Protein 6NFF (pdb70)

Secondary structure (DSSP, 8-state):
--------PPP--HHHHHHHHHHTTSS-TTGGGS-HHHHHHHHHHHH-TT--SHHHHHHHGGG-EEETTEEHHHHHHT--S---HHHHHHHHHHHTT--BTTTB-TT-HHHHHHHTT----S---SHHHHHHHHHHHHTSB-TTSSBHHHHHHHTTGGGGGTTS-S--EETTEE---S-GGG-EEEEEEEE-SB-TT-SSSPPEEEEEEEE-GGGGGT--EEEEEEE-TTTT-----GGGSPP--S----GGG-------PPPB-PPPPP-S------EE--S--SSHHHHHHHTTT-EEEEE--TTSTTS-S---TT-HHHHHHHHHHHHHHTTSS-EESSTT--SB---TTEEEEEEE--BTHHHHHHHHHHHTT-TTEEEEEEES--SBTHHHHEETTEE-PPTT-TT--HHHHHHHT-GGGGSHHHHHHHHHHHHHHHHHHHHHH-TTT----HHHHTTBGGGGGGG--SEEEEEEETT-SSS-THHHHHHHHHHTTSSS-EEEEEES-SS---TTBSS--HHHHHHHHHHHHHH---SSGGGSS-SEEEE-SS-TT-EEEES--SGGGSEEEEEEE-TTSBEETT-----EEEEEE-TTHHHHHHT--HHHHHHHHHHT-HHHHTTEEEEEPPPPSS-EEEEEEEEEEEEEEESSS--EEEEEEEEEEEE--B-SSPEEEEEEEEESSSSS-EEEEEE--BPSPEEEEEEEEEEEEGGGSSBTTB-----TT--EEEEEEPPPEEEEEPTT-EEEEEEES--TTTS---SS-EEEEEEEEEEEEEEEE-

Radius of gyration: 29.06 Å; Cα contacts (8 Å, |Δi|>4): 1955; chains: 1; bounding box: 89×73×48 Å

Structure (mmCIF, N/CA/C/O backbone):
data_6NFF
#
_entry.id   6NFF
#
_cell.length_a   154.630
_cell.length_b   154.630
_cell.length_c   106.594
_cell.angle_alpha   90.00
_cell.angle_beta   90.00
_cell.angle_gamma   90.00
#
_symmetry.space_group_name_H-M   'P 43 21 2'
#
loop_
_entity.id
_entity.type
_entity.pdbx_description
1 polymer 'Xaa-Pro dipeptidyl-peptidase'
2 non-polymer 'CALCIUM ION'
3 non-polymer 'PHOSPHATE ION'
4 non-polymer 1,2-ETHANEDIOL
5 water water
#
loop_
_atom_site.group_PDB
_atom_site.id
_atom_site.type_symbol
_atom_site.label_atom_id
_atom_site.label_alt_id
_atom_site.label_comp_id
_atom_site.label_asym_id
_atom_site.label_entity_id
_atom_site.label_seq_id
_atom_site.pdbx_PDB_ins_code
_atom_site.Cartn_x
_atom_site.Cartn_y
_atom_site.Cartn_z
_atom_site.occupancy
_atom_site.B_iso_or_equiv
_atom_site.auth_seq_id
_atom_site.auth_comp_id
_atom_site.auth_asym_id
_atom_site.auth_atom_id
_atom_site.pdbx_PDB_model_num
ATOM 1 N N . HIS A 1 20 ? 56.536 130.314 34.086 1.00 49.42 0 HIS A N 1
ATOM 2 C CA . HIS A 1 20 ? 57.102 129.954 35.384 1.00 45.89 0 HIS A CA 1
ATOM 3 C C . HIS A 1 20 ? 56.112 129.195 36.267 1.00 39.33 0 HIS A C 1
ATOM 4 O O . HIS A 1 20 ? 54.995 129.646 36.479 1.00 38.96 0 HIS A O 1
ATOM 11 N N . MET A 1 21 ? 56.548 128.050 36.784 1.00 34.35 1 MET A N 1
ATOM 12 C CA . MET A 1 21 ? 55.812 127.245 37.753 1.00 32.91 1 MET A CA 1
ATOM 13 C C . MET A 1 21 ? 56.801 126.628 38.722 1.00 28.70 1 MET A C 1
ATOM 14 O O . MET A 1 21 ? 57.862 126.165 38.303 1.00 32.76 1 MET A O 1
ATOM 19 N N . LYS A 1 22 ? 56.438 126.559 39.996 1.00 23.78 2 LYS A N 1
ATOM 20 C CA . LYS A 1 22 ? 57.342 125.999 41.001 1.00 30.48 2 LYS A CA 1
ATOM 21 C C . LYS A 1 22 ? 57.256 124.469 41.005 1.00 29.50 2 LYS A C 1
ATOM 22 O O . LYS A 1 22 ? 56.267 123.891 41.466 1.00 26.37 2 LYS A O 1
ATOM 28 N N . TYR A 1 23 ? 58.302 123.802 40.510 1.00 27.96 3 TYR A N 1
ATOM 29 C CA . TYR A 1 23 ? 58.398 122.342 40.606 1.00 24.12 3 TYR A CA 1
ATOM 30 C C . TYR A 1 23 ? 58.858 121.963 42.017 1.00 26.12 3 TYR A C 1
ATOM 31 O O . TYR A 1 23 ? 59.949 121.424 42.228 1.00 29.04 3 TYR A O 1
ATOM 40 N N . ASN A 1 24 ? 57.995 122.237 43.003 1.00 27.07 4 ASN A N 1
ATOM 41 C CA . ASN A 1 24 ? 58.395 122.036 44.396 1.00 27.86 4 ASN A CA 1
ATOM 42 C C . ASN A 1 24 ? 58.898 120.607 44.625 1.00 30.70 4 ASN A C 1
ATOM 43 O O . ASN A 1 24 ? 58.376 119.640 44.052 1.00 28.66 4 ASN A O 1
ATOM 48 N N . GLN A 1 25 ? 59.935 120.475 45.454 1.00 30.09 5 GLN A N 1
ATOM 49 C CA . GLN A 1 25 ? 60.527 119.175 45.748 1.00 24.69 5 GLN A CA 1
ATOM 50 C C . GLN A 1 25 ? 60.596 118.971 47.253 1.00 29.12 5 GLN A C 1
ATOM 51 O O . GLN A 1 25 ? 61.323 119.689 47.949 1.00 35.70 5 GLN A O 1
ATOM 57 N N . TYR A 1 26 ? 59.863 117.981 47.755 1.00 28.74 6 TYR A N 1
ATOM 58 C CA . TYR A 1 26 ? 59.898 117.649 49.172 1.00 28.29 6 TYR A CA 1
ATOM 59 C C . TYR A 1 26 ? 60.665 116.364 49.480 1.00 31.05 6 TYR A C 1
ATOM 60 O O . TYR A 1 26 ? 60.979 116.113 50.649 1.00 31.95 6 TYR A O 1
ATOM 69 N N . ALA A 1 27 ? 61.005 115.563 48.473 1.00 30.59 7 ALA A N 1
ATOM 70 C CA . ALA A 1 27 ? 61.557 114.233 48.711 1.00 29.79 7 ALA A CA 1
ATOM 71 C C . ALA A 1 27 ? 63.080 114.185 48.689 1.00 31.16 7 ALA A C 1
ATOM 72 O O . ALA A 1 27 ? 63.648 113.088 48.797 1.00 29.32 7 ALA A O 1
ATOM 74 N N . TYR A 1 28 ? 63.762 115.326 48.562 1.00 31.23 8 TYR A N 1
ATOM 75 C CA . TYR A 1 28 ? 65.221 115.307 48.509 1.00 30.17 8 TYR A CA 1
ATOM 76 C C . TYR A 1 28 ? 65.779 115.171 49.922 1.00 31.22 8 TYR A C 1
ATOM 77 O O . TYR A 1 28 ? 65.547 116.030 50.777 1.00 34.22 8 TYR A O 1
ATOM 86 N N . VAL A 1 29 ? 66.523 114.098 50.162 1.00 33.03 9 VAL A N 1
ATOM 87 C CA . VAL A 1 29 ? 67.083 113.813 51.480 1.00 34.04 9 VAL A CA 1
ATOM 88 C C . VAL A 1 29 ? 68.474 114.422 51.552 1.00 31.54 9 VAL A C 1
ATOM 89 O O . VAL A 1 29 ? 69.327 114.133 50.708 1.00 35.39 9 VAL A O 1
ATOM 93 N N . GLU A 1 30 ? 68.699 115.281 52.541 1.00 32.11 10 GLU A N 1
ATOM 94 C CA . GLU A 1 30 ? 70.024 115.853 52.722 1.00 35.67 10 GLU A CA 1
ATOM 95 C C . GLU A 1 30 ? 71.043 114.733 52.856 1.00 36.03 10 GLU A C 1
ATOM 96 O O . GLU A 1 30 ? 70.835 113.776 53.604 1.00 35.50 10 GLU A O 1
ATOM 102 N N . THR A 1 31 ? 72.126 114.841 52.099 1.00 36.50 11 THR A N 1
ATOM 103 C CA . THR A 1 31 ? 73.135 113.797 51.988 1.00 37.08 11 THR A CA 1
ATOM 104 C C . THR A 1 31 ? 74.511 114.441 52.108 1.00 38.43 11 THR A C 1
ATOM 105 O O . THR A 1 31 ? 74.791 115.429 51.421 1.00 37.24 11 THR A O 1
ATOM 109 N N . ASP A 1 32 ? 75.369 113.898 52.976 1.00 38.16 12 ASP A N 1
ATOM 110 C CA . ASP A 1 32 ? 76.681 114.521 53.074 1.00 38.47 12 ASP A CA 1
ATOM 111 C C . ASP A 1 32 ? 77.589 114.034 51.949 1.00 37.79 12 ASP A C 1
ATOM 112 O O . ASP A 1 32 ? 77.270 113.093 51.212 1.00 39.75 12 ASP A O 1
ATOM 117 N N . PHE A 1 33 ? 78.740 114.699 51.821 1.00 37.62 13 PHE A N 1
ATOM 118 C CA . PHE A 1 33 ? 79.592 114.496 50.652 1.00 36.82 13 PHE A CA 1
ATOM 119 C C . PHE A 1 33 ? 80.099 113.069 50.575 1.00 35.44 13 PHE A C 1
ATOM 120 O O . PHE A 1 33 ? 80.202 112.494 49.482 1.00 33.62 13 PHE A O 1
ATOM 128 N N . GLN A 1 34 ? 80.415 112.471 51.723 1.00 35.20 14 GLN A N 1
ATOM 129 C CA . GLN A 1 34 ? 80.871 111.090 51.693 1.00 39.27 14 GLN A CA 1
ATOM 130 C C . GLN A 1 34 ? 79.773 110.171 51.175 1.00 37.69 14 GLN A C 1
ATOM 131 O O . GLN A 1 34 ? 80.041 109.260 50.385 1.00 35.56 14 GLN A O 1
ATOM 137 N N . GLN A 1 35 ? 78.524 110.409 51.590 1.00 35.95 15 GLN A N 1
ATOM 138 C CA . GLN A 1 35 ? 77.425 109.588 51.099 1.00 35.08 15 GLN A CA 1
ATOM 139 C C . GLN A 1 35 ? 77.077 109.926 49.650 1.00 32.72 15 GLN A C 1
ATOM 140 O O . GLN A 1 35 ? 76.751 109.021 48.869 1.00 33.57 15 GLN A O 1
ATOM 146 N N . GLN A 1 36 ? 77.186 111.201 49.258 1.00 36.11 16 GLN A N 1
ATOM 147 C CA . GLN A 1 36 ? 77.055 111.556 47.846 1.00 33.94 16 GLN A CA 1
ATOM 148 C C . GLN A 1 36 ? 78.028 110.759 46.992 1.00 33.81 16 GLN A C 1
ATOM 149 O O . GLN A 1 36 ? 77.637 110.169 45.975 1.00 31.93 16 GLN A O 1
ATOM 155 N N . VAL A 1 37 ? 79.314 110.755 47.387 1.00 34.69 17 VAL A N 1
ATOM 156 C CA . VAL A 1 37 ? 80.357 110.085 46.610 1.00 30.79 17 VAL A CA 1
ATOM 157 C C . VAL A 1 37 ? 80.056 108.601 46.506 1.00 31.97 17 VAL A C 1
ATOM 158 O O . VAL A 1 37 ? 80.185 107.984 45.437 1.00 30.98 17 VAL A O 1
ATOM 162 N N . LYS A 1 38 ? 79.675 108.008 47.638 1.00 30.48 18 LYS A N 1
ATOM 163 C CA . LYS A 1 38 ? 79.347 106.593 47.693 1.00 32.92 18 LYS A CA 1
ATOM 164 C C . LYS A 1 38 ? 78.236 106.248 46.713 1.00 31.31 18 LYS A C 1
ATOM 165 O O . LYS A 1 38 ? 78.321 105.244 45.997 1.00 32.77 18 LYS A O 1
ATOM 171 N N . GLU A 1 39 ? 77.194 107.083 46.647 1.00 30.75 19 GLU A N 1
ATOM 172 C CA . GLU A 1 39 ? 76.070 106.763 45.775 1.00 32.40 19 GLU A CA 1
ATOM 173 C C . GLU A 1 39 ? 76.438 106.963 44.314 1.00 31.48 19 GLU A C 1
ATOM 174 O O . GLU A 1 39 ? 76.070 106.145 43.456 1.00 32.95 19 GLU A O 1
ATOM 180 N N . LEU A 1 40 ? 77.198 108.022 44.020 1.00 28.65 20 LEU A N 1
ATOM 181 C CA . LEU A 1 40 ? 77.607 108.285 42.642 1.00 30.81 20 LEU A CA 1
ATOM 182 C C . LEU A 1 40 ? 78.497 107.167 42.113 1.00 31.32 20 LEU A C 1
ATOM 183 O O . LEU A 1 40 ? 78.301 106.684 40.991 1.00 31.28 20 LEU A O 1
ATOM 188 N N . ILE A 1 41 ? 79.487 106.741 42.905 1.00 29.47 21 ILE A N 1
ATOM 189 C CA . ILE A 1 41 ? 80.278 105.580 42.510 1.00 31.37 21 ILE A CA 1
ATOM 190 C C . ILE A 1 41 ? 79.383 104.363 42.310 1.00 29.99 21 ILE A C 1
ATOM 191 O O . ILE A 1 41 ? 79.527 103.624 41.327 1.00 30.32 21 ILE A O 1
ATOM 196 N N . ASP A 1 42 ? 78.431 104.144 43.227 1.00 29.46 22 ASP A N 1
ATOM 197 C CA . ASP A 1 42 ? 77.648 102.911 43.172 1.00 34.68 22 ASP A CA 1
ATOM 198 C C . ASP A 1 42 ? 76.808 102.831 41.907 1.00 32.83 22 ASP A C 1
ATOM 199 O O . ASP A 1 42 ? 76.559 101.731 41.396 1.00 32.56 22 ASP A O 1
ATOM 204 N N . ILE A 1 43 ? 76.379 103.972 41.370 1.00 34.03 23 ILE A N 1
ATOM 205 C CA . ILE A 1 43 ? 75.603 103.965 40.135 1.00 28.47 23 ILE A CA 1
ATOM 206 C C . ILE A 1 43 ? 76.481 104.177 38.905 1.00 30.58 23 ILE A C 1
ATOM 207 O O . ILE A 1 43 ? 75.957 104.439 37.817 1.00 28.90 23 ILE A O 1
ATOM 212 N N . ASN A 1 44 ? 77.808 104.038 39.044 1.00 33.39 24 ASN A N 1
ATOM 213 C CA . ASN A 1 44 ? 78.741 104.116 37.912 1.00 25.60 24 ASN A CA 1
ATOM 214 C C . ASN A 1 44 ? 78.684 105.473 37.220 1.00 31.59 24 ASN A C 1
ATOM 215 O O . ASN A 1 44 ? 78.773 105.566 35.987 1.00 28.37 24 ASN A O 1
ATOM 220 N N . PHE A 1 45 ? 78.487 106.528 38.007 1.00 30.93 25 PHE A N 1
ATOM 221 C CA . PHE A 1 45 ? 78.408 107.884 37.475 1.00 32.57 25 PHE A CA 1
ATOM 222 C C . PHE A 1 45 ? 79.713 108.636 37.668 1.00 34.16 25 PHE A C 1
ATOM 223 O O . PHE A 1 45 ? 80.135 109.376 36.775 1.00 31.62 25 PHE A O 1
ATOM 231 N N . LEU A 1 46 ? 80.366 108.431 38.821 1.00 30.06 26 LEU A N 1
ATOM 232 C CA . LEU A 1 46 ? 81.626 108.957 39.294 1.00 34.10 26 LEU A CA 1
ATOM 233 C C . LEU A 1 46 ? 82.677 107.852 39.325 1.00 36.34 26 LEU A C 1
ATOM 234 O O . LEU A 1 46 ? 82.363 106.714 39.705 1.00 35.86 26 LEU A O 1
ATOM 239 N N . PRO A 1 47 ? 83.912 108.138 38.913 1.00 38.78 27 PRO A N 1
ATOM 240 C CA . PRO A 1 47 ? 84.958 107.105 38.947 1.00 36.43 27 PRO A CA 1
ATOM 241 C C . PRO A 1 47 ? 85.316 106.720 40.374 1.00 35.74 27 PRO A C 1
ATOM 242 O O . PRO A 1 47 ? 85.286 107.544 41.292 1.00 34.50 27 PRO A O 1
ATOM 246 N N . LYS A 1 48 ? 85.695 105.452 40.549 1.00 36.37 28 LYS A N 1
ATOM 247 C CA . LYS A 1 48 ? 86.023 104.976 41.891 1.00 40.90 28 LYS A CA 1
ATOM 248 C C . LYS A 1 48 ? 87.154 105.779 42.516 1.00 33.74 28 LYS A C 1
ATOM 249 O O . LYS A 1 48 ? 87.143 106.013 43.728 1.00 36.37 28 LYS A O 1
ATOM 255 N N . ASN A 1 49 ? 88.110 106.244 41.714 1.00 35.73 29 ASN A N 1
ATOM 256 C CA . ASN A 1 49 ? 89.223 107.016 42.256 1.00 37.85 29 ASN A CA 1
ATOM 257 C C . ASN A 1 49 ? 89.131 108.482 41.849 1.00 43.70 29 ASN A C 1
ATOM 258 O O . ASN A 1 49 ? 90.137 109.081 41.449 1.00 36.91 29 ASN A O 1
ATOM 263 N N . TYR A 1 50 ? 87.928 109.063 41.977 1.00 41.20 30 TYR A N 1
ATOM 264 C CA . TYR A 1 50 ? 87.634 110.418 41.504 1.00 40.43 30 TYR A CA 1
ATOM 265 C C . TYR A 1 50 ? 88.649 111.471 41.958 1.00 39.98 30 TYR A C 1
ATOM 266 O O . TYR A 1 50 ? 88.789 112.510 41.298 1.00 37.40 30 TYR A O 1
ATOM 275 N N . GLN A 1 51 ? 89.342 111.243 43.076 1.00 42.91 31 GLN A N 1
ATOM 276 C CA . GLN A 1 51 ? 90.223 112.274 43.623 1.00 45.60 31 GLN A CA 1
ATOM 277 C C . GLN A 1 51 ? 91.425 112.557 42.721 1.00 40.41 31 GLN A C 1
ATOM 278 O O . GLN A 1 51 ? 91.965 113.663 42.762 1.00 45.97 31 GLN A O 1
ATOM 284 N N . VAL A 1 52 ? 91.859 111.592 41.900 1.00 38.64 32 VAL A N 1
ATOM 285 C CA . VAL A 1 52 ? 92.987 111.831 40.998 1.00 39.96 32 VAL A CA 1
ATOM 286 C C . VAL A 1 52 ? 92.568 112.438 39.670 1.00 42.46 32 VAL A C 1
ATOM 287 O O . VAL A 1 52 ? 93.422 112.626 38.795 1.00 41.83 32 VAL A O 1
ATOM 291 N N . TRP A 1 53 ? 91.283 112.714 39.470 1.00 40.95 33 TRP A N 1
ATOM 292 C CA . TRP A 1 53 ? 90.810 113.256 38.200 1.00 41.42 33 TRP A CA 1
ATOM 293 C C . TRP A 1 53 ? 90.843 114.778 38.250 1.00 44.67 33 TRP A C 1
ATOM 294 O O . TRP A 1 53 ? 90.395 115.379 39.235 1.00 44.31 33 TRP A O 1
ATOM 305 N N . ASP A 1 54 ? 91.378 115.401 37.199 1.00 44.88 34 ASP A N 1
ATOM 306 C CA . ASP A 1 54 ? 91.391 116.857 37.157 1.00 49.18 34 ASP A CA 1
ATOM 307 C C . ASP A 1 54 ? 90.016 117.391 36.752 1.00 47.57 34 ASP A C 1
ATOM 308 O O . ASP A 1 54 ? 89.145 116.655 36.273 1.00 42.07 34 ASP A O 1
ATOM 313 N N . PHE A 1 55 ? 89.832 118.701 36.947 1.00 44.88 35 PHE A N 1
ATOM 314 C CA . PHE A 1 55 ? 88.497 119.288 36.870 1.00 43.28 35 PHE A CA 1
ATOM 315 C C . PHE A 1 55 ? 87.861 119.061 35.503 1.00 42.71 35 PHE A C 1
ATOM 316 O O . PHE A 1 55 ? 86.725 118.578 35.407 1.00 37.28 35 PHE A O 1
ATOM 324 N N . GLY A 1 56 ? 88.584 119.402 34.434 1.00 42.85 36 GLY A N 1
ATOM 325 C CA . GLY A 1 56 ? 88.054 119.203 33.093 1.00 38.96 36 GLY A CA 1
ATOM 326 C C . GLY A 1 56 ? 87.659 117.764 32.823 1.00 41.00 36 GLY A C 1
ATOM 327 O O . GLY A 1 56 ? 86.581 117.492 32.283 1.00 40.25 36 GLY A O 1
ATOM 328 N N . SER A 1 57 ? 88.521 116.819 33.203 1.00 40.40 37 SER A N 1
ATOM 329 C CA . SER A 1 57 ? 88.220 115.410 32.964 1.00 43.93 37 SER A CA 1
ATOM 330 C C . SER A 1 57 ? 86.982 114.973 33.735 1.00 37.54 37 SER A C 1
ATOM 331 O O . SER A 1 57 ? 86.195 114.155 33.251 1.00 37.34 37 SER A O 1
ATOM 334 N N . LEU A 1 58 ? 86.801 115.503 34.941 1.00 35.88 38 LEU A N 1
ATOM 335 C CA . LEU A 1 58 ? 85.626 115.174 35.739 1.00 40.02 38 LEU A CA 1
ATOM 336 C C . LEU A 1 58 ? 84.359 115.749 35.114 1.00 37.52 38 LEU A C 1
ATOM 337 O O . LEU A 1 58 ? 83.400 115.019 34.840 1.00 42.16 38 LEU A O 1
ATOM 342 N N . LEU A 1 59 ? 84.345 117.066 34.880 1.00 36.58 39 LEU A N 1
ATOM 343 C CA . LEU A 1 59 ? 83.162 117.724 34.336 1.00 34.70 39 LEU A CA 1
ATOM 344 C C . LEU A 1 59 ? 82.721 117.082 33.028 1.00 33.97 39 LEU A C 1
ATOM 345 O O . LEU A 1 59 ? 81.525 116.839 32.822 1.00 31.82 39 LEU A O 1
ATOM 350 N N . ALA A 1 60 ? 83.671 116.767 32.145 1.00 31.69 40 ALA A N 1
ATOM 351 C CA . ALA A 1 60 ? 83.305 116.144 30.878 1.00 30.58 40 ALA A CA 1
ATOM 352 C C . ALA A 1 60 ? 82.696 114.767 31.099 1.00 33.72 40 ALA A C 1
ATOM 353 O O . ALA A 1 60 ? 81.671 114.434 30.491 1.00 31.42 40 ALA A O 1
ATOM 355 N N . LYS A 1 61 ? 83.293 113.966 31.988 1.00 30.66 41 LYS A N 1
ATOM 356 C CA . LYS A 1 61 ? 82.751 112.634 32.245 1.00 33.79 41 LYS A CA 1
ATOM 357 C C . LYS A 1 61 ? 81.357 112.704 32.864 1.00 32.19 41 LYS A C 1
ATOM 358 O O . LYS A 1 61 ? 80.472 111.920 32.507 1.00 31.82 41 LYS A O 1
ATOM 364 N N . LEU A 1 62 ? 81.136 113.637 33.789 1.00 35.74 42 LEU A N 1
ATOM 365 C CA . LEU A 1 62 ? 79.849 113.683 34.474 1.00 34.43 42 LEU A CA 1
ATOM 366 C C . LEU A 1 62 ? 78.744 114.194 33.558 1.00 34.68 42 LEU A C 1
ATOM 367 O O . LEU A 1 62 ? 77.597 113.727 33.643 1.00 33.19 42 LEU A O 1
ATOM 372 N N . VAL A 1 63 ? 79.055 115.164 32.694 1.00 30.10 43 VAL A N 1
ATOM 373 C CA . VAL A 1 63 ? 78.059 115.586 31.714 1.00 31.43 43 VAL A CA 1
ATOM 374 C C . VAL A 1 63 ? 77.794 114.465 30.717 1.00 35.24 43 VAL A C 1
ATOM 375 O O . VAL A 1 63 ? 76.636 114.174 30.384 1.00 34.82 43 VAL A O 1
ATOM 379 N N . LYS A 1 64 ? 78.855 113.795 30.254 1.00 28.71 44 LYS A N 1
ATOM 380 C CA . LYS A 1 64 ? 78.693 112.746 29.253 1.00 29.70 44 LYS A CA 1
ATOM 381 C C . LYS A 1 64 ? 77.949 111.540 29.815 1.00 32.22 44 LYS A C 1
ATOM 382 O O . LYS A 1 64 ? 77.244 110.846 29.072 1.00 29.41 44 LYS A O 1
ATOM 388 N N . ASN A 1 65 ? 78.103 111.269 31.112 1.00 30.43 45 ASN A N 1
ATOM 389 C CA . ASN A 1 65 ? 77.378 110.160 31.718 1.00 29.96 45 ASN A CA 1
ATOM 390 C C . ASN A 1 65 ? 75.887 110.465 31.815 1.00 30.61 45 ASN A C 1
ATOM 391 O O . ASN A 1 65 ? 75.061 109.557 31.663 1.00 26.07 45 ASN A O 1
ATOM 396 N N . ALA A 1 66 ? 75.533 111.738 32.049 1.00 31.34 46 ALA A N 1
ATOM 397 C CA . ALA A 1 66 ? 74.135 112.148 32.017 1.00 27.38 46 ALA A CA 1
ATOM 398 C C . ALA A 1 66 ? 73.544 111.982 30.627 1.00 29.32 46 ALA A C 1
ATOM 399 O O . ALA A 1 66 ? 72.349 111.706 30.495 1.00 23.76 46 ALA A O 1
ATOM 401 N N . ILE A 1 67 ? 74.367 112.074 29.579 1.00 31.92 47 ILE A N 1
ATOM 402 C CA . ILE A 1 67 ? 73.855 111.995 28.213 1.00 24.94 47 ILE A CA 1
ATOM 403 C C . ILE A 1 67 ? 73.721 110.525 27.826 1.00 29.50 47 ILE A C 1
ATOM 404 O O . ILE A 1 67 ? 74.379 110.039 26.901 1.00 25.31 47 ILE A O 1
ATOM 409 N N . ALA A 1 68 ? 72.816 109.815 28.509 1.00 30.47 48 ALA A N 1
ATOM 410 C CA . ALA A 1 68 ? 72.710 108.358 28.395 1.00 30.18 48 ALA A CA 1
ATOM 411 C C . ALA A 1 68 ? 72.269 107.871 27.015 1.00 27.63 48 ALA A C 1
ATOM 412 O O . ALA A 1 68 ? 72.419 106.681 26.723 1.00 26.88 48 ALA A O 1
ATOM 414 N N . GLU A 1 69 ? 71.734 108.736 26.153 1.00 29.48 49 GLU A N 1
ATOM 415 C CA . GLU A 1 69 ? 71.317 108.252 24.842 1.00 25.87 49 GLU A CA 1
ATOM 416 C C . GLU A 1 69 ? 72.489 108.015 23.890 1.00 25.79 49 GLU A C 1
ATOM 417 O O . GLU A 1 69 ? 72.348 107.232 22.940 1.00 30.69 49 GLU A O 1
ATOM 423 N N . ALA A 1 70 ? 73.633 108.660 24.106 1.00 25.48 50 ALA A N 1
ATOM 424 C CA . ALA A 1 70 ? 74.846 108.339 23.353 1.00 28.97 50 ALA A CA 1
ATOM 425 C C . ALA A 1 70 ? 75.563 107.193 24.049 1.00 27.05 50 ALA A C 1
ATOM 426 O O . ALA A 1 70 ? 75.790 107.242 25.263 1.00 26.77 50 ALA A O 1
ATOM 428 N N . LYS A 1 71 ? 75.913 106.165 23.280 1.00 29.90 51 LYS A N 1
ATOM 429 C CA . LYS A 1 71 ? 76.354 104.897 23.857 1.00 33.34 51 LYS A CA 1
ATOM 430 C C . LYS A 1 71 ? 77.856 104.653 23.768 1.00 36.85 51 LYS A C 1
ATOM 431 O O . LYS A 1 71 ? 78.377 103.874 24.572 1.00 40.61 51 LYS A O 1
ATOM 437 N N . THR A 1 72 ? 78.558 105.267 22.821 1.00 30.75 52 THR A N 1
ATOM 438 C CA . THR A 1 72 ? 80.015 105.248 22.818 1.00 32.08 52 THR A CA 1
ATOM 439 C C . THR A 1 72 ? 80.558 106.593 23.272 1.00 31.56 52 THR A C 1
ATOM 440 O O . THR A 1 72 ? 79.845 107.600 23.293 1.00 36.30 52 THR A O 1
ATOM 444 N N . ASP A 1 73 ? 81.840 106.597 23.645 1.00 29.08 53 ASP A N 1
ATOM 445 C CA . ASP A 1 73 ? 82.472 107.831 24.096 1.00 32.81 53 ASP A CA 1
ATOM 446 C C . ASP A 1 73 ? 82.554 108.838 22.954 1.00 30.25 53 ASP A C 1
ATOM 447 O O . ASP A 1 73 ? 82.387 110.044 23.167 1.00 30.85 53 ASP A O 1
ATOM 452 N N . ALA A 1 74 ? 82.775 108.349 21.732 1.00 26.71 54 ALA A N 1
ATOM 453 C CA . ALA A 1 74 ? 82.746 109.224 20.568 1.00 32.34 54 ALA A CA 1
ATOM 454 C C . ALA A 1 74 ? 81.385 109.904 20.435 1.00 32.09 54 ALA A C 1
ATOM 455 O O . ALA A 1 74 ? 81.299 111.127 20.250 1.00 33.08 54 ALA A O 1
ATOM 457 N N . ALA A 1 75 ? 80.302 109.127 20.553 1.00 29.09 55 ALA A N 1
ATOM 458 C CA . ALA A 1 75 ? 78.975 109.710 20.407 1.00 28.12 55 ALA A CA 1
ATOM 459 C C . ALA A 1 75 ? 78.712 110.720 21.509 1.00 29.58 55 ALA A C 1
ATOM 460 O O . ALA A 1 75 ? 78.212 111.816 21.243 1.00 30.07 55 ALA A O 1
ATOM 462 N N . LYS A 1 76 ? 79.081 110.387 22.746 1.00 28.73 56 LYS A N 1
ATOM 463 C CA . LYS A 1 76 ? 78.935 111.347 23.831 1.00 28.88 56 LYS A CA 1
ATOM 464 C C . LYS A 1 76 ? 79.731 112.620 23.555 1.00 32.84 56 LYS A C 1
ATOM 465 O O . LYS A 1 76 ? 79.241 113.732 23.797 1.00 31.41 56 LYS A O 1
ATOM 471 N N . ASN A 1 77 ? 80.949 112.485 23.015 1.00 29.39 57 ASN A N 1
ATOM 472 C CA . ASN A 1 77 ? 81.778 113.668 22.785 1.00 32.86 57 ASN A CA 1
ATOM 473 C C . ASN A 1 77 ? 81.154 114.604 21.760 1.00 32.65 57 ASN A C 1
ATOM 474 O O . ASN A 1 77 ? 81.136 115.827 21.952 1.00 28.70 57 ASN A O 1
ATOM 479 N N . ALA A 1 78 ? 80.654 114.048 20.654 1.00 32.27 58 ALA A N 1
ATOM 480 C CA . ALA A 1 78 ? 80.012 114.878 19.647 1.00 31.11 58 ALA A CA 1
ATOM 481 C C . ALA A 1 78 ? 78.807 115.606 20.225 1.00 30.98 58 ALA A C 1
ATOM 482 O O . ALA A 1 78 ? 78.496 116.723 19.805 1.00 31.06 58 ALA A O 1
ATOM 484 N N . LYS A 1 79 ? 78.136 115.006 21.205 1.00 29.36 59 LYS A N 1
ATOM 485 C CA . LYS A 1 79 ? 76.986 115.672 21.808 1.00 33.43 59 LYS A CA 1
ATOM 486 C C . LYS A 1 79 ? 77.372 116.940 22.563 1.00 32.13 59 LYS A C 1
ATOM 487 O O . LYS A 1 79 ? 76.520 117.828 22.734 1.00 29.34 59 LYS A O 1
ATOM 493 N N . LEU A 1 80 ? 78.628 117.047 23.016 1.00 28.08 60 LEU A N 1
ATOM 494 C CA . LEU A 1 80 ? 79.009 118.189 23.850 1.00 29.07 60 LEU A CA 1
ATOM 495 C C . LEU A 1 80 ? 78.931 119.509 23.093 1.00 28.00 60 LEU A C 1
ATOM 496 O O . LEU A 1 80 ? 78.730 120.561 23.711 1.00 25.94 60 LEU A O 1
ATOM 501 N N . ALA A 1 81 ? 79.085 119.481 21.765 1.00 28.66 61 ALA A N 1
ATOM 502 C CA . ALA A 1 81 ? 78.966 120.714 20.996 1.00 28.50 61 ALA A CA 1
ATOM 503 C C . ALA A 1 81 ? 77.552 121.285 21.049 1.00 34.41 61 ALA A C 1
ATOM 504 O O . ALA A 1 81 ? 77.368 122.493 20.830 1.00 32.86 61 ALA A O 1
ATOM 506 N N . GLU A 1 82 ? 76.559 120.456 21.366 1.00 28.25 62 GLU A N 1
ATOM 507 C CA . GLU A 1 82 ? 75.167 120.883 21.336 1.00 28.74 62 GLU A CA 1
ATOM 508 C C . GLU A 1 82 ? 74.736 121.609 22.598 1.00 28.16 62 GLU A C 1
ATOM 509 O O . GLU A 1 82 ? 73.623 122.151 22.629 1.00 36.46 62 GLU A O 1
ATOM 515 N N . PHE A 1 83 ? 75.570 121.633 23.629 1.00 26.81 63 PHE A N 1
ATOM 516 C CA . PHE A 1 83 ? 75.297 122.379 24.851 1.00 27.96 63 PHE A CA 1
ATOM 517 C C . PHE A 1 83 ? 76.092 123.680 24.852 1.00 29.72 63 PHE A C 1
ATOM 518 O O . PHE A 1 83 ? 77.051 123.833 24.096 1.00 28.85 63 PHE A O 1
ATOM 526 N N . ALA A 1 84 ? 75.676 124.624 25.706 1.00 27.60 64 ALA A N 1
ATOM 527 C CA . ALA A 1 84 ? 76.289 125.944 25.766 1.00 26.91 64 ALA A CA 1
ATOM 528 C C . ALA A 1 84 ? 76.550 126.328 27.213 1.00 29.41 64 ALA A C 1
ATOM 529 O O . ALA A 1 84 ? 75.728 126.047 28.086 1.00 26.88 64 ALA A O 1
ATOM 531 N N . VAL A 1 85 ? 77.712 126.951 27.465 1.00 26.60 65 VAL A N 1
ATOM 532 C CA . VAL A 1 85 ? 77.977 127.563 28.765 1.00 26.56 65 VAL A CA 1
ATOM 533 C C . VAL A 1 85 ? 77.613 129.044 28.787 1.00 28.95 65 VAL A C 1
ATOM 534 O O . VAL A 1 85 ? 77.433 129.612 29.878 1.00 29.76 65 VAL A O 1
ATOM 538 N N . SER A 1 86 ? 77.481 129.679 27.622 1.00 28.63 66 SER A N 1
ATOM 539 C CA . SER A 1 86 ? 77.156 131.101 27.552 1.00 29.91 66 SER A CA 1
ATOM 540 C C . SER A 1 86 ? 76.550 131.385 26.180 1.00 26.95 66 SER A C 1
ATOM 541 O O . SER A 1 86 ? 76.449 130.495 25.328 1.00 28.86 66 SER A O 1
ATOM 544 N N . ASP A 1 87 ? 76.159 132.647 25.963 1.00 26.22 67 ASP A N 1
ATOM 545 C CA . ASP A 1 87 ? 75.658 133.028 24.648 1.00 31.12 67 ASP A CA 1
ATOM 546 C C . ASP A 1 87 ? 76.750 133.086 23.577 1.00 30.34 67 ASP A C 1
ATOM 547 O O . ASP A 1 87 ? 76.441 133.411 22.425 1.00 31.73 67 ASP A O 1
ATOM 552 N N . HIS A 1 88 ? 78.003 132.763 23.904 1.00 29.10 68 HIS A N 1
ATOM 553 C CA . HIS A 1 88 ? 79.068 132.819 22.908 1.00 33.61 68 HIS A CA 1
ATOM 554 C C . HIS A 1 88 ? 80.036 131.643 22.996 1.00 36.58 68 HIS A C 1
ATOM 555 O O . HIS A 1 88 ? 81.109 131.701 22.378 1.00 34.08 68 HIS A O 1
ATOM 562 N N . GLN A 1 89 ? 79.705 130.572 23.720 1.00 32.99 69 GLN A N 1
ATOM 563 C CA . GLN A 1 89 ? 80.636 129.449 23.821 1.00 32.52 69 GLN A CA 1
ATOM 564 C C . GLN A 1 89 ? 79.879 128.143 24.057 1.00 31.32 69 GLN A C 1
ATOM 565 O O . GLN A 1 89 ? 79.101 128.038 25.011 1.00 32.60 69 GLN A O 1
ATOM 571 N N . THR A 1 90 ? 80.092 127.152 23.186 1.00 29.54 70 THR A N 1
ATOM 572 C CA . THR A 1 90 ? 79.576 125.813 23.452 1.00 30.99 70 THR A CA 1
ATOM 573 C C . THR A 1 90 ? 80.332 125.165 24.607 1.00 33.48 70 THR A C 1
ATOM 574 O O . THR A 1 90 ? 81.415 125.604 25.020 1.00 30.39 70 THR A O 1
ATOM 578 N N . LEU A 1 91 ? 79.750 124.078 25.109 1.00 30.99 71 LEU A N 1
ATOM 579 C CA . LEU A 1 91 ? 80.409 123.309 26.157 1.00 34.33 71 LEU A CA 1
ATOM 580 C C . LEU A 1 91 ? 81.685 122.675 25.636 1.00 29.31 71 LEU A C 1
ATOM 581 O O . LEU A 1 91 ? 82.683 122.596 26.359 1.00 31.03 71 LEU A O 1
ATOM 586 N N . ALA A 1 92 ? 81.669 122.196 24.394 1.00 26.53 72 ALA A N 1
ATOM 587 C CA . ALA A 1 92 ? 82.871 121.575 23.851 1.00 31.75 72 ALA A CA 1
ATOM 588 C C . ALA A 1 92 ? 84.027 122.572 23.851 1.00 36.55 72 ALA A C 1
ATOM 589 O O . ALA A 1 92 ? 85.130 122.270 24.326 1.00 36.55 72 ALA A O 1
ATOM 591 N N . ASP A 1 93 ? 83.769 123.795 23.383 1.00 35.32 73 ASP A N 1
ATOM 592 C CA . ASP A 1 93 ? 84.827 124.794 23.332 1.00 33.17 73 ASP A CA 1
ATOM 593 C C . ASP A 1 93 ? 85.245 125.229 24.724 1.00 34.83 73 ASP A C 1
ATOM 594 O O . ASP A 1 93 ? 86.424 125.524 24.944 1.00 40.38 73 ASP A O 1
ATOM 599 N N . PHE A 1 94 ? 84.317 125.250 25.680 1.00 29.87 74 PHE A N 1
ATOM 600 C CA . PHE A 1 94 ? 84.706 125.524 27.057 1.00 30.32 74 PHE A CA 1
ATOM 601 C C . PHE A 1 94 ? 85.690 124.474 27.561 1.00 35.40 74 PHE A C 1
ATOM 602 O O . PHE A 1 94 ? 86.727 124.799 28.156 1.00 34.92 74 PHE A O 1
ATOM 610 N N . LEU A 1 95 ? 85.389 123.203 27.318 1.00 31.18 75 LEU A N 1
ATOM 611 C CA . LEU A 1 95 ? 86.263 122.154 27.820 1.00 33.95 75 LEU A CA 1
ATOM 612 C C . LEU A 1 95 ? 87.649 122.249 27.197 1.00 34.55 75 LEU A C 1
ATOM 613 O O . LEU A 1 95 ? 88.652 121.991 27.867 1.00 29.30 75 LEU A O 1
ATOM 618 N N . LYS A 1 96 ? 87.721 122.610 25.916 1.00 32.93 76 LYS A N 1
ATOM 619 C CA . LYS A 1 96 ? 89.003 122.680 25.229 1.00 34.32 76 LYS A CA 1
ATOM 620 C C . LYS A 1 96 ? 89.927 123.735 25.820 1.00 36.08 76 LYS A C 1
ATOM 621 O O . LYS A 1 96 ? 91.146 123.628 25.662 1.00 38.19 76 LYS A O 1
ATOM 627 N N . GLU A 1 97 ? 89.390 124.724 26.511 1.00 35.50 77 GLU A N 1
ATOM 628 C CA . GLU A 1 97 ? 90.227 125.733 27.152 1.00 39.13 77 GLU A CA 1
ATOM 629 C C . GLU A 1 97 ? 90.927 125.231 28.379 1.00 39.97 77 GLU A C 1
ATOM 630 O O . GLU A 1 97 ? 91.449 126.088 29.115 1.00 41.27 77 GLU A O 1
ATOM 636 N N . LYS A 1 98 ? 90.956 123.934 28.663 1.00 40.02 78 LYS A N 1
ATOM 637 C CA . LYS A 1 98 ? 91.563 123.404 29.880 1.00 45.64 78 LYS A CA 1
ATOM 638 C C . LYS A 1 98 ? 91.099 124.164 31.128 1.00 51.02 78 LYS A C 1
ATOM 639 O O . LYS A 1 98 ? 91.909 124.796 31.813 1.00 57.68 78 LYS A O 1
ATOM 645 N N . PRO A 1 99 ? 89.805 124.140 31.440 1.00 47.88 79 PRO A N 1
ATOM 646 C CA . PRO A 1 99 ? 89.331 124.872 32.617 1.00 45.86 79 PRO A CA 1
ATOM 647 C C . PRO A 1 99 ? 89.641 124.124 33.899 1.00 41.77 79 PRO A C 1
ATOM 648 O O . PRO A 1 99 ? 89.706 122.893 33.937 1.00 47.99 79 PRO A O 1
ATOM 652 N N . THR A 1 100 ? 89.838 124.899 34.958 1.00 42.98 80 THR A N 1
ATOM 653 C CA . THR A 1 100 ? 90.081 124.375 36.295 1.00 43.20 80 THR A CA 1
ATOM 654 C C . THR A 1 100 ? 88.915 124.650 37.228 1.00 40.01 80 THR A C 1
ATOM 655 O O . THR A 1 100 ? 88.941 124.231 38.386 1.00 41.10 80 THR A O 1
ATOM 659 N N . GLU A 1 101 ? 87.906 125.365 36.757 1.00 46.78 81 GLU A N 1
ATOM 660 C CA . GLU A 1 101 ? 86.663 125.551 37.486 1.00 39.88 81 GLU A CA 1
ATOM 661 C C . GLU A 1 101 ? 85.599 125.898 36.456 1.00 39.92 81 GLU A C 1
ATOM 662 O O . GLU A 1 101 ? 85.862 125.903 35.252 1.00 37.88 81 GLU A O 1
ATOM 668 N N . ILE A 1 102 ? 84.389 126.175 36.936 1.00 42.89 82 ILE A N 1
ATOM 669 C CA . ILE A 1 102 ? 83.282 126.578 36.072 1.00 35.72 82 ILE A CA 1
ATOM 670 C C . ILE A 1 102 ? 82.427 127.559 36.856 1.00 34.78 82 ILE A C 1
ATOM 671 O O . ILE A 1 102 ? 82.151 127.341 38.038 1.00 36.58 82 ILE A O 1
ATOM 676 N N . GLY A 1 103 ? 82.054 128.669 36.222 1.00 34.03 83 GLY A N 1
ATOM 677 C CA . GLY A 1 103 ? 81.197 129.626 36.888 1.00 35.53 83 GLY A CA 1
ATOM 678 C C . GLY A 1 103 ? 79.787 129.091 37.061 1.00 34.26 83 GLY A C 1
ATOM 679 O O . GLY A 1 103 ? 79.367 128.159 36.383 1.00 34.68 83 GLY A O 1
ATOM 680 N N . THR A 1 104 ? 79.048 129.702 37.993 1.00 38.67 84 THR A N 1
ATOM 681 C CA . THR A 1 104 ? 77.702 129.224 38.309 1.00 38.96 84 THR A CA 1
ATOM 682 C C . THR A 1 104 ? 76.785 129.316 37.093 1.00 33.79 84 THR A C 1
ATOM 683 O O . THR A 1 104 ? 76.113 128.345 36.743 1.00 31.48 84 THR A O 1
ATOM 687 N N . LYS A 1 105 ? 76.781 130.459 36.399 1.00 31.06 85 LYS A N 1
ATOM 688 C CA . LYS A 1 105 ? 75.918 130.586 35.229 1.00 31.98 85 LYS A CA 1
ATOM 689 C C . LYS A 1 105 ? 76.322 129.625 34.123 1.00 33.57 85 LYS A C 1
ATOM 690 O O . LYS A 1 105 ? 75.459 129.138 33.383 1.00 34.01 85 LYS A O 1
ATOM 696 N N . GLN A 1 106 ? 77.627 129.364 33.979 1.00 31.40 86 GLN A N 1
ATOM 697 C CA . GLN A 1 106 ? 78.102 128.433 32.959 1.00 33.90 86 GLN A CA 1
ATOM 698 C C . GLN A 1 106 ? 77.614 127.013 33.229 1.00 30.34 86 GLN A C 1
ATOM 699 O O . GLN A 1 106 ? 77.179 126.311 32.305 1.00 32.50 86 GLN A O 1
ATOM 705 N N . PHE A 1 107 ? 77.696 126.561 34.480 1.00 32.14 87 PHE A N 1
ATOM 706 C CA . PHE A 1 107 ? 77.251 125.209 34.794 1.00 27.31 87 PHE A CA 1
ATOM 707 C C . PHE A 1 107 ? 75.757 125.057 34.522 1.00 31.45 87 PHE A C 1
ATOM 708 O O . PHE A 1 107 ? 75.317 124.083 33.891 1.00 32.10 87 PHE A O 1
ATOM 716 N N . TYR A 1 108 ? 74.955 126.023 34.964 1.00 29.55 88 TYR A N 1
ATOM 717 C CA . TYR A 1 108 ? 73.517 125.827 34.819 1.00 31.53 88 TYR A CA 1
ATOM 718 C C . TYR A 1 108 ? 73.008 126.138 33.418 1.00 29.47 88 TYR A C 1
ATOM 719 O O . TYR A 1 108 ? 71.916 125.691 33.061 1.00 30.86 88 TYR A O 1
ATOM 728 N N . ASN A 1 109 ? 73.799 126.809 32.587 1.00 28.79 89 ASN A N 1
ATOM 729 C CA . ASN A 1 109 ? 73.474 126.849 31.166 1.00 31.68 89 ASN A CA 1
ATOM 730 C C . ASN A 1 109 ? 73.589 125.468 30.525 1.00 29.47 89 ASN A C 1
ATOM 731 O O . ASN A 1 109 ? 72.918 125.189 29.517 1.00 28.14 89 ASN A O 1
ATOM 736 N N . VAL A 1 110 ? 74.447 124.610 31.080 1.00 25.71 90 VAL A N 1
ATOM 737 C CA . VAL A 1 110 ? 74.490 123.206 30.689 1.00 27.66 90 VAL A CA 1
ATOM 738 C C . VAL A 1 110 ? 73.362 122.440 31.371 1.00 28.01 90 VAL A C 1
ATOM 739 O O . VAL A 1 110 ? 72.593 121.728 30.717 1.00 26.79 90 VAL A O 1
ATOM 743 N N . ALA A 1 111 ? 73.221 122.628 32.687 1.00 27.55 91 ALA A N 1
ATOM 744 C CA . ALA A 1 111 ? 72.294 121.832 33.484 1.00 28.08 91 ALA A CA 1
ATOM 745 C C . ALA A 1 111 ? 70.856 121.987 33.000 1.00 30.78 91 ALA A C 1
ATOM 746 O O . ALA A 1 111 ? 70.126 120.995 32.848 1.00 26.41 91 ALA A O 1
ATOM 748 N N . LEU A 1 112 ? 70.425 123.234 32.766 1.00 27.96 92 LEU A N 1
ATOM 749 C CA . LEU A 1 112 ? 69.044 123.478 32.365 1.00 27.63 92 LEU A CA 1
ATOM 750 C C . LEU A 1 112 ? 68.694 122.735 31.087 1.00 26.46 92 LEU A C 1
ATOM 751 O O . LEU A 1 112 ? 67.540 122.324 30.902 1.00 26.91 92 LEU A O 1
ATOM 756 N N . GLN A 1 113 ? 69.675 122.526 30.208 1.00 23.42 93 GLN A N 1
ATOM 757 C CA . GLN A 1 113 ? 69.409 121.753 29.006 1.00 23.99 93 GLN A CA 1
ATOM 758 C C . GLN A 1 113 ? 69.289 120.268 29.336 1.00 28.73 93 GLN A C 1
ATOM 759 O O . GLN A 1 113 ? 68.471 119.555 28.739 1.00 26.09 93 GLN A O 1
ATOM 765 N N . LEU A 1 114 ? 70.093 119.786 30.287 1.00 26.12 94 LEU A N 1
ATOM 766 C CA . LEU A 1 114 ? 69.935 118.407 30.730 1.00 30.28 94 LEU A CA 1
ATOM 767 C C . LEU A 1 114 ? 68.577 118.205 31.376 1.00 28.09 94 LEU A C 1
ATOM 768 O O . LEU A 1 114 ? 68.006 117.116 31.287 1.00 27.32 94 LEU A O 1
ATOM 773 N N . LEU A 1 115 ? 68.048 119.249 32.019 1.00 26.56 95 LEU A N 1
ATOM 774 C CA . LEU A 1 115 ? 66.735 119.241 32.635 1.00 23.39 95 LEU A CA 1
ATOM 775 C C . LEU A 1 115 ? 65.605 119.477 31.634 1.00 26.82 95 LEU A C 1
ATOM 776 O O . LEU A 1 115 ? 64.448 119.591 32.049 1.00 27.64 95 LEU A O 1
ATOM 781 N N . GLY A 1 116 ? 65.890 119.531 30.335 1.00 26.04 96 GLY A N 1
ATOM 782 C CA . GLY A 1 116 ? 64.816 119.662 29.372 1.00 26.10 96 GLY A CA 1
ATOM 783 C C . GLY A 1 116 ? 64.256 121.060 29.183 1.00 28.74 96 GLY A C 1
ATOM 784 O O . GLY A 1 116 ? 63.176 121.197 28.597 1.00 30.12 96 GLY A O 1
ATOM 785 N N . TYR A 1 117 ? 64.942 122.100 29.650 1.00 23.85 97 TYR A N 1
ATOM 786 C CA . TYR A 1 117 ? 64.539 123.471 29.347 1.00 30.64 97 TYR A CA 1
ATOM 787 C C . TYR A 1 117 ? 65.257 124.018 28.109 1.00 32.78 97 TYR A C 1
ATOM 788 O O . TYR A 1 117 ? 66.386 123.623 27.790 1.00 31.72 97 TYR A O 1
ATOM 797 N N . HIS A 1 118 ? 64.602 124.960 27.430 1.00 26.93 98 HIS A N 1
ATOM 798 C CA . HIS A 1 118 ? 65.090 125.485 26.162 1.00 28.91 98 HIS A CA 1
ATOM 799 C C . HIS A 1 118 ? 65.477 126.954 26.311 1.00 34.23 98 HIS A C 1
ATOM 800 O O . HIS A 1 118 ? 64.739 127.747 26.916 1.00 30.80 98 HIS A O 1
ATOM 807 N N . VAL A 1 119 ? 66.639 127.320 25.755 1.00 30.41 99 VAL A N 1
ATOM 808 C CA . VAL A 1 119 ? 67.132 128.680 25.915 1.00 28.32 99 VAL A CA 1
ATOM 809 C C . VAL A 1 119 ? 66.269 129.622 25.088 1.00 29.89 99 VAL A C 1
ATOM 810 O O . VAL A 1 119 ? 65.696 129.230 24.059 1.00 26.86 99 VAL A O 1
ATOM 814 N N . HIS A 1 120 ? 66.157 130.877 25.563 1.00 31.78 100 HIS A N 1
ATOM 815 C CA . HIS A 1 120 ? 65.342 131.942 24.973 1.00 33.46 100 HIS A CA 1
ATOM 816 C C . HIS A 1 120 ? 63.865 131.698 25.235 1.00 35.41 100 HIS A C 1
ATOM 817 O O . HIS A 1 120 ? 63.186 132.556 25.801 1.00 32.95 100 HIS A O 1
ATOM 824 N N . TYR A 1 121 ? 63.363 130.527 24.839 1.00 30.92 101 TYR A N 1
ATOM 825 C CA . TYR A 1 121 ? 61.945 130.245 25.023 1.00 33.27 101 TYR A CA 1
ATOM 826 C C . TYR A 1 121 ? 61.583 130.050 26.489 1.00 32.90 101 TYR A C 1
ATOM 827 O O . TYR A 1 121 ? 60.483 130.426 26.898 1.00 31.14 101 TYR A O 1
ATOM 836 N N . ASP A 1 122 ? 62.484 129.477 27.293 1.00 33.55 102 ASP A N 1
ATOM 837 C CA . ASP A 1 122 ? 62.265 129.314 28.726 1.00 30.78 102 ASP A CA 1
ATOM 838 C C . ASP A 1 122 ? 63.106 130.262 29.567 1.00 34.49 102 ASP A C 1
ATOM 839 O O . ASP A 1 122 ? 62.574 130.937 30.461 1.00 32.84 102 ASP A O 1
ATOM 844 N N . TYR A 1 123 ? 64.416 130.311 29.310 1.00 30.53 103 TYR A N 1
ATOM 845 C CA . TYR A 1 123 ? 65.368 131.047 30.126 1.0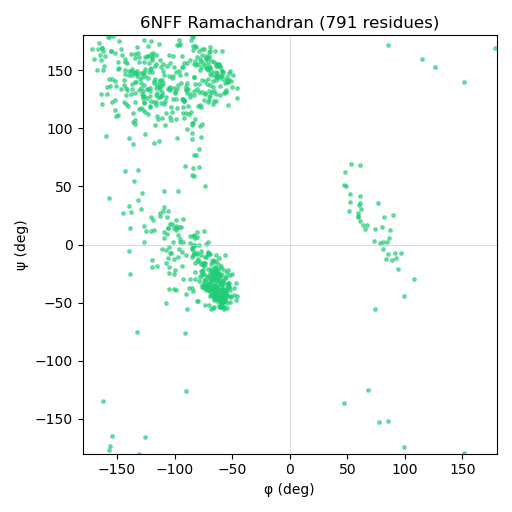0 30.72 103 TYR A CA 1
ATOM 846 C C . TYR A 1 123 ? 66.349 131.777 29.222 1.00 33.04 103 TYR A C 1
ATOM 847 O O . TYR A 1 123 ? 66.484 131.467 28.034 1.00 33.18 103 TYR A O 1
ATOM 856 N N . ASP A 1 124 ? 67.056 132.739 29.805 1.00 32.55 104 ASP A N 1
ATOM 857 C CA . ASP A 1 124 ? 68.089 133.483 29.092 1.00 35.23 104 ASP A CA 1
ATOM 858 C C . ASP A 1 124 ? 69.475 132.981 29.474 1.00 31.62 104 ASP A C 1
ATOM 859 O O . ASP A 1 124 ? 69.720 132.641 30.635 1.00 32.19 104 ASP A O 1
ATOM 864 N N . PHE A 1 125 ? 70.383 132.956 28.486 1.00 32.37 105 PHE A N 1
ATOM 865 C CA . PHE A 1 125 ? 71.793 132.680 28.760 1.00 31.73 105 PHE A CA 1
ATOM 866 C C . PHE A 1 125 ? 72.304 133.493 29.938 1.00 30.58 105 PHE A C 1
ATOM 867 O O . PHE A 1 125 ? 73.149 133.015 30.702 1.00 33.68 105 PHE A O 1
ATOM 875 N N . ALA A 1 126 ? 71.788 134.713 30.107 1.00 28.65 106 ALA A N 1
ATOM 876 C CA . ALA A 1 126 ? 72.317 135.647 31.091 1.00 32.87 106 ALA A CA 1
ATOM 877 C C . ALA A 1 126 ? 71.919 135.294 32.515 1.00 33.06 106 ALA A C 1
ATOM 878 O O . ALA A 1 126 ? 72.616 135.688 33.459 1.00 35.34 106 ALA A O 1
ATOM 880 N N . ASP A 1 127 ? 70.803 134.589 32.712 1.00 37.01 107 ASP A N 1
ATOM 881 C CA . ASP A 1 127 ? 70.262 134.387 34.059 1.00 33.82 107 ASP A CA 1
ATOM 882 C C . ASP A 1 127 ? 69.665 132.994 34.217 1.00 33.92 107 ASP A C 1
ATOM 883 O O . ASP A 1 127 ? 68.468 132.845 34.492 1.00 30.48 107 ASP A O 1
ATOM 888 N N . PRO A 1 128 ? 70.492 131.940 34.101 1.00 34.95 108 PRO A N 1
ATOM 889 C CA . PRO A 1 128 ? 69.954 130.581 34.298 1.00 31.82 108 PRO A CA 1
ATOM 890 C C . PRO A 1 128 ? 69.521 130.305 35.725 1.00 31.88 108 PRO A C 1
ATOM 891 O O . PRO A 1 128 ? 68.490 129.651 35.933 1.00 31.76 108 PRO A O 1
ATOM 895 N N . THR A 1 129 ? 70.264 130.788 36.724 1.00 31.04 109 THR A N 1
ATOM 896 C CA . THR A 1 129 ? 69.866 130.512 38.100 1.00 28.57 109 THR A CA 1
ATOM 897 C C . THR A 1 129 ? 68.710 131.396 38.553 1.00 32.89 109 THR A C 1
ATOM 898 O O . THR A 1 129 ? 67.951 130.994 39.438 1.00 32.22 109 THR A O 1
ATOM 902 N N . GLY A 1 130 ? 68.565 132.599 37.987 1.00 33.43 110 GLY A N 1
ATOM 903 C CA . GLY A 1 130 ? 67.326 133.334 38.167 1.00 34.33 110 GLY A CA 1
ATOM 904 C C . GLY A 1 130 ? 66.119 132.533 37.710 1.00 35.24 110 GLY A C 1
ATOM 905 O O . GLY A 1 130 ? 65.114 132.441 38.416 1.00 37.08 110 GLY A O 1
ATOM 906 N N . PHE A 1 131 ? 66.209 131.931 36.522 1.00 28.50 111 PHE A N 1
ATOM 907 C CA . PHE A 1 131 ? 65.123 131.093 36.039 1.00 32.59 111 PHE A CA 1
ATOM 908 C C . PHE A 1 131 ? 64.852 129.940 36.998 1.00 33.79 111 PHE A C 1
ATOM 909 O O . PHE A 1 131 ? 63.698 129.688 37.372 1.00 33.01 111 PHE A O 1
ATOM 917 N N . MET A 1 132 ? 65.910 129.219 37.394 1.00 30.66 112 MET A N 1
ATOM 918 C CA . MET A 1 132 ? 65.745 128.076 38.289 1.00 32.58 112 MET A CA 1
ATOM 919 C C . MET A 1 132 ? 65.099 128.495 39.603 1.00 33.09 112 MET A C 1
ATOM 920 O O . MET A 1 132 ? 64.216 127.803 40.121 1.00 32.96 112 MET A O 1
ATOM 925 N N . GLN A 1 133 ? 65.514 129.638 40.143 1.00 31.72 113 GLN A N 1
ATOM 926 C CA . GLN A 1 133 ? 64.937 130.137 41.381 1.00 36.62 113 GLN A CA 1
ATOM 927 C C . GLN A 1 133 ? 63.423 130.283 41.257 1.00 39.37 113 GLN A C 1
ATOM 928 O O . GLN A 1 133 ? 62.678 129.961 42.192 1.00 34.51 113 GLN A O 1
ATOM 934 N N . ARG A 1 134 ? 62.947 130.746 40.101 1.00 31.63 114 ARG A N 1
ATOM 935 C CA . ARG A 1 134 ? 61.527 131.008 39.960 1.00 38.91 114 ARG A CA 1
ATOM 936 C C . ARG A 1 134 ? 60.719 129.766 39.587 1.00 35.69 114 ARG A C 1
ATOM 937 O O . ARG A 1 134 ? 59.486 129.818 39.631 1.00 38.78 114 ARG A O 1
ATOM 945 N N . ASN A 1 135 ? 61.370 128.653 39.251 1.00 32.62 115 ASN A N 1
ATOM 946 C CA . ASN A 1 135 ? 60.709 127.362 39.147 1.00 32.24 115 ASN A CA 1
ATOM 947 C C . ASN A 1 135 ? 61.018 126.470 40.340 1.00 30.93 115 ASN A C 1
ATOM 948 O O . ASN A 1 135 ? 60.845 125.249 40.251 1.00 28.13 115 ASN A O 1
ATOM 953 N N . ALA A 1 136 ? 61.509 127.057 41.435 1.00 29.17 116 ALA A N 1
ATOM 954 C CA . ALA A 1 136 ? 61.847 126.337 42.668 1.00 30.72 116 ALA A CA 1
ATOM 955 C C . ALA A 1 136 ? 62.902 125.240 42.444 1.00 30.19 116 ALA A C 1
ATOM 956 O O . ALA A 1 136 ? 62.970 124.261 43.196 1.00 31.21 116 ALA A O 1
ATOM 958 N N . LEU A 1 137 ? 63.756 125.399 41.421 1.00 28.02 117 LEU A N 1
ATOM 959 C CA . LEU A 1 137 ? 64.832 124.440 41.213 1.00 27.71 117 LEU A CA 1
ATOM 960 C C . LEU A 1 137 ? 66.061 124.859 42.011 1.00 33.26 117 LEU A C 1
ATOM 961 O O . LEU A 1 137 ? 66.441 126.038 41.982 1.00 31.38 117 LEU A O 1
ATOM 966 N N . PRO A 1 138 ? 66.707 123.945 42.724 1.00 34.58 118 PRO A N 1
ATOM 967 C CA . PRO A 1 138 ? 67.885 124.322 43.513 1.00 29.95 118 PRO A CA 1
ATOM 968 C C . PRO A 1 138 ? 69.107 124.489 42.629 1.00 31.12 118 PRO A C 1
ATOM 969 O O . PRO A 1 138 ? 69.221 123.878 41.568 1.00 34.20 118 PRO A O 1
ATOM 973 N N . PHE A 1 139 ? 70.036 125.326 43.081 1.00 28.68 119 PHE A N 1
ATOM 974 C CA . PHE A 1 139 ? 71.313 125.443 42.388 1.00 33.45 119 PHE A CA 1
ATOM 975 C C . PHE A 1 139 ? 72.414 125.780 43.382 1.00 32.90 119 PHE A C 1
ATOM 976 O O . PHE A 1 139 ? 72.178 126.451 44.391 1.00 34.25 119 PHE A O 1
ATOM 984 N N . LEU A 1 140 ? 73.627 125.343 43.069 1.00 33.32 120 LEU A N 1
ATOM 985 C CA . LEU A 1 140 ? 74.777 125.597 43.927 1.00 39.48 120 LEU A CA 1
ATOM 986 C C . LEU A 1 140 ? 75.463 126.888 43.502 1.00 37.61 120 LEU A C 1
ATOM 987 O O . LEU A 1 140 ? 75.853 127.038 42.340 1.00 38.39 120 LEU A O 1
ATOM 992 N N . GLN A 1 141 ? 75.608 127.817 44.448 1.00 44.74 121 GLN A N 1
ATOM 993 C CA . GLN A 1 141 ? 76.178 129.126 44.139 1.00 49.42 121 GLN A CA 1
ATOM 994 C C . GLN A 1 141 ? 77.659 129.064 43.802 1.00 48.40 121 GLN A C 1
ATOM 995 O O . GLN A 1 141 ? 78.158 129.946 43.099 1.00 52.55 121 GLN A O 1
ATOM 1001 N N . ASP A 1 142 ? 78.370 128.050 44.284 1.00 51.66 122 ASP A N 1
ATOM 1002 C CA . ASP A 1 142 ? 79.828 128.016 44.254 1.00 53.29 122 ASP A CA 1
ATOM 1003 C C . ASP A 1 142 ? 80.266 126.641 43.762 1.00 54.94 122 ASP A C 1
ATOM 1004 O O . ASP A 1 142 ? 79.887 125.625 44.356 1.00 53.98 122 ASP A O 1
ATOM 1009 N N . ILE A 1 143 ? 81.042 126.604 42.667 1.00 49.74 123 ILE A N 1
ATOM 1010 C CA . ILE A 1 143 ? 81.501 125.355 42.052 1.00 49.48 123 ILE A CA 1
ATOM 1011 C C . ILE A 1 143 ? 82.982 125.476 41.702 1.00 49.64 123 ILE A C 1
ATOM 1012 O O . ILE A 1 143 ? 83.387 125.242 40.554 1.00 46.58 123 ILE A O 1
ATOM 1017 N N . SER A 1 144 ? 83.807 125.820 42.689 1.00 54.21 124 SER A N 1
ATOM 1018 C CA . SER A 1 144 ? 85.182 126.231 42.430 1.00 52.99 124 SER A CA 1
ATOM 1019 C C . SER A 1 144 ? 86.216 125.126 42.640 1.00 53.30 124 SER A C 1
ATOM 1020 O O . SER A 1 144 ? 87.416 125.426 42.683 1.00 57.89 124 SER A O 1
ATOM 1023 N N . ASP A 1 145 ? 85.800 123.867 42.750 1.00 48.35 125 ASP A N 1
ATOM 1024 C CA . ASP A 1 145 ? 86.747 122.760 42.868 1.00 50.39 125 ASP A CA 1
ATOM 1025 C C . ASP A 1 145 ? 86.004 121.454 42.623 1.00 47.25 125 ASP A C 1
ATOM 1026 O O . ASP A 1 145 ? 84.774 121.427 42.544 1.00 45.33 125 ASP A O 1
ATOM 1031 N N . ASN A 1 146 ? 86.773 120.362 42.554 1.00 46.51 126 ASN A N 1
ATOM 1032 C CA . ASN A 1 146 ? 86.198 119.051 42.268 1.00 46.81 126 ASN A CA 1
ATOM 1033 C C . ASN A 1 146 ? 85.129 118.659 43.284 1.00 45.09 126 ASN A C 1
ATOM 1034 O O . ASN A 1 146 ? 84.127 118.031 42.927 1.00 42.59 126 ASN A O 1
ATOM 1039 N N . GLN A 1 147 ? 85.344 118.980 44.559 1.00 45.76 127 GLN A N 1
ATOM 1040 C CA . GLN A 1 147 ? 84.386 118.597 45.586 1.00 41.74 127 GLN A CA 1
ATOM 1041 C C . GLN A 1 147 ? 83.031 119.244 45.327 1.00 44.82 127 GLN A C 1
ATOM 1042 O O . GLN A 1 147 ? 82.006 118.557 45.274 1.00 40.24 127 GLN A O 1
ATOM 1048 N N . LYS A 1 148 ? 83.012 120.574 45.157 1.00 47.16 128 LYS A N 1
ATOM 1049 C CA . LYS A 1 148 ? 81.761 121.283 44.910 1.00 39.94 128 LYS A CA 1
ATOM 1050 C C . LYS A 1 148 ? 81.122 120.863 43.591 1.00 39.32 128 LYS A C 1
ATOM 1051 O O . LYS A 1 148 ? 79.889 120.804 43.488 1.00 41.60 128 LYS A O 1
ATOM 1057 N N . LEU A 1 149 ? 81.932 120.563 42.576 1.00 35.83 129 LEU A N 1
ATOM 1058 C CA . LEU A 1 149 ? 81.368 120.128 41.309 1.00 37.06 129 LEU A CA 1
ATOM 1059 C C . LEU A 1 149 ? 80.672 118.775 41.460 1.00 40.31 129 LEU A C 1
ATOM 1060 O O . LEU A 1 149 ? 79.606 118.549 40.877 1.00 34.06 129 LEU A O 1
ATOM 1065 N N . ILE A 1 150 ? 81.255 117.866 42.246 1.00 38.09 130 ILE A N 1
ATOM 1066 C CA . ILE A 1 150 ? 80.604 116.584 42.487 1.00 37.26 130 ILE A CA 1
ATOM 1067 C C . ILE A 1 150 ? 79.305 116.787 43.256 1.00 30.69 130 ILE A C 1
ATOM 1068 O O . ILE A 1 150 ? 78.290 116.148 42.960 1.00 32.07 130 ILE A O 1
ATOM 1073 N N . SER A 1 151 ? 79.305 117.692 44.240 1.00 31.38 131 SER A N 1
ATOM 1074 C CA . SER A 1 151 ? 78.080 117.949 44.992 1.00 33.68 131 SER A CA 1
ATOM 1075 C C . SER A 1 151 ? 77.042 118.680 44.156 1.00 34.28 131 SER A C 1
ATOM 1076 O O . SER A 1 151 ? 75.836 118.496 44.369 1.00 37.64 131 SER A O 1
ATOM 1079 N N . ALA A 1 152 ? 77.477 119.521 43.217 1.00 35.59 132 ALA A N 1
ATOM 1080 C CA . ALA A 1 152 ? 76.520 120.137 42.307 1.00 36.26 132 ALA A CA 1
ATOM 1081 C C . ALA A 1 152 ? 75.897 119.091 41.388 1.00 32.14 132 ALA A C 1
ATOM 1082 O O . ALA A 1 152 ? 74.711 119.174 41.049 1.00 29.97 132 ALA A O 1
ATOM 1084 N N . PHE A 1 153 ? 76.690 118.108 40.963 1.00 30.16 133 PHE A N 1
ATOM 1085 C CA . PHE A 1 153 ? 76.151 117.066 40.104 1.00 30.97 133 PHE A CA 1
ATOM 1086 C C . PHE A 1 153 ? 75.276 116.092 40.881 1.00 26.72 133 PHE A C 1
ATOM 1087 O O . P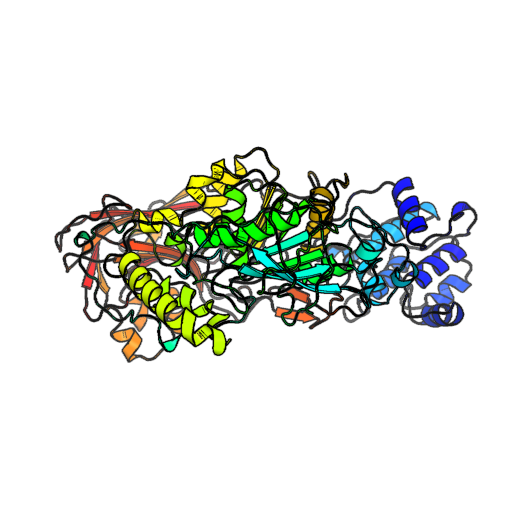HE A 1 153 ? 74.302 115.561 40.331 1.00 26.06 133 PHE A O 1
ATOM 1095 N N . TYR A 1 154 ? 75.595 115.840 42.148 1.00 27.15 134 TYR A N 1
ATOM 1096 C CA . TYR A 1 154 ? 74.694 115.019 42.951 1.00 34.07 134 TYR A CA 1
ATOM 1097 C C . TYR A 1 154 ? 73.336 115.689 43.086 1.00 28.39 134 TYR A C 1
ATOM 1098 O O . TYR A 1 154 ? 72.300 115.054 42.861 1.00 30.41 134 TYR A O 1
ATOM 1107 N N . ARG A 1 155 ? 73.320 116.981 43.453 1.00 29.68 135 ARG A N 1
ATOM 1108 C CA . ARG A 1 155 ? 72.045 117.692 43.551 1.00 30.69 135 ARG A CA 1
ATOM 1109 C C . ARG A 1 155 ? 71.336 117.719 42.200 1.00 28.20 135 ARG A C 1
ATOM 1110 O O . ARG A 1 155 ? 70.116 117.534 42.132 1.00 28.02 135 ARG A O 1
ATOM 1118 N N . LEU A 1 156 ? 72.092 117.903 41.111 1.00 25.95 136 LEU A N 1
ATOM 1119 C CA . LEU A 1 156 ? 71.483 117.950 39.782 1.00 27.31 136 LEU A CA 1
ATOM 1120 C C . LEU A 1 156 ? 70.752 116.648 39.461 1.00 29.64 136 LEU A C 1
ATOM 1121 O O . LEU A 1 156 ? 69.590 116.668 39.035 1.00 27.62 136 LEU A O 1
ATOM 1126 N N . LEU A 1 157 ? 71.420 115.497 39.662 1.00 29.80 137 LEU A N 1
ATOM 1127 C CA . LEU A 1 157 ? 70.767 114.200 39.456 1.00 26.58 137 LEU A CA 1
ATOM 1128 C C . LEU A 1 157 ? 69.472 114.107 40.255 1.00 28.59 137 LEU A C 1
ATOM 1129 O O . LEU A 1 157 ? 68.494 113.506 39.795 1.00 32.08 137 LEU A O 1
ATOM 1134 N N . ASN A 1 158 ? 69.431 114.741 41.429 1.00 29.27 138 ASN A N 1
ATOM 1135 C CA . ASN A 1 158 ? 68.250 114.785 42.274 1.00 27.43 138 ASN A CA 1
ATOM 1136 C C . ASN A 1 158 ? 67.368 116.004 42.017 1.00 28.44 138 ASN A C 1
ATOM 1137 O O . ASN A 1 158 ? 66.590 116.383 42.902 1.00 27.37 138 ASN A O 1
ATOM 1142 N N . THR A 1 159 ? 67.469 116.633 40.846 1.00 28.93 139 THR A N 1
ATOM 1143 C CA . THR A 1 159 ? 66.730 117.862 40.561 1.00 26.79 139 THR A CA 1
ATOM 1144 C C . THR A 1 159 ? 65.560 117.547 39.645 1.00 26.05 139 THR A C 1
ATOM 1145 O O . THR A 1 159 ? 65.727 116.839 38.644 1.00 27.06 139 THR A O 1
ATOM 1149 N N . ARG A 1 160 ? 64.380 118.059 39.989 1.00 23.99 140 ARG A N 1
ATOM 1150 C CA . ARG A 1 160 ? 63.206 117.813 39.163 1.00 25.58 140 ARG A CA 1
ATOM 1151 C C . ARG A 1 160 ? 63.383 118.491 37.805 1.00 22.94 140 ARG A C 1
ATOM 1152 O O . ARG A 1 160 ? 63.661 119.689 37.736 1.00 25.74 140 ARG A O 1
ATOM 1160 N N . ALA A 1 161 ? 63.278 117.714 36.726 1.00 29.30 141 ALA A N 1
ATOM 1161 C CA . ALA A 1 161 ? 63.420 118.213 35.365 1.00 23.37 141 ALA A CA 1
ATOM 1162 C C . ALA A 1 161 ? 62.092 118.795 34.879 1.00 30.20 141 ALA A C 1
ATOM 1163 O O . ALA A 1 161 ? 61.084 118.779 35.587 1.00 29.75 141 ALA A O 1
ATOM 1165 N N . LYS A 1 162 ? 62.079 119.321 33.647 1.00 27.23 142 LYS A N 1
ATOM 1166 C CA . LYS A 1 162 ? 60.882 120.020 33.173 1.00 30.59 142 LYS A CA 1
ATOM 1167 C C . LYS A 1 162 ? 59.695 119.066 33.028 1.00 29.82 142 LYS A C 1
ATOM 1168 O O . LYS A 1 162 ? 58.531 119.490 33.134 1.00 27.70 142 LYS A O 1
ATOM 1174 N N . ASN A 1 163 ? 59.968 117.786 32.804 1.00 27.89 143 ASN A N 1
ATOM 1175 C CA . ASN A 1 163 ? 58.923 116.784 32.630 1.00 28.68 143 ASN A CA 1
ATOM 1176 C C . ASN A 1 163 ? 58.392 116.251 33.956 1.00 25.91 143 ASN A C 1
ATOM 1177 O O . ASN A 1 163 ? 57.629 115.278 33.946 1.00 28.98 143 ASN A O 1
ATOM 1182 N N . GLY A 1 164 ? 58.795 116.851 35.084 1.00 24.92 144 GLY A N 1
ATOM 1183 C CA . GLY A 1 164 ? 58.330 116.466 36.402 1.00 24.99 144 GLY A CA 1
ATOM 1184 C C . GLY A 1 164 ? 59.207 115.480 37.148 1.00 29.00 144 GLY A C 1
ATOM 1185 O O . GLY A 1 164 ? 59.116 115.397 38.384 1.00 27.32 144 GLY A O 1
ATOM 1186 N N . GLN A 1 165 ? 60.049 114.734 36.443 1.00 29.08 145 GLN A N 1
ATOM 1187 C CA . GLN A 1 165 ? 60.862 113.693 37.045 1.00 25.55 145 GLN A CA 1
ATOM 1188 C C . GLN A 1 165 ? 62.247 114.227 37.361 1.00 28.94 145 GLN A C 1
ATOM 1189 O O . GLN A 1 165 ? 62.769 115.099 36.663 1.00 24.23 145 GLN A O 1
ATOM 1195 N N . ILE A 1 166 ? 62.862 113.680 38.412 1.00 31.06 146 ILE A N 1
ATOM 1196 C CA . ILE A 1 166 ? 64.246 114.049 38.671 1.00 25.60 146 ILE A CA 1
ATOM 1197 C C . ILE A 1 166 ? 65.098 113.571 37.505 1.00 24.95 146 ILE A C 1
ATOM 1198 O O . ILE A 1 166 ? 64.749 112.622 36.790 1.00 30.16 146 ILE A O 1
ATOM 1203 N N . LEU A 1 167 ? 66.216 114.266 37.293 1.00 27.57 147 LEU A N 1
ATOM 1204 C CA . LEU A 1 167 ? 67.090 113.969 36.167 1.00 20.68 147 LEU A CA 1
ATOM 1205 C C . LEU A 1 167 ? 67.474 112.492 36.122 1.00 24.92 147 LEU A C 1
ATOM 1206 O O . LEU A 1 167 ? 67.576 111.904 35.039 1.00 27.80 147 LEU A O 1
ATOM 1211 N N . LEU A 1 168 ? 67.674 111.871 37.287 1.00 20.19 148 LEU A N 1
ATOM 1212 C CA . LEU A 1 168 ? 68.059 110.463 37.319 1.00 24.94 148 LEU A CA 1
ATOM 1213 C C . LEU A 1 168 ? 67.023 109.571 36.643 1.00 28.03 148 LEU A C 1
ATOM 1214 O O . LEU A 1 168 ? 67.386 108.564 36.018 1.00 30.54 148 LEU A O 1
ATOM 1219 N N . ASP A 1 169 ? 65.734 109.921 36.751 1.00 26.45 149 ASP A N 1
ATOM 1220 C CA . ASP A 1 169 ? 64.691 109.142 36.083 1.00 29.76 149 ASP A CA 1
ATOM 1221 C C . ASP A 1 169 ? 64.660 109.378 34.571 1.00 27.19 149 ASP A C 1
ATOM 1222 O O . ASP A 1 169 ? 64.268 108.477 33.815 1.00 23.83 149 ASP A O 1
ATOM 1227 N N . VAL A 1 170 ? 65.034 110.580 34.114 1.00 27.81 150 VAL A N 1
ATOM 1228 C CA . VAL A 1 170 ? 65.213 110.808 32.677 1.00 24.10 150 VAL A CA 1
ATOM 1229 C C . VAL A 1 170 ? 66.359 109.944 32.143 1.00 26.03 150 VAL A C 1
ATOM 1230 O O . VAL A 1 170 ? 66.233 109.279 31.107 1.00 24.51 150 VAL A O 1
ATOM 1234 N N . MET A 1 171 ? 67.492 109.930 32.855 1.00 28.96 151 MET A N 1
ATOM 1235 C CA . MET A 1 171 ? 68.559 108.981 32.543 1.00 27.08 151 MET A CA 1
ATOM 1236 C C . MET A 1 171 ? 68.029 107.550 32.523 1.00 29.90 151 MET A C 1
ATOM 1237 O O . MET A 1 171 ? 68.322 106.781 31.595 1.00 23.95 151 MET A O 1
ATOM 1242 N N . ALA A 1 172 ? 67.209 107.185 33.519 1.00 26.60 152 ALA A N 1
ATOM 1243 C CA . ALA A 1 172 ? 66.633 105.842 33.539 1.00 24.41 152 ALA A CA 1
ATOM 1244 C C . ALA A 1 172 ? 65.801 105.577 32.295 1.00 26.66 152 ALA A C 1
ATOM 1245 O O . ALA A 1 172 ? 65.881 104.491 31.707 1.00 26.32 152 ALA A O 1
ATOM 1247 N N . GLY A 1 173 ? 64.984 106.549 31.881 1.00 27.15 153 GLY A N 1
ATOM 1248 C CA . GLY A 1 173 ? 64.243 106.381 30.644 1.00 23.17 153 GLY A CA 1
ATOM 1249 C C . GLY A 1 173 ? 65.151 106.139 29.455 1.00 23.98 153 GLY A C 1
ATOM 1250 O O . GLY A 1 173 ? 64.779 105.437 28.509 1.00 23.79 153 GLY A O 1
ATOM 1251 N N . LYS A 1 174 ? 66.350 106.705 29.488 1.00 26.49 154 LYS A N 1
ATOM 1252 C CA . LYS A 1 174 ? 67.342 106.499 28.443 1.00 26.62 154 LYS A CA 1
ATOM 1253 C C . LYS A 1 174 ? 68.149 105.219 28.635 1.00 28.62 154 LYS A C 1
ATOM 1254 O O . LYS A 1 174 ? 69.107 104.988 27.887 1.00 25.75 154 LYS A O 1
ATOM 1260 N N . GLY A 1 175 ? 67.779 104.379 29.602 1.00 28.13 155 GLY A N 1
ATOM 1261 C CA . GLY A 1 175 ? 68.418 103.091 29.766 1.00 28.28 155 GLY A CA 1
ATOM 1262 C C . GLY A 1 175 ? 69.661 103.112 30.618 1.00 27.82 155 GLY A C 1
ATOM 1263 O O . GLY A 1 175 ? 70.390 102.113 30.637 1.00 27.75 155 GLY A O 1
ATOM 1264 N N . TYR A 1 176 ? 69.921 104.212 31.333 1.00 24.90 156 TYR A N 1
ATOM 1265 C CA . TYR A 1 176 ? 71.159 104.317 32.098 1.00 27.68 156 TYR A CA 1
ATOM 1266 C C . TYR A 1 176 ? 71.374 103.105 32.997 1.00 31.63 156 TYR A C 1
ATOM 1267 O O . TYR A 1 176 ? 72.506 102.621 33.142 1.00 31.44 156 TYR A O 1
ATOM 1276 N N . PHE A 1 177 ? 70.298 102.597 33.601 1.00 26.25 157 PHE A N 1
ATOM 1277 C CA . PHE A 1 177 ? 70.400 101.601 34.659 1.00 28.30 157 PHE A CA 1
ATOM 1278 C C . PHE A 1 177 ? 70.257 100.179 34.144 1.00 30.07 157 PHE A C 1
ATOM 1279 O O . PHE A 1 177 ? 70.300 99.239 34.945 1.00 32.36 157 PHE A O 1
ATOM 1287 N N . THR A 1 178 ? 70.105 99.993 32.830 1.00 27.30 158 THR A N 1
ATOM 1288 C CA . THR A 1 178 ? 70.146 98.645 32.283 1.00 25.82 158 THR A CA 1
ATOM 1289 C C . THR A 1 178 ? 71.515 97.994 32.484 1.00 31.21 158 THR A C 1
ATOM 1290 O O . THR A 1 178 ? 71.613 96.762 32.487 1.00 31.63 158 THR A O 1
ATOM 1294 N N . GLN A 1 179 ? 72.572 98.786 32.663 1.00 28.89 159 GLN A N 1
ATOM 1295 C CA . GLN A 1 179 ? 73.877 98.196 32.939 1.00 32.85 159 GLN A CA 1
ATOM 1296 C C . GLN A 1 179 ? 73.879 97.357 34.216 1.00 33.12 159 GLN A C 1
ATOM 1297 O O . GLN A 1 179 ? 74.767 96.515 34.388 1.00 32.67 159 GLN A O 1
ATOM 1303 N N . PHE A 1 180 ? 72.917 97.568 35.114 1.00 29.46 160 PHE A N 1
ATOM 1304 C CA . PHE A 1 180 ? 72.845 96.809 36.354 1.00 30.46 160 PHE A CA 1
ATOM 1305 C C . PHE A 1 180 ? 71.879 95.638 36.278 1.00 30.47 160 PHE A C 1
ATOM 1306 O O . PHE A 1 180 ? 71.873 94.796 37.192 1.00 30.64 160 PHE A O 1
ATOM 1314 N N . TRP A 1 181 ? 71.070 95.563 35.222 1.00 28.43 161 TRP A N 1
ATOM 1315 C CA . TRP A 1 181 ? 70.141 94.455 35.069 1.00 31.30 161 TRP A CA 1
ATOM 1316 C C . TRP A 1 181 ? 70.887 93.136 35.201 1.00 33.29 161 TRP A C 1
ATOM 1317 O O . TRP A 1 181 ? 72.030 93.005 34.757 1.00 33.98 161 TRP A O 1
ATOM 1328 N N . GLY A 1 182 ? 70.251 92.163 35.840 1.00 31.25 162 GLY A N 1
ATOM 1329 C CA . GLY A 1 182 ? 70.903 90.898 36.079 1.00 34.19 162 GLY A CA 1
ATOM 1330 C C . GLY A 1 182 ? 71.624 90.798 37.404 1.00 28.83 162 GLY A C 1
ATOM 1331 O O . GLY A 1 182 ? 72.005 89.695 37.797 1.00 30.96 162 GLY A O 1
ATOM 1332 N N . GLN A 1 183 ? 71.804 91.906 38.117 1.00 30.46 163 GLN A N 1
ATOM 1333 C CA . GLN A 1 183 ? 72.422 91.853 39.432 1.00 24.78 163 GLN A CA 1
ATOM 1334 C C . GLN A 1 183 ? 71.436 91.488 40.531 1.00 28.77 163 GLN A C 1
ATOM 1335 O O . GLN A 1 183 ? 71.855 91.305 41.681 1.00 34.23 163 GLN A O 1
ATOM 1341 N N . ASN A 1 184 ? 70.147 91.400 40.213 1.00 31.85 164 ASN A N 1
ATOM 1342 C CA . ASN A 1 184 ? 69.166 90.713 41.053 1.00 28.90 164 ASN A CA 1
ATOM 1343 C C . ASN A 1 184 ? 69.048 91.318 42.444 1.00 28.99 164 ASN A C 1
ATOM 1344 O O . ASN A 1 184 ? 68.799 90.592 43.404 1.00 32.29 164 ASN A O 1
ATOM 1349 N N . LYS A 1 185 ? 69.209 92.637 42.576 1.00 29.45 165 LYS A N 1
ATOM 1350 C CA . LYS A 1 185 ? 69.146 93.282 43.887 1.00 31.31 165 LYS A CA 1
ATOM 1351 C C . LYS A 1 185 ? 68.611 94.708 43.771 1.00 34.03 165 LYS A C 1
ATOM 1352 O O . LYS A 1 185 ? 68.712 95.349 42.721 1.00 32.11 165 LYS A O 1
ATOM 1358 N N . PHE A 1 186 ? 68.066 95.212 44.877 1.00 31.78 166 PHE A N 1
ATOM 1359 C CA . PHE A 1 186 ? 67.662 96.610 44.939 1.00 32.08 166 PHE A CA 1
ATOM 1360 C C . PHE A 1 186 ? 68.889 97.513 44.947 1.00 34.03 166 PHE A C 1
ATOM 1361 O O . PHE A 1 186 ? 69.973 97.121 45.386 1.00 33.20 166 PHE A O 1
ATOM 1369 N N . LYS A 1 187 ? 68.711 98.738 44.459 1.00 32.97 167 LYS A N 1
ATOM 1370 C CA . LYS A 1 187 ? 69.765 99.740 44.553 1.00 31.65 167 LYS A CA 1
ATOM 1371 C C . LYS A 1 187 ? 69.129 101.092 44.844 1.00 33.55 167 LYS A C 1
ATOM 1372 O O . LYS A 1 187 ? 68.143 101.477 44.207 1.00 35.70 167 LYS A O 1
ATOM 1378 N N . PHE A 1 188 ? 69.680 101.807 45.808 1.00 29.54 168 PHE A N 1
ATOM 1379 C CA . PHE A 1 188 ? 69.057 103.029 46.269 1.00 30.39 168 PHE A CA 1
ATOM 1380 C C . PHE A 1 188 ? 69.874 104.245 45.868 1.00 33.67 168 PHE A C 1
ATOM 1381 O O . PHE A 1 188 ? 71.098 104.177 45.715 1.00 31.90 168 PHE A O 1
ATOM 1389 N N . PHE A 1 189 ? 69.167 105.352 45.656 1.00 32.43 169 PHE A N 1
ATOM 1390 C CA . PHE A 1 189 ? 69.787 106.633 45.351 1.00 29.72 169 PHE A CA 1
ATOM 1391 C C . PHE A 1 189 ? 68.974 107.701 46.051 1.00 29.78 169 PHE A C 1
ATOM 1392 O O . PHE A 1 189 ? 67.768 107.819 45.800 1.00 32.26 169 PHE A O 1
ATOM 1400 N N . ASN A 1 190 ? 69.637 108.463 46.931 1.00 29.19 170 ASN A N 1
ATOM 1401 C CA . ASN A 1 190 ? 68.981 109.469 47.771 1.00 30.30 170 ASN A CA 1
ATOM 1402 C C . ASN A 1 190 ? 67.799 108.855 48.529 1.00 32.43 170 ASN A C 1
ATOM 1403 O O . ASN A 1 190 ? 66.759 109.487 48.738 1.00 25.37 170 ASN A O 1
ATOM 1408 N N . GLY A 1 191 ? 67.976 107.599 48.951 1.00 34.38 171 GLY A N 1
ATOM 1409 C CA . GLY A 1 191 ? 67.018 106.909 49.791 1.00 31.67 171 GLY A CA 1
ATOM 1410 C C . GLY A 1 191 ? 65.903 106.222 49.042 1.00 30.78 171 GLY A C 1
ATOM 1411 O O . GLY A 1 191 ? 64.984 105.693 49.678 1.00 29.22 171 GLY A O 1
ATOM 1412 N N . LYS A 1 192 ? 65.951 106.212 47.716 1.00 31.72 172 LYS A N 1
ATOM 1413 C CA . LYS A 1 192 ? 64.842 105.749 46.903 1.00 31.04 172 LYS A CA 1
ATOM 1414 C C . LYS A 1 192 ? 65.300 104.592 46.034 1.00 30.32 172 LYS A C 1
ATOM 1415 O O . LYS A 1 192 ? 66.475 104.498 45.676 1.00 31.00 172 LYS A O 1
ATOM 1421 N N . SER A 1 193 ? 64.362 103.706 45.704 1.00 30.71 173 SER A N 1
ATOM 1422 C CA . SER A 1 193 ? 64.674 102.564 44.862 1.00 29.49 173 SER A CA 1
ATOM 1423 C C . SER A 1 193 ? 64.733 103.011 43.413 1.00 31.25 173 SER A C 1
ATOM 1424 O O . SER A 1 193 ? 63.881 103.775 42.954 1.00 27.87 173 SER A O 1
ATOM 1427 N N . ILE A 1 194 ? 65.723 102.511 42.685 1.00 26.78 174 ILE A N 1
ATOM 1428 C CA . ILE A 1 194 ? 65.972 102.962 41.318 1.00 26.68 174 ILE A CA 1
ATOM 1429 C C . ILE A 1 194 ? 65.825 101.758 40.395 1.00 28.30 174 ILE A C 1
ATOM 1430 O O . ILE A 1 194 ? 65.868 100.600 40.847 1.00 32.30 174 ILE A O 1
ATOM 1435 N N . PRO A 1 195 ? 65.611 101.990 39.080 1.00 30.69 175 PRO A N 1
ATOM 1436 C CA . PRO A 1 195 ? 65.182 100.878 38.202 1.00 28.39 175 PRO A CA 1
ATOM 1437 C C . PRO A 1 195 ? 66.289 99.970 37.671 1.00 29.99 175 PRO A C 1
ATOM 1438 O O . PRO A 1 195 ? 66.702 100.024 36.500 1.00 27.62 175 PRO A O 1
ATOM 1442 N N . VAL A 1 196 ? 66.756 99.079 38.549 1.00 25.53 176 VAL A N 1
ATOM 1443 C CA . VAL A 1 196 ? 67.830 98.145 38.227 1.00 26.04 176 VAL A CA 1
ATOM 1444 C C . VAL A 1 196 ? 67.293 96.727 38.032 1.00 31.29 176 VAL A C 1
ATOM 1445 O O . VAL A 1 196 ? 68.020 95.749 38.257 1.00 30.07 176 VAL A O 1
ATOM 1449 N N . PHE A 1 197 ? 66.032 96.607 37.584 1.00 24.31 177 PHE A N 1
ATOM 1450 C CA . PHE A 1 197 ? 65.353 95.333 37.374 1.00 25.26 177 PHE A CA 1
ATOM 1451 C C . PHE A 1 197 ? 65.008 95.170 35.901 1.00 28.82 177 PHE A C 1
ATOM 1452 O O . PHE A 1 197 ? 64.642 96.140 35.229 1.00 30.66 177 PHE A O 1
ATOM 1460 N N . ASP A 1 198 ? 65.128 93.943 35.398 1.00 27.64 178 ASP A N 1
ATOM 1461 C CA . ASP A 1 198 ? 64.932 93.671 33.972 1.00 30.66 178 ASP A CA 1
ATOM 1462 C C . ASP A 1 198 ? 63.438 93.658 33.669 1.00 28.29 178 ASP A C 1
ATOM 1463 O O . ASP A 1 198 ? 62.773 92.623 33.734 1.00 26.18 178 ASP A O 1
ATOM 1468 N N . THR A 1 199 ? 62.918 94.823 33.277 1.00 29.64 179 THR A N 1
ATOM 1469 C CA . THR A 1 199 ? 61.487 94.955 33.056 1.00 28.19 179 THR A CA 1
ATOM 1470 C C . THR A 1 199 ? 61.048 94.279 31.772 1.00 30.37 179 THR A C 1
ATOM 1471 O O . THR A 1 199 ? 59.846 94.057 31.581 1.00 27.83 179 THR A O 1
ATOM 1475 N N . ASN A 1 200 ? 61.988 93.955 30.884 1.00 26.06 180 ASN A N 1
ATOM 1476 C CA . ASN A 1 200 ? 61.649 93.076 29.764 1.00 29.09 180 ASN A CA 1
ATOM 1477 C C . ASN A 1 200 ? 61.217 91.700 30.242 1.00 28.27 180 ASN A C 1
ATOM 1478 O O . ASN A 1 200 ? 60.477 91.000 29.539 1.00 25.59 180 ASN A O 1
ATOM 1483 N N . LYS A 1 201 ? 61.688 91.276 31.413 1.00 28.83 181 LYS A N 1
ATOM 1484 C CA . LYS A 1 201 ? 61.398 89.933 31.904 1.00 32.95 181 LYS A CA 1
ATOM 1485 C C . LYS A 1 201 ? 60.374 89.935 33.027 1.00 31.41 181 LYS A C 1
ATOM 1486 O O . LYS A 1 201 ? 60.245 88.926 33.725 1.00 33.68 181 LYS A O 1
ATOM 1492 N N . VAL A 1 202 ? 59.665 91.048 33.238 1.00 27.43 182 VAL A N 1
ATOM 1493 C CA . VAL A 1 202 ? 58.762 91.127 34.371 1.00 27.66 182 VAL A CA 1
ATOM 1494 C C . VAL A 1 202 ? 57.684 90.051 34.223 1.00 28.45 182 VAL A C 1
ATOM 1495 O O . VAL A 1 202 ? 57.292 89.666 33.108 1.00 25.86 182 VAL A O 1
ATOM 1499 N N . ILE A 1 203 ? 57.264 89.500 35.355 1.00 26.34 183 ILE A N 1
ATOM 1500 C CA . ILE A 1 203 ? 56.360 88.352 35.389 1.00 26.31 183 ILE A CA 1
ATOM 1501 C C . ILE A 1 203 ? 54.960 88.855 35.707 1.00 24.90 183 ILE A C 1
ATOM 1502 O O . ILE A 1 203 ? 54.760 89.553 36.708 1.00 24.06 183 ILE A O 1
ATOM 1507 N N . ARG A 1 204 ? 53.995 88.517 34.856 1.00 23.27 184 ARG A N 1
ATOM 1508 C CA . ARG A 1 204 ? 52.609 88.966 35.018 1.00 26.16 184 ARG A CA 1
ATOM 1509 C C . ARG A 1 204 ? 51.724 87.717 35.000 1.00 27.62 184 ARG A C 1
ATOM 1510 O O . ARG A 1 204 ? 51.357 87.222 33.930 1.00 28.39 184 ARG A O 1
ATOM 1518 N N . GLU A 1 205 ? 51.389 87.189 36.176 1.00 22.41 185 GLU A N 1
ATOM 1519 C CA . GLU A 1 205 ? 50.806 85.845 36.276 1.00 28.82 185 GLU A CA 1
ATOM 1520 C C . GLU A 1 205 ? 49.510 85.919 37.071 1.00 27.34 185 GLU A C 1
ATOM 1521 O O . GLU A 1 205 ? 49.149 86.970 37.608 1.00 27.10 185 GLU A O 1
ATOM 1527 N N . VAL A 1 206 ? 48.817 84.782 37.172 1.00 27.16 186 VAL A N 1
ATOM 1528 C CA . VAL A 1 206 ? 47.488 84.716 37.781 1.00 26.27 186 VAL A CA 1
ATOM 1529 C C . VAL A 1 206 ? 47.400 83.482 38.677 1.00 28.75 186 VAL A C 1
ATOM 1530 O O . VAL A 1 206 ? 47.853 82.396 38.298 1.00 31.65 186 VAL A O 1
ATOM 1534 N N . VAL A 1 207 ? 46.875 83.662 39.886 1.00 29.23 187 VAL A N 1
ATOM 1535 C CA . VAL A 1 207 ? 46.603 82.574 40.816 1.00 29.96 187 VAL A CA 1
ATOM 1536 C C . VAL A 1 207 ? 45.176 82.746 41.339 1.00 33.97 187 VAL A C 1
ATOM 1537 O O . VAL A 1 207 ? 44.459 83.673 40.944 1.00 29.06 187 VAL A O 1
ATOM 1541 N N . TYR A 1 208 ? 44.757 81.825 42.215 1.00 30.89 188 TYR A N 1
ATOM 1542 C CA . TYR A 1 208 ? 43.386 81.793 42.729 1.00 27.61 188 TYR A CA 1
ATOM 1543 C C . TYR A 1 208 ? 43.437 81.579 44.233 1.00 32.75 188 TYR A C 1
ATOM 1544 O O . TYR A 1 208 ? 43.692 80.465 44.701 1.00 35.36 188 TYR A O 1
ATOM 1553 N N . VAL A 1 209 ? 43.207 82.653 44.976 1.00 31.28 189 VAL A N 1
ATOM 1554 C CA . VAL A 1 209 ? 43.244 82.608 46.429 1.00 29.36 189 VAL A CA 1
ATOM 1555 C C . VAL A 1 209 ? 41.902 82.102 46.936 1.00 32.13 189 VAL A C 1
ATOM 1556 O O . VAL A 1 209 ? 40.848 82.390 46.352 1.00 26.56 189 VAL A O 1
ATOM 1560 N N . GLU A 1 210 ? 41.935 81.322 48.013 1.00 33.00 190 GLU A N 1
ATOM 1561 C CA . GLU A 1 210 ? 40.734 80.702 48.549 1.00 33.89 190 GLU A CA 1
ATOM 1562 C C . GLU A 1 210 ? 40.304 81.473 49.788 1.00 30.63 190 GLU A C 1
ATOM 1563 O O . GLU A 1 210 ? 41.057 81.552 50.769 1.00 29.21 190 GLU A O 1
ATOM 1569 N N . THR A 1 211 ? 39.106 82.047 49.736 1.00 31.11 191 THR A N 1
ATOM 1570 C CA . THR A 1 211 ? 38.585 82.815 50.851 1.00 33.99 191 THR A CA 1
ATOM 1571 C C . THR A 1 211 ? 37.910 81.868 51.842 1.00 39.15 191 THR A C 1
ATOM 1572 O O . THR A 1 211 ? 37.847 80.653 51.636 1.00 31.25 191 THR A O 1
ATOM 1576 N N . ASP A 1 212 ? 37.389 82.431 52.928 1.00 37.14 192 ASP A N 1
ATOM 1577 C CA . ASP A 1 212 ? 36.564 81.692 53.870 1.00 35.57 192 ASP A CA 1
ATOM 1578 C C . ASP A 1 212 ? 35.073 81.919 53.637 1.00 33.89 192 ASP A C 1
ATOM 1579 O O . ASP A 1 212 ? 34.272 81.598 54.518 1.00 35.18 192 ASP A O 1
ATOM 1584 N N . LEU A 1 213 ? 34.681 82.460 52.475 1.00 34.53 193 LEU A N 1
ATOM 1585 C CA . LEU A 1 213 ? 33.301 82.860 52.208 1.00 32.75 193 LEU A CA 1
ATOM 1586 C C . LEU A 1 213 ? 32.602 81.902 51.252 1.00 29.15 193 LEU A C 1
ATOM 1587 O O . LEU A 1 213 ? 33.232 81.288 50.392 1.00 30.13 193 LEU A O 1
ATOM 1592 N N . ASP A 1 214 ? 31.271 81.833 51.356 1.00 29.29 194 ASP A N 1
ATOM 1593 C CA . ASP A 1 214 ? 30.448 81.162 50.346 1.00 32.18 194 ASP A CA 1
ATOM 1594 C C . ASP A 1 214 ? 29.277 82.078 49.958 1.00 35.60 194 ASP A C 1
ATOM 1595 O O . ASP A 1 214 ? 28.102 81.763 50.150 1.00 32.56 194 ASP A O 1
ATOM 1600 N N . THR A 1 215 ? 29.612 83.223 49.364 1.00 30.04 195 THR A N 1
ATOM 1601 C CA . THR A 1 215 ? 28.596 84.207 49.017 1.00 32.39 195 THR A CA 1
ATOM 1602 C C . THR A 1 215 ? 27.739 83.782 47.841 1.00 31.59 195 THR A C 1
ATOM 1603 O O . THR A 1 215 ? 26.734 84.440 47.573 1.00 29.09 195 THR A O 1
ATOM 1607 N N . ASP A 1 216 ? 28.097 82.722 47.120 1.00 32.27 196 ASP A N 1
ATOM 1608 C CA . ASP A 1 216 ? 27.214 82.249 46.060 1.00 35.01 196 ASP A CA 1
ATOM 1609 C C . ASP A 1 216 ? 26.500 80.956 46.438 1.00 36.63 196 ASP A C 1
ATOM 1610 O O . ASP A 1 216 ? 25.867 80.329 45.574 1.00 39.22 196 ASP A O 1
ATOM 1615 N N . HIS A 1 217 ? 26.603 80.536 47.704 1.00 35.29 197 HIS A N 1
ATOM 1616 C CA . HIS A 1 217 ? 25.741 79.491 48.270 1.00 35.41 197 HIS A CA 1
ATOM 1617 C C . HIS A 1 217 ? 25.899 78.158 47.534 1.00 34.58 197 HIS A C 1
ATOM 1618 O O . HIS A 1 217 ? 24.923 77.456 47.250 1.00 28.23 197 HIS A O 1
ATOM 1625 N N . ASP A 1 218 ? 27.142 77.804 47.209 1.00 32.45 198 ASP A N 1
ATOM 1626 C CA . ASP A 1 218 ? 27.407 76.552 46.517 1.00 35.16 198 ASP A CA 1
ATOM 1627 C C . ASP A 1 218 ? 28.105 75.537 47.418 1.00 34.53 198 ASP A C 1
ATOM 1628 O O . ASP A 1 218 ? 28.485 74.454 46.956 1.00 35.58 198 ASP A O 1
ATOM 1633 N N . GLY A 1 219 ? 28.273 75.863 48.694 1.00 35.14 199 GLY A N 1
ATOM 1634 C CA . GLY A 1 219 ? 28.895 74.976 49.644 1.00 31.83 199 GLY A CA 1
ATOM 1635 C C . GLY A 1 219 ? 30.397 74.983 49.605 1.00 39.21 199 GLY A C 1
ATOM 1636 O O . GLY A 1 219 ? 31.027 74.228 50.359 1.00 38.55 199 GLY A O 1
ATOM 1637 N N . LYS A 1 220 ? 30.991 75.810 48.759 1.00 37.27 200 LYS A N 1
ATOM 1638 C CA . LYS A 1 220 ? 32.428 75.840 48.578 1.00 34.25 200 LYS A CA 1
ATOM 1639 C C . LYS A 1 220 ? 32.953 77.242 48.854 1.00 37.72 200 LYS A C 1
ATOM 1640 O O . LYS A 1 220 ? 32.277 78.242 48.570 1.00 29.11 200 LYS A O 1
ATOM 1646 N N . SER A 1 221 ? 34.136 77.298 49.456 1.00 32.69 201 SER A N 1
ATOM 1647 C CA . SER A 1 221 ? 34.882 78.542 49.574 1.00 34.97 201 SER A CA 1
ATOM 1648 C C . SER A 1 221 ? 34.902 79.288 48.243 1.00 33.22 201 SER A C 1
ATOM 1649 O O . SER A 1 221 ? 35.107 78.686 47.185 1.00 33.94 201 SER A O 1
ATOM 1652 N N . ASP A 1 222 ? 34.654 80.598 48.292 1.00 30.06 202 ASP A N 1
ATOM 1653 C CA . ASP A 1 222 ? 34.803 81.426 47.098 1.00 29.81 202 ASP A CA 1
ATOM 1654 C C . ASP A 1 222 ? 36.289 81.562 46.749 1.00 29.49 202 ASP A C 1
ATOM 1655 O O . ASP A 1 222 ? 37.105 81.944 47.599 1.00 29.83 202 ASP A O 1
ATOM 1660 N N . LEU A 1 223 ? 36.654 81.191 45.524 1.00 29.62 203 LEU A N 1
ATOM 1661 C CA . LEU A 1 223 ? 37.985 81.495 45.016 1.00 30.82 203 LEU A CA 1
ATOM 1662 C C . LEU A 1 223 ? 37.940 82.852 44.327 1.00 28.74 203 LEU A C 1
ATOM 1663 O O . LEU A 1 223 ? 36.935 83.220 43.710 1.00 29.01 203 LEU A O 1
ATOM 1668 N N . ILE A 1 224 ? 39.046 83.586 44.411 1.00 28.26 204 ILE A N 1
ATOM 1669 C CA . ILE A 1 224 ? 39.148 84.884 43.755 1.00 28.39 204 ILE A CA 1
ATOM 1670 C C . ILE A 1 224 ? 40.393 84.891 42.876 1.00 28.12 204 ILE A C 1
ATOM 1671 O O . ILE A 1 224 ? 41.484 84.530 43.330 1.00 28.15 204 ILE A O 1
ATOM 1676 N N . GLN A 1 225 ? 40.219 85.259 41.607 1.00 27.66 205 GLN A N 1
ATOM 1677 C CA . GLN A 1 225 ? 41.357 85.416 40.712 1.00 27.36 205 GLN A CA 1
ATOM 1678 C C . GLN A 1 225 ? 42.241 86.571 41.173 1.00 24.66 205 GLN A C 1
ATOM 1679 O O . GLN A 1 225 ? 41.747 87.665 41.444 1.00 30.89 205 GLN A O 1
ATOM 1685 N N . VAL A 1 226 ? 43.551 86.337 41.243 1.00 28.17 206 VAL A N 1
ATOM 1686 C CA . VAL A 1 226 ? 44.517 87.322 41.718 1.00 28.48 206 VAL A CA 1
ATOM 1687 C C . VAL A 1 226 ? 45.625 87.493 40.685 1.00 28.87 206 VAL A C 1
ATOM 1688 O O . VAL A 1 226 ? 46.261 86.511 40.289 1.00 29.17 206 VAL A O 1
ATOM 1692 N N . THR A 1 227 ? 45.875 88.738 40.265 1.00 30.03 207 THR A N 1
ATOM 1693 C CA . THR A 1 227 ? 46.912 89.044 39.282 1.00 24.74 207 THR A CA 1
ATOM 1694 C C . THR A 1 227 ? 48.177 89.541 39.978 1.00 26.54 207 THR A C 1
ATOM 1695 O O . THR A 1 227 ? 48.131 90.495 40.757 1.00 29.58 207 THR A O 1
ATOM 1699 N N . VAL A 1 228 ? 49.302 88.890 39.687 1.00 23.78 208 VAL A N 1
ATOM 1700 C CA . VAL A 1 228 ? 50.595 89.198 40.289 1.00 28.27 208 VAL A CA 1
ATOM 1701 C C . VAL A 1 228 ? 51.545 89.692 39.203 1.00 26.70 208 VAL A C 1
ATOM 1702 O O . VAL A 1 228 ? 51.802 88.972 38.224 1.00 28.14 208 VAL A O 1
ATOM 1706 N N . PHE A 1 229 ? 52.083 90.906 39.392 1.00 29.63 209 PHE A N 1
ATOM 1707 C CA . PHE A 1 229 ? 53.204 91.452 38.616 1.00 23.58 209 PHE A CA 1
ATOM 1708 C C . PHE A 1 229 ? 54.429 91.464 39.521 1.00 27.35 209 PHE A C 1
ATOM 1709 O O . PHE A 1 229 ? 54.475 92.236 40.484 1.00 27.52 209 PHE A O 1
ATOM 1717 N N . ARG A 1 230 ? 55.434 90.647 39.207 1.00 25.91 210 ARG A N 1
ATOM 1718 C CA . ARG A 1 230 ? 56.623 90.620 40.042 1.00 28.31 210 ARG A CA 1
ATOM 1719 C C . ARG A 1 230 ? 57.887 90.630 39.190 1.00 26.86 210 ARG A C 1
ATOM 1720 O O . ARG A 1 230 ? 57.903 90.093 38.074 1.00 25.51 210 ARG A O 1
ATOM 1728 N N . PRO A 1 231 ? 58.952 91.246 39.686 1.00 24.06 211 PRO A N 1
ATOM 1729 C CA . PRO A 1 231 ? 60.227 91.211 38.959 1.00 27.86 211 PRO A CA 1
ATOM 1730 C C . PRO A 1 231 ? 60.721 89.778 38.784 1.00 30.75 211 PRO A C 1
ATOM 1731 O O . PRO A 1 231 ? 60.696 88.979 39.722 1.00 30.08 211 PRO A O 1
ATOM 1735 N N . GLU A 1 232 ? 61.201 89.470 37.571 1.00 29.05 212 GLU A N 1
ATOM 1736 C CA . GLU A 1 232 ? 61.819 88.175 37.303 1.00 29.91 212 GLU A CA 1
ATOM 1737 C C . GLU A 1 232 ? 62.920 87.846 38.307 1.00 33.18 212 GLU A C 1
ATOM 1738 O O . GLU A 1 232 ? 63.195 86.664 38.564 1.00 33.34 212 GLU A O 1
ATOM 1744 N N . GLU A 1 233 ? 63.544 88.873 38.893 1.00 27.39 213 GLU A N 1
ATOM 1745 C CA . GLU A 1 233 ? 64.575 88.690 39.903 1.00 28.28 213 GLU A CA 1
ATOM 1746 C C . GLU A 1 233 ? 64.113 87.815 41.063 1.00 34.59 213 GLU A C 1
ATOM 1747 O O . GLU A 1 233 ? 64.956 87.264 41.783 1.00 32.83 213 GLU A O 1
ATOM 1753 N N . THR A 1 234 ? 62.797 87.693 41.277 1.00 31.43 214 THR A N 1
ATOM 1754 C CA . THR A 1 234 ? 62.294 86.821 42.336 1.00 32.58 214 THR A CA 1
ATOM 1755 C C . THR A 1 234 ? 62.577 85.355 42.029 1.00 34.15 214 THR A C 1
ATOM 1756 O O . THR A 1 234 ? 62.685 84.542 42.953 1.00 34.32 214 THR A O 1
ATOM 1760 N N . ASN A 1 235 ? 62.723 85.000 40.751 1.00 32.72 215 ASN A N 1
ATOM 1761 C CA . ASN A 1 235 ? 63.137 83.650 40.390 1.00 29.37 215 ASN A CA 1
ATOM 1762 C C . ASN A 1 235 ? 64.588 83.357 40.754 1.00 32.49 215 ASN A C 1
ATOM 1763 O O . ASN A 1 235 ? 65.011 82.205 40.645 1.00 32.79 215 ASN A O 1
ATOM 1768 N N . LYS A 1 236 ? 65.356 84.360 41.186 1.00 33.49 216 LYS A N 1
ATOM 1769 C CA . LYS A 1 236 ? 66.747 84.177 41.582 1.00 32.74 216 LYS A CA 1
ATOM 1770 C C . LYS A 1 236 ? 66.947 84.392 43.080 1.00 36.60 216 LYS A C 1
ATOM 1771 O O . LYS A 1 236 ? 68.042 84.772 43.507 1.00 31.92 216 LYS A O 1
ATOM 1777 N N . GLY A 1 237 ? 65.893 84.213 43.884 1.00 38.46 217 GLY A N 1
ATOM 1778 C CA . GLY A 1 237 ? 66.009 84.260 45.328 1.00 32.77 217 GLY A CA 1
ATOM 1779 C C . GLY A 1 237 ? 65.786 85.612 45.974 1.00 34.03 217 GLY A C 1
ATOM 1780 O O . GLY A 1 237 ? 65.750 85.693 47.207 1.00 31.62 217 GLY A O 1
ATOM 1781 N N . LEU A 1 238 ? 65.641 86.683 45.205 1.00 36.02 218 LEU A N 1
ATOM 1782 C CA . LEU A 1 238 ? 65.367 87.978 45.823 1.00 36.51 218 LEU A CA 1
ATOM 1783 C C . LEU A 1 238 ? 63.916 88.032 46.296 1.00 31.95 218 LEU A C 1
ATOM 1784 O O . LEU A 1 238 ? 62.986 87.803 45.507 1.00 33.74 218 LEU A O 1
ATOM 1789 N N . LYS A 1 239 ? 63.707 88.315 47.583 1.00 31.03 219 LYS A N 1
ATOM 1790 C CA . LYS A 1 239 ? 62.353 88.572 48.068 1.00 32.45 219 LYS A CA 1
ATOM 1791 C C . LYS A 1 239 ? 62.034 90.060 47.934 1.00 32.69 219 LYS A C 1
ATOM 1792 O O . LYS A 1 239 ? 62.876 90.921 48.213 1.00 37.14 219 LYS A O 1
ATOM 1798 N N . VAL A 1 240 ? 60.814 90.360 47.502 1.00 31.95 220 VAL A N 1
ATOM 1799 C CA . VAL A 1 240 ? 60.422 91.744 47.255 1.00 28.85 220 VAL A CA 1
ATOM 1800 C C . VAL A 1 240 ? 59.148 92.039 48.031 1.00 32.68 220 VAL A C 1
ATOM 1801 O O . VAL A 1 240 ? 58.390 91.127 48.407 1.00 28.14 220 VAL A O 1
ATOM 1805 N N . PRO A 1 241 ? 58.897 93.308 48.315 1.00 30.73 221 PRO A N 1
ATOM 1806 C CA . PRO A 1 241 ? 57.604 93.697 48.879 1.00 28.25 221 PRO A CA 1
ATOM 1807 C C . PRO A 1 241 ? 56.543 93.693 47.794 1.00 24.39 221 PRO A C 1
ATOM 1808 O O . PRO A 1 241 ? 56.827 93.575 46.603 1.00 27.11 221 PRO A O 1
ATOM 1812 N N . ALA A 1 242 ? 55.297 93.794 48.232 1.00 28.46 222 ALA A N 1
ATOM 1813 C CA . ALA A 1 242 ? 54.171 93.830 47.317 1.00 27.27 222 ALA A CA 1
ATOM 1814 C C . ALA A 1 242 ? 53.315 95.057 47.602 1.00 26.45 222 ALA A C 1
ATOM 1815 O O . ALA A 1 242 ? 53.070 95.408 48.760 1.00 29.10 222 ALA A O 1
ATOM 1817 N N . LEU A 1 243 ? 52.892 95.721 46.537 1.00 27.90 223 LEU A N 1
ATOM 1818 C CA . LEU A 1 243 ? 51.921 96.806 46.608 1.00 28.44 223 LEU A CA 1
ATOM 1819 C C . LEU A 1 243 ? 50.606 96.217 46.112 1.00 31.08 223 LEU A C 1
ATOM 1820 O O . LEU A 1 243 ? 50.478 95.901 44.923 1.00 29.39 223 LEU A O 1
ATOM 1825 N N . TYR A 1 244 ? 49.646 96.030 47.024 1.00 25.53 224 TYR A N 1
ATOM 1826 C CA . TYR A 1 244 ? 48.393 95.347 46.709 1.00 23.65 224 TYR A CA 1
ATOM 1827 C C . TYR A 1 244 ? 47.288 96.362 46.455 1.00 27.52 224 TYR A C 1
ATOM 1828 O O . TYR A 1 244 ? 47.095 97.298 47.242 1.00 24.38 224 TYR A O 1
ATOM 1837 N N . THR A 1 245 ? 46.583 96.179 45.343 1.00 29.06 225 THR A N 1
ATOM 1838 C CA . THR A 1 245 ? 45.464 97.026 44.934 1.00 26.75 225 THR A CA 1
ATOM 1839 C C . THR A 1 245 ? 44.192 96.183 44.952 1.00 26.02 225 THR A C 1
ATOM 1840 O O . THR A 1 245 ? 44.027 95.286 44.115 1.00 21.85 225 THR A O 1
ATOM 1844 N N . ALA A 1 246 ? 43.300 96.479 45.895 1.00 26.37 226 ALA A N 1
ATOM 1845 C CA . ALA A 1 246 ? 41.976 95.858 45.962 1.00 21.50 226 ALA A CA 1
ATOM 1846 C C . ALA A 1 246 ? 41.033 96.639 45.054 1.00 25.38 226 ALA A C 1
ATOM 1847 O O . ALA A 1 246 ? 40.485 97.680 45.449 1.00 25.43 226 ALA A O 1
ATOM 1849 N N . SER A 1 247 ? 40.861 96.150 43.825 1.00 27.98 227 SER A N 1
ATOM 1850 C CA . SER A 1 247 ? 40.049 96.820 42.805 1.00 24.83 227 SER A CA 1
ATOM 1851 C C . SER A 1 247 ? 38.849 95.978 42.385 1.00 28.74 227 SER A C 1
ATOM 1852 O O . SER A 1 247 ? 39.004 95.033 41.585 1.00 25.93 227 SER A O 1
ATOM 1855 N N . PRO A 1 248 ? 37.632 96.299 42.855 1.00 28.41 228 PRO A N 1
ATOM 1856 C CA . PRO A 1 248 ? 36.441 95.582 42.374 1.00 25.89 228 PRO A CA 1
ATOM 1857 C C . PRO A 1 248 ? 36.200 95.737 40.883 1.00 28.20 228 PRO A C 1
ATOM 1858 O O . PRO A 1 248 ? 35.354 95.018 40.333 1.00 25.90 228 PRO A O 1
ATOM 1862 N N . TYR A 1 249 ? 36.901 96.660 40.221 1.00 27.86 229 TYR A N 1
ATOM 1863 C CA . TYR A 1 249 ? 36.762 96.883 38.790 1.00 25.86 229 TYR A CA 1
ATOM 1864 C C . TYR A 1 249 ? 37.712 96.034 37.981 1.00 23.33 229 TYR A C 1
ATOM 1865 O O . TYR A 1 249 ? 37.607 96.023 36.749 1.00 24.47 229 TYR A O 1
ATOM 1874 N N . PHE A 1 250 ? 38.656 95.358 38.638 1.00 26.11 230 PHE A N 1
ATOM 1875 C CA . PHE A 1 250 ? 39.810 94.827 37.919 1.00 25.40 230 PHE A CA 1
ATOM 1876 C C . PHE A 1 250 ? 39.400 93.788 36.888 1.00 27.90 230 PHE A C 1
ATOM 1877 O O . PHE A 1 250 ? 40.054 93.650 35.847 1.00 28.00 230 PHE A O 1
ATOM 1885 N N . GLY A 1 251 ? 38.307 93.067 37.146 1.00 27.87 231 GLY A N 1
ATOM 1886 C CA . GLY A 1 251 ? 37.836 92.045 36.239 1.00 24.41 231 GLY A CA 1
ATOM 1887 C C . GLY A 1 251 ? 36.981 92.543 35.110 1.00 25.58 231 GLY A C 1
ATOM 1888 O O . GLY A 1 251 ? 36.593 91.743 34.250 1.00 24.17 231 GLY A O 1
ATOM 1889 N N . GLY A 1 252 ? 36.697 93.847 35.066 1.00 24.89 232 GLY A N 1
ATOM 1890 C CA . GLY A 1 252 ? 35.747 94.401 34.109 1.00 28.61 232 GLY A CA 1
ATOM 1891 C C . GLY A 1 252 ? 34.663 95.226 34.787 1.00 25.95 232 GLY A C 1
ATOM 1892 O O . GLY A 1 252 ? 34.330 95.022 35.957 1.00 25.76 232 GLY A O 1
ATOM 1893 N N . ILE A 1 253 ? 34.120 96.186 34.047 1.00 26.32 233 ILE A N 1
ATOM 1894 C CA . ILE A 1 253 ? 33.134 97.144 34.561 1.00 29.36 233 ILE A CA 1
ATOM 1895 C C . ILE A 1 253 ? 31.852 97.027 33.739 1.00 26.62 233 ILE A C 1
ATOM 1896 O O . ILE A 1 253 ? 31.862 97.261 32.523 1.00 25.74 233 ILE A O 1
ATOM 1901 N N . ILE A 1 254 ? 30.751 96.673 34.394 1.00 23.31 234 ILE A N 1
ATOM 1902 C CA . ILE A 1 254 ? 29.462 96.561 33.719 1.00 26.06 234 ILE A CA 1
ATOM 1903 C C . ILE A 1 254 ? 28.770 97.923 33.755 1.00 30.48 234 ILE A C 1
ATOM 1904 O O . ILE A 1 254 ? 28.472 98.449 34.832 1.00 27.81 234 ILE A O 1
ATOM 1909 N N . ALA A 1 255 ? 28.500 98.486 32.580 1.00 28.81 235 ALA A N 1
ATOM 1910 C CA . ALA A 1 255 ? 27.752 99.730 32.510 1.00 29.81 235 ALA A CA 1
ATOM 1911 C C . ALA A 1 255 ? 26.284 99.464 32.820 1.00 33.57 235 ALA A C 1
ATOM 1912 O O . ALA A 1 255 ? 25.671 98.565 32.237 1.00 34.66 235 ALA A O 1
ATOM 1914 N N . ASN A 1 256 ? 25.712 100.243 33.739 1.00 29.16 236 ASN A N 1
ATOM 1915 C CA . ASN A 1 256 ? 24.300 100.073 34.068 1.00 37.52 236 ASN A CA 1
ATOM 1916 C C . ASN A 1 256 ? 23.620 101.412 34.381 1.00 38.14 236 ASN A C 1
ATOM 1917 O O . ASN A 1 256 ? 22.633 101.446 35.123 1.00 33.52 236 ASN A O 1
ATOM 1922 N N . GLU A 1 257 ? 24.129 102.514 33.816 1.00 34.63 237 GLU A N 1
ATOM 1923 C CA . GLU A 1 257 ? 23.642 103.842 34.193 1.00 41.09 237 GLU A 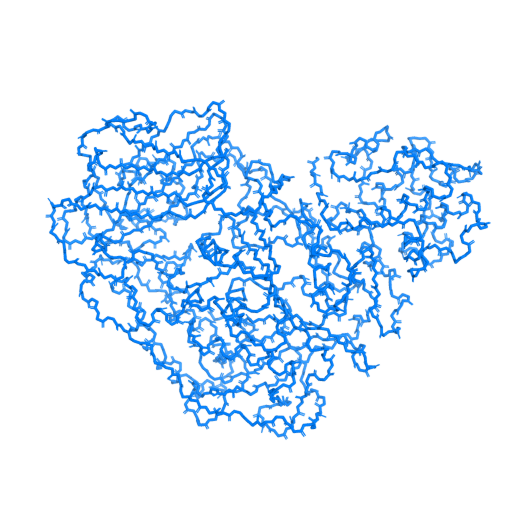CA 1
ATOM 1924 C C . GLU A 1 257 ? 22.147 103.991 33.921 1.00 39.40 237 GLU A C 1
ATOM 1925 O O . GLU A 1 257 ? 21.437 104.661 34.678 1.00 36.28 237 GLU A O 1
ATOM 1931 N N . LYS A 1 258 ? 21.652 103.374 32.848 1.00 38.47 238 LYS A N 1
ATOM 1932 C CA . LYS A 1 258 ? 20.228 103.436 32.544 1.00 38.11 238 LYS A CA 1
ATOM 1933 C C . LYS A 1 258 ? 19.368 102.770 33.609 1.00 38.03 238 LYS A C 1
ATOM 1934 O O . LYS A 1 258 ? 18.147 102.974 33.607 1.00 39.44 238 LYS A O 1
ATOM 1940 N N . ARG A 1 259 ? 19.961 101.974 34.501 1.00 36.15 239 ARG A N 1
ATOM 1941 C CA . ARG A 1 259 ? 19.225 101.288 35.557 1.00 38.08 239 ARG A CA 1
ATOM 1942 C C . ARG A 1 259 ? 19.255 102.056 36.872 1.00 34.99 239 ARG A C 1
ATOM 1943 O O . ARG A 1 259 ? 18.619 101.631 37.845 1.00 32.98 239 ARG A O 1
ATOM 1951 N N . ASN A 1 260 ? 19.979 103.170 36.926 1.00 31.44 240 ASN A N 1
ATOM 1952 C CA . ASN A 1 260 ? 19.970 104.010 38.114 1.00 31.43 240 ASN A CA 1
ATOM 1953 C C . ASN A 1 260 ? 18.536 104.325 38.530 1.00 30.48 240 ASN A C 1
ATOM 1954 O O . ASN A 1 260 ? 17.655 104.541 37.694 1.00 32.49 240 ASN A O 1
ATOM 1959 N N . HIS A 1 261 ? 18.296 104.319 39.831 1.00 34.61 241 HIS A N 1
ATOM 1960 C CA . HIS A 1 261 ? 16.931 104.457 40.311 1.00 34.27 241 HIS A CA 1
ATOM 1961 C C . HIS A 1 261 ? 16.395 105.848 40.011 1.00 35.16 241 HIS A C 1
ATOM 1962 O O . HIS A 1 261 ? 17.135 106.836 40.001 1.00 32.81 241 HIS A O 1
ATOM 1969 N N . ASN A 1 262 ? 15.096 105.918 39.736 1.00 36.48 242 ASN A N 1
ATOM 1970 C CA . ASN A 1 262 ? 14.492 107.211 39.473 1.00 36.02 242 ASN A CA 1
ATOM 1971 C C . ASN A 1 262 ? 14.580 108.082 40.714 1.00 36.39 242 ASN A C 1
ATOM 1972 O O . ASN A 1 262 ? 14.255 107.634 41.817 1.00 34.83 242 ASN A O 1
ATOM 1977 N N . VAL A 1 263 ? 15.073 109.314 40.538 1.00 33.92 243 VAL A N 1
ATOM 1978 C CA . VAL A 1 263 ? 15.103 110.282 41.632 1.00 31.57 243 VAL A CA 1
ATOM 1979 C C . VAL A 1 263 ? 14.011 111.338 41.490 1.00 33.01 243 VAL A C 1
ATOM 1980 O O . VAL A 1 263 ? 13.827 112.152 42.411 1.00 32.51 243 VAL A O 1
ATOM 1984 N N . ASP A 1 264 ? 13.289 111.357 40.368 1.00 30.55 244 ASP A N 1
ATOM 1985 C CA . ASP A 1 264 ? 12.159 112.262 40.186 1.00 34.26 244 ASP A CA 1
ATOM 1986 C C . ASP A 1 264 ? 10.938 111.648 40.875 1.00 37.20 244 ASP A C 1
ATOM 1987 O O . ASP A 1 264 ? 10.038 111.072 40.253 1.00 34.42 244 ASP A O 1
ATOM 1992 N N . GLU A 1 265 ? 10.931 111.779 42.200 1.00 34.52 245 GLU A N 1
ATOM 1993 C CA . GLU A 1 265 ? 9.873 111.271 43.056 1.00 38.85 245 GLU A CA 1
ATOM 1994 C C . GLU A 1 265 ? 9.748 112.193 44.260 1.00 40.37 245 GLU A C 1
ATOM 1995 O O . GLU A 1 265 ? 10.724 112.832 44.677 1.00 37.33 245 GLU A O 1
ATOM 2001 N N . ASN A 1 266 ? 8.541 112.246 44.815 1.00 33.48 246 ASN A N 1
ATOM 2002 C CA . ASN A 1 266 ? 8.290 113.055 45.996 1.00 36.51 246 ASN A CA 1
ATOM 2003 C C . ASN A 1 266 ? 8.930 112.422 47.218 1.00 35.44 246 ASN A C 1
ATOM 2004 O O . ASN A 1 266 ? 9.089 111.200 47.300 1.00 41.97 246 ASN A O 1
ATOM 2009 N N . LEU A 1 267 ? 9.279 113.264 48.185 1.00 31.25 247 LEU A N 1
ATOM 2010 C CA . LEU A 1 267 ? 9.765 112.749 49.456 1.00 40.11 247 LEU A CA 1
ATOM 2011 C C . LEU A 1 267 ? 8.665 111.942 50.143 1.00 42.36 247 LEU A C 1
ATOM 2012 O O . LEU A 1 267 ? 7.469 112.154 49.916 1.00 46.94 247 LEU A O 1
ATOM 2017 N N . SER A 1 268 ? 9.078 111.001 50.980 1.00 42.59 248 SER A N 1
ATOM 2018 C CA . SER A 1 268 ? 8.155 110.149 51.708 1.00 41.12 248 SER A CA 1
ATOM 2019 C C . SER A 1 268 ? 8.426 110.291 53.200 1.00 42.28 248 SER A C 1
ATOM 2020 O O . SER A 1 268 ? 9.390 110.934 53.618 1.00 43.82 248 SER A O 1
ATOM 2023 N N . ASP A 1 269 ? 7.544 109.716 54.007 1.00 46.32 249 ASP A N 1
ATOM 2024 C CA . ASP A 1 269 ? 7.621 109.857 55.458 1.00 40.52 249 ASP A CA 1
ATOM 2025 C C . ASP A 1 269 ? 8.712 108.935 55.984 1.00 43.65 249 ASP A C 1
ATOM 2026 O O . ASP A 1 269 ? 8.623 107.713 55.831 1.00 46.76 249 ASP A O 1
ATOM 2031 N N . SER A 1 270 ? 9.743 109.519 56.601 1.00 39.76 250 SER A N 1
ATOM 2032 C CA . SER A 1 270 ? 10.877 108.723 57.047 1.00 46.29 250 SER A CA 1
ATOM 2033 C C . SER A 1 270 ? 10.556 107.898 58.282 1.00 44.16 250 SER A C 1
ATOM 2034 O O . SER A 1 270 ? 11.312 106.976 58.603 1.00 39.37 250 SER A O 1
ATOM 2037 N N . THR A 1 271 ? 9.469 108.208 58.991 1.00 42.22 251 THR A N 1
ATOM 2038 C CA . THR A 1 271 ? 9.103 107.383 60.136 1.00 45.43 251 THR A CA 1
ATOM 2039 C C . THR A 1 271 ? 8.656 105.987 59.720 1.00 41.71 251 THR A C 1
ATOM 2040 O O . THR A 1 271 ? 8.594 105.101 60.575 1.00 42.56 251 THR A O 1
ATOM 2044 N N . GLU A 1 272 ? 8.365 105.772 58.433 1.00 38.60 252 GLU A N 1
ATOM 2045 C CA . GLU A 1 272 ? 8.251 104.428 57.881 1.00 42.67 252 GLU A CA 1
ATOM 2046 C C . GLU A 1 272 ? 9.508 103.581 58.106 1.00 45.59 252 GLU A C 1
ATOM 2047 O O . GLU A 1 272 ? 9.478 102.379 57.838 1.00 49.30 252 GLU A O 1
ATOM 2053 N N . TRP A 1 273 ? 10.598 104.175 58.591 1.00 47.81 253 TRP A N 1
ATOM 2054 C CA . TRP A 1 273 ? 11.843 103.461 58.857 1.00 40.95 253 TRP A CA 1
ATOM 2055 C C . TRP A 1 273 ? 11.639 102.303 59.828 1.00 43.20 253 TRP A C 1
ATOM 2056 O O . TRP A 1 273 ? 11.083 102.483 60.910 1.00 43.75 253 TRP A O 1
ATOM 2067 N N . ASN A 1 274 ? 12.141 101.116 59.460 1.00 41.42 254 ASN A N 1
ATOM 2068 C CA . ASN A 1 274 ? 12.049 99.948 60.329 1.00 41.42 254 ASN A CA 1
ATOM 2069 C C . ASN A 1 274 ? 13.410 99.305 60.567 1.00 42.77 254 ASN A C 1
ATOM 2070 O O . ASN A 1 274 ? 13.476 98.150 60.991 1.00 39.80 254 ASN A O 1
ATOM 2075 N N . ASP A 1 275 ? 14.494 100.020 60.270 1.00 40.91 255 ASP A N 1
ATOM 2076 C CA . ASP A 1 275 ? 15.850 99.660 60.674 1.00 38.73 255 ASP A CA 1
ATOM 2077 C C . ASP A 1 275 ? 16.334 98.313 60.135 1.00 39.39 255 ASP A C 1
ATOM 2078 O O . ASP A 1 275 ? 16.569 97.381 60.917 1.00 37.15 255 ASP A O 1
ATOM 2083 N N . PRO A 1 276 ? 16.558 98.193 58.824 1.00 37.69 256 PRO A N 1
ATOM 2084 C CA . PRO A 1 276 ? 17.110 96.950 58.275 1.00 36.61 256 PRO A CA 1
ATOM 2085 C C . PRO A 1 276 ? 18.380 96.529 58.998 1.00 41.71 256 PRO A C 1
ATOM 2086 O O . PRO A 1 276 ? 19.140 97.359 59.504 1.00 36.57 256 PRO A O 1
ATOM 2090 N N . GLN A 1 277 ? 18.593 95.218 59.063 1.00 38.18 257 GLN A N 1
ATOM 2091 C CA . GLN A 1 277 ? 19.705 94.666 59.811 1.00 38.19 257 GLN A CA 1
ATOM 2092 C C . GLN A 1 277 ? 20.710 94.050 58.850 1.00 39.25 257 GLN A C 1
ATOM 2093 O O . GLN A 1 277 ? 20.362 93.623 57.741 1.00 40.17 257 GLN A O 1
ATOM 2099 N N . TYR A 1 278 ? 21.965 94.033 59.283 1.00 33.86 258 TYR A N 1
ATOM 2100 C CA . TYR A 1 278 ? 23.026 93.393 58.528 1.00 37.56 258 TYR A CA 1
ATOM 2101 C C . TYR A 1 278 ? 23.117 91.935 58.944 1.00 38.83 258 TYR A C 1
ATOM 2102 O O . TYR A 1 278 ? 23.187 91.636 60.138 1.00 42.42 258 TYR A O 1
ATOM 2111 N N . VAL A 1 279 ? 23.144 91.038 57.964 1.00 35.56 259 VAL A N 1
ATOM 2112 C CA . VAL A 1 279 ? 23.376 89.620 58.212 1.00 38.87 259 VAL A CA 1
ATOM 2113 C C . VAL A 1 279 ? 24.509 89.147 57.300 1.00 36.31 259 VAL A C 1
ATOM 2114 O O . VAL A 1 279 ? 24.486 89.389 56.089 1.00 38.24 259 VAL A O 1
ATOM 2118 N N . HIS A 1 280 ? 25.502 88.486 57.887 1.00 33.08 260 HIS A N 1
ATOM 2119 C CA . HIS A 1 280 ? 26.679 88.025 57.165 1.00 35.05 260 HIS A CA 1
ATOM 2120 C C . HIS A 1 280 ? 26.364 86.790 56.321 1.00 37.59 260 HIS A C 1
ATOM 2121 O O . HIS A 1 280 ? 25.422 86.034 56.589 1.00 40.33 260 HIS A O 1
ATOM 2128 N N . SER A 1 281 ? 27.179 86.604 55.281 1.00 39.37 261 SER A N 1
ATOM 2129 C CA . SER A 1 281 ? 27.061 85.483 54.361 1.00 38.23 261 SER A CA 1
ATOM 2130 C C . SER A 1 281 ? 27.523 84.184 55.016 1.00 35.97 261 SER A C 1
ATOM 2131 O O . SER A 1 281 ? 28.248 84.202 56.011 1.00 33.59 261 SER A O 1
ATOM 2134 N N . PRO A 1 282 ? 27.116 83.040 54.465 1.00 34.58 262 PRO A N 1
ATOM 2135 C CA . PRO A 1 282 ? 27.645 81.762 54.952 1.00 38.69 262 PRO A CA 1
ATOM 2136 C C . PRO A 1 282 ? 29.170 81.738 54.917 1.00 36.48 262 PRO A C 1
ATOM 2137 O O . PRO A 1 282 ? 29.803 82.299 54.019 1.00 34.99 262 PRO A O 1
ATOM 2141 N N . ILE A 1 283 ? 29.755 81.086 55.914 1.00 35.87 263 ILE A N 1
ATOM 2142 C CA . ILE A 1 283 ? 31.195 80.859 55.999 1.00 37.21 263 ILE A CA 1
ATOM 2143 C C . ILE A 1 283 ? 31.486 79.431 55.553 1.00 38.68 263 ILE A C 1
ATOM 2144 O O . ILE A 1 283 ? 30.772 78.497 55.941 1.00 41.74 263 ILE A O 1
ATOM 2149 N N . VAL A 1 284 ? 32.507 79.259 54.713 1.00 38.43 264 VAL A N 1
ATOM 2150 C CA . VAL A 1 284 ? 33.080 77.945 54.413 1.00 38.07 264 VAL A CA 1
ATOM 2151 C C . VAL A 1 284 ? 34.587 78.138 54.440 1.00 41.54 264 VAL A C 1
ATOM 2152 O O . VAL A 1 284 ? 35.156 78.722 53.511 1.00 39.69 264 VAL A O 1
ATOM 2156 N N . LYS A 1 285 ? 35.232 77.659 55.498 1.00 42.29 265 LYS A N 1
ATOM 2157 C CA . LYS A 1 285 ? 36.639 77.953 55.696 1.00 41.81 265 LYS A CA 1
ATOM 2158 C C . LYS A 1 285 ? 37.507 77.254 54.653 1.00 45.11 265 LYS A C 1
ATOM 2159 O O . LYS A 1 285 ? 37.286 76.089 54.299 1.00 43.21 265 LYS A O 1
ATOM 2165 N N . ALA A 1 286 ? 38.490 77.995 54.148 1.00 42.34 266 ALA A N 1
ATOM 2166 C CA . ALA A 1 286 ? 39.401 77.500 53.133 1.00 42.01 266 ALA A CA 1
ATOM 2167 C C . ALA A 1 286 ? 40.384 76.505 53.734 1.00 42.68 266 ALA A C 1
ATOM 2168 O O . ALA A 1 286 ? 40.699 76.552 54.926 1.00 45.68 266 ALA A O 1
ATOM 2170 N N . GLU A 1 287 ? 40.891 75.618 52.875 1.00 46.02 267 GLU A N 1
ATOM 2171 C CA . GLU A 1 287 ? 41.970 74.706 53.234 1.00 46.04 267 GLU A CA 1
ATOM 2172 C C . GLU A 1 287 ? 43.216 75.471 53.684 1.00 48.84 267 GLU A C 1
ATOM 2173 O O . GLU A 1 287 ? 43.367 76.674 53.458 1.00 44.01 267 GLU A O 1
ATOM 2179 N N . LYS A 1 288 ? 44.140 74.735 54.296 1.00 52.25 268 LYS A N 1
ATOM 2180 C CA . LYS A 1 288 ? 45.313 75.457 54.749 1.00 52.86 268 LYS A CA 1
ATOM 2181 C C . LYS A 1 288 ? 46.479 75.263 53.786 1.00 52.73 268 LYS A C 1
ATOM 2182 O O . LYS A 1 288 ? 46.551 74.254 53.075 1.00 50.06 268 LYS A O 1
ATOM 2188 N N . PRO A 1 289 ? 47.395 76.230 53.711 1.00 52.45 269 PRO A N 1
ATOM 2189 C CA . PRO A 1 289 ? 48.614 76.005 52.930 1.00 54.52 269 PRO A CA 1
ATOM 2190 C C . PRO A 1 289 ? 49.399 74.863 53.551 1.00 56.99 269 PRO A C 1
ATOM 2191 O O . PRO A 1 289 ? 49.393 74.677 54.769 1.00 59.86 269 PRO A O 1
ATOM 2195 N N . ASP A 1 290 ? 50.059 74.071 52.701 1.00 54.59 270 ASP A N 1
ATOM 2196 C CA . ASP A 1 290 ? 50.762 72.881 53.173 1.00 56.43 270 ASP A CA 1
ATOM 2197 C C . ASP A 1 290 ? 52.257 72.896 52.871 1.00 57.24 270 ASP A C 1
ATOM 2198 O O . ASP A 1 290 ? 52.909 71.855 53.000 1.00 56.15 270 ASP A O 1
ATOM 2203 N N . GLY A 1 291 ? 52.816 74.026 52.458 1.00 55.01 271 GLY A N 1
ATOM 2204 C CA . GLY A 1 291 ? 54.228 74.046 52.139 1.00 51.58 271 GLY A CA 1
ATOM 2205 C C . GLY A 1 291 ? 54.532 73.945 50.659 1.00 52.48 271 GLY A C 1
ATOM 2206 O O . GLY A 1 291 ? 55.380 74.687 50.156 1.00 63.51 271 GLY A O 1
ATOM 2207 N N . SER A 1 292 ? 53.853 73.052 49.942 1.00 45.56 272 SER A N 1
ATOM 2208 C CA . SER A 1 292 ? 54.135 72.903 48.520 1.00 44.73 272 SER A CA 1
ATOM 2209 C C . SER A 1 292 ? 53.789 74.178 47.747 1.00 42.15 272 SER A C 1
ATOM 2210 O O . SER A 1 292 ? 52.958 74.993 48.161 1.00 41.06 272 SER A O 1
ATOM 2213 N N . SER A 1 293 ? 54.445 74.341 46.603 1.00 40.30 273 SER A N 1
ATOM 2214 C CA . SER A 1 293 ? 54.083 75.392 45.666 1.00 44.07 273 SER A CA 1
ATOM 2215 C C . SER A 1 293 ? 54.553 74.981 44.283 1.00 41.42 273 SER A C 1
ATOM 2216 O O . SER A 1 293 ? 55.653 74.448 44.133 1.00 47.26 273 SER A O 1
ATOM 2219 N N . ARG A 1 294 ? 53.699 75.197 43.289 1.00 37.37 274 ARG A N 1
ATOM 2220 C CA . ARG A 1 294 ? 54.086 75.100 41.897 1.00 42.06 274 ARG A CA 1
ATOM 2221 C C . ARG A 1 294 ? 53.868 76.453 41.234 1.00 42.84 274 ARG A C 1
ATOM 2222 O O . ARG A 1 294 ? 52.989 77.210 41.653 1.00 37.43 274 ARG A O 1
ATOM 2230 N N . PRO A 1 295 ? 54.672 76.812 40.239 1.00 41.73 275 PRO A N 1
ATOM 2231 C CA . PRO A 1 295 ? 54.524 78.138 39.629 1.00 38.38 275 PRO A CA 1
ATOM 2232 C C . PRO A 1 295 ? 53.188 78.285 38.905 1.00 37.66 275 PRO A C 1
ATOM 2233 O O . PRO A 1 295 ? 52.546 77.307 38.511 1.00 31.87 275 PRO A O 1
ATOM 2237 N N . ALA A 1 296 ? 52.775 79.544 38.746 1.00 28.24 276 ALA A N 1
ATOM 2238 C CA . ALA A 1 296 ? 51.505 79.871 38.116 1.00 29.44 276 ALA A CA 1
ATOM 2239 C C . ALA A 1 296 ? 51.455 79.350 36.681 1.00 26.84 276 ALA A C 1
ATOM 2240 O O . ALA A 1 296 ? 52.478 79.206 36.014 1.00 29.48 276 ALA A O 1
ATOM 2242 N N . THR A 1 297 ? 50.249 79.072 36.196 1.00 23.82 277 THR A N 1
ATOM 2243 C CA . THR A 1 297 ? 50.082 78.521 34.853 1.00 24.12 277 THR A CA 1
ATOM 2244 C C . THR A 1 297 ? 49.278 79.431 33.930 1.00 29.22 277 THR A C 1
ATOM 2245 O O . THR A 1 297 ? 48.887 79.002 32.834 1.00 27.59 277 THR A O 1
ATOM 2249 N N . GLU A 1 298 ? 49.044 80.683 34.333 1.00 27.89 278 GLU A N 1
ATOM 2250 C CA . GLU A 1 298 ? 48.181 81.616 33.620 1.00 30.00 278 GLU A CA 1
ATOM 2251 C C . GLU A 1 298 ? 48.868 82.978 33.583 1.00 26.55 278 GLU A C 1
ATOM 2252 O O . GLU A 1 298 ? 49.458 83.407 34.578 1.00 21.90 278 GLU A O 1
ATOM 2258 N N . GLU A 1 299 ? 48.803 83.650 32.440 1.00 26.83 279 GLU A N 1
ATOM 2259 C CA . GLU A 1 299 ? 49.328 85.004 32.334 1.00 28.92 279 GLU A CA 1
ATOM 2260 C C . GLU A 1 299 ? 48.204 86.018 32.549 1.00 26.73 279 GLU A C 1
ATOM 2261 O O . GLU A 1 299 ? 47.049 85.783 32.178 1.00 28.01 279 GLU A O 1
ATOM 2267 N N . ALA A 1 300 ? 48.561 87.149 33.159 1.00 26.31 280 ALA A N 1
ATOM 2268 C CA . ALA A 1 300 ? 47.598 88.224 33.393 1.00 26.34 280 ALA A CA 1
ATOM 2269 C C . ALA A 1 300 ? 47.093 88.806 32.078 1.00 24.74 280 ALA A C 1
ATOM 2270 O O . ALA A 1 300 ? 47.828 88.884 31.092 1.00 24.70 280 ALA A O 1
ATOM 2272 N N . VAL A 1 301 ? 45.824 89.203 32.059 1.00 27.51 281 VAL A N 1
ATOM 2273 C CA . VAL A 1 301 ? 45.268 89.923 30.920 1.00 30.27 281 VAL A CA 1
ATOM 2274 C C . VAL A 1 301 ? 44.842 91.343 31.268 1.00 31.17 281 VAL A C 1
ATOM 2275 O O . VAL A 1 301 ? 44.677 92.163 30.353 1.00 31.41 281 VAL A O 1
ATOM 2279 N N . HIS A 1 302 ? 44.644 91.675 32.539 1.00 33.46 282 HIS A N 1
ATOM 2280 C CA . HIS A 1 302 ? 44.273 93.027 32.931 1.00 29.80 282 HIS A CA 1
ATOM 2281 C C . HIS A 1 302 ? 45.521 93.826 33.277 1.00 29.67 282 HIS A C 1
ATOM 2282 O O . HIS A 1 302 ? 46.532 93.277 33.720 1.00 27.16 282 HIS A O 1
ATOM 2289 N N . LYS A 1 303 ? 45.432 95.135 33.097 1.00 35.48 283 LYS A N 1
ATOM 2290 C CA . LYS A 1 303 ? 46.576 96.022 33.241 1.00 30.65 283 LYS A CA 1
ATOM 2291 C C . LYS A 1 303 ? 46.517 96.798 34.551 1.00 31.25 283 LYS A C 1
ATOM 2292 O O . LYS A 1 303 ? 45.451 97.011 35.135 1.00 25.95 283 LYS A O 1
ATOM 2298 N N . SER A 1 304 ? 47.696 97.227 35.004 1.00 28.24 284 SER A N 1
ATOM 2299 C CA . SER A 1 304 ? 47.760 98.178 36.099 1.00 27.93 284 SER A CA 1
ATOM 2300 C C . SER A 1 304 ? 46.927 99.411 35.770 1.00 30.98 284 SER A C 1
ATOM 2301 O O . SER A 1 304 ? 46.893 99.881 34.626 1.00 26.50 284 SER A O 1
ATOM 2304 N N . SER A 1 305 ? 46.223 99.915 36.780 1.00 28.14 285 SER A N 1
ATOM 2305 C CA . SER A 1 305 ? 45.289 101.014 36.605 1.00 26.38 285 SER A CA 1
ATOM 2306 C C . SER A 1 305 ? 45.801 102.312 37.231 1.00 26.95 285 SER A C 1
ATOM 2307 O O . SER A 1 305 ? 45.041 103.269 37.355 1.00 25.65 285 SER A O 1
ATOM 2310 N N . TYR A 1 306 ? 47.064 102.353 37.637 1.00 26.41 286 TYR A N 1
ATOM 2311 C CA . TYR A 1 306 ? 47.689 103.493 38.298 1.00 27.07 286 TYR A CA 1
ATOM 2312 C C . TYR A 1 306 ? 49.160 103.503 37.911 1.00 28.09 286 TYR A C 1
ATOM 2313 O O . TYR A 1 306 ? 49.904 102.605 38.331 1.00 24.04 286 TYR A O 1
ATOM 2322 N N . PRO A 1 307 ? 49.630 104.484 37.121 1.00 23.43 287 PRO A N 1
ATOM 2323 C CA . PRO A 1 307 ? 51.049 104.475 36.722 1.00 24.37 287 PRO A CA 1
ATOM 2324 C C . PRO A 1 307 ? 52.038 104.400 37.889 1.00 25.78 287 PRO A C 1
ATOM 2325 O O . PRO A 1 307 ? 53.158 103.908 37.711 1.00 24.37 287 PRO A O 1
ATOM 2329 N N . LEU A 1 308 ? 51.643 104.833 39.091 1.00 24.54 288 LEU A N 1
ATOM 2330 C CA . LEU A 1 308 ? 52.557 104.724 40.229 1.00 25.72 288 LEU A CA 1
ATOM 2331 C C . LEU A 1 308 ? 53.025 103.282 40.448 1.00 24.84 288 LEU A C 1
ATOM 2332 O O . LEU A 1 308 ? 54.205 103.035 40.743 1.00 26.19 288 LEU A O 1
ATOM 2337 N N . ASN A 1 309 ? 52.110 102.320 40.323 1.00 23.76 289 ASN A N 1
ATOM 2338 C CA . ASN A 1 309 ? 52.452 100.922 40.571 1.00 26.93 289 ASN A CA 1
ATOM 2339 C C . ASN A 1 309 ? 53.462 100.408 39.565 1.00 23.79 289 ASN A C 1
ATOM 2340 O O . ASN A 1 309 ? 54.403 99.711 39.938 1.00 22.94 289 ASN A O 1
ATOM 2345 N N . GLU A 1 310 ? 53.260 100.710 38.284 1.00 23.10 290 GLU A N 1
ATOM 2346 C CA . GLU A 1 310 ? 54.222 100.283 37.282 1.00 23.38 290 GLU A CA 1
ATOM 2347 C C . GLU A 1 310 ? 55.572 100.951 37.506 1.00 25.81 290 GLU A C 1
ATOM 2348 O O . GLU A 1 310 ? 56.621 100.320 37.330 1.00 27.21 290 GLU A O 1
ATOM 2354 N N . TYR A 1 311 ? 55.564 102.231 37.896 1.00 25.88 291 TYR A N 1
ATOM 2355 C CA . TYR A 1 311 ? 56.805 102.920 38.220 1.00 23.96 291 TYR A CA 1
ATOM 2356 C C . TYR A 1 311 ? 57.552 102.181 39.321 1.00 27.06 291 TYR A C 1
ATOM 2357 O O . TYR A 1 311 ? 58.758 101.926 39.206 1.00 24.21 291 TYR A O 1
ATOM 2366 N N . MET A 1 312 ? 56.844 101.826 40.401 1.00 24.81 292 MET A N 1
ATOM 2367 C CA . MET A 1 312 ? 57.477 101.106 41.499 1.00 23.60 292 MET A CA 1
ATOM 2368 C C . MET A 1 312 ? 57.849 99.680 41.091 1.00 27.00 292 MET A C 1
ATOM 2369 O O . MET A 1 312 ? 58.815 99.126 41.619 1.00 24.76 292 MET A O 1
ATOM 2374 N N . LEU A 1 313 ? 57.108 99.078 40.149 1.00 24.31 293 LEU A N 1
ATOM 2375 C CA . LEU A 1 313 ? 57.437 97.733 39.686 1.00 26.07 293 LEU A CA 1
ATOM 2376 C C . LEU A 1 313 ? 58.759 97.710 38.926 1.00 24.99 293 LEU A C 1
ATOM 2377 O O . LEU A 1 313 ? 59.535 96.760 39.046 1.00 25.88 293 LEU A O 1
ATOM 2382 N N . ALA A 1 314 ? 59.031 98.741 38.125 1.00 26.34 294 ALA A N 1
ATOM 2383 C CA . ALA A 1 314 ? 60.340 98.855 37.503 1.00 26.82 294 ALA A CA 1
ATOM 2384 C C . ALA A 1 314 ? 61.434 98.993 38.544 1.00 27.85 294 ALA A C 1
ATOM 2385 O O . ALA A 1 314 ? 62.616 98.787 38.234 1.00 26.79 294 ALA A O 1
ATOM 2387 N N . ARG A 1 315 ? 61.058 99.328 39.771 1.00 24.41 295 ARG A N 1
ATOM 2388 C CA . ARG A 1 315 ? 61.993 99.569 40.853 1.00 24.43 295 ARG A CA 1
ATOM 2389 C C . ARG A 1 315 ? 61.896 98.502 41.941 1.00 27.51 295 ARG A C 1
ATOM 2390 O O . ARG A 1 315 ? 62.194 98.766 43.108 1.00 24.70 295 ARG A O 1
ATOM 2398 N N . GLY A 1 316 ? 61.463 97.291 41.572 1.00 29.24 296 GLY A N 1
ATOM 2399 C CA . GLY A 1 316 ? 61.609 96.125 42.420 1.00 25.95 296 GLY A CA 1
ATOM 2400 C C . GLY A 1 316 ? 60.409 95.748 43.266 1.00 29.29 296 GLY A C 1
ATOM 2401 O O . GLY A 1 316 ? 60.441 94.677 43.887 1.00 30.99 296 GLY A O 1
ATOM 2402 N N . PHE A 1 317 ? 59.360 96.574 43.310 1.00 24.16 297 PHE A N 1
ATOM 2403 C CA . PHE A 1 317 ? 58.163 96.301 44.105 1.00 23.91 297 PHE A CA 1
ATOM 2404 C C . PHE A 1 317 ? 57.128 95.572 43.249 1.00 27.91 297 PHE A C 1
ATOM 2405 O O . PHE A 1 317 ? 56.646 96.126 42.253 1.00 25.82 297 PHE A O 1
ATOM 2413 N N . ALA A 1 318 ? 56.767 94.347 43.638 1.00 27.05 298 ALA A N 1
ATOM 2414 C CA . ALA A 1 318 ? 55.660 93.680 42.960 1.00 25.02 298 ALA A CA 1
ATOM 2415 C C . ALA A 1 318 ? 54.365 94.450 43.185 1.00 24.68 298 ALA A C 1
ATOM 2416 O O . ALA A 1 318 ? 54.173 95.091 44.219 1.00 28.25 298 ALA A O 1
ATOM 2418 N N . SER A 1 319 ? 53.477 94.394 42.200 1.00 24.09 299 SER A N 1
ATOM 2419 C CA . SER A 1 319 ? 52.122 94.912 42.340 1.00 28.54 299 SER A CA 1
ATOM 2420 C C . SER A 1 319 ? 51.147 93.751 42.203 1.00 26.56 299 SER A C 1
ATOM 2421 O O . SER A 1 319 ? 51.300 92.914 41.305 1.00 32.04 299 SER A O 1
ATOM 2424 N N . VAL A 1 320 ? 50.160 93.695 43.094 1.00 25.02 300 VAL A N 1
ATOM 2425 C CA . VAL A 1 320 ? 49.153 92.637 43.098 1.00 24.73 300 VAL A CA 1
ATOM 2426 C C . VAL A 1 320 ? 47.779 93.276 42.958 1.00 26.73 300 VAL A C 1
ATOM 2427 O O . VAL A 1 320 ? 47.480 94.272 43.628 1.00 25.69 300 VAL A O 1
ATOM 2431 N N . PHE A 1 321 ? 46.948 92.706 42.090 1.00 26.79 301 PHE A N 1
ATOM 2432 C CA . PHE A 1 321 ? 45.625 93.247 41.800 1.00 25.26 301 PHE A CA 1
ATOM 2433 C C . PHE A 1 321 ? 44.585 92.138 41.926 1.00 27.52 301 PHE A C 1
ATOM 2434 O O . PHE A 1 321 ? 44.791 91.040 41.395 1.00 30.81 301 PHE A O 1
ATOM 2442 N N . ALA A 1 322 ? 43.459 92.418 42.598 1.00 22.70 302 ALA A N 1
ATOM 2443 C CA . ALA A 1 322 ? 42.385 91.427 42.675 1.00 26.32 302 ALA A CA 1
ATOM 2444 C C . ALA A 1 322 ? 41.036 92.111 42.800 1.00 28.20 302 ALA A C 1
ATOM 2445 O O . ALA A 1 322 ? 40.875 93.062 43.577 1.00 25.00 302 ALA A O 1
ATOM 2447 N N . GLY A 1 323 ? 40.065 91.592 42.044 1.00 27.13 303 GLY A N 1
ATOM 2448 C CA . GLY A 1 323 ? 38.704 92.087 42.146 1.00 28.55 303 GLY A CA 1
ATOM 2449 C C . GLY A 1 323 ? 37.956 91.558 43.348 1.00 31.46 303 GLY A C 1
ATOM 2450 O O . GLY A 1 323 ? 37.103 92.263 43.900 1.00 30.64 303 GLY A O 1
ATOM 2451 N N . ALA A 1 324 ? 38.272 90.327 43.766 1.00 29.40 304 ALA A N 1
ATOM 2452 C CA . ALA A 1 324 ? 37.664 89.586 44.874 1.00 30.21 304 ALA A CA 1
ATOM 2453 C C . ALA A 1 324 ? 36.313 89.004 44.462 1.00 28.04 304 ALA A C 1
ATOM 2454 O O . ALA A 1 324 ? 36.099 88.723 43.274 1.00 26.90 304 ALA A O 1
ATOM 2456 N N . ILE A 1 325 ? 35.402 88.795 45.420 1.00 25.47 305 ILE A N 1
ATOM 2457 C CA . ILE A 1 325 ? 34.191 88.034 45.116 1.00 28.49 305 ILE A CA 1
ATOM 2458 C C . ILE A 1 325 ? 33.361 88.760 44.063 1.00 29.53 305 ILE A C 1
ATOM 2459 O O . ILE A 1 325 ? 33.356 89.996 43.980 1.00 36.72 305 ILE A O 1
ATOM 2464 N N . GLY A 1 326 ? 32.673 87.980 43.232 1.00 26.48 306 GLY A N 1
ATOM 2465 C CA . GLY A 1 326 ? 31.788 88.510 42.221 1.00 23.29 306 GLY A CA 1
ATOM 2466 C C . GLY A 1 326 ? 32.431 88.937 40.912 1.00 28.65 306 GLY A C 1
ATOM 2467 O O . GLY A 1 326 ? 31.697 89.173 39.939 1.00 28.22 306 GLY A O 1
ATOM 2468 N N . THR A 1 327 ? 33.766 89.045 40.839 1.00 25.85 307 THR A N 1
ATOM 2469 C CA . THR A 1 327 ? 34.436 89.581 39.655 1.00 29.66 307 THR A CA 1
ATOM 2470 C C . THR A 1 327 ? 34.903 88.451 38.727 1.00 31.11 307 THR A C 1
ATOM 2471 O O . THR A 1 327 ? 34.763 87.261 39.021 1.00 27.74 307 THR A O 1
ATOM 2475 N N . ARG A 1 328 ? 35.462 88.831 37.578 1.00 26.52 308 ARG A N 1
ATOM 2476 C CA . ARG A 1 328 ? 35.729 87.839 36.546 1.00 27.45 308 ARG A CA 1
ATOM 2477 C C . ARG A 1 328 ? 36.700 86.771 37.045 1.00 29.31 308 ARG A C 1
ATOM 2478 O O . ARG A 1 328 ? 37.615 87.051 37.831 1.00 29.24 308 ARG A O 1
ATOM 2486 N N . GLY A 1 329 ? 36.459 85.525 36.612 1.00 31.62 309 GLY A N 1
ATOM 2487 C CA . GLY A 1 329 ? 37.262 84.382 37.012 1.00 30.93 309 GLY A CA 1
ATOM 2488 C C . GLY A 1 329 ? 37.256 84.093 38.499 1.00 30.83 309 GLY A C 1
ATOM 2489 O O . GLY A 1 329 ? 38.164 83.420 39.004 1.00 27.51 309 GLY A O 1
ATOM 2490 N N . SER A 1 330 ? 36.264 84.597 39.217 1.00 25.92 310 SER A N 1
ATOM 2491 C CA . SER A 1 330 ? 36.173 84.450 40.656 1.00 26.77 310 SER A CA 1
ATOM 2492 C C . SER A 1 330 ? 34.770 83.979 40.998 1.00 30.33 310 SER A C 1
ATOM 2493 O O . SER A 1 330 ? 33.822 84.176 40.235 1.00 31.30 310 SER A O 1
ATOM 2496 N N . ASP A 1 331 ? 34.644 83.353 42.159 1.00 30.65 311 ASP A N 1
ATOM 2497 C CA . ASP A 1 331 ? 33.321 82.986 42.630 1.00 30.46 311 ASP A CA 1
ATOM 2498 C C . ASP A 1 331 ? 32.665 84.180 43.310 1.00 30.44 311 ASP A C 1
ATOM 2499 O O . ASP A 1 331 ? 33.294 85.222 43.554 1.00 29.76 311 ASP A O 1
ATOM 2504 N N . GLY A 1 332 ? 31.382 84.019 43.611 1.00 30.92 312 GLY A N 1
ATOM 2505 C CA . GLY A 1 332 ? 30.705 84.876 44.564 1.00 29.74 312 GLY A CA 1
ATOM 2506 C C . GLY A 1 332 ? 29.879 85.975 43.927 1.00 28.48 312 GLY A C 1
ATOM 2507 O O . GLY A 1 332 ? 29.690 86.054 42.709 1.00 27.86 312 GLY A O 1
ATOM 2508 N N . VAL A 1 333 ? 29.357 86.833 44.801 1.00 24.09 313 VAL A N 1
ATOM 2509 C CA . VAL A 1 333 ? 28.613 88.020 44.407 1.00 30.63 313 VAL A CA 1
ATOM 2510 C C . VAL A 1 333 ? 29.214 89.228 45.108 1.00 30.79 313 VAL A C 1
ATOM 2511 O O . VAL A 1 333 ? 29.730 89.119 46.227 1.00 27.57 313 VAL A O 1
ATOM 2515 N N . ARG A 1 334 ? 29.161 90.383 44.429 1.00 25.72 314 ARG A N 1
ATOM 2516 C CA . ARG A 1 334 ? 29.408 91.660 45.099 1.00 29.11 314 ARG A CA 1
ATOM 2517 C C . ARG A 1 334 ? 28.331 91.915 46.154 1.00 30.18 314 ARG A C 1
ATOM 2518 O O . ARG A 1 334 ? 27.151 91.612 45.946 1.00 30.60 314 ARG A O 1
ATOM 2526 N N . ILE A 1 335 ? 28.743 92.480 47.293 1.00 30.14 315 ILE A N 1
ATOM 2527 C CA . ILE A 1 335 ? 27.822 92.942 48.333 1.00 29.79 315 ILE A CA 1
ATOM 2528 C C . ILE A 1 335 ? 28.310 94.317 48.812 1.00 30.14 315 ILE A C 1
ATOM 2529 O O . ILE A 1 335 ? 29.038 94.427 49.806 1.00 30.34 315 ILE A O 1
ATOM 2534 N N . THR A 1 336 ? 27.880 95.372 48.124 1.00 27.33 316 THR A N 1
ATOM 2535 C CA . THR A 1 336 ? 28.588 96.650 48.132 1.00 27.13 316 THR A CA 1
ATOM 2536 C C . THR A 1 336 ? 28.821 97.170 49.542 1.00 29.94 316 THR A C 1
ATOM 2537 O O . THR A 1 336 ? 27.871 97.389 50.300 1.00 33.65 316 THR A O 1
ATOM 2541 N N . GLY A 1 337 ? 30.093 97.349 49.896 1.00 28.18 317 GLY A N 1
ATOM 2542 C CA . GLY A 1 337 ? 30.468 97.929 51.173 1.00 30.56 317 GLY A CA 1
ATOM 2543 C C . GLY A 1 337 ? 30.438 96.977 52.345 1.00 35.36 317 GLY A C 1
ATOM 2544 O O . GLY A 1 337 ? 30.836 97.376 53.459 1.00 30.11 317 GLY A O 1
ATOM 2545 N N . ALA A 1 338 ? 30.009 95.727 52.123 1.00 30.12 318 ALA A N 1
ATOM 2546 C CA . ALA A 1 338 ? 29.804 94.776 53.197 1.00 31.49 318 ALA A CA 1
ATOM 2547 C C . ALA A 1 338 ? 31.126 94.273 53.761 1.00 30.03 318 ALA A C 1
ATOM 2548 O O . ALA A 1 338 ? 32.183 94.417 53.138 1.00 32.74 318 ALA A O 1
ATOM 2550 N N . PRO A 1 339 ? 31.088 93.687 54.958 1.00 34.97 319 PRO A N 1
ATOM 2551 C CA . PRO A 1 339 ? 32.279 92.987 55.486 1.00 31.83 319 PRO A CA 1
ATOM 2552 C C . PRO A 1 339 ? 32.862 91.925 54.555 1.00 31.82 319 PRO A C 1
ATOM 2553 O O . PRO A 1 339 ? 34.096 91.723 54.535 1.00 31.65 319 PRO A O 1
ATOM 2557 N N . GLU A 1 340 ? 32.012 91.234 53.789 1.00 30.88 320 GLU A N 1
ATOM 2558 C CA . GLU A 1 340 ? 32.509 90.207 52.878 1.00 29.98 320 GLU A CA 1
ATOM 2559 C C . GLU A 1 340 ? 33.405 90.803 51.799 1.00 27.91 320 GLU A C 1
ATOM 2560 O O . GLU A 1 340 ? 34.305 90.124 51.295 1.00 30.78 320 GLU A O 1
ATOM 2566 N N . GLU A 1 341 ? 33.177 92.064 51.427 1.00 31.64 321 GLU A N 1
ATOM 2567 C CA . GLU A 1 341 ? 34.071 92.718 50.476 1.00 30.20 321 GLU A CA 1
ATOM 2568 C C . GLU A 1 341 ? 35.405 93.026 51.130 1.00 28.59 321 GLU A C 1
ATOM 2569 O O . GLU A 1 341 ? 36.457 92.905 50.493 1.00 32.03 321 GLU A O 1
ATOM 2575 N N . THR A 1 342 ? 35.387 93.384 52.413 1.00 24.64 322 THR A N 1
ATOM 2576 C CA . THR A 1 342 ? 36.639 93.539 53.142 1.00 28.23 322 THR A CA 1
ATOM 2577 C C . THR A 1 342 ? 37.363 92.203 53.280 1.00 29.59 322 THR A C 1
ATOM 2578 O O . THR A 1 342 ? 38.577 92.119 53.046 1.00 32.34 322 THR A O 1
ATOM 2582 N N . GLU A 1 343 ? 36.627 91.142 53.650 1.00 33.00 323 GLU A N 1
ATOM 2583 C CA . GLU A 1 343 ? 37.267 89.860 53.959 1.00 29.44 323 GLU A CA 1
ATOM 2584 C C . GLU A 1 343 ? 37.847 89.225 52.712 1.00 27.11 323 GLU A C 1
ATOM 2585 O O . GLU A 1 343 ? 38.963 88.701 52.740 1.00 27.37 323 GLU A O 1
ATOM 2591 N N . SER A 1 344 ? 37.092 89.228 51.615 1.00 29.72 324 SER A N 1
ATOM 2592 C CA . SER A 1 344 ? 37.632 88.643 50.401 1.00 27.36 324 SER A CA 1
ATOM 2593 C C . SER A 1 344 ? 38.845 89.431 49.926 1.00 33.24 324 SER A C 1
ATOM 2594 O O . SER A 1 344 ? 39.825 88.847 49.454 1.00 31.72 324 SER A O 1
ATOM 2597 N N . ALA A 1 345 ? 38.816 90.756 50.081 1.00 31.68 325 ALA A N 1
ATOM 2598 C CA . ALA A 1 345 ? 39.970 91.558 49.678 1.00 30.63 325 ALA A CA 1
ATOM 2599 C C . ALA A 1 345 ? 41.150 91.339 50.615 1.00 29.75 325 ALA A C 1
ATOM 2600 O O . ALA A 1 345 ? 42.304 91.289 50.170 1.00 28.60 325 ALA A O 1
ATOM 2602 N N . ALA A 1 346 ? 40.894 91.219 51.919 1.00 29.78 326 ALA A N 1
ATOM 2603 C CA . ALA A 1 346 ? 41.994 90.953 52.838 1.00 25.75 326 ALA A CA 1
ATOM 2604 C C . ALA A 1 346 ? 42.597 89.565 52.637 1.00 32.15 326 ALA A C 1
ATOM 2605 O O . ALA A 1 346 ? 43.777 89.363 52.950 1.00 29.39 326 ALA A O 1
ATOM 2607 N N . ALA A 1 347 ? 41.824 88.616 52.097 1.00 28.92 327 ALA A N 1
ATOM 2608 C CA . ALA A 1 347 ? 42.353 87.271 51.867 1.00 31.70 327 ALA A CA 1
ATOM 2609 C C . ALA A 1 347 ? 43.609 87.295 51.000 1.00 32.11 327 ALA A C 1
ATOM 2610 O O . ALA A 1 347 ? 44.490 86.438 51.151 1.00 32.36 327 ALA A O 1
ATOM 2612 N N . VAL A 1 348 ? 43.729 88.293 50.117 1.00 33.75 328 VAL A N 1
ATOM 2613 C CA . VAL A 1 348 ? 44.895 88.372 49.238 1.00 35.18 328 VAL A CA 1
ATOM 2614 C C . VAL A 1 348 ? 46.144 88.747 50.031 1.00 27.20 328 VAL A C 1
ATOM 2615 O O . VAL A 1 348 ? 47.238 88.240 49.766 1.00 30.42 328 VAL A O 1
ATOM 2619 N N . ILE A 1 349 ? 46.010 89.611 51.032 1.00 27.58 329 ILE A N 1
ATOM 2620 C CA . ILE A 1 349 ? 47.181 89.903 51.846 1.00 28.14 329 ILE A CA 1
ATOM 2621 C C . ILE A 1 349 ? 47.590 88.672 52.651 1.00 32.45 329 ILE A C 1
ATOM 2622 O O . ILE A 1 349 ? 48.786 88.416 52.867 1.00 32.05 329 ILE A O 1
ATOM 2627 N N . GLU A 1 350 ? 46.614 87.897 53.120 1.00 31.78 330 GLU A N 1
ATOM 2628 C CA . GLU A 1 350 ? 46.947 86.713 53.906 1.00 34.58 330 GLU A CA 1
ATOM 2629 C C . GLU A 1 350 ? 47.725 85.703 53.075 1.00 30.11 330 GLU A C 1
ATOM 2630 O O . GLU A 1 350 ? 48.711 85.130 53.547 1.00 35.38 330 GLU A O 1
ATOM 2636 N N . TRP A 1 351 ? 47.322 85.501 51.823 1.00 30.12 331 TRP A N 1
ATOM 2637 C CA . TRP A 1 351 ? 48.143 84.718 50.909 1.00 33.46 331 TRP A CA 1
ATOM 2638 C C . TRP A 1 351 ? 49.534 85.335 50.742 1.00 34.04 331 TRP A C 1
ATOM 2639 O O . TRP A 1 351 ? 50.547 84.636 50.847 1.00 35.62 331 TRP A O 1
ATOM 2650 N N . LEU A 1 352 ? 49.614 86.654 50.519 1.00 30.84 332 LEU A N 1
ATOM 2651 C CA . LEU A 1 352 ? 50.925 87.280 50.314 1.00 32.90 332 LEU A CA 1
ATOM 2652 C C . LEU A 1 352 ? 51.836 87.137 51.528 1.00 30.84 332 LEU A C 1
ATOM 2653 O O . LEU A 1 352 ? 53.063 87.060 51.380 1.00 32.94 332 LEU A O 1
ATOM 2658 N N . HIS A 1 353 ? 51.264 87.125 52.730 1.00 34.06 333 HIS A N 1
ATOM 2659 C CA . HIS A 1 353 ? 52.019 86.912 53.963 1.00 36.23 333 HIS A CA 1
ATOM 2660 C C . HIS A 1 353 ? 52.233 85.425 54.271 1.00 37.08 333 HIS A C 1
ATOM 2661 O O . HIS A 1 353 ? 52.874 85.094 55.276 1.00 38.06 333 HIS A O 1
ATOM 2668 N N . GLY A 1 354 ? 51.725 84.534 53.425 1.00 30.85 334 GLY A N 1
ATOM 2669 C CA . GLY A 1 354 ? 51.954 83.116 53.583 1.00 37.15 334 GLY A CA 1
ATOM 2670 C C . GLY A 1 354 ? 51.055 82.429 54.582 1.00 40.30 334 GLY A C 1
ATOM 2671 O O . GLY A 1 354 ? 51.429 81.377 55.105 1.00 45.52 334 GLY A O 1
ATOM 2672 N N . ASP A 1 355 ? 49.875 82.984 54.868 1.00 39.86 335 ASP A N 1
ATOM 2673 C CA . ASP A 1 355 ? 48.964 82.376 55.827 1.00 34.64 335 ASP A CA 1
ATOM 2674 C C . ASP A 1 355 ? 47.741 81.732 55.191 1.00 39.30 335 ASP A C 1
ATOM 2675 O O . ASP A 1 355 ? 47.083 80.919 55.846 1.00 42.31 335 ASP A O 1
ATOM 2680 N N . ARG A 1 356 ? 47.434 82.044 53.939 1.00 33.96 336 ARG A N 1
ATOM 2681 C CA . ARG A 1 356 ? 46.261 81.512 53.268 1.00 36.86 336 ARG A CA 1
ATOM 2682 C C . ARG A 1 356 ? 46.686 80.850 51.958 1.00 34.82 336 ARG A C 1
ATOM 2683 O O . ARG A 1 356 ? 47.698 81.226 51.358 1.00 36.38 336 ARG A O 1
ATOM 2691 N N . VAL A 1 357 ? 45.916 79.839 51.533 1.00 34.02 337 VAL A N 1
ATOM 2692 C CA . VAL A 1 357 ? 46.238 79.018 50.365 1.00 32.38 337 VAL A CA 1
ATOM 2693 C C . VAL A 1 357 ? 45.814 79.720 49.074 1.00 35.72 337 VAL A C 1
ATOM 2694 O O . VAL A 1 357 ? 44.891 80.552 49.058 1.00 31.97 337 VAL A O 1
ATOM 2698 N N . ALA A 1 358 ? 46.492 79.368 47.972 1.00 35.29 338 ALA A N 1
ATOM 2699 C CA . ALA A 1 358 ? 46.080 79.736 46.618 1.00 33.88 338 ALA A CA 1
ATOM 2700 C C . ALA A 1 358 ? 46.388 78.579 45.673 1.00 33.94 338 ALA A C 1
ATOM 2701 O O . ALA A 1 358 ? 47.265 77.752 45.949 1.00 36.38 338 ALA A O 1
ATOM 2703 N N . TYR A 1 359 ? 45.672 78.539 44.541 1.00 28.61 339 TYR A N 1
ATOM 2704 C CA . TYR A 1 359 ? 45.799 77.475 43.551 1.00 30.00 339 TYR A CA 1
ATOM 2705 C C . TYR A 1 359 ? 46.156 78.037 42.176 1.00 32.92 339 TYR A C 1
ATOM 2706 O O . TYR A 1 359 ? 45.986 79.228 41.907 1.00 29.47 339 TYR A O 1
ATOM 2715 N N . THR A 1 360 ? 46.656 77.155 41.294 1.00 30.84 340 THR A N 1
ATOM 2716 C CA . THR A 1 360 ? 47.045 77.560 39.945 1.00 27.77 340 THR A CA 1
ATOM 2717 C C . THR A 1 360 ? 45.844 77.747 39.028 1.00 31.29 340 THR A C 1
ATOM 2718 O O . THR A 1 360 ? 45.928 78.499 38.043 1.00 28.80 340 THR A O 1
ATOM 2722 N N . ASP A 1 361 ? 44.738 77.058 39.313 1.00 29.10 341 ASP A N 1
ATOM 2723 C CA . ASP A 1 361 ? 43.513 77.199 38.544 1.00 27.53 341 ASP A CA 1
ATOM 2724 C C . ASP A 1 361 ? 42.347 76.849 39.456 1.00 30.29 341 ASP A C 1
ATOM 2725 O O . ASP A 1 361 ? 42.526 76.512 40.630 1.00 32.55 341 ASP A O 1
ATOM 2730 N N . ARG A 1 362 ? 41.150 76.932 38.913 1.00 26.64 342 ARG A N 1
ATOM 2731 C CA . ARG A 1 362 ? 39.972 76.789 39.752 1.00 35.21 342 ARG A CA 1
ATOM 2732 C C . ARG A 1 362 ? 39.604 75.326 40.022 1.00 30.63 342 ARG A C 1
ATOM 2733 O O . ARG A 1 362 ? 38.595 75.081 40.673 1.00 33.09 342 ARG A O 1
ATOM 2741 N N . THR A 1 363 ? 40.415 74.355 39.589 1.00 31.94 343 THR A N 1
ATOM 2742 C CA . THR A 1 363 ? 40.223 72.981 40.056 1.00 32.04 343 THR A CA 1
ATOM 2743 C C . THR A 1 363 ? 40.751 72.753 41.473 1.00 33.65 343 THR A C 1
ATOM 2744 O O . THR A 1 363 ? 40.534 71.676 42.034 1.00 38.43 343 THR A O 1
ATOM 2748 N N . ARG A 1 364 ? 41.462 73.715 42.047 1.00 34.11 344 ARG A N 1
ATOM 2749 C CA . ARG A 1 364 ? 41.980 73.642 43.410 1.00 36.91 344 ARG A CA 1
ATOM 2750 C C . ARG A 1 364 ? 42.915 72.451 43.611 1.00 37.18 344 ARG A C 1
ATOM 2751 O O . ARG A 1 364 ? 43.113 72.003 44.744 1.00 40.77 344 ARG A O 1
ATOM 2759 N N . THR A 1 365 ? 43.523 71.939 42.538 1.00 36.71 345 THR A N 1
ATOM 2760 C CA . THR A 1 365 ? 44.362 70.748 42.643 1.00 35.36 345 THR A CA 1
ATOM 2761 C C . THR A 1 365 ? 45.812 71.040 43.010 1.00 36.19 345 THR A C 1
ATOM 2762 O O . THR A 1 365 ? 46.457 70.201 43.649 1.00 33.10 345 THR A O 1
ATOM 2766 N N . VAL A 1 366 ? 46.349 72.196 42.629 1.00 31.48 346 VAL A N 1
ATOM 2767 C CA . VAL A 1 366 ? 47.776 72.478 42.758 1.00 28.84 346 VAL A CA 1
ATOM 2768 C C . VAL A 1 366 ? 47.953 73.787 43.517 1.00 35.14 346 VAL A C 1
ATOM 2769 O O . VAL A 1 366 ? 47.478 74.838 43.070 1.00 34.59 346 VAL A O 1
ATOM 2773 N N . ARG A 1 367 ? 48.662 73.729 44.638 1.00 34.48 347 ARG A N 1
ATOM 2774 C CA . ARG A 1 367 ? 48.879 74.892 45.481 1.00 34.03 347 ARG A CA 1
ATOM 2775 C C . ARG A 1 367 ? 50.045 75.738 44.981 1.00 39.29 347 ARG A C 1
ATOM 2776 O O . ARG A 1 367 ? 51.056 75.219 44.490 1.00 33.63 347 ARG A O 1
ATOM 2784 N N . THR A 1 368 ? 49.904 77.054 45.121 1.00 37.92 348 THR A N 1
ATOM 2785 C CA . THR A 1 368 ? 50.977 77.972 44.777 1.00 35.10 348 THR A CA 1
ATOM 2786 C C . THR A 1 368 ? 51.079 79.040 45.859 1.00 32.53 348 THR A C 1
ATOM 2787 O O . THR A 1 368 ? 50.078 79.418 46.470 1.00 33.46 348 THR A O 1
ATOM 2791 N N . THR A 1 369 ? 52.302 79.498 46.121 1.00 34.22 349 THR A N 1
ATOM 2792 C CA . THR A 1 369 ? 52.556 80.383 47.247 1.00 36.13 349 THR A CA 1
ATOM 2793 C C . THR A 1 369 ? 53.132 81.714 46.787 1.00 35.11 349 THR A C 1
ATOM 2794 O O . THR A 1 369 ? 53.632 81.859 45.668 1.00 31.81 349 THR A O 1
ATOM 2798 N N . ALA A 1 370 ? 53.078 82.685 47.686 1.00 33.27 350 ALA A N 1
ATOM 2799 C CA . ALA A 1 370 ? 53.729 83.976 47.453 1.00 35.56 350 ALA A CA 1
ATOM 2800 C C . ALA A 1 370 ? 55.090 84.005 48.117 1.00 33.27 350 ALA A C 1
ATOM 2801 O O . ALA A 1 370 ? 55.453 84.956 48.808 1.00 33.65 350 ALA A O 1
ATOM 2803 N N . ASP A 1 371 ? 55.858 82.932 47.927 1.00 36.32 351 ASP A N 1
ATOM 2804 C CA . ASP A 1 371 ? 57.162 82.850 48.575 1.00 39.36 351 ASP A CA 1
ATOM 2805 C C . ASP A 1 371 ? 58.177 83.823 47.978 1.00 35.05 351 ASP A C 1
ATOM 2806 O O . ASP A 1 371 ? 59.270 83.959 48.530 1.00 35.43 351 ASP A O 1
ATOM 2811 N N . TRP A 1 372 ? 57.841 84.507 46.880 1.00 36.48 352 TRP A N 1
ATOM 2812 C CA . TRP A 1 372 ? 58.664 85.588 46.353 1.00 35.85 352 TRP A CA 1
ATOM 2813 C C . TRP A 1 372 ? 58.575 86.852 47.191 1.00 34.86 352 TRP A C 1
ATOM 2814 O O . TRP A 1 372 ? 59.376 87.774 46.984 1.00 35.16 352 TRP A O 1
ATOM 2825 N N . CYS A 1 373 ? 57.637 86.914 48.127 1.00 30.16 353 CYS A N 1
ATOM 2826 C CA . CYS A 1 373 ? 57.309 88.141 48.838 1.00 35.09 353 CYS A CA 1
ATOM 2827 C C . CYS A 1 373 ? 58.030 88.170 50.174 1.00 36.61 353 CYS A C 1
ATOM 2828 O O . CYS A 1 373 ? 58.092 87.152 50.875 1.00 39.32 353 CYS A O 1
ATOM 2831 N N . ASN A 1 374 ? 58.588 89.339 50.521 1.00 32.16 354 ASN A N 1
ATOM 2832 C CA . ASN A 1 374 ? 59.313 89.481 51.778 1.00 27.11 354 ASN A CA 1
ATOM 2833 C C . ASN A 1 374 ? 58.392 89.695 52.972 1.00 30.02 354 ASN A C 1
ATOM 2834 O O . ASN A 1 374 ? 58.887 90.023 54.053 1.00 31.35 354 ASN A O 1
ATOM 2839 N N . GLY A 1 375 ? 57.077 89.521 52.803 1.00 30.43 355 GLY A N 1
ATOM 2840 C CA . GLY A 1 375 ? 56.136 89.616 53.896 1.00 28.98 355 GLY A CA 1
ATOM 2841 C C . GLY A 1 375 ? 55.669 91.017 54.239 1.00 35.88 355 GLY A C 1
ATOM 2842 O O . GLY A 1 375 ? 54.897 91.175 55.193 1.00 33.46 355 GLY A O 1
ATOM 2843 N N . ASN A 1 376 ? 56.104 92.038 53.505 1.00 34.03 356 ASN A N 1
ATOM 2844 C CA . ASN A 1 376 ? 55.701 93.418 53.764 1.00 30.85 356 ASN A CA 1
ATOM 2845 C C . ASN A 1 376 ? 54.827 93.897 52.616 1.00 30.62 356 ASN A C 1
ATOM 2846 O O . ASN A 1 376 ? 55.257 93.890 51.458 1.00 28.77 356 ASN A O 1
ATOM 2851 N N . ILE A 1 377 ? 53.605 94.309 52.939 1.00 32.46 357 ILE A N 1
ATOM 2852 C CA . ILE A 1 377 ? 52.593 94.669 51.951 1.00 31.86 357 ILE A CA 1
ATOM 2853 C C . ILE A 1 377 ? 52.133 96.095 52.228 1.00 29.90 357 ILE A C 1
ATOM 2854 O O . ILE A 1 377 ? 51.895 96.462 53.384 1.00 30.15 357 ILE A O 1
ATOM 2859 N N . GLY A 1 378 ? 52.048 96.901 51.171 1.00 27.19 358 GLY A N 1
ATOM 2860 C CA . GLY A 1 378 ? 51.379 98.187 51.217 1.00 31.07 358 GLY A CA 1
ATOM 2861 C C . GLY A 1 378 ? 50.240 98.203 50.218 1.00 25.10 358 GLY A C 1
ATOM 2862 O O . GLY A 1 378 ? 50.220 97.374 49.304 1.00 27.70 358 GLY A O 1
ATOM 2863 N N . MET A 1 379 ? 49.299 99.130 50.348 1.00 27.94 359 MET A N 1
ATOM 2864 C CA . MET A 1 379 ? 48.194 99.205 49.400 1.00 27.24 359 MET A CA 1
ATOM 2865 C C . MET A 1 379 ? 48.206 100.515 48.617 1.00 25.53 359 MET A C 1
ATOM 2866 O O . MET A 1 379 ? 48.768 101.524 49.054 1.00 25.54 359 MET A O 1
ATOM 2871 N N . THR A 1 380 ? 47.592 100.468 47.431 1.00 26.55 360 THR A N 1
ATOM 2872 C CA . THR A 1 380 ? 47.590 101.569 46.476 1.00 30.55 360 THR A CA 1
ATOM 2873 C C . THR A 1 380 ? 46.237 101.639 45.786 1.00 28.16 360 THR A C 1
ATOM 2874 O O . THR A 1 380 ? 45.493 100.656 45.741 1.00 31.06 360 THR A O 1
ATOM 2878 N N . GLY A 1 381 ? 45.933 102.807 45.221 1.00 25.59 361 GLY A N 1
ATOM 2879 C CA . GLY A 1 381 ? 44.727 102.940 44.414 1.00 29.90 361 GLY A CA 1
ATOM 2880 C C . GLY A 1 381 ? 43.662 103.866 44.961 1.00 26.65 361 GLY A C 1
ATOM 2881 O O . GLY A 1 381 ? 43.649 104.164 46.162 1.00 26.47 361 GLY A O 1
ATOM 2882 N N . ARG A 1 382 ? 42.761 104.333 44.096 1.00 21.39 362 ARG A N 1
ATOM 2883 C CA . ARG A 1 382 ? 41.818 105.364 44.488 1.00 23.83 362 ARG A CA 1
ATOM 2884 C C . ARG A 1 382 ? 40.381 104.870 44.385 1.00 28.72 362 ARG A C 1
ATOM 2885 O O . ARG A 1 382 ? 40.094 103.843 43.757 1.00 26.99 362 ARG A O 1
ATOM 2893 N N . SER A 1 383 ? 39.483 105.629 45.028 1.00 24.41 363 SER A N 1
ATOM 2894 C CA . SER A 1 383 ? 38.048 105.389 44.945 1.00 26.75 363 SER A CA 1
ATOM 2895 C C . SER A 1 383 ? 37.696 104.070 45.641 1.00 26.67 363 SER A C 1
ATOM 2896 O O . SER A 1 383 ? 38.037 103.888 46.814 1.00 27.48 363 SER A O 1
ATOM 2899 N N . TYR A 1 384 ? 37.016 103.147 44.946 1.00 24.92 364 TYR A N 1
ATOM 2900 C CA . TYR A 1 384 ? 36.719 101.838 45.539 1.00 25.71 364 TYR A CA 1
ATOM 2901 C C . TYR A 1 384 ? 37.991 101.184 46.068 1.00 31.14 364 TYR A C 1
ATOM 2902 O O . TYR A 1 384 ? 37.985 100.560 47.143 1.00 28.64 364 TYR A O 1
ATOM 2911 N N . LEU A 1 385 ? 39.107 101.381 45.345 1.00 25.50 365 LEU A N 1
ATOM 2912 C CA . LEU A 1 385 ? 40.411 100.845 45.724 1.00 23.17 365 LEU A CA 1
ATOM 2913 C C . LEU A 1 385 ? 40.948 101.488 47.000 1.00 25.92 365 LEU A C 1
ATOM 2914 O O . LEU A 1 385 ? 41.622 100.825 47.795 1.00 30.46 365 LEU A O 1
ATOM 2919 N N . GLY A 1 386 ? 40.719 102.790 47.196 1.00 29.54 366 GLY A N 1
ATOM 2920 C CA . GLY A 1 386 ? 41.184 103.419 48.423 1.00 24.97 366 GLY A CA 1
ATOM 2921 C C . GLY A 1 386 ? 40.233 103.191 49.578 1.00 28.93 366 GLY A C 1
ATOM 2922 O O . GLY A 1 386 ? 40.657 103.179 50.743 1.00 27.72 366 GLY A O 1
ATOM 2923 N N . THR A 1 387 ? 38.939 103.046 49.270 1.00 26.41 367 THR A N 1
ATOM 2924 C CA . THR A 1 387 ? 37.938 102.607 50.242 1.00 28.74 367 THR A CA 1
ATOM 2925 C C . THR A 1 387 ? 38.334 101.282 50.893 1.00 31.35 367 THR A C 1
ATOM 2926 O O . THR A 1 387 ? 38.428 101.186 52.125 1.00 29.81 367 THR A O 1
ATOM 2930 N N . LEU A 1 388 ? 38.601 100.251 50.079 1.00 26.75 368 LEU A N 1
ATOM 2931 C CA . LEU A 1 388 ? 38.956 98.951 50.643 1.00 30.27 368 LEU A CA 1
ATOM 2932 C C . LEU A 1 388 ? 40.272 98.981 51.428 1.00 30.62 368 LEU A C 1
ATOM 2933 O O . LEU A 1 388 ? 40.470 98.125 52.294 1.00 33.38 368 LEU A O 1
ATOM 2938 N N . GLN A 1 389 ? 41.157 99.961 51.202 1.00 30.61 369 GLN A N 1
ATOM 2939 C CA . GLN A 1 389 ? 42.345 100.045 52.051 1.00 28.32 369 GLN A CA 1
ATOM 2940 C C . GLN A 1 389 ? 41.995 100.453 53.479 1.00 30.65 369 GLN A C 1
ATOM 2941 O O . GLN A 1 389 ? 42.605 99.961 54.439 1.00 30.75 369 GLN A O 1
ATOM 2947 N N . ILE A 1 390 ? 41.066 101.398 53.639 1.00 26.37 370 ILE A N 1
ATOM 2948 C CA . ILE A 1 390 ? 40.572 101.743 54.974 1.00 28.79 370 ILE A CA 1
ATOM 2949 C C . ILE A 1 390 ? 39.935 100.519 55.640 1.00 32.51 370 ILE A C 1
ATOM 2950 O O . ILE A 1 390 ? 40.210 100.207 56.808 1.00 35.26 370 ILE A O 1
ATOM 2955 N N . ALA A 1 391 ? 39.083 99.802 54.898 1.00 28.82 371 ALA A N 1
ATOM 2956 C CA . ALA A 1 391 ? 38.412 98.621 55.438 1.00 33.47 371 ALA A CA 1
ATOM 2957 C C . ALA A 1 391 ? 39.418 97.572 55.895 1.00 29.95 371 ALA A C 1
ATOM 2958 O O . ALA A 1 391 ? 39.382 97.115 57.040 1.00 33.03 371 ALA A O 1
ATOM 2960 N N . ILE A 1 392 ? 40.331 97.186 55.013 1.00 32.81 372 ILE A N 1
ATOM 2961 C CA . ILE A 1 392 ? 41.304 96.155 55.358 1.00 31.71 372 ILE A CA 1
ATOM 2962 C C . ILE A 1 392 ? 42.207 96.612 56.503 1.00 33.81 372 ILE A C 1
ATOM 2963 O O . ILE A 1 392 ? 42.580 95.813 57.372 1.00 33.73 372 ILE A O 1
ATOM 2968 N N . ALA A 1 393 ? 42.565 97.900 56.537 1.00 27.65 373 ALA A N 1
ATOM 2969 C CA . ALA A 1 393 ? 43.438 98.392 57.603 1.00 31.78 373 ALA A CA 1
ATOM 2970 C C . ALA A 1 393 ? 42.831 98.166 58.988 1.00 35.79 373 ALA A C 1
ATOM 2971 O O . ALA A 1 393 ? 43.554 97.828 59.937 1.00 37.62 373 ALA A O 1
ATOM 2973 N N . THR A 1 394 ? 41.510 98.354 59.131 1.00 35.44 374 THR A N 1
ATOM 2974 C CA . THR A 1 394 ? 40.868 98.171 60.435 1.00 37.45 374 THR A CA 1
ATOM 2975 C C . THR A 1 394 ? 40.939 96.726 60.930 1.00 39.88 374 THR A C 1
ATOM 2976 O O . THR A 1 394 ? 40.778 96.487 62.131 1.00 38.39 374 THR A O 1
ATOM 2980 N N . THR A 1 395 ? 41.173 95.756 60.046 1.00 34.52 375 THR A N 1
ATOM 2981 C CA . THR A 1 395 ? 41.302 94.381 60.504 1.00 34.24 375 THR A CA 1
ATOM 2982 C C . THR A 1 395 ? 42.680 94.069 61.066 1.00 38.42 375 THR A C 1
ATOM 2983 O O . THR A 1 395 ? 42.877 92.967 61.590 1.00 39.33 375 THR A O 1
ATOM 2987 N N . GLY A 1 396 ? 43.639 94.983 60.954 1.00 32.98 376 GLY A N 1
ATOM 2988 C CA . GLY A 1 396 ? 44.960 94.689 61.463 1.00 34.88 376 GLY A CA 1
ATOM 2989 C C . GLY A 1 396 ? 45.620 93.476 60.838 1.00 34.25 376 GLY A C 1
ATOM 2990 O O . GLY A 1 396 ? 46.518 92.890 61.448 1.00 31.99 376 GLY A O 1
ATOM 2991 N N . VAL A 1 397 ? 45.221 93.108 59.617 1.00 32.84 377 VAL A N 1
ATOM 2992 C CA . VAL A 1 397 ? 45.758 91.922 58.962 1.00 29.61 377 VAL A CA 1
ATOM 2993 C C . VAL A 1 397 ? 47.278 91.923 58.995 1.00 39.12 377 VAL A C 1
ATOM 2994 O O . VAL A 1 397 ? 47.924 92.947 58.734 1.00 35.11 377 VAL A O 1
ATOM 2998 N N . LYS A 1 398 ? 47.855 90.761 59.329 1.00 35.04 378 LYS A N 1
ATOM 2999 C CA . LYS A 1 398 ? 49.306 90.620 59.412 1.00 37.15 378 LYS A CA 1
ATOM 3000 C C . LYS A 1 398 ? 49.940 90.739 58.030 1.00 36.94 378 LYS A C 1
ATOM 3001 O O . LYS A 1 398 ? 49.509 90.077 57.080 1.00 35.17 378 LYS A O 1
ATOM 3007 N N . GLY A 1 399 ? 50.988 91.565 57.928 1.00 36.82 379 GLY A N 1
ATOM 3008 C CA . GLY A 1 399 ? 51.676 91.831 56.682 1.00 37.66 379 GLY A CA 1
ATOM 3009 C C . GLY A 1 399 ? 51.417 93.219 56.109 1.00 35.32 379 GLY A C 1
ATOM 3010 O O . GLY A 1 399 ? 52.290 93.765 55.425 1.00 31.11 379 GLY A O 1
ATOM 3011 N N . LEU A 1 400 ? 50.245 93.796 56.372 1.00 31.55 380 LEU A N 1
ATOM 3012 C CA . LEU A 1 400 ? 49.886 95.119 55.851 1.00 32.43 380 LEU A CA 1
ATOM 3013 C C . LEU A 1 400 ? 50.622 96.185 56.653 1.00 31.32 380 LEU A C 1
ATOM 3014 O O . LEU A 1 400 ? 50.236 96.512 57.775 1.00 30.76 380 LEU A O 1
ATOM 3019 N N . LYS A 1 401 ? 51.672 96.755 56.062 1.00 27.90 381 LYS A N 1
ATOM 3020 C CA . LYS A 1 401 ? 52.526 97.707 56.762 1.00 29.14 381 LYS A CA 1
ATOM 3021 C C . LYS A 1 401 ? 52.097 99.157 56.567 1.00 29.76 381 LYS A C 1
ATOM 3022 O O . LYS A 1 401 ? 52.320 99.991 57.455 1.00 30.72 381 LYS A O 1
ATOM 3028 N N . THR A 1 402 ? 51.486 99.482 55.431 1.00 28.55 382 THR A N 1
ATOM 3029 C CA . THR A 1 402 ? 51.124 100.865 55.154 1.00 31.68 382 THR A CA 1
ATOM 3030 C C . THR A 1 402 ? 50.076 100.876 54.056 1.00 27.81 382 THR A C 1
ATOM 3031 O O . THR A 1 402 ? 50.000 99.939 53.255 1.00 27.30 382 THR A O 1
ATOM 3035 N N . VAL A 1 403 ? 49.250 101.930 54.055 1.00 29.05 383 VAL A N 1
ATOM 3036 C CA . VAL A 1 403 ? 48.269 102.183 53.001 1.00 28.40 383 VAL A CA 1
ATOM 3037 C C . VAL A 1 403 ? 48.480 103.590 52.441 1.00 31.49 383 VAL A C 1
ATOM 3038 O O . VAL A 1 403 ? 48.854 104.519 53.165 1.00 24.65 383 VAL A O 1
ATOM 3042 N N . VAL A 1 404 ? 48.258 103.734 51.145 1.00 30.69 384 VAL A N 1
ATOM 3043 C CA . VAL A 1 404 ? 48.157 105.033 50.495 1.00 28.22 384 VAL A CA 1
ATOM 3044 C C . VAL A 1 404 ? 46.744 105.072 49.934 1.00 27.04 384 VAL A C 1
ATOM 3045 O O . VAL A 1 404 ? 46.501 104.689 48.784 1.00 27.83 384 VAL A O 1
ATOM 3049 N N . SER A 1 405 ? 45.799 105.510 50.767 1.00 27.97 385 SER A N 1
ATOM 3050 C CA . SER A 1 405 ? 44.368 105.423 50.478 1.00 24.40 385 SER A CA 1
ATOM 3051 C C . SER A 1 405 ? 43.915 106.685 49.744 1.00 26.66 385 SER A C 1
ATOM 3052 O O . SER A 1 405 ? 43.909 107.773 50.321 1.00 28.35 385 SER A O 1
ATOM 3055 N N . GLU A 1 406 ? 43.517 106.546 48.483 1.00 25.94 386 GLU A N 1
ATOM 3056 C CA . GLU A 1 406 ? 43.239 107.692 47.633 1.00 25.45 386 GLU A CA 1
ATOM 3057 C C . GLU A 1 406 ? 41.756 107.765 47.316 1.00 28.37 386 GLU A C 1
ATOM 3058 O O . GLU A 1 406 ? 41.114 106.737 47.050 1.00 28.11 386 GLU A O 1
ATOM 3064 N N . ALA A 1 407 ? 41.219 108.991 47.399 1.00 29.03 387 ALA A N 1
ATOM 3065 C CA . ALA A 1 407 ? 39.842 109.319 47.027 1.00 25.90 387 ALA A CA 1
ATOM 3066 C C . ALA A 1 407 ? 38.844 108.313 47.607 1.00 27.13 387 ALA A C 1
ATOM 3067 O O . ALA A 1 407 ? 37.981 107.787 46.907 1.00 24.66 387 ALA A O 1
ATOM 3069 N N . ALA A 1 408 ? 38.951 108.072 48.910 1.00 23.35 388 ALA A N 1
ATOM 3070 C CA . ALA A 1 408 ? 38.355 106.893 49.528 1.00 28.36 388 ALA A CA 1
ATOM 3071 C C . ALA A 1 408 ? 37.089 107.214 50.315 1.00 31.21 388 ALA A C 1
ATOM 3072 O O . ALA A 1 408 ? 36.963 108.278 50.932 1.00 30.36 388 ALA A O 1
ATOM 3074 N N . ILE A 1 409 ? 36.152 106.266 50.276 1.00 26.29 389 ILE A N 1
ATOM 3075 C CA . ILE A 1 409 ? 34.992 106.249 51.166 1.00 28.73 389 ILE A CA 1
ATOM 3076 C C . ILE A 1 409 ? 35.417 105.623 52.485 1.00 31.71 389 ILE A C 1
ATOM 3077 O O . ILE A 1 409 ? 35.976 104.522 52.502 1.00 32.44 389 ILE A O 1
ATOM 3082 N N . SER A 1 410 ? 35.143 106.298 53.592 1.00 28.23 390 SER A N 1
ATOM 3083 C CA . SER A 1 410 ? 35.415 105.696 54.887 1.00 31.42 390 SER A CA 1
ATOM 3084 C C . SER A 1 410 ? 34.146 105.216 55.587 1.00 30.44 390 SER A C 1
ATOM 3085 O O . SER A 1 410 ? 34.236 104.644 56.668 1.00 30.37 390 SER A O 1
ATOM 3088 N N . SER A 1 411 ? 32.976 105.434 54.995 1.00 32.62 391 SER A N 1
ATOM 3089 C CA . SER A 1 411 ? 31.708 104.948 55.539 1.00 32.64 391 SER A CA 1
ATOM 3090 C C . SER A 1 411 ? 30.696 105.009 54.414 1.00 28.81 391 SER A C 1
ATOM 3091 O O . SER A 1 411 ? 30.441 106.090 53.883 1.00 31.69 391 SER A O 1
ATOM 3094 N N . TRP A 1 412 ? 30.112 103.867 54.056 1.00 30.48 392 TRP A N 1
ATOM 3095 C CA . TRP A 1 412 ? 29.345 103.797 52.816 1.00 28.05 392 TRP A CA 1
ATOM 3096 C C . TRP A 1 412 ? 28.053 104.598 52.891 1.00 31.62 392 TRP A C 1
ATOM 3097 O O . TRP A 1 412 ? 27.558 105.059 51.851 1.00 30.39 392 TRP A O 1
ATOM 3108 N N . TYR A 1 413 ? 27.481 104.765 54.091 1.00 28.45 393 TYR A N 1
ATOM 3109 C CA . TYR A 1 413 ? 26.341 105.674 54.219 1.00 32.78 393 TYR A CA 1
ATOM 3110 C C . TYR A 1 413 ? 26.694 107.061 53.686 1.00 32.53 393 TYR A C 1
ATOM 3111 O O . TYR A 1 413 ? 25.878 107.702 53.012 1.00 32.53 393 TYR A O 1
ATOM 3120 N N . ASP A 1 414 ? 27.932 107.510 53.932 1.00 30.10 394 ASP A N 1
ATOM 3121 C CA . ASP A 1 414 ? 28.437 108.800 53.474 1.00 32.90 394 ASP A CA 1
ATOM 3122 C C . ASP A 1 414 ? 28.712 108.848 51.980 1.00 32.20 394 ASP A C 1
ATOM 3123 O O . ASP A 1 414 ? 29.195 109.879 51.509 1.00 30.81 394 ASP A O 1
ATOM 3128 N N . TYR A 1 415 ? 28.472 107.777 51.223 1.00 33.59 395 TYR A N 1
ATOM 3129 C CA . TYR A 1 415 ? 28.622 107.876 49.778 1.00 26.66 395 TYR A CA 1
ATOM 3130 C C . TYR A 1 415 ? 27.296 108.040 49.066 1.00 26.25 395 TYR A C 1
ATOM 3131 O O . TYR A 1 415 ? 27.254 108.630 47.988 1.00 30.67 395 TYR A O 1
ATOM 3140 N N . TYR A 1 416 ? 26.200 107.585 49.659 1.00 31.13 396 TYR A N 1
ATOM 3141 C CA . TYR A 1 416 ? 24.900 107.673 49.017 1.00 28.73 396 TYR A CA 1
ATOM 3142 C C . TYR A 1 416 ? 23.844 108.356 49.890 1.00 31.82 396 TYR A C 1
ATOM 3143 O O . TYR A 1 416 ? 22.679 108.427 49.479 1.00 25.66 396 TYR A O 1
ATOM 3152 N N . ARG A 1 417 ? 24.211 108.835 51.083 1.00 30.71 397 ARG A N 1
ATOM 3153 C CA . ARG A 1 417 ? 23.272 109.429 52.026 1.00 30.95 397 ARG A CA 1
ATOM 3154 C C . ARG A 1 417 ? 23.946 110.558 52.793 1.00 32.41 397 ARG A C 1
ATOM 3155 O O . ARG A 1 417 ? 25.176 110.647 52.859 1.00 31.91 397 ARG A O 1
ATOM 3163 N N . GLU A 1 418 ? 23.122 111.395 53.423 1.00 30.05 398 GLU A N 1
ATOM 3164 C CA . GLU A 1 418 ? 23.637 112.407 54.337 1.00 32.02 398 GLU A CA 1
ATOM 3165 C C . GLU A 1 418 ? 22.501 112.933 55.197 1.00 30.80 398 GLU A C 1
ATOM 3166 O O . GLU A 1 418 ? 21.460 113.334 54.665 1.00 29.02 398 GLU A O 1
ATOM 3172 N N . HIS A 1 419 ? 22.717 112.948 56.514 1.00 31.26 399 HIS A N 1
ATOM 3173 C CA . HIS A 1 419 ? 21.791 113.555 57.467 1.00 32.39 399 HIS A CA 1
ATOM 3174 C C . HIS A 1 419 ? 20.351 113.100 57.218 1.00 33.31 399 HIS A C 1
ATOM 3175 O O . HIS A 1 419 ? 19.420 113.905 57.098 1.00 32.66 399 HIS A O 1
ATOM 3182 N N . GLY A 1 420 ? 20.170 111.787 57.115 1.00 32.04 400 GLY A N 1
ATOM 3183 C CA . GLY A 1 420 ? 18.843 111.255 56.917 1.00 31.47 400 GLY A CA 1
ATOM 3184 C C . GLY A 1 420 ? 18.296 111.351 55.513 1.00 31.90 400 GLY A C 1
ATOM 3185 O O . GLY A 1 420 ? 17.167 110.909 55.283 1.00 36.48 400 GLY A O 1
ATOM 3186 N N . SER A 1 421 ? 19.049 111.884 54.554 1.00 30.52 401 SER A N 1
ATOM 3187 C CA . SER A 1 421 ? 18.524 112.080 53.208 1.00 29.62 401 SER A CA 1
ATOM 3188 C C . SER A 1 421 ? 19.341 111.306 52.174 1.00 32.77 401 SER A C 1
ATOM 3189 O O . SER A 1 421 ? 20.502 110.940 52.399 1.00 35.49 401 SER A O 1
ATOM 3192 N N . VAL A 1 422 ? 18.709 111.060 51.030 1.00 34.15 402 VAL A N 1
ATOM 3193 C CA . VAL A 1 422 ? 19.316 110.336 49.919 1.00 32.11 402 VAL A CA 1
ATOM 3194 C C . VAL A 1 422 ? 20.056 111.360 49.062 1.00 33.86 402 VAL A C 1
ATOM 3195 O O . VAL A 1 422 ? 19.424 112.202 48.410 1.00 29.15 402 VAL A O 1
ATOM 3199 N N . ILE A 1 423 ? 21.393 111.276 49.047 1.00 30.19 403 ILE A N 1
ATOM 3200 C CA . ILE A 1 423 ? 22.254 112.278 48.423 1.00 31.93 403 ILE A CA 1
ATOM 3201 C C . ILE A 1 423 ? 23.230 111.577 47.481 1.00 33.05 403 ILE A C 1
ATOM 3202 O O . ILE A 1 423 ? 24.074 110.792 47.931 1.00 30.81 403 ILE A O 1
ATOM 3207 N N . ALA A 1 424 ? 23.147 111.895 46.184 1.00 30.68 404 ALA A N 1
ATOM 3208 C CA . ALA A 1 424 ? 23.929 111.203 45.172 1.00 29.26 404 ALA A CA 1
ATOM 3209 C C . ALA A 1 424 ? 25.387 111.663 45.163 1.00 34.54 404 ALA A C 1
ATOM 3210 O O . ALA A 1 424 ? 25.719 112.762 45.635 1.00 31.73 404 ALA A O 1
ATOM 3212 N N . PRO A 1 425 ? 26.286 110.836 44.632 1.00 31.29 405 PRO A N 1
ATOM 3213 C CA . PRO A 1 425 ? 27.561 111.373 44.153 1.00 28.89 405 PRO A CA 1
ATOM 3214 C C . PRO A 1 425 ? 27.314 112.188 42.894 1.00 32.84 405 PRO A C 1
ATOM 3215 O O . PRO A 1 425 ? 26.316 112.004 42.186 1.00 29.19 405 PRO A O 1
ATOM 3219 N N . GLU A 1 426 ? 28.242 113.105 42.617 1.00 27.66 406 GLU A N 1
ATOM 3220 C CA . GLU A 1 426 ? 28.102 113.950 41.441 1.00 30.44 406 GLU A CA 1
ATOM 3221 C C . GLU A 1 426 ? 27.974 113.101 40.175 1.00 30.10 406 GLU A C 1
ATOM 3222 O O . GLU A 1 426 ? 28.754 112.168 39.955 1.00 30.26 406 GLU A O 1
ATOM 3228 N N . ALA A 1 427 ? 26.977 113.418 39.351 1.00 24.29 407 ALA A N 1
ATOM 3229 C CA . ALA A 1 427 ? 26.698 112.708 38.105 1.00 28.27 407 ALA A CA 1
ATOM 3230 C C . ALA A 1 427 ? 26.295 111.246 38.326 1.00 30.28 407 ALA A C 1
ATOM 3231 O O . ALA A 1 427 ? 26.337 110.441 37.392 1.00 28.91 407 ALA A O 1
ATOM 3233 N N . CYS A 1 428 ? 25.904 110.873 39.541 1.00 29.19 408 CYS A N 1
ATOM 3234 C CA . CYS A 1 428 ? 25.484 109.507 39.841 1.00 29.35 408 CYS A CA 1
ATOM 3235 C C . CYS A 1 428 ? 24.130 109.513 40.526 1.00 29.61 408 CYS A C 1
ATOM 3236 O O . CYS A 1 428 ? 23.920 108.821 41.525 1.00 31.52 408 CYS A O 1
ATOM 3239 N N . GLN A 1 429 ? 23.201 110.317 40.006 1.00 28.61 409 GLN A N 1
ATOM 3240 C CA . GLN A 1 429 ? 21.843 110.350 40.539 1.00 31.77 409 GLN A CA 1
ATOM 3241 C C . GLN A 1 429 ? 21.184 108.983 40.408 1.00 29.27 409 GLN A C 1
ATOM 3242 O O . GLN A 1 429 ? 21.180 108.384 39.330 1.00 32.54 409 GLN A O 1
ATOM 3248 N N . GLY A 1 430 ? 20.630 108.481 41.501 1.00 28.31 410 GLY A N 1
ATOM 3249 C CA . GLY A 1 430 ? 19.942 107.203 41.455 1.00 32.08 410 GLY A CA 1
ATOM 3250 C C . GLY A 1 430 ? 20.832 105.998 41.631 1.00 33.62 410 GLY A C 1
ATOM 3251 O O . GLY A 1 430 ? 20.317 104.872 41.750 1.00 33.61 410 GLY A O 1
ATOM 3252 N N . GLU A 1 431 ? 22.148 106.190 41.648 1.00 28.98 411 GLU A N 1
ATOM 3253 C CA . GLU A 1 431 ? 23.058 105.107 41.971 1.00 27.22 411 GLU A CA 1
ATOM 3254 C C . GLU A 1 431 ? 22.928 104.721 43.441 1.00 30.08 411 GLU A C 1
ATOM 3255 O O . GLU A 1 431 ? 22.662 105.562 44.308 1.00 27.84 411 GLU A O 1
ATOM 3261 N N . ASP A 1 432 ? 23.120 103.433 43.730 1.00 30.19 412 ASP A N 1
ATOM 3262 C CA . ASP A 1 432 ? 23.080 102.970 45.114 1.00 29.03 412 ASP A CA 1
ATOM 3263 C C . ASP A 1 432 ? 23.879 101.680 45.208 1.00 29.67 412 ASP A C 1
ATOM 3264 O O . ASP A 1 432 ? 24.510 101.254 44.236 1.00 34.66 412 ASP A O 1
ATOM 3269 N N . LEU A 1 433 ? 23.836 101.048 46.387 1.00 29.39 413 LEU A N 1
ATOM 3270 C CA . LEU A 1 433 ? 24.576 99.805 46.607 1.00 32.57 413 LEU A CA 1
ATOM 3271 C C . LEU A 1 433 ? 24.280 98.760 45.530 1.00 30.61 413 LEU A C 1
ATOM 3272 O O . LEU A 1 433 ? 25.201 98.110 45.015 1.00 29.95 413 LEU A O 1
ATOM 3277 N N . ASP A 1 434 ? 23.004 98.588 45.169 1.00 31.74 414 ASP A N 1
ATOM 3278 C CA . ASP A 1 434 ? 22.655 97.538 44.217 1.00 28.73 414 ASP A CA 1
ATOM 3279 C C . ASP A 1 434 ? 23.222 97.822 42.827 1.00 36.86 414 ASP A C 1
ATOM 3280 O O . ASP A 1 434 ? 23.627 96.886 42.118 1.00 31.49 414 ASP A O 1
ATOM 3285 N N . LEU A 1 435 ? 23.257 99.101 42.413 1.00 28.16 415 LEU A N 1
ATOM 3286 C CA . LEU A 1 435 ? 23.855 99.438 41.126 1.00 29.02 415 LEU A CA 1
ATOM 3287 C C . LEU A 1 435 ? 25.350 99.141 41.135 1.00 28.90 415 LEU A C 1
ATOM 3288 O O . LEU A 1 435 ? 25.876 98.531 40.198 1.00 27.96 415 LEU A O 1
ATOM 3293 N N . LEU A 1 436 ? 26.046 99.566 42.197 1.00 29.15 416 LEU A N 1
ATOM 3294 C CA . LEU A 1 436 ? 27.487 99.384 42.281 1.00 28.33 416 LEU A CA 1
ATOM 3295 C C . LEU A 1 436 ? 27.863 97.914 42.410 1.00 30.72 416 LEU A C 1
ATOM 3296 O O . LEU A 1 436 ? 28.955 97.515 41.978 1.00 27.39 416 LEU A O 1
ATOM 3301 N N . ALA A 1 437 ? 26.995 97.110 43.036 1.00 29.06 417 ALA A N 1
ATOM 3302 C CA . ALA A 1 437 ? 27.209 95.664 43.073 1.00 28.00 417 ALA A CA 1
ATOM 3303 C C . ALA A 1 437 ? 27.230 95.082 41.661 1.00 27.70 417 ALA A C 1
ATOM 3304 O O . ALA A 1 437 ? 28.184 94.395 41.271 1.00 30.52 417 ALA A O 1
ATOM 3306 N N . GLU A 1 438 ? 26.186 95.353 40.873 1.00 26.72 418 GLU A N 1
ATOM 3307 C CA . GLU A 1 438 ? 26.167 94.846 39.503 1.00 25.83 418 GLU A CA 1
ATOM 3308 C C . GLU A 1 438 ? 27.360 95.354 38.703 1.00 31.10 418 GLU A C 1
ATOM 3309 O O . GLU A 1 438 ? 27.964 94.594 37.931 1.00 30.72 418 GLU A O 1
ATOM 3315 N N . THR A 1 439 ? 27.701 96.645 38.865 1.00 31.11 419 THR A N 1
ATOM 3316 C CA . THR A 1 439 ? 28.802 97.251 38.115 1.00 26.42 419 THR A CA 1
ATOM 3317 C C . THR A 1 439 ? 30.048 96.380 38.169 1.00 26.83 419 THR A C 1
ATOM 3318 O O . THR A 1 439 ? 30.711 96.160 37.148 1.00 27.94 419 THR A O 1
ATOM 3322 N N . CYS A 1 440 ? 30.367 95.854 39.346 1.00 28.83 420 CYS A N 1
ATOM 3323 C CA . CYS A 1 440 ? 31.553 95.039 39.550 1.00 25.73 420 CYS A CA 1
ATOM 3324 C C . CYS A 1 440 ? 31.263 93.541 39.537 1.00 30.49 420 CYS A C 1
ATOM 3325 O O . CYS A 1 440 ? 32.138 92.751 39.920 1.00 27.77 420 CYS A O 1
ATOM 3328 N N . GLN A 1 441 ? 30.069 93.127 39.100 1.00 25.98 421 GLN A N 1
ATOM 3329 C CA . GLN A 1 441 ? 29.721 91.702 39.061 1.00 27.45 421 GLN A CA 1
ATOM 3330 C C . GLN A 1 441 ? 30.232 91.078 37.756 1.00 27.05 421 GLN A C 1
ATOM 3331 O O . GLN A 1 441 ? 29.484 90.554 36.935 1.00 26.49 421 GLN A O 1
ATOM 3337 N N . SER A 1 442 ? 31.550 91.157 37.563 1.00 25.12 422 SER A N 1
ATOM 3338 C CA . SER A 1 442 ? 32.089 90.857 36.243 1.00 28.43 422 SER A CA 1
ATOM 3339 C C . SER A 1 442 ? 32.241 89.360 35.960 1.00 28.42 422 SER A C 1
ATOM 3340 O O . SER A 1 442 ? 32.524 89.004 34.810 1.00 29.10 422 SER A O 1
ATOM 3343 N N . ASN A 1 443 ? 32.054 88.469 36.945 1.00 24.50 423 ASN A N 1
ATOM 3344 C CA . ASN A 1 443 ? 32.038 87.054 36.570 1.00 26.86 423 ASN A CA 1
ATOM 3345 C C . ASN A 1 443 ? 30.827 86.712 35.706 1.00 28.74 423 ASN A C 1
ATOM 3346 O O . ASN A 1 443 ? 30.824 85.663 35.058 1.00 29.71 423 ASN A O 1
ATOM 3351 N N . LEU A 1 444 ? 29.830 87.597 35.623 1.00 26.19 424 LEU A N 1
ATOM 3352 C CA . LEU A 1 444 ? 28.755 87.386 34.663 1.00 27.64 424 LEU A CA 1
ATOM 3353 C C . LEU A 1 444 ? 29.255 87.377 33.225 1.00 27.56 424 LEU A C 1
ATOM 3354 O O . LEU A 1 444 ? 28.579 86.828 32.342 1.00 26.63 424 LEU A O 1
ATOM 3359 N N . TRP A 1 445 ? 30.397 88.019 32.965 1.00 29.41 425 TRP A N 1
ATOM 3360 C CA . TRP A 1 445 ? 30.991 88.044 31.630 1.00 28.92 425 TRP A CA 1
ATOM 3361 C C . TRP A 1 445 ? 31.509 86.676 31.207 1.00 29.41 425 TRP A C 1
ATOM 3362 O O . TRP A 1 445 ? 31.708 86.439 30.009 1.00 29.91 425 TRP A O 1
ATOM 3373 N N . ASP A 1 446 ? 31.759 85.784 32.159 1.00 25.23 426 ASP A N 1
ATOM 3374 C CA . ASP A 1 446 ? 32.055 84.390 31.844 1.00 28.20 426 ASP A CA 1
ATOM 3375 C C . ASP A 1 446 ? 30.704 83.698 31.687 1.00 28.71 426 ASP A C 1
ATOM 3376 O O . ASP A 1 446 ? 30.002 83.474 32.671 1.00 28.77 426 ASP A O 1
ATOM 3381 N N . ALA A 1 447 ? 30.298 83.411 30.447 1.00 25.97 427 ALA A N 1
ATOM 3382 C CA . ALA A 1 447 ? 28.944 82.913 30.231 1.00 28.06 427 ALA A CA 1
ATOM 3383 C C . ALA A 1 447 ? 28.734 81.530 30.835 1.00 35.13 427 ALA A C 1
ATOM 3384 O O . ALA A 1 447 ? 27.590 81.167 31.138 1.00 34.67 427 ALA A O 1
ATOM 3386 N N . GLY A 1 448 ? 29.808 80.757 31.022 1.00 29.90 428 GLY A N 1
ATOM 3387 C CA . GLY A 1 448 ? 29.663 79.465 31.667 1.00 34.48 428 GLY A CA 1
ATOM 3388 C C . GLY A 1 448 ? 29.318 79.605 33.135 1.00 33.69 428 GLY A C 1
ATOM 3389 O O . GLY A 1 448 ? 28.493 78.858 33.665 1.00 37.94 428 GLY A O 1
ATOM 3390 N N . SER A 1 449 ? 29.932 80.576 33.806 1.00 33.32 429 SER A N 1
ATOM 3391 C CA . SER A 1 449 ? 29.593 80.855 35.191 1.00 30.68 429 SER A CA 1
ATOM 3392 C C . SER A 1 449 ? 28.282 81.618 35.316 1.00 35.85 429 SER A C 1
ATOM 3393 O O . SER A 1 449 ? 27.653 81.577 36.375 1.00 31.64 429 SER A O 1
ATOM 3396 N N . TYR A 1 450 ? 27.865 82.320 34.258 1.00 37.51 430 TYR A N 1
ATOM 3397 C CA . TYR A 1 450 ? 26.618 83.071 34.304 1.00 33.56 430 TYR A CA 1
ATOM 3398 C C . TYR A 1 450 ? 25.452 82.159 34.679 1.00 32.40 430 TYR A C 1
ATOM 3399 O O . TYR A 1 450 ? 24.625 82.507 35.535 1.00 28.87 430 TYR A O 1
ATOM 3408 N N . LEU A 1 451 ? 25.404 80.966 34.078 1.00 36.52 431 LEU A N 1
ATOM 3409 C CA . LEU A 1 451 ? 24.365 79.985 34.392 1.00 38.63 431 LEU A CA 1
ATOM 3410 C C . LEU A 1 451 ? 24.165 79.846 35.899 1.00 32.25 431 LEU A C 1
ATOM 3411 O O . LEU A 1 451 ? 23.033 79.851 36.397 1.00 34.15 431 LEU A O 1
ATOM 3416 N N . LYS A 1 452 ? 25.269 79.768 36.641 1.00 30.56 432 LYS A N 1
ATOM 3417 C CA . LYS A 1 452 ? 25.239 79.538 38.078 1.00 29.56 432 LYS A CA 1
ATOM 3418 C C . LYS A 1 452 ? 25.106 80.834 38.881 1.00 35.64 432 LYS A C 1
ATOM 3419 O O . LYS A 1 452 ? 24.401 80.856 39.900 1.00 37.45 432 LYS A O 1
ATOM 3425 N N . ILE A 1 453 ? 25.751 81.926 38.436 1.00 36.55 433 ILE A N 1
ATOM 3426 C CA . ILE A 1 453 ? 25.869 83.139 39.257 1.00 31.51 433 ILE A CA 1
ATOM 3427 C C . ILE 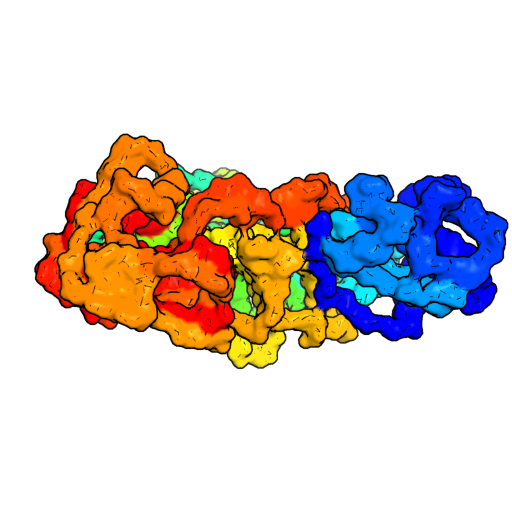A 1 453 ? 24.636 84.029 39.112 1.00 29.21 433 ILE A C 1
ATOM 3428 O O . ILE A 1 453 ? 24.185 84.645 40.085 1.00 29.84 433 ILE A O 1
ATOM 3433 N N . LYS A 1 454 ? 24.072 84.107 37.909 1.00 30.63 434 LYS A N 1
ATOM 3434 C CA . LYS A 1 454 ? 22.901 84.949 37.660 1.00 30.84 434 LYS A CA 1
ATOM 3435 C C . LYS A 1 454 ? 21.793 84.820 38.707 1.00 37.48 434 LYS A C 1
ATOM 3436 O O . LYS A 1 454 ? 21.301 85.864 39.172 1.00 35.92 434 LYS A O 1
ATOM 3442 N N . PRO A 1 455 ? 21.350 83.617 39.120 1.00 33.79 435 PRO A N 1
ATOM 3443 C CA . PRO A 1 455 ? 20.362 83.560 40.219 1.00 38.02 435 PRO A CA 1
ATOM 3444 C C . PRO A 1 455 ? 20.884 84.098 41.545 1.00 33.78 435 PRO A C 1
ATOM 3445 O O . PRO A 1 455 ? 20.123 84.722 42.295 1.00 37.15 435 PRO A O 1
ATOM 3449 N N . GLU A 1 456 ? 22.153 83.862 41.870 1.00 30.15 436 GLU A N 1
ATOM 3450 C CA . GLU A 1 456 ? 22.690 84.392 43.117 1.00 34.62 436 GLU A CA 1
ATOM 3451 C C . GLU A 1 456 ? 22.798 85.916 43.069 1.00 39.41 436 GLU A C 1
ATOM 3452 O O . GLU A 1 456 ? 22.587 86.595 44.084 1.00 32.00 436 GLU A O 1
ATOM 3458 N N . TYR A 1 457 ? 23.149 86.461 41.900 1.00 34.08 437 TYR A N 1
ATOM 3459 C CA . TYR A 1 457 ? 23.190 87.906 41.724 1.00 34.34 437 TYR A CA 1
ATOM 3460 C C . TYR A 1 457 ? 21.794 88.517 41.865 1.00 33.41 437 TYR A C 1
ATOM 3461 O O . TYR A 1 457 ? 21.626 89.579 42.477 1.00 31.58 437 TYR A O 1
ATOM 3470 N N . ASP A 1 458 ? 20.778 87.851 41.323 1.00 34.31 438 ASP A N 1
ATOM 3471 C CA . ASP A 1 458 ? 19.417 88.351 41.461 1.00 33.64 438 ASP A CA 1
ATOM 3472 C C . ASP A 1 458 ? 18.982 88.403 42.922 1.00 34.63 438 ASP A C 1
ATOM 3473 O O . ASP A 1 458 ? 18.386 89.396 43.364 1.00 33.67 438 ASP A O 1
ATOM 3478 N N . LYS A 1 459 ? 19.267 87.347 43.688 1.00 36.37 439 LYS A N 1
ATOM 3479 C CA . LYS A 1 459 ? 18.895 87.346 45.099 1.00 34.87 439 LYS A CA 1
ATOM 3480 C C . LYS A 1 459 ? 19.552 88.501 45.835 1.00 36.57 439 LYS A C 1
ATOM 3481 O O . LYS A 1 459 ? 18.902 89.185 46.635 1.00 35.85 439 LYS A O 1
ATOM 3487 N N . MET A 1 460 ? 20.837 88.748 45.561 1.00 32.22 440 MET A N 1
ATOM 3488 C CA . MET A 1 460 ? 21.534 89.847 46.211 1.00 31.28 440 MET A CA 1
ATOM 3489 C C . MET A 1 460 ? 20.994 91.198 45.755 1.00 31.29 440 MET A C 1
ATOM 3490 O O . MET A 1 460 ? 21.009 92.161 46.533 1.00 31.80 440 MET A O 1
ATOM 3495 N N . GLN A 1 461 ? 20.502 91.295 44.513 1.00 29.33 441 GLN A N 1
ATOM 3496 C CA . GLN A 1 461 ? 19.923 92.556 44.071 1.00 32.23 441 GLN A CA 1
ATOM 3497 C C . GLN A 1 461 ? 18.690 92.892 44.895 1.00 41.53 441 GLN A C 1
ATOM 3498 O O . GLN A 1 461 ? 18.504 94.044 45.316 1.00 35.25 441 GLN A O 1
ATOM 3504 N N . LYS A 1 462 ? 17.846 91.885 45.149 1.00 33.41 442 LYS A N 1
ATOM 3505 C CA . LYS A 1 462 ? 16.633 92.100 45.926 1.00 34.58 442 LYS A CA 1
ATOM 3506 C C . LYS A 1 462 ? 16.968 92.492 47.361 1.00 34.20 442 LYS A C 1
ATOM 3507 O O . LYS A 1 462 ? 16.372 93.429 47.907 1.00 34.42 442 LYS A O 1
ATOM 3513 N N . GLN A 1 463 ? 17.951 91.820 47.968 1.00 30.85 443 GLN A N 1
ATOM 3514 C CA . GLN A 1 463 ? 18.336 92.138 49.344 1.00 31.22 443 GLN A CA 1
ATOM 3515 C C . GLN A 1 463 ? 18.960 93.532 49.459 1.00 37.97 443 GLN A C 1
ATOM 3516 O O . GLN A 1 463 ? 18.647 94.278 50.397 1.00 37.20 443 GLN A O 1
ATOM 3522 N N . LEU A 1 464 ? 19.852 93.902 48.531 1.00 33.75 444 LEU A N 1
ATOM 3523 C CA . LEU A 1 464 ? 20.461 95.232 48.581 1.00 36.42 444 LEU A CA 1
ATOM 3524 C C . LEU A 1 464 ? 19.426 96.331 48.341 1.00 33.93 444 LEU A C 1
ATOM 3525 O O . LEU A 1 464 ? 19.380 97.313 49.087 1.00 33.31 444 LEU A O 1
ATOM 3530 N N . ARG A 1 465 ? 18.594 96.187 47.297 1.00 32.96 445 ARG A N 1
ATOM 3531 C CA . ARG A 1 465 ? 17.562 97.184 47.020 1.00 34.35 445 ARG A CA 1
ATOM 3532 C C . ARG A 1 465 ? 16.662 97.403 48.229 1.00 39.46 445 ARG A C 1
ATOM 3533 O O . ARG A 1 465 ? 16.288 98.542 48.533 1.00 34.28 445 ARG A O 1
ATOM 3541 N N . GLU A 1 466 ? 16.311 96.328 48.940 1.00 39.06 446 GLU A N 1
ATOM 3542 C CA . GLU A 1 466 ? 15.430 96.468 50.097 1.00 40.51 446 GLU A CA 1
ATOM 3543 C C . GLU A 1 466 ? 16.162 97.097 51.277 1.00 34.49 446 GLU A C 1
ATOM 3544 O O . GLU A 1 466 ? 15.707 98.092 51.852 1.00 36.75 446 GLU A O 1
ATOM 3550 N N . LYS A 1 467 ? 17.314 96.547 51.638 1.00 34.24 447 LYS A N 1
ATOM 3551 C CA . LYS A 1 467 ? 17.992 97.011 52.842 1.00 35.41 447 LYS A CA 1
ATOM 3552 C C . LYS A 1 467 ? 18.593 98.413 52.690 1.00 35.14 447 LYS A C 1
ATOM 3553 O O . LYS A 1 467 ? 18.732 99.124 53.695 1.00 30.65 447 LYS A O 1
ATOM 3559 N N . GLU A 1 468 ? 18.947 98.845 51.467 1.00 34.25 448 GLU A N 1
ATOM 3560 C CA . GLU A 1 468 ? 19.546 100.182 51.336 1.00 36.71 448 GLU A CA 1
ATOM 3561 C C . GLU A 1 468 ? 18.556 101.285 51.702 1.00 35.28 448 GLU A C 1
ATOM 3562 O O . GLU A 1 468 ? 18.987 102.386 52.089 1.00 33.00 448 GLU A O 1
ATOM 3568 N N . ASP A 1 469 ? 17.253 101.000 51.613 1.00 35.40 449 ASP A N 1
ATOM 3569 C CA . ASP A 1 469 ? 16.195 101.872 52.124 1.00 36.48 449 ASP A CA 1
ATOM 3570 C C . ASP A 1 469 ? 16.333 103.291 51.568 1.00 33.99 449 ASP A C 1
ATOM 3571 O O . ASP A 1 469 ? 16.686 104.252 52.257 1.00 31.71 449 ASP A O 1
ATOM 3576 N N . ARG A 1 470 ? 16.073 103.377 50.272 1.00 34.23 450 ARG A N 1
ATOM 3577 C CA . ARG A 1 470 ? 16.009 104.667 49.618 1.00 35.46 450 ARG A CA 1
ATOM 3578 C C . ARG A 1 470 ? 14.728 105.402 49.962 1.00 39.51 450 ARG A C 1
ATOM 3579 O O . ARG A 1 470 ? 14.664 106.622 49.770 1.00 35.60 450 ARG A O 1
ATOM 3587 N N . ASN A 1 471 ? 13.707 104.686 50.455 1.00 38.10 451 ASN A N 1
ATOM 3588 C CA . ASN A 1 471 ? 12.447 105.341 50.788 1.00 35.17 451 ASN A CA 1
ATOM 3589 C C . ASN A 1 471 ? 12.628 106.354 51.912 1.00 31.46 451 ASN A C 1
ATOM 3590 O O . ASN A 1 471 ? 12.117 107.472 51.822 1.00 34.12 451 ASN A O 1
ATOM 3595 N N . THR A 1 472 ? 13.372 106.001 52.967 1.00 33.04 452 THR A N 1
ATOM 3596 C CA . THR A 1 472 ? 13.454 106.857 54.147 1.00 37.34 452 THR A CA 1
ATOM 3597 C C . THR A 1 472 ? 14.759 107.633 54.288 1.00 37.00 452 THR A C 1
ATOM 3598 O O . THR A 1 472 ? 14.791 108.611 55.046 1.00 35.71 452 THR A O 1
ATOM 3602 N N . GLY A 1 473 ? 15.832 107.216 53.619 1.00 34.01 453 GLY A N 1
ATOM 3603 C CA . GLY A 1 473 ? 17.110 107.892 53.735 1.00 32.08 453 GLY A CA 1
ATOM 3604 C C . GLY A 1 473 ? 17.846 107.679 55.040 1.00 32.43 453 GLY A C 1
ATOM 3605 O O . GLY A 1 473 ? 18.927 108.252 55.220 1.00 31.86 453 GLY A O 1
ATOM 3606 N N . GLN A 1 474 ? 17.318 106.859 55.939 1.00 32.67 454 GLN A N 1
ATOM 3607 C CA . GLN A 1 474 ? 17.832 106.775 57.298 1.00 31.02 454 GLN A CA 1
ATOM 3608 C C . GLN A 1 474 ? 19.041 105.848 57.416 1.00 31.75 454 GLN A C 1
ATOM 3609 O O . GLN A 1 474 ? 19.227 104.915 56.630 1.00 30.84 454 GLN A O 1
ATOM 3615 N N . TYR A 1 475 ? 19.855 106.107 58.436 1.00 29.57 455 TYR A N 1
ATOM 3616 C CA . TYR A 1 475 ? 20.859 105.159 58.886 1.00 32.57 455 TYR A CA 1
ATOM 3617 C C . TYR A 1 475 ? 20.164 103.911 59.440 1.00 36.44 455 TYR A C 1
ATOM 3618 O O . TYR A 1 475 ? 18.957 103.903 59.692 1.00 42.66 455 TYR A O 1
ATOM 3627 N N . SER A 1 476 ? 20.940 102.848 59.638 1.00 34.22 456 SER A N 1
ATOM 3628 C CA . SER A 1 476 ? 20.388 101.585 60.131 1.00 36.32 456 SER A CA 1
ATOM 3629 C C . SER A 1 476 ? 21.535 100.690 60.564 1.00 35.86 456 SER A C 1
ATOM 3630 O O . SER A 1 476 ? 22.700 100.962 60.268 1.00 35.11 456 SER A O 1
ATOM 3633 N N . ASP A 1 477 ? 21.188 99.605 61.270 1.00 40.90 457 ASP A N 1
ATOM 3634 C CA . ASP A 1 477 ? 22.179 98.579 61.576 1.00 37.64 457 ASP A CA 1
ATOM 3635 C C . ASP A 1 477 ? 22.845 98.086 60.298 1.00 35.32 457 ASP A C 1
ATOM 3636 O O . ASP A 1 477 ? 24.054 97.822 60.277 1.00 34.66 457 ASP A O 1
ATOM 3641 N N . PHE A 1 478 ? 22.066 97.981 59.216 1.00 32.63 458 PHE A N 1
ATOM 3642 C CA . PHE A 1 478 ? 22.606 97.564 57.924 1.00 36.46 458 PHE A CA 1
ATOM 3643 C C . PHE A 1 478 ? 23.684 98.529 57.432 1.00 35.97 458 PHE A C 1
ATOM 3644 O O . PHE A 1 478 ? 24.806 98.111 57.116 1.00 34.19 458 PHE A O 1
ATOM 3652 N N . TRP A 1 479 ? 23.365 99.830 57.372 1.00 34.75 459 TRP A N 1
ATOM 3653 C CA . TRP A 1 479 ? 24.362 100.817 56.959 1.00 34.97 459 TRP A CA 1
ATOM 3654 C C . TRP A 1 479 ? 25.569 100.807 57.887 1.00 34.60 459 TRP A C 1
ATOM 3655 O O . TRP A 1 479 ? 26.714 100.934 57.434 1.00 33.73 459 TRP A O 1
ATOM 3666 N N . GLU A 1 480 ? 25.327 100.641 59.190 1.00 32.20 460 GLU A N 1
ATOM 3667 C CA . GLU A 1 480 ? 26.402 100.627 60.173 1.00 31.55 460 GLU A CA 1
ATOM 3668 C C . GLU A 1 480 ? 27.466 99.581 59.845 1.00 35.33 460 GLU A C 1
ATOM 3669 O O . GLU A 1 480 ? 28.640 99.758 60.201 1.00 33.92 460 GLU A O 1
ATOM 3675 N N . ALA A 1 481 ? 27.089 98.495 59.155 1.00 35.20 461 ALA A N 1
ATOM 3676 C CA . ALA A 1 481 ? 28.075 97.480 58.794 1.00 35.79 461 ALA A CA 1
ATOM 3677 C C . ALA A 1 481 ? 29.112 98.015 57.825 1.00 35.44 461 ALA A C 1
ATOM 3678 O O . ALA A 1 481 ? 30.199 97.438 57.721 1.00 39.84 461 ALA A O 1
ATOM 3680 N N . GLY A 1 482 ? 28.804 99.102 57.120 1.00 38.13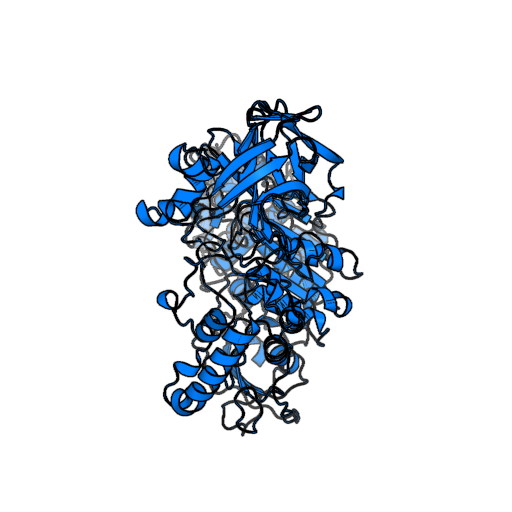 462 GLY A N 1
ATOM 3681 C CA . GLY A 1 482 ? 29.750 99.702 56.196 1.00 34.23 462 GLY A CA 1
ATOM 3682 C C . GLY A 1 482 ? 30.438 100.940 56.730 1.00 34.61 462 GLY A C 1
ATOM 3683 O O . GLY A 1 482 ? 31.005 101.720 55.960 1.00 34.77 462 GLY A O 1
ATOM 3684 N N . ASN A 1 483 ? 30.410 101.135 58.042 1.00 32.62 463 ASN A N 1
ATOM 3685 C CA . ASN A 1 483 ? 31.069 102.277 58.658 1.00 28.78 463 ASN A CA 1
ATOM 3686 C C . ASN A 1 483 ? 32.432 101.851 59.199 1.00 34.23 463 ASN A C 1
ATOM 3687 O O . ASN A 1 483 ? 32.569 101.451 60.354 1.00 31.23 463 ASN A O 1
ATOM 3692 N N . TYR A 1 484 ? 33.467 101.997 58.370 1.00 28.88 464 TYR A N 1
ATOM 3693 C CA . TYR A 1 484 ? 34.796 101.589 58.799 1.00 29.14 464 TYR A CA 1
ATOM 3694 C C . TYR A 1 484 ? 35.293 102.419 59.976 1.00 33.43 464 TYR A C 1
ATOM 3695 O O . TYR A 1 484 ? 36.125 101.945 60.757 1.00 31.81 464 TYR A O 1
ATOM 3704 N N . ARG A 1 485 ? 34.798 103.656 60.129 1.00 31.42 465 ARG A N 1
ATOM 3705 C CA . ARG A 1 485 ? 35.362 104.536 61.146 1.00 34.75 465 ARG A CA 1
ATOM 3706 C C . ARG A 1 485 ? 35.113 104.013 62.555 1.00 33.75 465 ARG A C 1
ATOM 3707 O O . ARG A 1 485 ? 35.875 104.336 63.473 1.00 35.72 465 ARG A O 1
ATOM 3715 N N . HIS A 1 486 ? 34.077 103.199 62.743 1.00 36.53 466 HIS A N 1
ATOM 3716 C CA . HIS A 1 486 ? 33.793 102.619 64.049 1.00 38.08 466 HIS A CA 1
ATOM 3717 C C . HIS A 1 486 ? 34.686 101.431 64.377 1.00 39.35 466 HIS A C 1
ATOM 3718 O O . HIS A 1 486 ? 34.572 100.879 65.471 1.00 37.00 466 HIS A O 1
ATOM 3725 N N . HIS A 1 487 ? 35.592 101.041 63.481 1.00 37.19 467 HIS A N 1
ATOM 3726 C CA . HIS A 1 487 ? 36.616 100.062 63.820 1.00 41.71 467 HIS A CA 1
ATOM 3727 C C . HIS A 1 487 ? 38.010 100.634 63.642 1.00 42.60 467 HIS A C 1
ATOM 3728 O O . HIS A 1 487 ? 38.970 99.877 63.478 1.00 40.12 467 HIS A O 1
ATOM 3735 N N . ALA A 1 488 ? 38.133 101.968 63.696 1.00 40.07 468 ALA A N 1
ATOM 3736 C CA . ALA A 1 488 ? 39.433 102.606 63.504 1.00 42.57 468 ALA A CA 1
ATOM 3737 C C . ALA A 1 488 ? 40.452 102.124 64.527 1.00 41.23 468 ALA A C 1
ATOM 3738 O O . ALA A 1 488 ? 41.655 102.127 64.251 1.00 40.47 468 ALA A O 1
ATOM 3740 N N . ASP A 1 489 ? 39.992 101.679 65.698 1.00 45.22 469 ASP A N 1
ATOM 3741 C CA . ASP A 1 489 ? 40.886 101.114 66.703 1.00 46.75 469 ASP A CA 1
ATOM 3742 C C . ASP A 1 489 ? 41.639 99.885 66.202 1.00 41.90 469 ASP A C 1
ATOM 3743 O O . ASP A 1 489 ? 42.650 99.503 66.800 1.00 42.67 469 ASP A O 1
ATOM 3748 N N . GLY A 1 490 ? 41.172 99.246 65.133 1.00 40.56 470 GLY A N 1
ATOM 3749 C CA . GLY A 1 490 ? 41.865 98.075 64.623 1.00 36.22 470 GLY A CA 1
ATOM 3750 C C . GLY A 1 490 ? 43.088 98.357 63.774 1.00 39.75 470 GLY A C 1
ATOM 3751 O O . GLY A 1 490 ? 43.867 97.434 63.519 1.00 36.68 470 GLY A O 1
ATOM 3752 N N . ILE A 1 491 ? 43.282 99.614 63.359 1.00 41.59 471 ILE A N 1
ATOM 3753 C CA . ILE A 1 491 ? 44.343 99.969 62.422 1.00 33.27 471 ILE A CA 1
ATOM 3754 C C . ILE A 1 491 ? 45.703 99.826 63.086 1.00 32.94 471 ILE A C 1
ATOM 3755 O O . ILE A 1 491 ? 45.951 100.382 64.162 1.00 39.45 471 ILE A O 1
ATOM 3760 N N . LYS A 1 492 ? 46.608 99.106 62.429 1.00 30.25 472 LYS A N 1
ATOM 3761 C CA . LYS A 1 492 ? 47.960 98.931 62.930 1.00 37.59 472 LYS A CA 1
ATOM 3762 C C . LYS A 1 492 ? 49.024 99.460 61.986 1.00 37.22 472 LYS A C 1
ATOM 3763 O O . LYS A 1 492 ? 50.184 99.582 62.399 1.00 34.46 472 LYS A O 1
ATOM 3769 N N . CYS A 1 493 ? 48.668 99.763 60.741 1.00 33.18 473 CYS A N 1
ATOM 3770 C CA . CYS A 1 493 ? 49.596 100.150 59.690 1.00 34.35 473 CYS A CA 1
ATOM 3771 C C . CYS A 1 493 ? 49.804 101.659 59.676 1.00 34.07 473 CYS A C 1
ATOM 3772 O O . CYS A 1 493 ? 48.956 102.428 60.126 1.00 30.85 473 CYS A O 1
ATOM 3775 N N . SER A 1 494 ? 50.941 102.081 59.129 1.00 36.25 474 SER A N 1
ATOM 3776 C CA . SER A 1 494 ? 51.125 103.505 58.870 1.00 32.41 474 SER A CA 1
ATOM 3777 C C . SER A 1 494 ? 50.190 103.939 57.737 1.00 30.02 474 SER A C 1
ATOM 3778 O O . SER A 1 494 ? 49.600 103.107 57.035 1.00 34.18 474 SER A O 1
ATOM 3781 N N . TRP A 1 495 ? 50.028 105.258 57.572 1.00 31.76 475 TRP A N 1
ATOM 3782 C CA . TRP A 1 495 ? 48.837 105.792 56.911 1.00 30.43 475 TRP A CA 1
ATOM 3783 C C . TRP A 1 495 ? 49.144 107.016 56.056 1.00 35.95 475 TRP A C 1
ATOM 3784 O O . TRP A 1 495 ? 49.623 108.035 56.565 1.00 29.87 475 TRP A O 1
ATOM 3795 N N . ILE A 1 496 ? 48.809 106.931 54.769 1.00 37.61 476 ILE A N 1
ATOM 3796 C CA . ILE A 1 496 ? 48.776 108.075 53.866 1.00 31.16 476 ILE A CA 1
ATOM 3797 C C . ILE A 1 496 ? 47.382 108.153 53.263 1.00 27.24 476 ILE A C 1
ATOM 3798 O O . ILE A 1 496 ? 46.903 107.171 52.686 1.00 26.37 476 ILE A O 1
ATOM 3803 N N . SER A 1 497 ? 46.734 109.311 53.380 1.00 25.21 477 SER A N 1
ATOM 3804 C CA . SER A 1 497 ? 45.498 109.563 52.649 1.00 27.89 477 SER A CA 1
ATOM 3805 C C . SER A 1 497 ? 45.706 110.622 51.569 1.00 27.63 477 SER A C 1
ATOM 3806 O O . SER A 1 497 ? 46.435 111.595 51.776 1.00 31.09 477 SER A O 1
ATOM 3809 N N . VAL A 1 498 ? 45.069 110.414 50.414 1.00 26.33 478 VAL A N 1
ATOM 3810 C CA . VAL A 1 498 ? 45.072 111.354 49.300 1.00 26.11 478 VAL A CA 1
ATOM 3811 C C . VAL A 1 498 ? 43.619 111.614 48.919 1.00 23.26 478 VAL A C 1
ATOM 3812 O O . VAL A 1 498 ? 42.838 110.668 48.778 1.00 28.45 478 VAL A O 1
ATOM 3816 N N . HIS A 1 499 ? 43.259 112.889 48.762 1.00 26.13 479 HIS A N 1
ATOM 3817 C CA . HIS A 1 499 ? 41.905 113.280 48.394 1.00 24.13 479 HIS A CA 1
ATOM 3818 C C . HIS A 1 499 ? 41.896 114.624 47.681 1.00 25.63 479 HIS A C 1
ATOM 3819 O O . HIS A 1 499 ? 42.611 115.551 48.074 1.00 29.73 479 HIS A O 1
ATOM 3826 N N . GLY A 1 500 ? 41.027 114.746 46.680 1.00 28.27 480 GLY A N 1
ATOM 3827 C CA . GLY A 1 500 ? 40.819 116.017 46.005 1.00 27.85 480 GLY A CA 1
ATOM 3828 C C . GLY A 1 500 ? 39.788 116.890 46.696 1.00 27.51 480 GLY A C 1
ATOM 3829 O O . GLY A 1 500 ? 38.657 116.459 46.941 1.00 28.56 480 GLY A O 1
ATOM 3830 N N . LEU A 1 501 ? 40.177 118.135 46.986 1.00 28.52 481 LEU A N 1
ATOM 3831 C CA . LEU A 1 501 ? 39.287 119.036 47.704 1.00 24.72 481 LEU A CA 1
ATOM 3832 C C . LEU A 1 501 ? 38.011 119.319 46.919 1.00 23.70 481 LEU A C 1
ATOM 3833 O O . LEU A 1 501 ? 36.994 119.683 47.521 1.00 27.04 481 LEU A O 1
ATOM 3838 N N . ASN A 1 502 ? 38.021 119.127 45.597 1.00 21.77 482 ASN A N 1
ATOM 3839 C CA . ASN A 1 502 ? 36.831 119.342 44.780 1.00 23.20 482 ASN A CA 1
ATOM 3840 C C . ASN A 1 502 ? 36.191 118.039 44.298 1.00 28.34 482 ASN A C 1
ATOM 3841 O O . ASN A 1 502 ? 35.464 118.034 43.298 1.00 29.30 482 ASN A O 1
ATOM 3846 N N . ASP A 1 503 ? 36.431 116.940 45.002 1.00 25.11 483 ASP A N 1
ATOM 3847 C CA . ASP A 1 503 ? 35.838 115.645 44.677 1.00 24.43 483 ASP A CA 1
ATOM 3848 C C . ASP A 1 503 ? 34.402 115.632 45.180 1.00 25.55 483 ASP A C 1
ATOM 3849 O O . ASP A 1 503 ? 34.152 115.447 46.371 1.00 24.46 483 ASP A O 1
ATOM 3854 N N . TRP A 1 504 ? 33.443 115.820 44.284 1.00 26.93 484 TRP A N 1
ATOM 3855 C CA . TRP A 1 504 ? 32.044 115.743 44.677 1.00 29.83 484 TRP A CA 1
ATOM 3856 C C . TRP A 1 504 ? 31.429 114.397 44.307 1.00 32.66 484 TRP A C 1
ATOM 3857 O O . TRP A 1 504 ? 30.200 114.256 44.335 1.00 27.32 484 TRP A O 1
ATOM 3868 N N . ASN A 1 505 ? 32.276 113.414 43.967 1.00 28.50 485 ASN A N 1
ATOM 3869 C CA . ASN A 1 505 ? 31.921 112.009 43.796 1.00 27.00 485 ASN A CA 1
ATOM 3870 C C . ASN A 1 505 ? 32.109 111.301 45.139 1.00 28.81 485 ASN A C 1
ATOM 3871 O O . ASN A 1 505 ? 31.127 111.043 45.846 1.00 30.98 485 ASN A O 1
ATOM 3876 N N . VAL A 1 506 ? 33.352 111.014 45.523 1.00 22.20 486 VAL A N 1
ATOM 3877 C CA . VAL A 1 506 ? 33.661 110.615 46.895 1.00 21.67 486 VAL A CA 1
ATOM 3878 C C . VAL A 1 506 ? 33.949 111.889 47.689 1.00 31.63 486 VAL A C 1
ATOM 3879 O O . VAL A 1 506 ? 35.056 112.444 47.653 1.00 32.12 486 VAL A O 1
ATOM 3883 N N . LYS A 1 507 ? 32.948 112.347 48.431 1.00 30.62 487 LYS A N 1
ATOM 3884 C CA . LYS A 1 507 ? 32.992 113.682 48.996 1.00 25.04 487 LYS A CA 1
ATOM 3885 C C . LYS A 1 507 ? 33.989 113.745 50.149 1.00 28.32 487 LYS A C 1
ATOM 3886 O O . LYS A 1 507 ? 34.242 112.733 50.814 1.00 25.79 487 LYS A O 1
ATOM 3892 N N . PRO A 1 508 ? 34.575 114.931 50.391 1.00 30.64 488 PRO A N 1
ATOM 3893 C CA . PRO A 1 508 ? 35.749 115.023 51.279 1.00 28.21 488 PRO A CA 1
ATOM 3894 C C . PRO A 1 508 ? 35.455 114.729 52.729 1.00 27.97 488 PRO A C 1
ATOM 3895 O O . PRO A 1 508 ? 36.406 114.521 53.500 1.00 30.94 488 PRO A O 1
ATOM 3899 N N . LYS A 1 509 ? 34.186 114.760 53.138 1.00 25.06 489 LYS A N 1
ATOM 3900 C CA . LYS A 1 509 ? 33.830 114.331 54.486 1.00 31.29 489 LYS A CA 1
ATOM 3901 C C . LYS A 1 509 ? 34.464 112.984 54.825 1.00 29.38 489 LYS A C 1
ATOM 3902 O O . LYS A 1 509 ? 34.913 112.767 55.957 1.00 31.79 489 LYS A O 1
ATOM 3908 N N . ASN A 1 510 ? 34.532 112.076 53.842 1.00 30.01 490 ASN A N 1
ATOM 3909 C CA . ASN A 1 510 ? 35.061 110.734 54.084 1.00 31.16 490 ASN A CA 1
ATOM 3910 C C . ASN A 1 510 ? 36.482 110.790 54.631 1.00 29.56 490 ASN A C 1
ATOM 3911 O O . ASN A 1 510 ? 36.803 110.130 55.627 1.00 26.00 490 ASN A O 1
ATOM 3916 N N . VAL A 1 511 ? 37.355 111.574 53.993 1.00 31.18 491 VAL A N 1
ATOM 3917 C CA . VAL A 1 511 ? 38.746 111.566 54.426 1.00 27.58 491 VAL A CA 1
ATOM 3918 C C . VAL A 1 511 ? 38.911 112.364 55.705 1.00 28.74 491 VAL A C 1
ATOM 3919 O O . VAL A 1 511 ? 39.729 112.002 56.561 1.00 31.26 491 VAL A O 1
ATOM 3923 N N . TYR A 1 512 ? 38.135 113.441 55.863 1.00 30.08 492 TYR A N 1
ATOM 3924 C CA . TYR A 1 512 ? 38.230 114.279 57.055 1.00 30.62 492 TYR A CA 1
ATOM 3925 C C . TYR A 1 512 ? 37.951 113.465 58.312 1.00 33.84 492 TYR A C 1
ATOM 3926 O O . TYR A 1 512 ? 38.722 113.504 59.280 1.00 32.14 492 TYR A O 1
ATOM 3935 N N . LYS A 1 513 ? 36.861 112.689 58.292 1.00 31.31 493 LYS A N 1
ATOM 3936 C CA . LYS A 1 513 ? 36.408 111.998 59.496 1.00 32.22 493 LYS A CA 1
ATOM 3937 C C . LYS A 1 513 ? 37.319 110.824 59.851 1.00 31.88 493 LYS A C 1
ATOM 3938 O O . LYS A 1 513 ? 37.561 110.565 61.035 1.00 32.85 493 LYS A O 1
ATOM 3944 N N . ILE A 1 514 ? 37.860 110.119 58.850 1.00 30.04 494 ILE A N 1
ATOM 3945 C CA . ILE A 1 514 ? 38.850 109.097 59.166 1.00 30.75 494 ILE A CA 1
ATOM 3946 C C . ILE A 1 514 ? 40.152 109.751 59.629 1.00 30.73 494 ILE A C 1
ATOM 3947 O O . ILE A 1 514 ? 40.823 109.233 60.530 1.00 31.73 494 ILE A O 1
ATOM 3952 N N . TRP A 1 515 ? 40.501 110.925 59.084 1.00 25.70 495 TRP A N 1
ATOM 3953 C CA . TRP A 1 515 ? 41.732 111.583 59.512 1.00 29.25 495 TRP A CA 1
ATOM 3954 C C . TRP A 1 515 ? 41.690 111.961 60.991 1.00 31.53 495 TRP A C 1
ATOM 3955 O O . TRP A 1 515 ? 42.704 111.836 61.695 1.00 35.45 495 TRP A O 1
ATOM 3966 N N . GLN A 1 516 ? 40.532 112.436 61.476 1.00 31.30 496 GLN A N 1
ATOM 3967 C CA . GLN A 1 516 ? 40.401 112.825 62.884 1.00 33.59 496 GLN A CA 1
ATOM 3968 C C . GLN A 1 516 ? 40.692 111.653 63.816 1.00 35.59 496 GLN A C 1
ATOM 3969 O O . GLN A 1 516 ? 41.222 111.851 64.917 1.00 35.76 496 GLN A O 1
ATOM 3975 N N . LEU A 1 517 ? 40.355 110.428 63.393 1.00 33.23 497 LEU A N 1
ATOM 3976 C CA . LEU A 1 517 ? 40.672 109.248 64.192 1.00 35.43 497 LEU A CA 1
ATOM 3977 C C . LEU A 1 517 ? 42.126 108.833 64.000 1.00 34.14 497 LEU A C 1
ATOM 3978 O O . LEU A 1 517 ? 42.856 108.623 64.974 1.00 37.70 497 LEU A O 1
ATOM 3983 N N . VAL A 1 518 ? 42.567 108.744 62.746 1.00 34.23 498 VAL A N 1
ATOM 3984 C CA . VAL A 1 518 ? 43.902 108.236 62.438 1.00 37.30 498 VAL A CA 1
ATOM 3985 C C . VAL A 1 518 ? 44.985 109.155 62.985 1.00 38.51 498 VAL A C 1
ATOM 3986 O O . VAL A 1 518 ? 46.049 108.688 63.422 1.00 40.69 498 VAL A O 1
ATOM 3990 N N . LYS A 1 519 ? 44.755 110.475 62.947 1.00 34.94 499 LYS A N 1
ATOM 3991 C CA . LYS A 1 519 ? 45.786 111.409 63.396 1.00 34.45 499 LYS A CA 1
ATOM 3992 C C . LYS A 1 519 ? 46.108 111.221 64.866 1.00 39.16 499 LYS A C 1
ATOM 3993 O O . LYS A 1 519 ? 47.215 111.569 65.294 1.00 36.35 499 LYS A O 1
ATOM 3999 N N . LYS A 1 520 ? 45.162 110.667 65.640 1.00 36.69 500 LYS A N 1
ATOM 4000 C CA . LYS A 1 520 ? 45.340 110.454 67.069 1.00 35.68 500 LYS A CA 1
ATOM 4001 C C . LYS A 1 520 ? 46.217 109.249 67.375 1.00 41.46 500 LYS A C 1
ATOM 4002 O O . LYS A 1 520 ? 46.714 109.141 68.497 1.00 44.73 500 LYS A O 1
ATOM 4008 N N . MET A 1 521 ? 46.434 108.349 66.398 1.00 36.38 501 MET A N 1
ATOM 4009 C CA . MET A 1 521 ? 47.050 107.058 66.645 1.00 37.10 501 MET A CA 1
ATOM 4010 C C . MET A 1 521 ? 48.573 107.124 66.587 1.00 39.87 501 MET A C 1
ATOM 4011 O O . MET A 1 521 ? 49.152 108.037 65.990 1.00 36.56 501 MET A O 1
ATOM 4016 N N . PRO A 1 522 ? 49.250 106.145 67.207 1.00 39.15 502 PRO A N 1
ATOM 4017 C CA . PRO A 1 522 ? 50.717 106.219 67.339 1.00 37.74 502 PRO A CA 1
ATOM 4018 C C . PRO A 1 522 ? 51.489 106.024 66.045 1.00 40.24 502 PRO A C 1
ATOM 4019 O O . PRO A 1 522 ? 52.657 106.435 65.975 1.00 38.60 502 PRO A O 1
ATOM 4023 N N . MET A 1 523 ? 50.901 105.405 65.033 1.00 37.15 503 MET A N 1
ATOM 4024 C CA A MET A 1 523 ? 51.681 105.169 63.833 0.51 45.05 503 MET A CA 1
ATOM 4025 C CA B MET A 1 523 ? 51.594 105.149 63.781 0.49 39.61 503 MET A CA 1
ATOM 4026 C C . MET A 1 523 ? 51.800 106.453 63.004 1.00 37.80 503 MET A C 1
ATOM 4027 O O . MET A 1 523 ? 51.062 107.428 63.185 1.00 40.68 503 MET A O 1
ATOM 4036 N N . LYS A 1 524 ? 52.797 106.457 62.113 1.00 37.53 504 LYS A N 1
ATOM 4037 C CA . LYS A 1 524 ? 53.095 107.631 61.296 1.00 35.33 504 LYS A CA 1
ATOM 4038 C C . LYS A 1 524 ? 52.009 107.853 60.247 1.00 34.70 504 LYS A C 1
ATOM 4039 O O . LYS A 1 524 ? 51.488 106.898 59.662 1.00 33.81 504 LYS A O 1
ATOM 4045 N N . HIS A 1 525 ? 51.681 109.124 59.993 1.00 32.84 505 HIS A N 1
ATOM 4046 C CA . HIS A 1 525 ? 50.544 109.443 59.133 1.00 35.84 505 HIS A CA 1
ATOM 4047 C C . HIS A 1 525 ? 50.715 110.785 58.417 1.00 34.48 505 HIS A C 1
ATOM 4048 O O . HIS A 1 525 ? 51.207 111.760 58.999 1.00 33.64 505 HIS A O 1
ATOM 4055 N N . HIS A 1 526 ? 50.287 110.810 57.149 1.00 28.55 506 HIS A N 1
ATOM 4056 C CA . HIS A 1 526 ? 50.320 111.972 56.273 1.00 27.80 506 HIS A CA 1
ATOM 4057 C C . HIS A 1 526 ? 48.990 112.102 55.542 1.00 28.52 506 HIS A C 1
ATOM 4058 O O . HIS A 1 526 ? 48.238 111.137 55.405 1.00 32.87 506 HIS A O 1
ATOM 4065 N N . LEU A 1 527 ? 48.729 113.305 55.034 1.00 27.99 507 LEU A N 1
ATOM 4066 C CA . LEU A 1 527 ? 47.529 113.615 54.267 1.00 26.66 507 LEU A CA 1
ATOM 4067 C C . LEU A 1 527 ? 47.892 114.575 53.143 1.00 28.59 507 LEU A C 1
ATOM 4068 O O . LEU A 1 527 ? 48.612 115.552 53.374 1.00 28.61 507 LEU A O 1
ATOM 4073 N N . PHE A 1 528 ? 47.391 114.285 51.938 1.00 23.56 508 PHE A N 1
ATOM 4074 C CA . PHE A 1 528 ? 47.568 115.100 50.742 1.00 24.86 508 PHE A CA 1
ATOM 4075 C C . PHE A 1 528 ? 46.190 115.516 50.248 1.00 28.55 508 PHE A C 1
ATOM 4076 O O . PHE A 1 528 ? 45.347 114.650 49.976 1.00 29.57 508 PHE A O 1
ATOM 4084 N N . LEU A 1 529 ? 45.966 116.830 50.125 1.00 22.91 509 LEU A N 1
ATOM 4085 C CA . LEU A 1 529 ? 44.734 117.393 49.579 1.00 24.82 509 LEU A CA 1
ATOM 4086 C C . LEU A 1 529 ? 45.078 118.254 48.370 1.00 25.69 509 LEU A C 1
ATOM 4087 O O . LEU A 1 529 ? 45.805 119.249 48.495 1.00 26.32 509 LEU A O 1
ATOM 4092 N N . HIS A 1 530 ? 44.556 117.882 47.206 1.00 25.31 510 HIS A N 1
ATOM 4093 C CA . HIS A 1 530 ? 44.862 118.583 45.967 1.00 24.64 510 HIS A CA 1
ATOM 4094 C C . HIS A 1 530 ? 43.608 119.268 45.432 1.00 28.03 510 HIS A C 1
ATOM 4095 O O . HIS A 1 530 ? 42.499 119.109 45.952 1.00 25.43 510 HIS A O 1
ATOM 4102 N N . GLN A 1 531 ? 43.794 120.070 44.394 1.00 26.66 511 GLN A N 1
ATOM 4103 C CA . GLN A 1 531 ? 42.702 120.884 43.891 1.00 26.86 511 GLN A CA 1
ATOM 4104 C C . GLN A 1 531 ? 41.853 120.146 42.877 1.00 27.17 511 GLN A C 1
ATOM 4105 O O . GLN A 1 531 ? 40.975 120.761 42.264 1.00 29.09 511 GLN A O 1
ATOM 4111 N N . GLY A 1 532 ? 42.086 118.851 42.689 1.00 27.80 512 GLY A N 1
ATOM 4112 C CA . GLY A 1 532 ? 41.336 118.074 41.717 1.00 24.96 512 GLY A CA 1
ATOM 4113 C C . GLY A 1 532 ? 40.015 117.578 42.262 1.00 26.90 512 GLY A C 1
ATOM 4114 O O . GLY A 1 532 ? 39.700 117.680 43.457 1.00 27.76 512 GLY A O 1
ATOM 4115 N N . PRO A 1 533 ? 39.210 117.028 41.383 1.00 24.82 513 PRO A N 1
ATOM 4116 C CA . PRO A 1 533 ? 38.042 116.292 41.855 1.00 24.75 513 PRO A CA 1
ATOM 4117 C C . PRO A 1 533 ? 38.409 114.820 42.054 1.00 26.81 513 PRO A C 1
ATOM 4118 O O . PRO A 1 533 ? 39.397 114.512 42.744 1.00 23.30 513 PRO A O 1
ATOM 4122 N N . HIS A 1 534 ? 37.654 113.903 41.443 1.00 27.30 514 HIS A N 1
ATOM 4123 C CA . HIS A 1 534 ? 37.918 112.461 41.569 1.00 27.96 514 HIS A CA 1
ATOM 4124 C C . HIS A 1 534 ? 39.078 112.105 40.641 1.00 24.46 514 HIS A C 1
ATOM 4125 O O . HIS A 1 534 ? 38.898 111.613 39.526 1.00 24.05 514 HIS A O 1
ATOM 4132 N N . TYR A 1 535 ? 40.303 112.348 41.113 1.00 27.18 515 TYR A N 1
ATOM 4133 C CA . TYR A 1 535 ? 41.418 112.507 40.181 1.00 26.99 515 TYR A CA 1
ATOM 4134 C C . TYR A 1 535 ? 42.735 112.332 40.926 1.00 25.27 515 TYR A C 1
ATOM 4135 O O . TYR A 1 535 ? 42.827 112.653 42.112 1.00 26.85 515 TYR A O 1
ATOM 4144 N N . ASN A 1 536 ? 43.756 111.833 40.219 1.00 25.10 516 ASN A N 1
ATOM 4145 C CA . ASN A 1 536 ? 45.044 111.540 40.839 1.00 24.08 516 ASN A CA 1
ATOM 4146 C C . ASN A 1 536 ? 45.941 112.780 40.927 1.00 28.45 516 ASN A C 1
ATOM 4147 O O . ASN A 1 536 ? 45.697 113.819 40.300 1.00 23.34 516 ASN A O 1
ATOM 4152 N N . MET A 1 537 ? 47.022 112.648 41.710 1.00 24.36 517 MET A N 1
ATOM 4153 C CA . MET A 1 537 ? 47.989 113.736 41.846 1.00 28.84 517 MET A CA 1
ATOM 4154 C C . MET A 1 537 ? 49.436 113.237 41.818 1.00 25.11 517 MET A C 1
ATOM 4155 O O . MET A 1 537 ? 50.327 113.888 42.380 1.00 27.01 517 MET A O 1
ATOM 4160 N N . ASN A 1 538 ? 49.698 112.109 41.146 1.00 25.21 518 ASN A N 1
ATOM 4161 C CA . ASN A 1 538 ? 51.016 111.465 41.127 1.00 25.66 518 ASN A CA 1
ATOM 4162 C C . ASN A 1 538 ? 51.961 112.023 40.070 1.00 24.80 518 ASN A C 1
ATOM 4163 O O . ASN A 1 538 ? 53.116 111.589 40.006 1.00 29.03 518 ASN A O 1
ATOM 4168 N N . ASN A 1 539 ? 51.500 112.959 39.236 1.00 25.01 519 ASN A N 1
ATOM 4169 C CA . ASN A 1 539 ? 52.206 113.382 38.035 1.00 24.94 519 ASN A CA 1
ATOM 4170 C C . ASN A 1 539 ? 52.115 114.899 37.847 1.00 23.70 519 ASN A C 1
ATOM 4171 O O . ASN A 1 539 ? 52.061 115.397 36.714 1.00 23.40 519 ASN A O 1
ATOM 4176 N N . LEU A 1 540 ? 52.077 115.646 38.941 1.00 25.13 520 LEU A N 1
ATOM 4177 C CA . LEU A 1 540 ? 51.886 117.085 38.873 1.00 26.10 520 LEU A CA 1
ATOM 4178 C C . LEU A 1 540 ? 53.225 117.818 38.813 1.00 26.62 520 LEU A C 1
ATOM 4179 O O . LEU A 1 540 ? 54.271 117.303 39.223 1.00 30.05 520 LEU A O 1
ATOM 4184 N N . VAL A 1 541 ? 53.174 119.040 38.270 1.00 25.74 521 VAL A N 1
ATOM 4185 C CA . VAL A 1 541 ? 54.320 119.940 38.323 1.00 25.34 521 VAL A CA 1
ATOM 4186 C C . VAL A 1 541 ? 54.663 120.277 39.766 1.00 25.31 521 VAL A C 1
ATOM 4187 O O . VAL A 1 541 ? 55.836 120.285 40.160 1.00 28.16 521 VAL A O 1
ATOM 4191 N N . SER A 1 542 ? 53.650 120.575 40.572 1.00 19.66 522 SER A N 1
ATOM 4192 C CA . SER A 1 542 ? 53.871 121.336 41.792 1.00 21.69 522 SER A CA 1
ATOM 4193 C C . SER A 1 542 ? 54.301 120.492 42.985 1.00 25.09 522 SER A C 1
ATOM 4194 O O . SER A 1 542 ? 54.571 121.065 44.047 1.00 26.64 522 SER A O 1
ATOM 4197 N N . ILE A 1 543 ? 54.383 119.170 42.866 1.00 21.73 523 ILE A N 1
ATOM 4198 C CA . ILE A 1 543 ? 54.715 118.354 44.031 1.00 23.90 523 ILE A CA 1
ATOM 4199 C C . ILE A 1 543 ? 55.254 117.010 43.556 1.00 26.48 523 ILE A C 1
ATOM 4200 O O . ILE A 1 543 ? 54.700 116.391 42.643 1.00 29.22 523 ILE A O 1
ATOM 4205 N N . ASP A 1 544 ? 56.349 116.563 44.182 1.00 22.25 524 ASP A N 1
ATOM 4206 C CA . ASP A 1 544 ? 56.988 115.295 43.804 1.00 30.02 524 ASP A CA 1
ATOM 4207 C C . ASP A 1 544 ? 56.395 114.160 44.640 1.00 26.99 524 ASP A C 1
ATOM 4208 O O . ASP A 1 544 ? 57.052 113.552 45.485 1.00 29.80 524 ASP A O 1
ATOM 4213 N N . PHE A 1 545 ? 55.114 113.885 44.370 1.00 27.65 525 PHE A N 1
ATOM 4214 C CA . PHE A 1 545 ? 54.380 112.866 45.124 1.00 29.31 525 PHE A CA 1
ATOM 4215 C C . PHE A 1 545 ? 54.950 111.478 44.867 1.00 26.55 525 PHE A C 1
ATOM 4216 O O . PHE A 1 545 ? 55.154 110.695 45.805 1.00 24.94 525 PHE A O 1
ATOM 4224 N N . THR A 1 546 ? 55.201 111.154 43.595 1.00 24.00 526 THR A N 1
ATOM 4225 C CA . THR A 1 546 ? 55.776 109.852 43.265 1.00 26.48 526 THR A CA 1
ATOM 4226 C C . THR A 1 546 ? 57.088 109.620 44.001 1.00 28.52 526 THR A C 1
ATOM 4227 O O . THR A 1 546 ? 57.309 108.534 44.544 1.00 30.10 526 THR A O 1
ATOM 4231 N N . ASP A 1 547 ? 57.956 110.637 44.071 1.00 29.18 527 ASP A N 1
ATOM 4232 C CA . ASP A 1 547 ? 59.243 110.447 44.740 1.00 28.60 527 ASP A CA 1
ATOM 4233 C C . ASP A 1 547 ? 59.059 110.303 46.237 1.00 27.45 527 ASP A C 1
ATOM 4234 O O . ASP A 1 547 ? 59.762 109.513 46.880 1.00 27.45 527 ASP A O 1
ATOM 4239 N N . LEU A 1 548 ? 58.114 111.054 46.806 1.00 27.26 528 LEU A N 1
ATOM 4240 C CA . LEU A 1 548 ? 57.783 110.856 48.211 1.00 29.25 528 LEU A CA 1
ATOM 4241 C C . LEU A 1 548 ? 57.284 109.432 48.462 1.00 26.01 528 LEU A C 1
ATOM 4242 O O . LEU A 1 548 ? 57.711 108.776 49.418 1.00 26.64 528 LEU A O 1
ATOM 4247 N N . MET A 1 549 ? 56.411 108.912 47.598 1.00 27.82 529 MET A N 1
ATOM 4248 C CA . MET A 1 549 ? 55.943 107.546 47.843 1.00 26.99 529 MET A CA 1
ATOM 4249 C C . MET A 1 549 ? 57.077 106.526 47.694 1.00 31.07 529 MET A C 1
ATOM 4250 O O . MET A 1 549 ? 57.117 105.541 48.441 1.00 23.93 529 MET A O 1
ATOM 4255 N N . ASN A 1 550 ? 58.015 106.764 46.765 1.00 30.54 530 ASN A N 1
ATOM 4256 C CA . ASN A 1 550 ? 59.177 105.889 46.621 1.00 27.41 530 ASN A CA 1
ATOM 4257 C C . ASN A 1 550 ? 59.955 105.819 47.926 1.00 29.87 530 ASN A C 1
ATOM 4258 O O . ASN A 1 550 ? 60.222 104.727 48.453 1.00 30.72 530 ASN A O 1
ATOM 4263 N N . LEU A 1 551 ? 60.319 106.986 48.461 1.00 28.71 531 LEU A N 1
ATOM 4264 C CA . LEU A 1 551 ? 60.967 107.067 49.766 1.00 29.65 531 LEU A CA 1
ATOM 4265 C C . LEU A 1 551 ? 60.128 106.391 50.847 1.00 30.53 531 LEU A C 1
ATOM 4266 O O . LEU A 1 551 ? 60.653 105.671 51.706 1.00 29.61 531 LEU A O 1
ATOM 4271 N N . TRP A 1 552 ? 58.817 106.606 50.810 1.00 26.64 532 TRP A N 1
ATOM 4272 C CA . TRP A 1 552 ? 57.940 106.028 51.817 1.00 27.13 532 TRP A CA 1
ATOM 4273 C C . TRP A 1 552 ? 57.918 104.509 51.729 1.00 28.08 532 TRP A C 1
ATOM 4274 O O . TRP A 1 552 ? 58.142 103.821 52.730 1.00 28.10 532 TRP A O 1
ATOM 4285 N N . PHE A 1 553 ? 57.626 103.970 50.541 1.00 28.05 533 PHE A N 1
ATOM 4286 C CA . PHE A 1 553 ? 57.549 102.521 50.373 1.00 27.17 533 PHE A CA 1
ATOM 4287 C C . PHE A 1 553 ? 58.874 101.839 50.698 1.00 29.72 533 PHE A C 1
ATOM 4288 O O . PHE A 1 553 ? 58.875 100.705 51.190 1.00 31.12 533 PHE A O 1
ATOM 4296 N N . VAL A 1 554 ? 60.008 102.500 50.429 1.00 26.71 534 VAL A N 1
ATOM 4297 C CA . VAL A 1 554 ? 61.300 101.907 50.759 1.00 28.41 534 VAL A CA 1
ATOM 4298 C C . VAL A 1 554 ? 61.482 101.832 52.270 1.00 29.57 534 VAL A C 1
ATOM 4299 O O . VAL A 1 554 ? 61.945 100.821 52.807 1.00 29.73 534 VAL A O 1
ATOM 4303 N N . HIS A 1 555 ? 61.116 102.896 52.984 1.00 31.35 535 HIS A N 1
ATOM 4304 C CA . HIS A 1 555 ? 61.194 102.871 54.442 1.00 32.56 535 HIS A CA 1
ATOM 4305 C C . HIS A 1 555 ? 60.238 101.825 55.035 1.00 34.36 535 HIS A C 1
ATOM 4306 O O . HIS A 1 555 ? 60.632 101.015 55.886 1.00 33.28 535 HIS A O 1
ATOM 4313 N N . GLU A 1 556 ? 58.989 101.798 54.567 1.00 29.23 536 GLU A N 1
ATOM 4314 C CA . GLU A 1 556 ? 57.960 100.997 55.226 1.00 28.53 536 GLU A CA 1
ATOM 4315 C C . GLU A 1 556 ? 57.965 99.537 54.828 1.00 34.98 536 GLU A C 1
ATOM 4316 O O . GLU A 1 556 ? 57.430 98.711 55.575 1.00 34.36 536 GLU A O 1
ATOM 4322 N N . LEU A 1 557 ? 58.501 99.202 53.656 1.00 36.01 537 LEU A N 1
ATOM 4323 C CA . LEU A 1 557 ? 58.412 97.852 53.126 1.00 28.10 537 LEU A CA 1
ATOM 4324 C C . LEU A 1 557 ? 59.764 97.198 52.912 1.00 33.33 537 LEU A C 1
ATOM 4325 O O . LEU A 1 557 ? 59.821 95.966 52.801 1.00 31.34 537 LEU A O 1
ATOM 4330 N N . LEU A 1 558 ? 60.848 97.979 52.837 1.00 31.05 538 LEU A N 1
ATOM 4331 C CA . LEU A 1 558 ? 62.195 97.442 52.844 1.00 27.91 538 LEU A CA 1
ATOM 4332 C C . LEU A 1 558 ? 62.927 97.707 54.148 1.00 29.49 538 LEU A C 1
ATOM 4333 O O . LEU A 1 558 ? 64.034 97.204 54.329 1.00 32.67 538 LEU A O 1
ATOM 4338 N N . GLY A 1 559 ? 62.329 98.458 55.065 1.00 34.50 539 GLY A N 1
ATOM 4339 C CA . GLY A 1 559 ? 62.956 98.717 56.344 1.00 30.71 539 GLY A CA 1
ATOM 4340 C C . GLY A 1 559 ? 64.270 99.448 56.243 1.00 34.91 539 GLY A C 1
ATOM 4341 O O . GLY A 1 559 ? 65.150 99.238 57.082 1.00 38.18 539 GLY A O 1
ATOM 4342 N N . ILE A 1 560 ? 64.433 100.283 55.226 1.00 31.98 540 ILE A N 1
ATOM 4343 C CA . ILE A 1 560 ? 65.640 101.076 55.036 1.00 32.92 540 ILE A CA 1
ATOM 4344 C C . ILE A 1 560 ? 65.462 102.402 55.758 1.00 38.00 540 ILE A C 1
ATOM 4345 O O . ILE A 1 560 ? 64.426 103.063 55.606 1.00 32.96 540 ILE A O 1
ATOM 4350 N N . GLU A 1 561 ? 66.471 102.807 56.527 1.00 38.51 541 GLU A N 1
ATOM 4351 C CA . GLU A 1 561 ? 66.385 104.071 57.257 1.00 37.49 541 GLU A CA 1
ATOM 4352 C C . GLU A 1 561 ? 66.822 105.202 56.336 1.00 35.82 541 GLU A C 1
ATOM 4353 O O . GLU A 1 561 ? 67.994 105.569 56.275 1.00 40.10 541 GLU A O 1
ATOM 4359 N N . ASN A 1 562 ? 65.851 105.786 55.631 1.00 37.02 542 ASN A N 1
ATOM 4360 C CA . ASN A 1 562 ? 66.108 106.798 54.615 1.00 30.70 542 ASN A CA 1
ATOM 4361 C C . ASN A 1 562 ? 65.450 108.134 54.954 1.00 34.70 542 ASN A C 1
ATOM 4362 O O . ASN A 1 562 ? 65.198 108.945 54.052 1.00 36.52 542 ASN A O 1
ATOM 4367 N N . ASN A 1 563 ? 65.137 108.367 56.231 1.00 31.60 543 ASN A N 1
ATOM 4368 C CA . ASN A 1 563 ? 64.605 109.628 56.747 1.00 33.01 543 ASN A CA 1
ATOM 4369 C C . ASN A 1 563 ? 63.143 109.868 56.368 1.00 32.74 543 ASN A C 1
ATOM 4370 O O . ASN A 1 563 ? 62.632 110.977 56.567 1.00 31.75 543 ASN A O 1
ATOM 4375 N N . ALA A 1 564 ? 62.437 108.844 55.878 1.00 32.64 544 ALA A N 1
ATOM 4376 C CA . ALA A 1 564 ? 61.054 109.018 55.436 1.00 32.24 544 ALA A CA 1
ATOM 4377 C C . ALA A 1 564 ? 60.149 109.528 56.552 1.00 31.44 544 ALA A C 1
ATOM 4378 O O . ALA A 1 564 ? 59.198 110.273 56.290 1.00 32.25 544 ALA A O 1
ATOM 4380 N N . TYR A 1 565 ? 60.415 109.138 57.796 1.00 35.07 545 TYR A N 1
ATOM 4381 C CA . TYR A 1 565 ? 59.593 109.599 58.906 1.00 34.59 545 TYR A CA 1
ATOM 4382 C C . TYR A 1 565 ? 59.899 111.036 59.322 1.00 36.64 545 TYR A C 1
ATOM 4383 O O . TYR A 1 565 ? 59.193 111.579 60.174 1.00 31.89 545 TYR A O 1
ATOM 4392 N N . ASN A 1 566 ? 60.916 111.672 58.742 1.00 34.43 546 ASN A N 1
ATOM 4393 C CA . ASN A 1 566 ? 61.222 113.064 59.054 1.00 37.15 546 ASN A CA 1
ATOM 4394 C C . ASN A 1 566 ? 61.258 113.948 57.815 1.00 34.27 546 ASN A C 1
ATOM 4395 O O . ASN A 1 566 ? 61.713 115.088 57.905 1.00 40.06 546 ASN A O 1
ATOM 4400 N N . GLN A 1 567 ? 60.798 113.459 56.664 1.00 30.34 547 GLN A N 1
ATOM 4401 C CA . GLN A 1 567 ? 61.147 114.123 55.416 1.00 30.52 547 GLN A CA 1
ATOM 4402 C C . GLN A 1 567 ? 60.226 115.301 55.080 1.00 33.32 547 GLN A C 1
ATO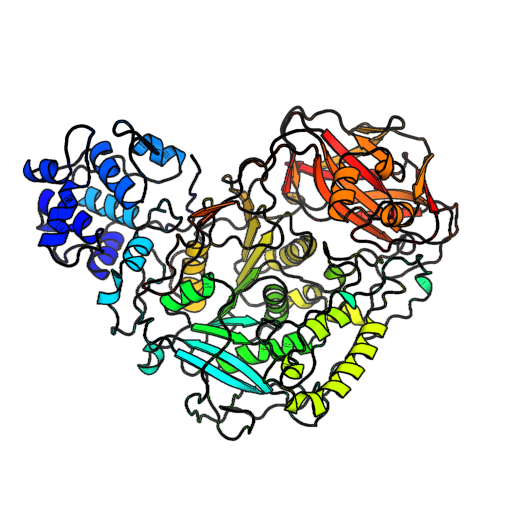M 4403 O O . GLN A 1 567 ? 60.715 116.336 54.607 1.00 31.23 547 GLN A O 1
ATOM 4409 N N . TRP A 1 568 ? 58.916 115.200 55.316 1.00 34.80 548 TRP A N 1
ATOM 4410 C CA . TRP A 1 568 ? 57.997 116.224 54.827 1.00 27.78 548 TRP A CA 1
ATOM 4411 C C . TRP A 1 568 ? 56.839 116.395 55.802 1.00 33.54 548 TRP A C 1
ATOM 4412 O O . TRP A 1 568 ? 56.678 115.598 56.732 1.00 30.88 548 TRP A O 1
ATOM 4423 N N . PRO A 1 569 ? 56.023 117.451 55.634 1.00 33.67 549 PRO A N 1
ATOM 4424 C CA . PRO A 1 569 ? 55.021 117.781 56.662 1.00 31.83 549 PRO A CA 1
ATOM 4425 C C . PRO A 1 569 ? 53.845 116.814 56.700 1.00 30.98 549 PRO A C 1
ATOM 4426 O O . PRO A 1 569 ? 53.543 116.106 55.737 1.00 28.82 549 PRO A O 1
ATOM 4430 N N . THR A 1 570 ? 53.161 116.808 57.851 1.00 32.22 550 THR A N 1
ATOM 4431 C CA . THR A 1 570 ? 52.049 115.881 58.050 1.00 31.96 550 THR A CA 1
ATOM 4432 C C . THR A 1 570 ? 50.993 116.059 56.969 1.00 32.67 550 THR A C 1
ATOM 4433 O O . THR A 1 570 ? 50.646 115.110 56.256 1.00 32.11 550 THR A O 1
ATOM 4437 N N . VAL A 1 571 ? 50.488 117.281 56.817 1.00 31.46 551 VAL A N 1
ATOM 4438 C CA . VAL A 1 571 ? 49.421 117.589 55.876 1.00 29.76 551 VAL A CA 1
ATOM 4439 C C . VAL A 1 571 ? 49.983 118.531 54.824 1.00 30.76 551 VAL A C 1
ATOM 4440 O O . VAL A 1 571 ? 50.603 119.542 55.166 1.00 33.00 551 VAL A O 1
ATOM 4444 N N . MET A 1 572 ? 49.765 118.203 53.550 1.00 28.97 552 MET A N 1
ATOM 4445 C CA . MET A 1 572 ? 50.110 119.074 52.433 1.00 27.15 552 MET A CA 1
ATOM 4446 C C . MET A 1 572 ? 48.821 119.422 51.700 1.00 29.16 552 MET A C 1
ATOM 4447 O O . MET A 1 572 ? 48.094 118.521 51.269 1.00 25.07 552 MET A O 1
ATOM 4452 N N . ILE A 1 573 ? 48.524 120.720 51.571 1.00 27.35 553 ILE A N 1
ATOM 4453 C CA . ILE A 1 573 ? 47.252 121.167 51.000 1.00 28.76 553 ILE A CA 1
ATOM 4454 C C . ILE A 1 573 ? 47.521 122.124 49.849 1.00 26.35 553 ILE A C 1
ATOM 4455 O O . ILE A 1 573 ? 48.019 123.232 50.065 1.00 28.93 553 ILE A O 1
ATOM 4460 N N . GLN A 1 574 ? 47.170 121.706 48.634 1.00 29.09 554 GLN A N 1
ATOM 4461 C CA . GLN A 1 574 ? 47.334 122.551 47.457 1.00 28.19 554 GLN A CA 1
ATOM 4462 C C . GLN A 1 574 ? 46.413 123.764 47.518 1.00 25.61 554 GLN A C 1
ATOM 4463 O O . GLN A 1 574 ? 45.224 123.654 47.824 1.00 25.85 554 GLN A O 1
ATOM 4469 N N . ASP A 1 575 ? 46.970 124.916 47.184 1.00 27.16 555 ASP A N 1
ATOM 4470 C CA . ASP A 1 575 ? 46.246 126.174 47.228 1.00 28.03 555 ASP A CA 1
ATOM 4471 C C . ASP A 1 575 ? 45.286 126.313 46.050 1.00 27.12 555 ASP A C 1
ATOM 4472 O O . ASP A 1 575 ? 45.602 125.934 44.920 1.00 29.94 555 ASP A O 1
ATOM 4477 N N . ASN A 1 576 ? 44.112 126.877 46.316 1.00 27.29 556 ASN A N 1
ATOM 4478 C CA . ASN A 1 576 ? 43.097 127.055 45.285 1.00 26.48 556 ASN A CA 1
ATOM 4479 C C . ASN A 1 576 ? 43.275 128.333 44.463 1.00 28.18 556 ASN A C 1
ATOM 4480 O O . ASN A 1 576 ? 42.608 128.475 43.427 1.00 27.68 556 ASN A O 1
ATOM 4485 N N . LEU A 1 577 ? 44.157 129.246 44.873 1.00 29.17 557 LEU A N 1
ATOM 4486 C CA . LEU A 1 577 ? 44.452 130.456 44.096 1.00 30.56 557 LEU A CA 1
ATOM 4487 C C . LEU A 1 577 ? 45.722 130.339 43.256 1.00 29.81 557 LEU A C 1
ATOM 4488 O O . LEU A 1 577 ? 45.751 130.833 42.119 1.00 28.80 557 LEU A O 1
ATOM 4493 N N . GLN A 1 578 ? 46.772 129.706 43.795 1.00 27.05 558 GLN A N 1
ATOM 4494 C CA . GLN A 1 578 ? 48.020 129.426 43.078 1.00 28.50 558 GLN A CA 1
ATOM 4495 C C . GLN A 1 578 ? 48.285 127.923 43.114 1.00 25.55 558 GLN A C 1
ATOM 4496 O O . GLN A 1 578 ? 48.608 127.365 44.168 1.00 26.76 558 GLN A O 1
ATOM 4502 N N . ALA A 1 579 ? 48.192 127.284 41.954 1.00 24.96 559 ALA A N 1
ATOM 4503 C CA . ALA A 1 579 ? 48.250 125.830 41.901 1.00 26.74 559 ALA A CA 1
ATOM 4504 C C . ALA A 1 579 ? 49.600 125.294 42.362 1.00 29.73 559 ALA A C 1
ATOM 4505 O O . ALA A 1 579 ? 49.673 124.151 42.832 1.00 28.91 559 ALA A O 1
ATOM 4507 N N . ASP A 1 580 ? 50.669 126.097 42.262 1.00 25.77 560 ASP A N 1
ATOM 4508 C CA . ASP A 1 580 ? 51.996 125.673 42.684 1.00 21.02 560 ASP A CA 1
ATOM 4509 C C . ASP A 1 580 ? 52.363 126.172 44.074 1.00 26.16 560 ASP A C 1
ATOM 4510 O O . ASP A 1 580 ? 53.554 126.239 44.405 1.00 30.35 560 ASP A O 1
ATOM 4515 N N . LYS A 1 581 ? 51.375 126.520 44.893 1.00 26.89 561 LYS A N 1
ATOM 4516 C CA . LYS A 1 581 ? 51.569 126.761 46.319 1.00 26.13 561 LYS A CA 1
ATOM 4517 C C . LYS A 1 581 ? 50.944 125.606 47.093 1.00 29.59 561 LYS A C 1
ATOM 4518 O O . LYS A 1 581 ? 49.752 125.319 46.927 1.00 25.32 561 LYS A O 1
ATOM 4524 N N . TRP A 1 582 ? 51.744 124.942 47.927 1.00 29.36 562 TRP A N 1
ATOM 4525 C CA . TRP A 1 582 ? 51.272 123.841 48.757 1.00 26.47 562 TRP A CA 1
ATOM 4526 C C . TRP A 1 582 ? 51.408 124.245 50.220 1.00 28.85 562 TRP A C 1
ATOM 4527 O O . TRP A 1 582 ? 52.515 124.525 50.685 1.00 28.54 562 TRP A O 1
ATOM 4538 N N . HIS A 1 583 ? 50.287 124.279 50.945 1.00 29.49 563 HIS A N 1
ATOM 4539 C CA . HIS A 1 583 ? 50.313 124.665 52.353 1.00 28.63 563 HIS A CA 1
ATOM 4540 C C . HIS A 1 583 ? 50.797 123.502 53.216 1.00 33.21 563 HIS A C 1
ATOM 4541 O O . HIS A 1 583 ? 50.319 122.370 53.080 1.00 33.14 563 HIS A O 1
ATOM 4548 N N . GLU A 1 584 ? 51.748 123.779 54.103 1.00 34.03 564 GLU A N 1
ATOM 4549 C CA . GLU A 1 584 ? 52.232 122.800 55.066 1.00 30.91 564 GLU A CA 1
ATOM 4550 C C . GLU A 1 584 ? 51.520 123.054 56.383 1.00 37.10 564 GLU A C 1
ATOM 4551 O O . GLU A 1 584 ? 51.647 124.141 56.952 1.00 42.51 564 GLU A O 1
ATOM 4557 N N . GLU A 1 585 ? 50.750 122.070 56.848 1.00 35.40 565 GLU A N 1
ATOM 4558 C CA . GLU A 1 585 ? 49.929 122.185 58.045 1.00 36.43 565 GLU A CA 1
ATOM 4559 C C . GLU A 1 585 ? 50.117 120.968 58.934 1.00 38.80 565 GLU A C 1
ATOM 4560 O O . GLU A 1 585 ? 50.377 119.863 58.440 1.00 41.27 565 GLU A O 1
ATOM 4566 N N . PRO A 1 586 ? 49.986 121.140 60.253 1.00 39.87 566 PRO A N 1
ATOM 4567 C CA . PRO A 1 586 ? 50.100 119.990 61.166 1.00 35.65 566 PRO A CA 1
ATOM 4568 C C . PRO A 1 586 ? 48.857 119.126 61.214 1.00 37.73 566 PRO A C 1
ATOM 4569 O O . PRO A 1 586 ? 48.925 117.998 61.721 1.00 38.57 566 PRO A O 1
ATOM 4573 N N . ASP A 1 587 ? 47.732 119.614 60.705 1.00 37.13 567 ASP A N 1
ATOM 4574 C CA . ASP A 1 587 ? 46.467 118.911 60.824 1.00 31.84 567 ASP A CA 1
ATOM 4575 C C . ASP A 1 587 ? 45.565 119.409 59.708 1.00 35.58 567 ASP A C 1
ATOM 4576 O O . ASP A 1 587 ? 45.962 120.248 58.898 1.00 34.70 567 ASP A O 1
ATOM 4581 N N . TRP A 1 588 ? 44.361 118.838 59.644 1.00 32.32 568 TRP A N 1
ATOM 4582 C CA . TRP A 1 588 ? 43.233 119.380 58.894 1.00 35.20 568 TRP A CA 1
ATOM 4583 C C . TRP A 1 588 ? 42.048 119.274 59.840 1.00 36.81 568 TRP A C 1
ATOM 4584 O O . TRP A 1 588 ? 41.572 118.166 60.105 1.00 33.52 568 TRP A O 1
ATOM 4595 N N . SER A 1 589 ? 41.597 120.407 60.371 1.00 33.86 569 SER A N 1
ATOM 4596 C CA . SER A 1 589 ? 40.589 120.442 61.426 1.00 31.35 569 SER A CA 1
ATOM 4597 C C . SER A 1 589 ? 40.191 121.895 61.620 1.00 36.84 569 SER A C 1
ATOM 4598 O O . SER A 1 589 ? 40.856 122.802 61.117 1.00 36.87 569 SER A O 1
ATOM 4601 N N . ASN A 1 590 ? 39.109 122.113 62.373 1.00 35.48 570 ASN A N 1
ATOM 4602 C CA . ASN A 1 590 ? 38.723 123.488 62.673 1.00 37.82 570 ASN A CA 1
ATOM 4603 C C . ASN A 1 590 ? 39.824 124.209 63.434 1.00 41.72 570 ASN A C 1
ATOM 4604 O O . ASN A 1 590 ? 39.931 125.434 63.341 1.00 38.45 570 ASN A O 1
ATOM 4609 N N . ASP A 1 591 ? 40.674 123.455 64.153 1.00 41.02 571 ASP A N 1
ATOM 4610 C CA . ASP A 1 591 ? 41.746 123.992 64.988 1.00 44.76 571 ASP A CA 1
ATOM 4611 C C . ASP A 1 591 ? 42.823 124.733 64.204 1.00 43.96 571 ASP A C 1
ATOM 4612 O O . ASP A 1 591 ? 43.709 125.327 64.829 1.00 37.13 571 ASP A O 1
ATOM 4617 N N . LEU A 1 592 ? 42.801 124.671 62.869 1.00 40.67 572 LEU A N 1
ATOM 4618 C CA . LEU A 1 592 ? 43.749 125.452 62.084 1.00 37.98 572 LEU A CA 1
ATOM 4619 C C . LEU A 1 592 ? 43.376 126.926 62.079 1.00 37.55 572 LEU A C 1
ATOM 4620 O O . LEU A 1 592 ? 44.248 127.776 61.875 1.00 41.96 572 LEU A O 1
ATOM 4625 N N . GLY A 1 593 ? 42.096 127.245 62.279 1.00 32.48 573 GLY A N 1
ATOM 4626 C CA . GLY A 1 593 ? 41.651 128.620 62.272 1.00 38.93 573 GLY A CA 1
ATOM 4627 C C . GLY A 1 593 ? 40.904 129.017 63.527 1.00 40.53 573 GLY A C 1
ATOM 4628 O O . GLY A 1 593 ? 40.944 128.307 64.537 1.00 41.76 573 GLY A O 1
ATOM 4629 N N . GLN A 1 594 ? 40.220 130.155 63.473 1.00 40.35 574 GLN A N 1
ATOM 4630 C CA . GLN A 1 594 ? 39.454 130.677 64.594 1.00 43.05 574 GLN A CA 1
ATOM 4631 C C . GLN A 1 594 ? 37.993 130.813 64.206 1.00 35.12 574 GLN A C 1
ATOM 4632 O O . GLN A 1 594 ? 37.661 131.003 63.034 1.00 31.64 574 GLN A O 1
ATOM 4638 N N . GLU A 1 595 ? 37.128 130.701 65.211 1.00 39.96 575 GLU A N 1
ATOM 4639 C CA . GLU A 1 595 ? 35.690 130.629 64.987 1.00 40.31 575 GLU A CA 1
ATOM 4640 C C . GLU A 1 595 ? 35.136 131.969 64.512 1.00 41.46 575 GLU A C 1
ATOM 4641 O O . GLU A 1 595 ? 35.441 133.019 65.082 1.00 42.09 575 GLU A O 1
ATOM 4647 N N . LYS A 1 596 ? 34.324 131.929 63.458 1.00 41.44 576 LYS A N 1
ATOM 4648 C CA . LYS A 1 596 ? 33.588 133.087 62.975 1.00 38.08 576 LYS A CA 1
ATOM 4649 C C . LYS A 1 596 ? 32.145 132.672 62.744 1.00 39.37 576 LYS A C 1
ATOM 4650 O O . LYS A 1 596 ? 31.864 131.524 62.394 1.00 37.83 576 LYS A O 1
ATOM 4656 N N . ILE A 1 597 ? 31.228 133.604 62.973 1.00 37.79 577 ILE A N 1
ATOM 4657 C CA . ILE A 1 597 ? 29.805 133.370 62.773 1.00 33.66 577 ILE A CA 1
ATOM 4658 C C . ILE A 1 597 ? 29.250 134.526 61.961 1.00 34.75 577 ILE A C 1
ATOM 4659 O O . ILE A 1 597 ? 29.504 135.694 62.284 1.00 41.63 577 ILE A O 1
ATOM 4664 N N . TYR A 1 598 ? 28.478 134.210 60.930 1.00 33.60 578 TYR A N 1
ATOM 4665 C CA . TYR A 1 598 ? 27.828 135.214 60.110 1.00 33.45 578 TYR A CA 1
ATOM 4666 C C . TYR A 1 598 ? 26.322 135.039 60.215 1.00 38.71 578 TYR A C 1
ATOM 4667 O O . TYR A 1 598 ? 25.823 133.913 60.224 1.00 35.95 578 TYR A O 1
ATOM 4676 N N . TYR A 1 599 ? 25.599 136.155 60.302 1.00 36.11 579 TYR A N 1
ATOM 4677 C CA . TYR A 1 599 ? 24.164 136.060 60.436 1.00 36.94 579 TYR A CA 1
ATOM 4678 C C . TYR A 1 599 ? 23.483 136.714 59.247 1.00 35.17 579 TYR A C 1
ATOM 4679 O O . TYR A 1 599 ? 23.937 137.761 58.773 1.00 37.94 579 TYR A O 1
ATOM 4688 N N . PRO A 1 600 ? 22.400 136.130 58.749 1.00 33.42 580 PRO A N 1
ATOM 4689 C CA . PRO A 1 600 ? 21.662 136.757 57.651 1.00 33.94 580 PRO A CA 1
ATOM 4690 C C . PRO A 1 600 ? 20.989 138.056 58.084 1.00 38.33 580 PRO A C 1
ATOM 4691 O O . PRO A 1 600 ? 20.742 138.304 59.267 1.00 36.31 580 PRO A O 1
ATOM 4695 N N . THR A 1 601 ? 20.697 138.895 57.091 1.00 34.23 581 THR A N 1
ATOM 4696 C CA . THR A 1 601 ? 19.943 140.125 57.272 1.00 37.27 581 THR A CA 1
ATOM 4697 C C . THR A 1 601 ? 18.644 140.022 56.484 1.00 39.98 581 THR A C 1
ATOM 4698 O O . THR A 1 601 ? 18.509 139.187 55.582 1.00 34.87 581 THR A O 1
ATOM 4702 N N . ASP A 1 602 ? 17.689 140.900 56.819 1.00 35.66 582 ASP A N 1
ATOM 4703 C CA . ASP A 1 602 ? 16.434 140.960 56.073 1.00 39.42 582 ASP A CA 1
ATOM 4704 C C . ASP A 1 602 ? 16.616 141.549 54.684 1.00 38.03 582 ASP A C 1
ATOM 4705 O O . ASP A 1 602 ? 15.660 141.562 53.903 1.00 41.20 582 ASP A O 1
ATOM 4710 N N . GLU A 1 603 ? 17.807 142.046 54.363 1.00 39.86 583 GLU A N 1
ATOM 4711 C CA . GLU A 1 603 ? 18.086 142.622 53.057 1.00 43.30 583 GLU A CA 1
ATOM 4712 C C . GLU A 1 603 ? 18.939 141.708 52.188 1.00 43.27 583 GLU A C 1
ATOM 4713 O O . GLU A 1 603 ? 19.486 142.167 51.179 1.00 43.83 583 GLU A O 1
ATOM 4719 N N . GLY A 1 604 ? 19.075 140.436 52.554 1.00 37.23 584 GLY A N 1
ATOM 4720 C CA . GLY A 1 604 ? 19.840 139.516 51.739 1.00 37.00 584 GLY A CA 1
ATOM 4721 C C . GLY A 1 604 ? 21.337 139.669 51.873 1.00 31.69 584 GLY A C 1
ATOM 4722 O O . GLY A 1 604 ? 22.065 139.481 50.888 1.00 34.12 584 GLY A O 1
ATOM 4723 N N . GLU A 1 605 ? 21.816 139.993 53.068 1.00 30.43 585 GLU A N 1
ATOM 4724 C CA . GLU A 1 605 ? 23.229 140.206 53.370 1.00 39.85 585 GLU A CA 1
ATOM 4725 C C . GLU A 1 605 ? 23.677 139.230 54.457 1.00 32.77 585 GLU A C 1
ATOM 4726 O O . GLU A 1 605 ? 22.879 138.483 55.015 1.00 37.46 585 GLU A O 1
ATOM 4732 N N . LEU A 1 606 ? 24.972 139.250 54.759 1.00 35.57 586 LEU A N 1
ATOM 4733 C CA . LEU A 1 606 ? 25.578 138.243 55.627 1.00 34.43 586 LEU A CA 1
ATOM 4734 C C . LEU A 1 606 ? 26.752 138.907 56.330 1.00 34.55 586 LEU A C 1
ATOM 4735 O O . LEU A 1 606 ? 27.746 139.229 55.683 1.00 31.71 586 LEU A O 1
ATOM 4740 N N . PHE A 1 607 ? 26.633 139.120 57.641 1.00 34.26 587 PHE A N 1
ATOM 4741 C CA . PHE A 1 607 ? 27.530 139.998 58.379 1.00 33.63 587 PHE A CA 1
ATOM 4742 C C . PHE A 1 607 ? 27.790 139.405 59.756 1.00 33.16 587 PHE A C 1
ATOM 4743 O O . PHE A 1 607 ? 26.910 138.774 60.345 1.00 34.28 587 PHE A O 1
ATOM 4751 N N . GLN A 1 608 ? 29.003 139.621 60.273 1.00 34.58 588 GLN A N 1
ATOM 4752 C CA . GLN A 1 608 ? 29.314 139.185 61.636 1.00 35.61 588 GLN A CA 1
ATOM 4753 C C . GLN A 1 608 ? 28.416 139.853 62.670 1.00 41.22 588 GLN A C 1
ATOM 4754 O O . GLN A 1 608 ? 28.208 139.300 63.757 1.00 46.74 588 GLN A O 1
ATOM 4760 N N . ASP A 1 609 ? 27.911 141.056 62.385 1.00 37.58 589 ASP A N 1
ATOM 4761 C CA . ASP A 1 609 ? 26.947 141.701 63.268 1.00 38.09 589 ASP A CA 1
ATOM 4762 C C . ASP A 1 609 ? 25.558 141.751 62.639 1.00 37.71 589 ASP A C 1
ATOM 4763 O O . ASP A 1 609 ? 24.769 142.655 62.926 1.00 34.92 589 ASP A O 1
ATOM 4768 N N . GLY A 1 610 ? 25.250 140.777 61.783 1.00 35.87 590 GLY A N 1
ATOM 4769 C CA . GLY A 1 610 ? 23.910 140.684 61.232 1.00 37.71 590 GLY A CA 1
ATOM 4770 C C . GLY A 1 610 ? 22.866 140.454 62.311 1.00 38.80 590 GLY A C 1
ATOM 4771 O O . GLY A 1 610 ? 23.150 139.936 63.398 1.00 39.80 590 GLY A O 1
ATOM 4772 N N . ASN A 1 611 ? 21.637 140.853 62.002 1.00 41.30 591 ASN A N 1
ATOM 4773 C CA . ASN A 1 611 ? 20.574 140.871 62.999 1.00 49.87 591 ASN A CA 1
ATOM 4774 C C . ASN A 1 611 ? 19.212 140.800 62.325 1.00 48.96 591 ASN A C 1
ATOM 4775 O O . ASN A 1 611 ? 18.276 141.492 62.733 1.00 47.87 591 ASN A O 1
ATOM 4780 N N . GLY A 1 612 ? 19.097 139.988 61.280 1.00 44.26 592 GLY A N 1
ATOM 4781 C CA . GLY A 1 612 ? 17.813 139.830 60.626 1.00 42.98 592 GLY A CA 1
ATOM 4782 C C . GLY A 1 612 ? 16.769 139.277 61.577 1.00 47.58 592 GLY A C 1
ATOM 4783 O O . GLY A 1 612 ? 17.084 138.598 62.562 1.00 42.20 592 GLY A O 1
ATOM 4784 N N . LYS A 1 613 ? 15.501 139.599 61.288 1.00 46.75 593 LYS A N 1
ATOM 4785 C CA . LYS A 1 613 ? 14.412 139.153 62.140 1.00 44.76 593 LYS A CA 1
ATOM 4786 C C . LYS A 1 613 ? 13.178 138.702 61.374 1.00 47.75 593 LYS A C 1
ATOM 4787 O O . LYS A 1 613 ? 12.250 138.186 62.002 1.00 49.62 593 LYS A O 1
ATOM 4793 N N . ALA A 1 614 ? 13.143 138.848 60.051 1.00 42.97 594 ALA A N 1
ATOM 4794 C CA . ALA A 1 614 ? 11.982 138.430 59.282 1.00 40.85 594 ALA A CA 1
ATOM 4795 C C . ALA A 1 614 ? 11.913 136.902 59.164 1.00 51.14 594 ALA A C 1
ATOM 4796 O O . ALA A 1 614 ? 12.848 136.164 59.497 1.00 43.24 594 ALA A O 1
ATOM 4798 N N . GLN A 1 615 ? 10.767 136.435 58.688 1.00 48.18 595 GLN A N 1
ATOM 4799 C CA . GLN A 1 615 ? 10.585 135.062 58.243 1.00 47.42 595 GLN A CA 1
ATOM 4800 C C . GLN A 1 615 ? 10.475 135.119 56.723 1.00 49.42 595 GLN A C 1
ATOM 4801 O O . GLN A 1 615 ? 9.436 135.504 56.179 1.00 60.74 595 GLN A O 1
ATOM 4807 N N . LYS A 1 616 ? 11.560 134.756 56.045 1.00 47.80 596 LYS A N 1
ATOM 4808 C CA . LYS A 1 616 ? 11.600 134.720 54.592 1.00 44.80 596 LYS A CA 1
ATOM 4809 C C . LYS A 1 616 ? 11.276 133.314 54.114 1.00 41.40 596 LYS A C 1
ATOM 4810 O O . LYS A 1 616 ? 11.739 132.327 54.697 1.00 41.79 596 LYS A O 1
ATOM 4816 N N . SER A 1 617 ? 10.483 133.230 53.051 1.00 36.35 597 SER A N 1
ATOM 4817 C CA . SER A 1 617 ? 10.021 131.963 52.502 1.00 37.85 597 SER A CA 1
ATOM 4818 C C . SER A 1 617 ? 10.541 131.775 51.084 1.00 37.99 597 SER A C 1
ATOM 4819 O O . SER A 1 617 ? 10.796 132.748 50.366 1.00 39.69 597 SER A O 1
ATOM 4822 N N . PHE A 1 618 ? 10.678 130.514 50.676 1.00 31.71 598 PHE A N 1
ATOM 4823 C CA . PHE A 1 618 ? 10.928 130.196 49.279 1.00 34.37 598 PHE A CA 1
ATOM 4824 C C . PHE A 1 618 ? 10.105 128.977 48.914 1.00 32.04 598 PHE A C 1
ATOM 4825 O O . PHE A 1 618 ? 9.868 128.100 49.748 1.00 33.41 598 PHE A O 1
ATOM 4833 N N . THR A 1 619 ? 9.644 128.936 47.671 1.00 32.95 599 THR A N 1
ATOM 4834 C CA . THR A 1 619 ? 8.838 127.816 47.199 1.00 38.07 599 THR A CA 1
ATOM 4835 C C . THR A 1 619 ? 9.706 126.918 46.325 1.00 36.59 599 THR A C 1
ATOM 4836 O O . THR A 1 619 ? 10.037 127.272 45.186 1.00 32.44 599 THR A O 1
ATOM 4840 N N . ASP A 1 620 ? 10.066 125.757 46.869 1.00 34.61 600 ASP A N 1
ATOM 4841 C CA . ASP A 1 620 ? 10.769 124.736 46.107 1.00 34.53 600 ASP A CA 1
ATOM 4842 C C . ASP A 1 620 ? 9.811 124.057 45.138 1.00 36.99 600 ASP A C 1
ATOM 4843 O O . ASP A 1 620 ? 8.721 123.630 45.530 1.00 38.61 600 ASP A O 1
ATOM 4848 N N . VAL A 1 621 ? 10.216 123.963 43.870 1.00 32.92 601 VAL A N 1
ATOM 4849 C CA . VAL A 1 621 ? 9.386 123.354 42.835 1.00 36.86 601 VAL A CA 1
ATOM 4850 C C . VAL A 1 621 ? 9.966 122.009 42.397 1.00 33.31 601 VAL A C 1
ATOM 4851 O O . VAL A 1 621 ? 9.817 121.612 41.237 1.00 33.58 601 VAL A O 1
ATOM 4855 N N . GLY A 1 622 ? 10.605 121.296 43.326 1.00 31.79 602 GLY A N 1
ATOM 4856 C CA . GLY A 1 622 ? 11.183 119.987 43.041 1.00 36.70 602 GLY A CA 1
ATOM 4857 C C . GLY A 1 622 ? 11.999 119.969 41.766 1.00 35.31 602 GLY A C 1
ATOM 4858 O O . GLY A 1 622 ? 12.769 120.892 41.478 1.00 34.91 602 GLY A O 1
ATOM 4859 N N . GLY A 1 623 ? 11.817 118.916 40.976 1.00 30.17 603 GLY A N 1
ATOM 4860 C CA . GLY A 1 623 ? 12.434 118.804 39.671 1.00 32.75 603 GLY A CA 1
ATOM 4861 C C . GLY A 1 623 ? 11.560 119.206 38.503 1.00 39.40 603 GLY A C 1
ATOM 4862 O O . GLY A 1 623 ? 11.971 119.014 37.351 1.00 37.40 603 GLY A O 1
ATOM 4863 N N . ILE A 1 624 ? 10.375 119.773 38.764 1.00 36.44 604 ILE A N 1
ATOM 4864 C CA . ILE A 1 624 ? 9.437 120.128 37.702 1.00 37.35 604 ILE A CA 1
ATOM 4865 C C . ILE A 1 624 ? 10.083 121.073 36.701 1.00 40.49 604 ILE A C 1
ATOM 4866 O O . ILE A 1 624 ? 10.060 120.832 35.489 1.00 43.41 604 ILE A O 1
ATOM 4871 N N . GLU A 1 625 ? 10.632 122.188 37.188 1.00 42.06 605 GLU A N 1
ATOM 4872 C CA . GLU A 1 625 ? 11.184 123.182 36.271 1.00 44.21 605 GLU A CA 1
ATOM 4873 C C . GLU A 1 625 ? 12.514 122.715 35.688 1.00 43.83 605 GLU A C 1
ATOM 4874 O O . GLU A 1 625 ? 12.805 122.953 34.508 1.00 39.22 605 GLU A O 1
ATOM 4880 N N . PHE A 1 626 ? 13.330 122.039 36.497 1.00 36.72 606 PHE A N 1
ATOM 4881 C CA . PHE A 1 626 ? 14.594 121.518 35.990 1.00 36.50 606 PHE A CA 1
ATOM 4882 C C . PHE A 1 626 ? 14.372 120.562 34.818 1.00 39.03 606 PHE A C 1
ATOM 4883 O O . PHE A 1 626 ? 14.981 120.717 33.755 1.00 40.28 606 PHE A O 1
ATOM 4891 N N . LYS A 1 627 ? 13.481 119.575 34.982 1.00 41.86 607 LYS A N 1
ATOM 4892 C CA . LYS A 1 627 ? 13.278 118.579 33.928 1.00 43.31 607 LYS A CA 1
ATOM 4893 C C . LYS A 1 627 ? 12.552 119.165 32.719 1.00 43.98 607 LYS A C 1
ATOM 4894 O O . LYS A 1 627 ? 12.754 118.700 31.589 1.00 43.57 607 LYS A O 1
ATOM 4900 N N . LYS A 1 628 ? 11.720 120.187 32.935 1.00 44.08 608 LYS A N 1
ATOM 4901 C CA . LYS A 1 628 ? 11.090 120.901 31.829 1.00 44.31 608 LYS A CA 1
ATOM 4902 C C . LYS A 1 628 ? 12.125 121.632 30.975 1.00 47.13 608 LYS A C 1
ATOM 4903 O O . LYS A 1 628 ? 12.056 121.605 29.740 1.00 45.07 608 LYS A O 1
ATOM 4909 N N . ALA A 1 629 ? 13.104 122.278 31.613 1.00 45.58 609 ALA A N 1
ATOM 4910 C CA . ALA A 1 629 ? 14.079 123.069 30.869 1.00 46.86 609 ALA A CA 1
ATOM 4911 C C . ALA A 1 629 ? 15.082 122.208 30.112 1.00 48.34 609 ALA A C 1
ATOM 4912 O O . ALA A 1 629 ? 15.781 122.730 29.238 1.00 53.16 609 ALA A O 1
ATOM 4914 N N . GLY A 1 630 ? 15.183 120.917 30.436 1.00 43.54 610 GLY A N 1
ATOM 4915 C CA . GLY A 1 630 ? 16.097 120.032 29.745 1.00 44.53 610 GLY A CA 1
ATOM 4916 C C . GLY A 1 630 ? 17.569 120.325 29.922 1.00 47.99 610 GLY A C 1
ATOM 4917 O O . GLY A 1 630 ? 18.386 119.773 29.180 1.00 46.09 610 GLY A O 1
ATOM 4918 N N . ILE A 1 631 ? 17.947 121.164 30.882 1.00 45.13 611 ILE A N 1
ATOM 4919 C CA . ILE A 1 631 ? 19.354 121.506 31.039 1.00 44.98 611 ILE A CA 1
ATOM 4920 C C . ILE A 1 631 ? 20.066 120.418 31.838 1.00 45.50 611 ILE A C 1
ATOM 4921 O O . ILE A 1 631 ? 19.453 119.652 32.586 1.00 45.30 611 ILE A O 1
ATOM 4926 N N . SER A 1 632 ? 21.386 120.355 31.669 1.00 42.39 612 SER A N 1
ATOM 4927 C CA . SER A 1 632 ? 22.196 119.384 32.383 1.00 39.35 612 SER A CA 1
ATOM 4928 C C . SER A 1 632 ? 22.266 119.723 33.869 1.00 40.96 612 SER A C 1
ATOM 4929 O O . SER A 1 632 ? 22.000 120.852 34.293 1.00 39.49 612 SER A O 1
ATOM 4932 N N . GLU A 1 633 ? 22.654 118.717 34.661 1.00 36.83 613 GLU A N 1
ATOM 4933 C CA . GLU A 1 633 ? 22.778 118.895 36.104 1.00 40.37 613 GLU A CA 1
ATOM 4934 C C . GLU A 1 633 ? 23.907 119.864 36.449 1.00 36.67 613 GLU A C 1
ATOM 4935 O O . GLU A 1 633 ? 23.795 120.644 37.405 1.00 39.02 613 GLU A O 1
ATOM 4941 N N . SER A 1 634 ? 24.998 119.843 35.678 1.00 35.21 614 SER A N 1
ATOM 4942 C CA . SER A 1 634 ? 26.104 120.759 35.960 1.00 37.50 614 SER A CA 1
ATOM 4943 C C . SER A 1 634 ? 25.788 122.175 35.492 1.00 35.44 614 SER A C 1
ATOM 4944 O O . SER A 1 634 ? 26.190 123.142 36.140 1.00 30.69 614 SER A O 1
ATOM 4947 N N . ASP A 1 635 ? 25.089 122.308 34.361 1.00 38.42 615 ASP A N 1
ATOM 4948 C CA . ASP A 1 635 ? 24.547 123.600 33.953 1.00 40.17 615 ASP A CA 1
ATOM 4949 C C . ASP A 1 635 ? 23.654 124.182 35.045 1.00 42.36 615 ASP A C 1
ATOM 4950 O O . ASP A 1 635 ? 23.799 125.351 35.429 1.00 36.43 615 ASP A O 1
ATOM 4955 N N . TRP A 1 636 ? 22.729 123.371 35.570 1.00 40.58 616 TRP A N 1
ATOM 4956 C CA . TRP A 1 636 ? 21.874 123.838 36.653 1.00 32.74 616 TRP A CA 1
ATOM 4957 C C . TRP A 1 636 ? 22.699 124.325 37.842 1.00 29.42 616 TRP A C 1
ATOM 4958 O O . TRP A 1 636 ? 22.424 125.392 38.401 1.00 36.45 616 TRP A O 1
ATOM 4969 N N . GLN A 1 637 ? 23.705 123.546 38.255 1.00 33.49 617 GLN A N 1
ATOM 4970 C CA . GLN A 1 637 ? 24.491 123.892 39.440 1.00 35.40 617 GLN A CA 1
ATOM 4971 C C . GLN A 1 637 ? 25.212 125.223 39.269 1.00 33.58 617 GLN A C 1
ATOM 4972 O O . GLN A 1 637 ? 25.259 126.033 40.199 1.00 33.84 617 GLN A O 1
ATOM 4978 N N . TYR A 1 638 ? 25.791 125.465 38.095 1.00 31.70 618 TYR A N 1
ATOM 4979 C CA . TYR A 1 638 ? 26.540 126.702 37.910 1.00 36.39 618 TYR A CA 1
ATOM 4980 C C . TYR A 1 638 ? 25.596 127.898 37.865 1.00 33.15 618 TYR A C 1
ATOM 4981 O O . TYR A 1 638 ? 25.777 128.872 38.600 1.00 33.68 618 TYR A O 1
ATOM 4990 N N . LYS A 1 639 ? 24.574 127.831 37.013 1.00 36.38 619 LYS A N 1
ATOM 4991 C CA . LYS A 1 639 ? 23.559 128.876 37.001 1.00 34.83 619 LYS A CA 1
ATOM 4992 C C . LYS A 1 639 ? 22.936 129.059 38.375 1.00 32.87 619 LYS A C 1
ATOM 4993 O O . LYS A 1 639 ? 22.629 130.190 38.766 1.00 34.92 619 LYS A O 1
ATOM 4999 N N . PHE A 1 640 ? 22.791 127.983 39.147 1.00 33.71 620 PHE A N 1
ATOM 5000 C CA . PHE A 1 640 ? 22.205 128.125 40.475 1.00 32.12 620 PHE A CA 1
ATOM 5001 C C . PHE A 1 640 ? 23.115 128.932 41.398 1.00 31.81 620 PHE A C 1
ATOM 5002 O O . PHE A 1 640 ? 22.693 129.935 41.985 1.00 35.01 620 PHE A O 1
ATOM 5010 N N . ILE A 1 641 ? 24.371 128.510 41.546 1.00 32.07 621 ILE A N 1
ATOM 5011 C CA . ILE A 1 641 ? 25.251 129.230 42.455 1.00 32.64 621 ILE A CA 1
ATOM 5012 C C . ILE A 1 641 ? 25.586 130.625 41.936 1.00 32.38 621 ILE A C 1
ATOM 5013 O O . ILE A 1 641 ? 25.958 131.502 42.727 1.00 30.07 621 ILE A O 1
ATOM 5018 N N . CYS A 1 642 ? 25.476 130.865 40.629 1.00 28.84 622 CYS A N 1
ATOM 5019 C CA . CYS A 1 642 ? 25.639 132.234 40.159 1.00 33.42 622 CYS A CA 1
ATOM 5020 C C . CYS A 1 642 ? 24.416 133.084 40.466 1.00 33.45 622 CYS A C 1
ATOM 5021 O O . CYS A 1 642 ? 24.515 134.305 40.467 1.00 35.90 622 CYS A O 1
ATOM 5024 N N . GLY A 1 643 ? 23.275 132.472 40.765 1.00 35.69 623 GLY A N 1
ATOM 5025 C CA . GLY A 1 643 ? 22.085 133.238 41.065 1.00 31.21 623 GLY A CA 1
ATOM 5026 C C . GLY A 1 643 ? 21.227 133.566 39.870 1.00 31.20 623 GLY A C 1
ATOM 5027 O O . GLY A 1 643 ? 20.528 134.584 39.890 1.00 39.19 623 GLY A O 1
ATOM 5028 N N . ASP A 1 644 ? 21.288 132.761 38.813 1.00 31.63 624 ASP A N 1
ATOM 5029 C CA . ASP A 1 644 ? 20.346 132.869 37.714 1.00 38.86 624 ASP A CA 1
ATOM 5030 C C . ASP A 1 644 ? 18.939 132.994 38.281 1.00 44.26 624 ASP A C 1
ATOM 5031 O O . ASP A 1 644 ? 18.522 132.188 39.119 1.00 42.21 624 ASP A O 1
ATOM 5036 N N . GLU A 1 645 ? 18.226 134.041 37.866 1.00 43.24 625 GLU A N 1
ATOM 5037 C CA . GLU A 1 645 ? 16.903 134.288 38.430 1.00 43.41 625 GLU A CA 1
ATOM 5038 C C . GLU A 1 645 ? 16.039 133.037 38.351 1.00 37.71 625 GLU A C 1
ATOM 5039 O O . GLU A 1 645 ? 15.464 132.599 39.357 1.00 35.46 625 GLU A O 1
ATOM 5045 N N . LYS A 1 646 ? 15.981 132.420 37.164 1.00 41.56 626 LYS A N 1
ATOM 5046 C CA . LYS A 1 646 ? 15.084 131.286 36.948 1.00 35.82 626 LYS A CA 1
ATOM 5047 C C . LYS A 1 646 ? 15.373 130.142 37.913 1.00 38.63 626 LYS A C 1
ATOM 5048 O O . LYS A 1 646 ? 14.445 129.473 38.382 1.00 41.48 626 LYS A O 1
ATOM 5054 N N . TRP A 1 647 ? 16.648 129.904 38.238 1.00 36.88 627 TRP A N 1
ATOM 5055 C CA . TRP A 1 647 ? 16.989 128.771 39.091 1.00 34.90 627 TRP A CA 1
ATOM 5056 C C . TRP A 1 647 ? 17.225 129.157 40.542 1.00 36.22 627 TRP A C 1
ATOM 5057 O O . TRP A 1 647 ? 17.087 128.302 41.423 1.00 36.61 627 TRP A O 1
ATOM 5068 N N . ALA A 1 648 ? 17.549 130.424 40.815 1.00 34.11 628 ALA A N 1
ATOM 5069 C CA . ALA A 1 648 ? 17.766 130.875 42.188 1.00 39.49 628 ALA A CA 1
ATOM 5070 C C . ALA A 1 648 ? 16.471 131.219 42.923 1.00 36.24 628 ALA A C 1
ATOM 5071 O O . ALA A 1 648 ? 16.499 131.355 44.155 1.00 35.58 628 ALA A O 1
ATOM 5073 N N . LYS A 1 649 ? 15.354 131.393 42.204 1.00 38.04 629 LYS A N 1
ATOM 5074 C CA . LYS A 1 649 ? 14.073 131.697 42.849 1.00 34.25 629 LYS A CA 1
ATOM 5075 C C . LYS A 1 649 ? 13.727 130.724 43.969 1.00 36.90 629 LYS A C 1
ATOM 5076 O O . LYS A 1 649 ? 13.334 131.190 45.050 1.00 35.92 629 LYS A O 1
ATOM 5082 N N . PRO A 1 650 ? 13.873 129.369 43.805 1.00 35.30 630 PRO A N 1
ATOM 5083 C CA . PRO A 1 650 ? 13.660 128.464 44.947 1.00 31.05 630 PRO A CA 1
ATOM 5084 C C . PRO A 1 650 ? 14.774 128.488 45.983 1.00 31.80 630 PRO A C 1
ATOM 5085 O O . PRO A 1 650 ? 15.253 127.417 46.370 1.00 34.87 630 PRO A O 1
ATOM 5089 N N . SER A 1 651 ? 15.188 129.659 46.460 1.00 36.33 631 SER A N 1
ATOM 5090 C CA . SER A 1 651 ? 16.273 129.729 47.439 1.00 37.04 631 SER A CA 1
ATOM 5091 C C . SER A 1 651 ? 16.306 131.111 48.088 1.00 34.98 631 SER A C 1
ATOM 5092 O O . SER A 1 651 ? 15.729 132.078 47.580 1.00 30.96 631 SER A O 1
ATOM 5095 N N . LEU A 1 652 ? 17.001 131.180 49.217 1.00 31.87 632 LEU A N 1
ATOM 5096 C CA . LEU A 1 652 ? 17.356 132.428 49.874 1.00 36.32 632 LEU A CA 1
ATOM 5097 C C . LEU A 1 652 ? 18.866 132.611 49.780 1.00 36.41 632 LEU A C 1
ATOM 5098 O O . LEU A 1 652 ? 19.621 131.697 50.137 1.00 33.97 632 LEU A O 1
ATOM 5103 N N . ARG A 1 653 ? 19.309 133.771 49.292 1.00 30.22 633 ARG A N 1
ATOM 5104 C CA . ARG A 1 653 ? 20.734 134.068 49.180 1.00 32.81 633 ARG A CA 1
ATOM 5105 C C . ARG A 1 653 ? 21.137 135.222 50.091 1.00 36.24 633 ARG A C 1
ATOM 5106 O O . ARG A 1 653 ? 20.445 136.245 50.164 1.00 36.26 633 ARG A O 1
ATOM 5114 N N . PHE A 1 654 ? 22.278 135.068 50.761 1.00 33.00 634 PHE A N 1
ATOM 5115 C CA . PHE A 1 654 ? 22.806 136.099 51.644 1.00 34.90 634 PHE A CA 1
ATOM 5116 C C . PHE A 1 654 ? 24.271 136.331 51.316 1.00 36.08 634 PHE A C 1
ATOM 5117 O O . PHE A 1 654 ? 25.093 135.421 51.470 1.00 36.53 634 PHE A O 1
ATOM 5125 N N . GLU A 1 655 ? 24.591 137.546 50.863 1.00 35.44 635 GLU A N 1
ATOM 5126 C CA . GLU A 1 655 ? 25.945 137.915 50.464 1.00 32.82 635 GLU A CA 1
ATOM 5127 C C . GLU A 1 655 ? 26.620 138.773 51.516 1.00 32.10 635 GLU A C 1
ATOM 5128 O O . GLU A 1 655 ? 26.020 139.714 52.042 1.00 34.40 635 GLU A O 1
ATOM 5134 N N . THR A 1 656 ? 27.880 138.453 51.799 1.00 30.65 636 THR A N 1
ATOM 5135 C CA . THR A 1 656 ? 28.785 139.365 52.486 1.00 35.49 636 THR A CA 1
ATOM 5136 C C . THR A 1 656 ? 29.141 140.546 51.579 1.00 34.42 636 THR A C 1
ATOM 5137 O O . THR A 1 656 ? 28.858 140.548 50.374 1.00 39.16 636 THR A O 1
ATOM 5141 N N . ASP A 1 657 ? 29.797 141.548 52.160 1.00 30.82 637 ASP A N 1
ATOM 5142 C CA . ASP A 1 657 ? 30.508 142.512 51.326 1.00 36.30 637 ASP A CA 1
ATOM 5143 C C . ASP A 1 657 ? 31.806 141.899 50.806 1.00 37.39 637 ASP A C 1
ATOM 5144 O O . ASP A 1 657 ? 32.296 140.896 51.326 1.00 38.84 637 ASP A O 1
ATOM 5149 N N . GLU A 1 658 ? 32.371 142.526 49.775 1.00 37.74 638 GLU A N 1
ATOM 5150 C CA . GLU A 1 658 ? 33.648 142.078 49.235 1.00 34.57 638 GLU A CA 1
ATOM 5151 C C . GLU A 1 658 ? 34.696 141.986 50.335 1.00 37.18 638 GLU A C 1
ATOM 5152 O O . GLU A 1 658 ? 34.756 142.834 51.226 1.00 32.18 638 GLU A O 1
ATOM 5158 N N . PHE A 1 659 ? 35.515 140.938 50.274 1.00 30.04 639 PHE A N 1
ATOM 5159 C CA . PHE A 1 659 ? 36.596 140.784 51.237 1.00 33.30 639 PHE A CA 1
ATOM 5160 C C . PHE A 1 659 ? 37.714 141.771 50.944 1.00 36.01 639 PHE A C 1
ATOM 5161 O O . PHE A 1 659 ? 38.058 142.022 49.786 1.00 36.44 639 PHE A O 1
ATOM 5169 N N . THR A 1 660 ? 38.287 142.334 52.000 1.00 35.11 640 THR A N 1
ATOM 5170 C CA . THR A 1 660 ? 39.345 143.314 51.837 1.00 34.63 640 THR A CA 1
ATOM 5171 C C . THR A 1 660 ? 40.721 142.720 52.050 1.00 39.25 640 THR A C 1
ATOM 5172 O O . THR A 1 660 ? 41.715 143.384 51.731 1.00 37.61 640 THR A O 1
ATOM 5176 N N . HIS A 1 661 ? 40.795 141.504 52.592 1.00 39.46 641 HIS A N 1
ATOM 5177 C CA . HIS A 1 661 ? 41.985 140.668 52.646 1.00 36.48 641 HIS A CA 1
ATOM 5178 C C . HIS A 1 661 ? 41.573 139.239 52.326 1.00 38.91 641 HIS A C 1
ATOM 5179 O O . HIS A 1 661 ? 40.441 138.843 52.631 1.00 35.99 641 HIS A O 1
ATOM 5186 N N . PRO A 1 662 ? 42.461 138.440 51.724 1.00 37.16 642 PRO A N 1
ATOM 5187 C CA . PRO A 1 662 ? 42.123 137.030 51.504 1.00 34.50 642 PRO A CA 1
ATOM 5188 C C . PRO A 1 662 ? 41.851 136.348 52.836 1.00 35.26 642 PRO A C 1
ATOM 5189 O O . PRO A 1 662 ? 42.439 136.690 53.865 1.00 39.04 642 PRO A O 1
ATOM 5193 N N . THR A 1 663 ? 40.905 135.411 52.826 1.00 37.33 643 THR A N 1
ATOM 5194 C CA . THR A 1 663 ? 40.587 134.636 54.019 1.00 38.12 643 THR A CA 1
ATOM 5195 C C . THR A 1 663 ? 40.473 133.157 53.650 1.00 30.16 643 THR A C 1
ATOM 5196 O O . THR A 1 663 ? 39.947 132.811 52.588 1.00 33.29 643 THR A O 1
ATOM 5200 N N . THR A 1 664 ? 40.992 132.287 54.515 1.00 30.03 644 THR A N 1
ATOM 5201 C CA . THR A 1 664 ? 41.022 130.846 54.269 1.00 30.41 644 THR A CA 1
ATOM 5202 C C . THR A 1 664 ? 40.060 130.147 55.221 1.00 31.99 644 THR A C 1
ATOM 5203 O O . THR A 1 664 ? 40.328 130.061 56.427 1.00 33.35 644 THR A O 1
ATOM 5207 N N . ILE A 1 665 ? 38.947 129.652 54.681 1.00 28.15 645 ILE A N 1
ATOM 5208 C CA . ILE A 1 665 ? 38.005 128.824 55.442 1.00 33.18 645 ILE A CA 1
ATOM 5209 C C . ILE A 1 665 ? 38.571 127.412 55.600 1.00 32.57 645 ILE A C 1
ATOM 5210 O O . ILE A 1 665 ? 39.041 126.801 54.628 1.00 32.02 645 ILE A O 1
ATOM 5215 N N . VAL A 1 666 ? 38.547 126.891 56.828 1.00 32.09 646 VAL A N 1
ATOM 5216 C CA . VAL A 1 666 ? 39.160 125.605 57.150 1.00 30.69 646 VAL A CA 1
ATOM 5217 C C . VAL A 1 666 ? 38.188 124.756 57.971 1.00 28.62 646 VAL A C 1
ATOM 5218 O O . VAL A 1 666 ? 37.418 125.278 58.783 1.00 30.62 646 VAL A O 1
ATOM 5222 N N . GLY A 1 667 ? 38.210 123.443 57.755 1.00 29.78 647 GLY A N 1
ATOM 5223 C CA . GLY A 1 667 ? 37.372 122.583 58.573 1.00 27.42 647 GLY A CA 1
ATOM 5224 C C . GLY A 1 667 ? 35.946 122.434 58.069 1.00 27.23 647 GLY A C 1
ATOM 5225 O O . GLY A 1 667 ? 35.690 122.536 56.863 1.00 27.62 647 GLY A O 1
ATOM 5226 N N . ARG A 1 668 ? 35.004 122.182 58.968 1.00 27.28 648 ARG A N 1
ATOM 5227 C CA . ARG A 1 668 ? 33.637 121.901 58.532 1.00 33.39 648 ARG A CA 1
ATOM 5228 C C . ARG A 1 668 ? 32.711 123.010 59.009 1.00 30.98 648 ARG A C 1
ATOM 5229 O O . ARG A 1 668 ? 32.437 123.099 60.217 1.00 33.73 648 ARG A O 1
ATOM 5237 N N . PRO A 1 669 ? 32.217 123.877 58.127 1.00 31.89 649 PRO A N 1
ATOM 5238 C CA . PRO A 1 669 ? 31.225 124.870 58.551 1.00 30.77 649 PRO A CA 1
ATOM 5239 C C . PRO A 1 669 ? 29.982 124.199 59.121 1.00 32.88 649 PRO A C 1
ATOM 5240 O O . PRO A 1 669 ? 29.611 123.092 58.726 1.00 35.63 649 PRO A O 1
ATOM 5244 N N . GLU A 1 670 ? 29.337 124.888 60.061 1.00 34.21 650 GLU A N 1
ATOM 5245 C CA . GLU A 1 670 ? 28.168 124.376 60.768 1.00 34.53 650 GLU A CA 1
ATOM 5246 C C . GLU A 1 670 ? 27.032 125.378 60.647 1.00 35.10 650 GLU A C 1
ATOM 5247 O O . GLU A 1 670 ? 27.176 126.538 61.045 1.00 37.57 650 GLU A O 1
ATOM 5253 N N . VAL A 1 671 ? 25.907 124.938 60.113 1.00 31.71 651 VAL A N 1
ATOM 5254 C CA . VAL A 1 671 ? 24.756 125.804 59.918 1.00 33.20 651 VAL A CA 1
ATOM 5255 C C . VAL A 1 671 ? 23.707 125.471 60.966 1.00 39.00 651 VAL A C 1
ATOM 5256 O O . VAL A 1 671 ? 23.435 124.295 61.238 1.00 37.70 651 VAL A O 1
ATOM 5260 N N . LYS A 1 672 ? 23.134 126.510 61.575 1.00 40.41 652 LYS A N 1
ATOM 5261 C CA . LYS A 1 672 ? 21.888 126.393 62.326 1.00 37.64 652 LYS A CA 1
ATOM 5262 C C . LYS A 1 672 ? 20.796 127.137 61.572 1.00 38.33 652 LYS A C 1
ATOM 5263 O O . LYS A 1 672 ? 21.027 128.236 61.057 1.00 38.49 652 LYS A O 1
ATOM 5269 N N . VAL A 1 673 ? 19.608 126.538 61.494 1.00 37.34 653 VAL A N 1
ATOM 5270 C CA . VAL A 1 673 ? 18.537 127.154 60.724 1.00 36.72 653 VAL A CA 1
ATOM 5271 C C . VAL A 1 673 ? 17.165 126.712 61.232 1.00 41.32 653 VAL A C 1
ATOM 5272 O O . VAL A 1 673 ? 16.857 125.517 61.298 1.00 39.87 653 VAL A O 1
ATOM 5276 N N . ARG A 1 674 ? 16.335 127.680 61.612 1.00 42.75 654 ARG A N 1
ATOM 5277 C CA . ARG A 1 674 ? 14.963 127.406 62.020 1.00 40.00 654 ARG A CA 1
ATOM 5278 C C . ARG A 1 674 ? 14.063 127.514 60.791 1.00 41.06 654 ARG A C 1
ATOM 5279 O O . ARG A 1 674 ? 14.031 128.562 60.130 1.00 39.98 654 ARG A O 1
ATOM 5287 N N . VAL A 1 675 ? 13.326 126.435 60.495 1.00 37.10 655 VAL A N 1
ATOM 5288 C CA . VAL A 1 675 ? 12.586 126.302 59.244 1.00 40.21 655 VAL A CA 1
ATOM 5289 C C . VAL A 1 675 ? 11.215 125.673 59.486 1.00 42.45 655 VAL A C 1
ATOM 5290 O O . VAL A 1 675 ? 11.026 124.864 60.401 1.00 44.84 655 VAL A O 1
ATOM 5294 N N . SER A 1 676 ? 10.255 126.063 58.650 1.00 37.28 656 SER A N 1
ATOM 5295 C CA . SER A 1 676 ? 8.912 125.511 58.614 1.00 39.64 656 SER A CA 1
ATOM 5296 C C . SER A 1 676 ? 8.598 125.114 57.179 1.00 41.48 656 SER A C 1
ATOM 5297 O O . SER A 1 676 ? 9.006 125.807 56.243 1.00 41.72 656 SER A O 1
ATOM 5300 N N . ALA A 1 677 ? 7.863 124.010 57.004 1.00 40.08 657 ALA A N 1
ATOM 5301 C CA . ALA A 1 677 ? 7.573 123.456 55.685 1.00 38.56 657 ALA A CA 1
ATOM 5302 C C . ALA A 1 677 ? 6.070 123.360 55.442 1.00 40.39 657 ALA A C 1
ATOM 5303 O O . ALA A 1 677 ? 5.293 123.135 56.370 1.00 42.97 657 ALA A O 1
ATOM 5305 N N . SER A 1 678 ? 5.662 123.504 54.174 1.00 39.61 658 SER A N 1
ATOM 5306 C CA . SER A 1 678 ? 4.243 123.483 53.829 1.00 46.50 658 SER A CA 1
ATOM 5307 C C . SER A 1 678 ? 3.641 122.076 53.857 1.00 50.65 658 SER A C 1
ATOM 5308 O O . SER A 1 678 ? 2.419 121.943 53.988 1.00 46.55 658 SER A O 1
ATOM 5311 N N . LEU A 1 679 ? 4.465 121.036 53.735 1.00 47.25 659 LEU A N 1
ATOM 5312 C CA . LEU A 1 679 ? 4.066 119.644 53.843 1.00 45.67 659 LEU A CA 1
ATOM 5313 C C . LEU A 1 679 ? 4.687 119.036 55.090 1.00 43.31 659 LEU A C 1
ATOM 5314 O O . LEU A 1 679 ? 5.664 119.573 55.620 1.00 39.52 659 LEU A O 1
ATOM 5319 N N . PRO A 1 680 ? 4.127 117.919 55.615 1.00 45.54 660 PRO A N 1
ATOM 5320 C CA . PRO A 1 680 ? 4.674 117.290 56.833 1.00 40.69 660 PRO A CA 1
ATOM 5321 C C . PRO A 1 680 ? 5.853 116.366 56.533 1.00 43.39 660 PRO A C 1
ATOM 5322 O O . PRO A 1 680 ? 5.848 115.171 56.857 1.00 40.52 660 PRO A O 1
ATOM 5326 N N . LYS A 1 681 ? 6.892 116.937 55.926 1.00 42.77 661 LYS A N 1
ATOM 5327 C CA . LYS A 1 681 ? 8.102 116.262 55.466 1.00 37.59 661 LYS A CA 1
ATOM 5328 C C . LYS A 1 681 ? 8.953 117.338 54.811 1.00 45.05 661 LYS A C 1
ATOM 5329 O O . LYS A 1 681 ? 8.479 118.456 54.578 1.00 40.46 661 LYS A O 1
ATOM 5335 N N . GLY A 1 682 ? 10.201 116.998 54.511 1.00 36.85 662 GLY A N 1
ATOM 5336 C CA . GLY A 1 682 ? 10.996 117.824 53.618 1.00 40.20 662 GLY A CA 1
ATOM 5337 C C . GLY A 1 682 ? 12.485 117.744 53.900 1.00 37.91 662 GLY A C 1
ATOM 5338 O O . GLY A 1 682 ? 12.955 117.029 54.795 1.00 35.18 662 GLY A O 1
ATOM 5339 N N . GLU A 1 683 ? 13.229 118.504 53.096 1.00 34.66 663 GLU A N 1
ATOM 5340 C CA . GLU A 1 683 ? 14.680 118.565 53.206 1.00 36.88 663 GLU A CA 1
ATOM 5341 C C . GLU A 1 683 ? 15.159 119.984 52.922 1.00 38.44 663 GLU A C 1
ATOM 5342 O O . GLU A 1 683 ? 14.538 120.738 52.163 1.00 33.54 663 GLU A O 1
ATOM 5348 N N . ILE A 1 684 ? 16.274 120.336 53.551 1.00 35.66 664 ILE A N 1
ATOM 5349 C CA . ILE A 1 684 ? 16.924 121.625 53.372 1.00 33.34 664 ILE A CA 1
ATOM 5350 C C . ILE A 1 684 ? 18.360 121.355 52.944 1.00 35.82 664 ILE A C 1
ATOM 5351 O O . ILE A 1 684 ? 19.028 120.478 53.509 1.00 32.70 664 ILE A O 1
ATOM 5356 N N . SER A 1 685 ? 18.806 122.072 51.918 1.00 33.63 665 SER A N 1
ATOM 5357 C CA . SER A 1 685 ? 20.193 122.123 51.490 1.00 31.84 665 SER A CA 1
ATOM 5358 C C . SER A 1 685 ? 20.789 123.489 51.822 1.00 35.40 665 SER A C 1
ATOM 5359 O O . SER A 1 685 ? 20.110 124.516 51.761 1.00 32.07 665 SER A O 1
ATOM 5362 N N . VAL A 1 686 ? 22.071 123.506 52.154 1.00 35.04 666 VAL A N 1
ATOM 5363 C CA . VAL A 1 686 ? 22.759 124.747 52.489 1.00 32.35 666 VAL A CA 1
ATOM 5364 C C . VAL A 1 686 ? 24.131 124.724 51.831 1.00 34.01 666 VAL A C 1
ATOM 5365 O O . VAL A 1 686 ? 24.884 123.758 51.992 1.00 33.53 666 VAL A O 1
ATOM 5369 N N . ALA A 1 687 ? 24.467 125.796 51.117 1.00 35.91 667 ALA A N 1
ATOM 5370 C CA . ALA A 1 687 ? 25.723 125.901 50.394 1.00 29.51 667 ALA A CA 1
ATOM 5371 C C . ALA A 1 687 ? 26.431 127.206 50.723 1.00 33.18 667 ALA A C 1
ATOM 5372 O O . ALA A 1 687 ? 25.797 128.236 50.966 1.00 27.87 667 ALA A O 1
ATOM 5374 N N . LEU A 1 688 ? 27.758 127.142 50.706 1.00 33.58 668 LEU A N 1
ATOM 5375 C CA . LEU A 1 688 ? 28.629 128.308 50.748 1.00 29.28 668 LEU A CA 1
ATOM 5376 C C . LEU A 1 688 ? 29.320 128.444 49.398 1.00 31.56 668 LEU A C 1
ATOM 5377 O O . LEU A 1 688 ? 29.928 127.486 48.902 1.00 28.41 668 LEU A O 1
ATOM 5382 N N . VAL A 1 689 ? 29.236 129.633 48.820 1.00 30.66 669 VAL A N 1
ATOM 5383 C CA . VAL A 1 689 ? 29.660 129.898 47.454 1.00 29.85 669 VAL A CA 1
ATOM 5384 C C . VAL A 1 689 ? 30.578 131.108 47.464 1.00 31.88 669 VAL A C 1
ATOM 5385 O O . VAL A 1 689 ? 30.330 132.072 48.200 1.00 31.66 669 VAL A O 1
ATOM 5389 N N . GLU A 1 690 ? 31.656 131.044 46.678 1.00 30.17 670 GLU A N 1
ATOM 5390 C CA . GLU A 1 690 ? 32.540 132.188 46.473 1.00 26.98 670 GLU A CA 1
ATOM 5391 C C . GLU A 1 690 ? 32.076 132.947 45.232 1.00 34.06 670 GLU A C 1
ATOM 5392 O O . GLU A 1 690 ? 31.957 132.356 44.154 1.00 34.09 670 GLU A O 1
ATOM 5398 N N . LEU A 1 691 ? 31.806 134.248 45.381 1.00 28.94 671 LEU A N 1
ATOM 5399 C CA . LEU A 1 691 ? 31.264 135.078 44.307 1.00 32.65 671 LEU A CA 1
ATOM 5400 C C . LEU A 1 691 ? 32.332 136.011 43.747 1.00 33.03 671 LEU A C 1
ATOM 5401 O O . LEU A 1 691 ? 33.050 136.677 44.505 1.00 31.87 671 LEU A O 1
ATOM 5406 N N . GLY A 1 692 ? 32.405 136.077 42.422 1.00 32.17 672 GLY A N 1
ATOM 5407 C CA . GLY A 1 692 ? 33.291 137.003 41.749 1.00 36.89 672 GLY A CA 1
ATOM 5408 C C . GLY A 1 692 ? 33.734 136.471 40.403 1.00 38.36 672 GLY A C 1
ATOM 5409 O O . GLY A 1 692 ? 34.011 135.270 40.261 1.00 31.39 672 GLY A O 1
ATOM 5410 N N . GLU A 1 693 ? 33.799 137.348 39.401 1.00 32.83 673 GLU A N 1
ATOM 5411 C CA . GLU A 1 693 ? 34.254 136.950 38.077 1.00 38.36 673 GLU A CA 1
ATOM 5412 C C . GLU A 1 693 ? 35.782 137.030 38.035 1.00 38.34 673 GLU A C 1
ATOM 5413 O O . GLU A 1 693 ? 36.362 138.112 38.150 1.00 39.34 673 GLU A O 1
ATOM 5419 N N . ARG A 1 694 ? 36.426 135.878 37.887 1.00 31.49 674 ARG A N 1
ATOM 5420 C CA . ARG A 1 694 ? 37.878 135.786 37.826 1.00 33.18 674 ARG A CA 1
ATOM 5421 C C . ARG A 1 694 ? 38.227 134.430 37.238 1.00 32.51 674 ARG A C 1
ATOM 5422 O O . ARG A 1 694 ? 37.376 133.548 37.109 1.00 31.05 674 ARG A O 1
ATOM 5430 N N . GLN A 1 695 ? 39.498 134.274 36.901 1.00 30.60 675 GLN A N 1
ATOM 5431 C CA . GLN A 1 695 ? 40.012 133.014 36.382 1.00 36.27 675 GLN A CA 1
ATOM 5432 C C . GLN A 1 695 ? 40.372 132.114 37.562 1.00 30.22 675 GLN A C 1
ATOM 5433 O O . GLN A 1 695 ? 41.390 132.316 38.225 1.00 31.63 675 GLN A O 1
ATOM 5439 N N . ARG A 1 696 ? 39.517 131.138 37.852 1.00 29.74 676 ARG A N 1
ATOM 5440 C CA . ARG A 1 696 ? 39.822 130.126 38.849 1.00 29.37 676 ARG A CA 1
ATOM 5441 C C . ARG A 1 696 ? 40.615 129.004 38.181 1.00 29.87 676 ARG A C 1
ATOM 5442 O O . ARG A 1 696 ? 40.834 129.016 36.965 1.00 25.02 676 ARG A O 1
ATOM 5450 N N . LEU A 1 697 ? 41.060 128.023 38.968 1.00 27.15 677 LEU A N 1
ATOM 5451 C CA . LEU A 1 697 ? 41.806 126.915 38.381 1.00 28.11 677 LEU A CA 1
ATOM 5452 C C . LEU A 1 697 ? 40.891 126.029 37.549 1.00 25.72 677 LEU A C 1
ATOM 5453 O O . LEU A 1 697 ? 39.688 125.919 37.804 1.00 33.10 677 LEU A O 1
ATOM 5458 N N . THR A 1 698 ? 41.480 125.409 36.533 1.00 27.57 678 THR A N 1
ATOM 5459 C CA . THR A 1 698 ? 40.791 124.390 35.752 1.00 27.46 678 THR A CA 1
ATOM 5460 C C . THR A 1 698 ? 40.217 123.299 36.656 1.00 27.67 678 THR A C 1
ATOM 5461 O O . THR A 1 698 ? 40.776 122.971 37.707 1.00 21.91 678 THR A O 1
ATOM 5465 N N . ALA A 1 699 ? 39.083 122.737 36.232 1.00 26.93 679 ALA A N 1
ATOM 5466 C CA . ALA A 1 699 ? 38.457 121.651 36.983 1.00 28.04 679 ALA A CA 1
ATOM 5467 C C . ALA A 1 699 ? 39.406 120.468 37.156 1.00 27.12 679 ALA A C 1
ATOM 5468 O O . ALA A 1 699 ? 39.503 119.904 38.249 1.00 26.97 679 ALA A O 1
ATOM 5470 N N . THR A 1 700 ? 40.127 120.093 36.107 1.00 25.61 680 THR A N 1
ATOM 5471 C CA . THR A 1 700 ? 41.153 119.069 36.200 1.00 28.27 680 THR A CA 1
ATOM 5472 C C . THR A 1 700 ? 42.488 119.619 35.712 1.00 30.22 680 THR A C 1
ATOM 5473 O O . THR A 1 700 ? 42.528 120.660 35.046 1.00 30.50 680 THR A O 1
ATOM 5477 N N . PRO A 1 701 ? 43.603 118.963 36.044 1.00 29.45 681 PRO A N 1
ATOM 5478 C CA . PRO A 1 701 ? 44.908 119.461 35.576 1.00 24.12 681 PRO A CA 1
ATOM 5479 C C . PRO A 1 701 ? 44.939 119.544 34.058 1.00 28.84 681 PRO A C 1
ATOM 5480 O O . PRO A 1 701 ? 44.355 118.714 33.359 1.00 31.05 681 PRO A O 1
ATOM 5484 N N . LYS A 1 702 ? 45.596 120.580 33.549 1.00 27.45 682 LYS A N 1
ATOM 5485 C CA . LYS A 1 702 ? 45.843 120.679 32.117 1.00 27.23 682 LYS A CA 1
ATOM 5486 C C . LYS A 1 702 ? 47.045 119.811 31.747 1.00 27.89 682 LYS A C 1
ATOM 5487 O O . LYS A 1 702 ? 48.070 119.834 32.438 1.00 28.99 682 LYS A O 1
ATOM 5493 N N . PHE A 1 703 ? 46.911 119.031 30.670 1.00 27.51 683 PHE A N 1
ATOM 5494 C CA . PHE A 1 703 ? 48.011 118.209 30.174 1.00 27.97 683 PHE A CA 1
ATOM 5495 C C . PHE A 1 703 ? 49.135 119.100 29.652 1.00 29.46 683 PHE A C 1
ATOM 5496 O O . PHE A 1 703 ? 48.931 119.878 28.713 1.00 31.03 683 PHE A O 1
ATOM 5504 N N . LEU A 1 704 ? 50.327 118.966 30.226 1.00 26.46 684 LEU A N 1
ATOM 5505 C CA . LEU A 1 704 ? 51.471 119.754 29.786 1.00 24.34 684 LEU A CA 1
ATOM 5506 C C . LEU A 1 704 ? 52.476 118.958 28.952 1.00 27.06 684 LEU A C 1
ATOM 5507 O O . LEU A 1 704 ? 53.031 119.498 27.990 1.00 25.84 684 LEU A O 1
ATOM 5512 N N . MET A 1 705 ? 52.737 117.687 29.283 1.00 26.19 685 MET A N 1
ATOM 5513 C CA . MET A 1 705 ? 53.637 116.838 28.491 1.00 22.95 685 MET A CA 1
ATOM 5514 C C . MET A 1 705 ? 52.993 115.454 28.436 1.00 30.70 685 MET A C 1
ATOM 5515 O O . MET A 1 705 ? 53.208 114.612 29.318 1.00 28.19 685 MET A O 1
ATOM 5520 N N . HIS A 1 706 ? 52.201 115.243 27.388 1.00 29.21 686 HIS A N 1
ATOM 5521 C CA . HIS A 1 706 ? 51.440 114.018 27.204 1.00 33.60 686 HIS A CA 1
ATOM 5522 C C . HIS A 1 706 ? 52.396 112.836 27.041 1.00 30.84 686 HIS A C 1
ATOM 5523 O O . HIS A 1 706 ? 53.272 112.848 26.174 1.00 30.56 686 HIS A O 1
ATOM 5530 N N . GLY A 1 707 ? 52.254 111.833 27.898 1.00 28.14 687 GLY A N 1
ATOM 5531 C CA . GLY A 1 707 ? 53.214 110.744 27.936 1.00 30.91 687 GLY A CA 1
ATOM 5532 C C . GLY A 1 707 ? 54.658 111.207 28.053 1.00 29.01 687 GLY A C 1
ATOM 5533 O O . GLY A 1 707 ? 55.573 110.523 27.584 1.00 28.78 687 GLY A O 1
ATOM 5534 N N . GLY A 1 708 ? 54.875 112.366 28.676 1.00 24.51 688 GLY A N 1
ATOM 5535 C CA . GLY A 1 708 ? 56.195 112.925 28.839 1.00 25.87 688 GLY A CA 1
ATOM 5536 C C . GLY A 1 708 ? 57.003 112.388 29.995 1.00 30.13 688 GLY A C 1
ATOM 5537 O O . GLY A 1 708 ? 58.139 112.827 30.199 1.00 24.57 688 GLY A O 1
ATOM 5538 N N . GLN A 1 709 ? 56.456 111.463 30.779 1.00 26.78 689 GLN A N 1
ATOM 5539 C CA . GLN A 1 709 ? 57.188 110.845 31.874 1.00 26.73 689 GLN A CA 1
ATOM 5540 C C . GLN A 1 709 ? 57.441 109.371 31.579 1.00 28.25 689 GLN A C 1
ATOM 5541 O O . GLN A 1 709 ? 56.528 108.661 31.151 1.00 26.87 689 GLN A O 1
ATOM 5547 N N . GLU A 1 710 ? 58.682 108.913 31.808 1.00 26.00 690 GLU A N 1
ATOM 5548 C CA . GLU A 1 710 ? 59.033 107.504 31.629 1.00 24.20 690 GLU A CA 1
ATOM 5549 C C . GLU A 1 710 ? 58.876 106.757 32.950 1.00 24.79 690 GLU A C 1
ATOM 5550 O O . GLU A 1 710 ? 59.481 107.133 33.961 1.00 26.16 690 GLU A O 1
ATOM 5556 N N . LEU A 1 711 ? 58.090 105.681 32.936 1.00 24.71 691 LEU A N 1
ATOM 5557 C CA . LEU A 1 711 ? 57.946 104.880 34.148 1.00 25.01 691 LEU A CA 1
ATOM 5558 C C . LEU A 1 711 ? 59.201 104.055 34.433 1.00 28.92 691 LEU A C 1
ATOM 5559 O O . LEU A 1 711 ? 59.514 103.782 35.601 1.00 23.66 691 LEU A O 1
ATOM 5564 N N . GLY A 1 712 ? 59.931 103.656 33.389 1.00 27.11 692 GLY A N 1
ATOM 5565 C CA . GLY A 1 712 ? 61.240 103.052 33.547 1.00 22.51 692 GLY A CA 1
ATOM 5566 C C . GLY A 1 712 ? 61.986 103.114 32.236 1.00 24.98 692 GLY A C 1
ATOM 5567 O O . GLY A 1 712 ? 61.987 104.154 31.570 1.00 24.92 692 GLY A O 1
ATOM 5568 N N . TYR A 1 713 ? 62.610 102.011 31.841 1.00 27.58 693 TYR A N 1
ATOM 5569 C CA . TYR A 1 713 ? 63.204 101.892 30.517 1.00 25.07 693 TYR A CA 1
ATOM 5570 C C . TYR A 1 713 ? 62.249 101.062 29.684 1.00 21.62 693 TYR A C 1
ATOM 5571 O O . TYR A 1 713 ? 62.042 99.879 29.964 1.00 26.74 693 TYR A O 1
ATOM 5580 N N . ARG A 1 714 ? 61.664 101.682 28.668 1.00 26.75 694 ARG A N 1
ATOM 5581 C CA . ARG A 1 714 ? 60.716 101.004 27.801 1.00 27.43 694 ARG A CA 1
ATOM 5582 C C . ARG A 1 714 ? 59.611 100.343 28.623 1.00 25.30 694 ARG A C 1
ATOM 5583 O O . ARG A 1 714 ? 59.256 99.188 28.400 1.00 25.20 694 ARG A O 1
ATOM 5591 N N . PHE A 1 715 ? 59.098 101.072 29.618 1.00 23.84 695 PHE A N 1
ATOM 5592 C CA . PHE A 1 715 ? 58.144 100.501 30.559 1.00 27.77 695 PHE A CA 1
ATOM 5593 C C . PHE A 1 715 ? 56.906 101.376 30.701 1.00 21.83 695 PHE A C 1
ATOM 5594 O O . PHE A 1 715 ? 56.287 101.404 31.764 1.00 25.95 695 PHE A O 1
ATOM 5602 N N . GLY A 1 716 ? 56.527 102.084 29.643 1.00 22.47 696 GLY A N 1
ATOM 5603 C CA . GLY A 1 716 ? 55.324 102.886 29.659 1.00 26.71 696 GLY A CA 1
ATOM 5604 C C . GLY A 1 716 ? 55.558 104.267 30.241 1.00 26.90 696 GLY A C 1
ATOM 5605 O O . GLY A 1 716 ? 56.608 104.578 30.812 1.00 27.82 696 GLY A O 1
ATOM 5606 N N . THR A 1 717 ? 54.528 105.103 30.117 1.00 28.89 697 THR A N 1
ATOM 5607 C CA . THR A 1 717 ? 54.641 106.535 30.352 1.00 26.36 697 THR A CA 1
ATOM 5608 C C . THR A 1 717 ? 53.527 107.042 31.259 1.00 30.84 697 THR A C 1
ATOM 5609 O O . THR A 1 717 ? 52.506 106.376 31.475 1.00 29.64 697 THR A O 1
ATOM 5613 N N . ASP A 1 718 ? 53.730 108.252 31.783 1.00 27.88 698 ASP A N 1
ATOM 5614 C CA . ASP A 1 718 ? 52.651 109.025 32.384 1.00 30.64 698 ASP A CA 1
ATOM 5615 C C . ASP A 1 718 ? 52.698 110.453 31.840 1.00 29.51 698 ASP A C 1
ATOM 5616 O O . ASP A 1 718 ? 53.626 110.845 31.126 1.00 27.76 698 ASP A O 1
ATOM 5621 N N . THR A 1 719 ? 51.657 111.225 32.142 1.00 30.95 699 THR A N 1
ATOM 5622 C CA . THR A 1 719 ? 51.475 112.544 31.559 1.00 27.23 699 THR A CA 1
ATOM 5623 C C . THR A 1 719 ? 51.706 113.609 32.616 1.00 28.01 699 THR A C 1
ATOM 5624 O O . THR A 1 719 ? 51.020 113.618 33.642 1.00 28.04 699 THR A O 1
ATOM 5628 N N . LEU A 1 720 ? 52.667 114.497 32.378 1.00 23.85 700 LEU A N 1
ATOM 5629 C CA . LEU A 1 720 ? 52.814 115.626 33.290 1.00 27.31 700 LEU A CA 1
ATOM 5630 C C . LEU A 1 720 ? 51.662 116.610 33.086 1.00 24.22 700 LEU A C 1
ATOM 5631 O O . LEU A 1 720 ? 51.262 116.901 31.955 1.00 23.11 700 LEU A O 1
ATOM 5636 N N . GLN A 1 721 ? 51.129 117.122 34.193 1.00 22.42 701 GLN A N 1
ATOM 5637 C CA . GLN A 1 721 ? 49.971 118.006 34.157 1.00 27.45 701 GLN A CA 1
ATOM 5638 C C . GLN A 1 721 ? 49.966 118.878 35.406 1.00 24.84 701 GLN A C 1
ATOM 5639 O O . GLN A 1 721 ? 50.679 118.614 36.375 1.00 27.77 701 GLN A O 1
ATOM 5645 N N . GLU A 1 722 ? 49.130 119.916 35.377 1.00 24.03 702 GLU A N 1
ATOM 5646 C CA . GLU A 1 722 ? 48.991 120.845 36.494 1.00 27.05 702 GLU A CA 1
ATOM 5647 C C . GLU A 1 722 ? 47.766 121.696 36.253 1.00 25.94 702 GLU A C 1
ATOM 5648 O O . GLU A 1 722 ? 47.399 121.952 35.102 1.00 24.09 702 GLU A O 1
ATOM 5654 N N . PHE A 1 723 ? 47.136 122.124 37.347 1.00 24.86 703 PHE A N 1
ATOM 5655 C CA . PHE A 1 723 ? 46.039 123.082 37.263 1.00 29.67 703 PHE A CA 1
ATOM 5656 C C . PHE A 1 723 ? 46.551 124.437 36.782 1.00 29.99 703 PHE A C 1
ATOM 5657 O O . PHE A 1 723 ? 47.629 124.887 37.177 1.00 33.72 703 PHE A O 1
ATOM 5665 N N . VAL A 1 724 ? 45.771 125.095 35.931 1.00 29.62 704 VAL A N 1
ATOM 5666 C CA . VAL A 1 724 ? 46.154 126.401 35.401 1.00 28.68 704 VAL A CA 1
ATOM 5667 C C . VAL A 1 724 ? 44.945 127.321 35.491 1.00 30.07 704 VAL A C 1
ATOM 5668 O O . VAL A 1 724 ? 43.806 126.856 35.657 1.00 30.34 704 VAL A O 1
ATOM 5672 N N . PRO A 1 725 ? 45.151 128.635 35.376 1.00 31.47 705 PRO A N 1
ATOM 5673 C CA . PRO A 1 725 ? 43.995 129.541 35.268 1.00 26.20 705 PRO A CA 1
ATOM 5674 C C . PRO A 1 725 ? 43.098 129.130 34.111 1.00 27.19 705 PRO A C 1
ATOM 5675 O O . PRO A 1 725 ? 43.569 128.851 33.008 1.00 26.39 705 PRO A O 1
ATOM 5679 N N . ASP A 1 726 ? 41.795 129.076 34.387 1.00 27.67 706 ASP A N 1
ATOM 5680 C CA . ASP A 1 726 ? 40.750 128.688 33.450 1.00 27.05 706 ASP A CA 1
ATOM 5681 C C . ASP A 1 726 ? 40.114 129.947 32.864 1.00 33.31 706 ASP A C 1
ATOM 5682 O O . ASP A 1 726 ? 40.385 131.065 33.306 1.00 27.02 706 ASP A O 1
ATOM 5687 N N . LYS A 1 727 ? 39.257 129.756 31.859 1.00 32.39 707 LYS A N 1
ATOM 5688 C CA . LYS A 1 727 ? 38.324 130.812 31.472 1.00 40.54 707 LYS A CA 1
ATOM 5689 C C . LYS A 1 727 ? 37.607 131.352 32.704 1.00 36.67 707 LYS A C 1
ATOM 5690 O O . LYS A 1 727 ? 37.332 130.613 33.658 1.00 34.45 707 LYS A O 1
ATOM 5696 N N . LYS A 1 728 ? 37.308 132.652 32.689 1.00 33.10 708 LYS A N 1
ATOM 5697 C CA . LYS A 1 728 ? 36.652 133.273 33.837 1.00 35.97 708 LYS A CA 1
ATOM 5698 C C . LYS A 1 728 ? 35.342 132.568 34.173 1.00 32.05 708 LYS A C 1
ATOM 5699 O O . LYS A 1 728 ? 34.561 132.202 33.288 1.00 27.23 708 LYS A O 1
ATOM 5705 N N . THR A 1 729 ? 35.104 132.391 35.469 1.00 33.00 709 THR A N 1
ATOM 5706 C CA . THR A 1 729 ? 33.826 131.947 36.011 1.00 34.88 709 THR A CA 1
ATOM 5707 C C . THR A 1 729 ? 33.329 133.006 36.993 1.00 36.18 709 THR A C 1
ATOM 5708 O O . THR A 1 729 ? 34.113 133.793 37.533 1.00 34.43 709 THR A O 1
ATOM 5712 N N . LYS A 1 730 ? 32.012 133.047 37.216 1.00 35.36 710 LYS A N 1
ATOM 5713 C CA . LYS A 1 730 ? 31.463 134.059 38.117 1.00 35.60 710 LYS A CA 1
ATOM 5714 C C . LYS A 1 730 ? 31.299 133.578 39.555 1.00 31.84 710 LYS A C 1
ATOM 5715 O O . LYS A 1 730 ? 30.948 134.384 40.426 1.00 30.95 710 LYS A O 1
ATOM 5721 N N . ALA A 1 731 ? 31.533 132.298 39.828 1.00 30.87 711 ALA A N 1
ATOM 5722 C CA . ALA A 1 731 ? 31.300 131.750 41.162 1.00 35.29 711 ALA A CA 1
ATOM 5723 C C . ALA A 1 731 ? 31.875 130.343 41.230 1.00 29.91 711 ALA A C 1
ATOM 5724 O O . ALA A 1 731 ? 32.109 129.702 40.206 1.00 33.41 711 ALA A O 1
ATOM 5726 N N . LYS A 1 732 ? 32.116 129.879 42.456 1.00 26.17 712 LYS A N 1
ATOM 5727 C CA . LYS A 1 732 ? 32.536 128.510 42.706 1.00 27.67 712 LYS A CA 1
ATOM 5728 C C . LYS A 1 732 ? 31.907 128.022 44.001 1.00 27.65 712 LYS A C 1
ATOM 5729 O O . LYS A 1 732 ? 31.875 128.753 44.994 1.00 27.08 712 LYS A O 1
ATOM 5735 N N . LEU A 1 733 ? 31.421 126.777 43.989 1.00 30.57 713 LEU A N 1
ATOM 5736 C CA . LEU A 1 733 ? 30.934 126.154 45.213 1.00 27.07 713 LEU A CA 1
ATOM 5737 C C . LEU A 1 733 ? 32.099 125.855 46.146 1.00 28.85 713 LEU A C 1
ATOM 5738 O O . LEU A 1 733 ? 33.080 125.216 45.744 1.00 29.53 713 LEU A O 1
ATOM 5743 N N . ILE A 1 734 ? 32.001 126.318 47.392 1.00 26.66 714 ILE A N 1
ATOM 5744 C CA . ILE A 1 734 ? 33.018 125.994 48.387 1.00 24.99 714 ILE A CA 1
ATOM 5745 C C . ILE A 1 734 ? 32.632 124.700 49.087 1.00 31.88 714 ILE A C 1
ATOM 5746 O O . ILE A 1 734 ? 33.425 123.754 49.154 1.00 26.21 714 ILE A O 1
ATOM 5751 N N . THR A 1 735 ? 31.427 124.668 49.649 1.00 29.94 715 THR A N 1
ATOM 5752 C CA . THR A 1 735 ? 30.987 123.506 50.398 1.00 29.75 715 THR A CA 1
ATOM 5753 C C . THR A 1 735 ? 29.470 123.564 50.489 1.00 33.83 715 THR A C 1
ATOM 5754 O O . THR A 1 735 ? 28.854 124.605 50.241 1.00 33.73 715 THR A O 1
ATOM 5758 N N . LYS A 1 736 ? 28.872 122.419 50.805 1.00 33.30 716 LYS A N 1
ATOM 5759 C CA . LYS A 1 736 ? 27.427 122.346 50.978 1.00 31.50 716 LYS A CA 1
ATOM 5760 C C . LYS A 1 736 ? 27.098 121.060 51.721 1.00 36.19 716 LYS A C 1
ATOM 5761 O O . LYS A 1 736 ? 27.959 120.196 51.931 1.00 32.80 716 LYS A O 1
ATOM 5767 N N . ALA A 1 737 ? 25.840 120.957 52.145 1.00 32.20 717 ALA A N 1
ATOM 5768 C CA . ALA A 1 737 ? 25.350 119.761 52.818 1.00 31.60 717 ALA A CA 1
ATOM 5769 C C . ALA A 1 737 ? 23.837 119.795 52.755 1.00 32.07 717 ALA A C 1
ATOM 5770 O O . ALA A 1 737 ? 23.234 120.817 52.415 1.00 33.02 717 ALA A O 1
ATOM 5772 N N . HIS A 1 738 ? 23.231 118.651 53.070 1.00 33.67 718 HIS A N 1
ATOM 5773 C CA . HIS A 1 738 ? 21.788 118.478 52.995 1.00 30.59 718 HIS A CA 1
ATOM 5774 C C . HIS A 1 738 ? 21.287 117.862 54.296 1.00 34.74 718 HIS A C 1
ATOM 5775 O O . HIS A 1 738 ? 22.059 117.292 55.076 1.00 34.91 718 HIS A O 1
ATOM 5782 N N . MET A 1 739 ? 19.984 117.997 54.538 1.00 34.22 719 MET A N 1
ATOM 5783 C CA . MET A 1 739 ? 19.425 117.405 55.743 1.00 37.82 719 MET A CA 1
ATOM 5784 C C . MET A 1 739 ? 17.930 117.160 55.601 1.00 33.20 719 MET A C 1
ATOM 5785 O O . MET A 1 739 ? 17.205 117.951 54.990 1.00 32.41 719 MET A O 1
ATOM 5790 N N . ASN A 1 740 ? 17.497 116.040 56.170 1.00 36.47 720 ASN A N 1
ATOM 5791 C CA . ASN A 1 740 ? 16.095 115.659 56.231 1.00 35.99 720 ASN A CA 1
ATOM 5792 C C . ASN A 1 740 ? 15.449 116.372 57.416 1.00 32.91 720 ASN A C 1
ATOM 5793 O O . ASN A 1 740 ? 16.007 116.389 58.520 1.00 31.41 720 ASN A O 1
ATOM 5798 N N . LEU A 1 741 ? 14.292 116.990 57.182 1.00 33.80 721 LEU A N 1
ATOM 5799 C CA . LEU A 1 741 ? 13.615 117.695 58.270 1.00 37.02 721 LEU A CA 1
ATOM 5800 C C . LEU A 1 741 ? 13.292 116.759 59.428 1.00 38.16 721 LEU A C 1
ATOM 5801 O O . LEU A 1 741 ? 13.473 117.118 60.597 1.00 38.77 721 LEU A O 1
ATOM 5806 N N . GLN A 1 742 ? 12.855 115.537 59.126 1.00 38.13 722 GLN A N 1
ATOM 5807 C CA . GLN A 1 742 ? 12.405 114.639 60.180 1.00 35.93 722 GLN A CA 1
ATOM 5808 C C . GLN A 1 742 ? 13.540 114.164 61.064 1.00 43.34 722 GLN A C 1
ATOM 5809 O O . GLN A 1 742 ? 13.272 113.536 62.096 1.00 39.81 722 GLN A O 1
ATOM 5815 N N . ASN A 1 743 ? 14.791 114.468 60.706 1.00 36.11 723 ASN A N 1
ATOM 5816 C CA . ASN A 1 743 ? 15.92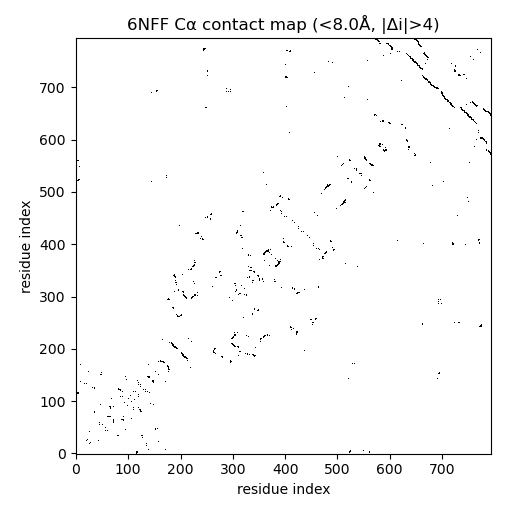5 114.153 61.557 1.00 39.74 723 ASN A CA 1
ATOM 5817 C C . ASN A 1 743 ? 16.340 115.331 62.421 1.00 39.18 723 ASN A C 1
ATOM 5818 O O . ASN A 1 743 ? 17.423 115.290 63.021 1.00 34.72 723 ASN A O 1
ATOM 5823 N N . PHE A 1 744 ? 15.474 116.353 62.531 1.00 42.15 724 PHE A N 1
ATOM 5824 C CA . PHE A 1 744 ? 15.785 117.556 63.304 1.00 43.09 724 PHE A CA 1
ATOM 5825 C C . PHE A 1 744 ? 16.232 117.229 64.723 1.00 41.98 724 PHE A C 1
ATOM 5826 O O . PHE A 1 744 ? 17.056 117.951 65.293 1.00 39.77 724 PHE A O 1
ATOM 5834 N N . LYS A 1 745 ? 15.694 116.158 65.311 1.00 43.94 725 LYS A N 1
ATOM 5835 C CA . LYS A 1 745 ? 16.032 115.742 66.667 1.00 45.96 725 LYS A CA 1
ATOM 5836 C C . LYS A 1 745 ? 17.208 114.775 66.703 1.00 48.16 725 LYS A C 1
ATOM 5837 O O . LYS A 1 745 ? 18.081 114.881 67.573 1.00 46.61 725 LYS A O 1
ATOM 5843 N N . ASP A 1 746 ? 17.243 113.816 65.785 1.00 49.37 726 ASP A N 1
ATOM 5844 C CA . ASP A 1 746 ? 18.254 112.775 65.830 1.00 45.49 726 ASP A CA 1
ATOM 5845 C C . ASP A 1 746 ? 18.697 112.455 64.413 1.00 43.04 726 ASP A C 1
ATOM 5846 O O . ASP A 1 746 ? 17.857 112.211 63.540 1.00 39.28 726 ASP A O 1
ATOM 5851 N N . MET A 1 747 ? 20.020 112.474 64.194 1.00 40.09 727 MET A N 1
ATOM 5852 C CA . MET A 1 747 ? 20.571 112.033 62.918 1.00 39.90 727 MET A CA 1
ATOM 5853 C C . MET A 1 747 ? 20.308 110.551 62.689 1.00 38.60 727 MET A C 1
ATOM 5854 O O . MET A 1 747 ? 20.180 110.113 61.540 1.00 34.63 727 MET A O 1
ATOM 5859 N N . LYS A 1 748 ? 20.179 109.775 63.764 1.00 40.67 728 LYS A N 1
ATOM 5860 C CA . LYS A 1 748 ? 19.969 108.337 63.677 1.00 38.66 728 LYS A CA 1
ATOM 5861 C C . LYS A 1 748 ? 18.523 107.912 63.890 1.00 42.96 728 LYS A C 1
ATOM 5862 O O . LYS A 1 748 ? 18.256 106.708 63.901 1.00 44.95 728 LYS A O 1
ATOM 5868 N N . LYS A 1 749 ? 17.583 108.857 64.083 1.00 43.13 729 LYS A N 1
ATOM 5869 C CA . LYS A 1 749 ? 16.200 108.471 64.358 1.00 40.94 729 LYS A CA 1
ATOM 5870 C C . LYS A 1 749 ? 15.190 109.517 63.891 1.00 43.36 729 LYS A C 1
ATOM 5871 O O . LYS A 1 749 ? 15.133 110.633 64.434 1.00 40.50 729 LYS A O 1
ATOM 5877 N N . PRO A 1 750 ? 14.350 109.174 62.923 1.00 37.32 730 PRO A N 1
ATOM 5878 C CA . PRO A 1 750 ? 13.399 110.149 62.380 1.00 41.16 730 PRO A CA 1
ATOM 5879 C C . PRO A 1 750 ? 12.202 110.352 63.303 1.00 44.12 730 PRO A C 1
ATOM 5880 O O . PRO A 1 750 ? 11.884 109.522 64.156 1.00 46.81 730 PRO A O 1
ATOM 5884 N N . GLU A 1 751 ? 11.541 111.490 63.111 1.00 42.63 731 GLU A N 1
ATOM 5885 C CA . GLU A 1 751 ? 10.378 111.888 63.891 1.00 44.40 731 GLU A CA 1
ATOM 5886 C C . GLU A 1 751 ? 9.333 112.460 62.947 1.00 41.92 731 GLU A C 1
ATOM 5887 O O . GLU A 1 751 ? 9.662 112.987 61.887 1.00 43.00 731 GLU A O 1
ATOM 5893 N N . ALA A 1 752 ? 8.066 112.324 63.311 1.00 45.25 732 ALA A N 1
ATOM 5894 C CA . ALA A 1 752 ? 7.034 112.996 62.535 1.00 45.03 732 ALA A CA 1
ATOM 5895 C C . ALA A 1 752 ? 7.142 114.503 62.740 1.00 46.59 732 ALA A C 1
ATOM 5896 O O . ALA A 1 752 ? 7.617 114.976 63.778 1.00 46.43 732 ALA A O 1
ATOM 5898 N N . ILE A 1 753 ? 6.724 115.266 61.732 1.00 44.89 733 ILE A N 1
ATOM 5899 C CA . ILE A 1 753 ? 6.712 116.719 61.842 1.00 46.21 733 ILE A CA 1
ATOM 5900 C C . ILE A 1 753 ? 5.387 117.255 61.324 1.00 45.85 733 ILE A C 1
ATOM 5901 O O . ILE A 1 753 ? 4.771 116.689 60.415 1.00 44.32 733 ILE A O 1
ATOM 5906 N N . ASP A 1 754 ? 4.956 118.368 61.910 1.00 50.58 734 ASP A N 1
ATOM 5907 C CA . ASP A 1 754 ? 3.778 119.081 61.445 1.00 45.37 734 ASP A CA 1
ATOM 5908 C C . ASP A 1 754 ? 4.193 120.112 60.410 1.00 43.92 734 ASP A C 1
ATOM 5909 O O . ASP A 1 754 ? 5.191 120.816 60.586 1.00 47.09 734 ASP A O 1
ATOM 5914 N N . ALA A 1 755 ? 3.430 120.193 59.327 1.00 41.55 735 ALA A N 1
ATOM 5915 C CA . ALA A 1 755 ? 3.563 121.336 58.442 1.00 43.68 735 ALA A CA 1
ATOM 5916 C C . ALA A 1 755 ? 3.299 122.627 59.219 1.00 51.14 735 ALA A C 1
ATOM 5917 O O . ALA A 1 755 ? 2.528 122.645 60.186 1.00 46.18 735 ALA A O 1
ATOM 5919 N N . ASP A 1 756 ? 3.983 123.705 58.800 1.00 45.79 736 ASP A N 1
ATOM 5920 C CA . ASP A 1 756 ? 3.832 125.071 59.308 1.00 42.47 736 ASP A CA 1
ATOM 5921 C C . ASP A 1 756 ? 4.297 125.240 60.746 1.00 44.99 736 ASP A C 1
ATOM 5922 O O . ASP A 1 756 ? 3.945 126.228 61.393 1.00 53.14 736 ASP A O 1
ATOM 5927 N N . LYS A 1 757 ? 5.078 124.303 61.268 1.00 37.46 737 LYS A N 1
ATOM 5928 C CA . LYS A 1 757 ? 5.711 124.436 62.569 1.00 40.46 737 LYS A CA 1
ATOM 5929 C C . LYS A 1 757 ? 7.217 124.527 62.370 1.00 49.90 737 LYS A C 1
ATOM 5930 O O . LYS A 1 757 ? 7.785 123.810 61.536 1.00 49.89 737 LYS A O 1
ATOM 5936 N N . PHE A 1 758 ? 7.865 125.393 63.143 1.00 44.77 738 PHE A N 1
ATOM 5937 C CA . PHE A 1 758 ? 9.293 125.612 62.978 1.00 44.65 738 PHE A CA 1
ATOM 5938 C C . PHE A 1 758 ? 10.098 124.543 63.698 1.00 45.15 738 PHE A C 1
ATOM 5939 O O . PHE A 1 758 ? 9.772 124.154 64.824 1.00 45.06 738 PHE A O 1
ATOM 5947 N N . TYR A 1 759 ? 11.163 124.074 63.043 1.00 40.86 739 TYR A N 1
ATOM 5948 C CA . TYR A 1 759 ? 12.100 123.149 63.663 1.00 41.24 739 TYR A CA 1
ATOM 5949 C C . TYR A 1 759 ? 13.516 123.697 63.534 1.00 42.31 739 TYR A C 1
ATOM 5950 O O . TYR A 1 759 ? 13.845 124.402 62.573 1.00 37.95 739 TYR A O 1
ATOM 5959 N N . ASP A 1 760 ? 14.344 123.381 64.530 1.00 41.43 740 ASP A N 1
ATOM 5960 C CA . ASP A 1 760 ? 15.748 123.779 64.542 1.00 44.17 740 ASP A CA 1
ATOM 5961 C C . ASP A 1 760 ? 16.592 122.670 63.919 1.00 49.31 740 ASP A C 1
ATOM 5962 O O . ASP A 1 760 ? 16.694 121.565 64.469 1.00 43.26 740 ASP A O 1
ATOM 5967 N N . LEU A 1 761 ? 17.184 122.965 62.765 1.00 45.88 741 LEU A N 1
ATOM 5968 C CA . LEU A 1 761 ? 18.184 122.107 62.154 1.00 39.96 741 LEU A CA 1
ATOM 5969 C C . LEU A 1 761 ? 19.566 122.633 62.507 1.00 41.15 741 LEU A C 1
ATOM 5970 O O . LEU A 1 761 ? 19.824 123.837 62.417 1.00 39.22 741 LEU A O 1
ATOM 5975 N N . ASP A 1 762 ? 20.442 121.728 62.907 1.00 38.04 742 ASP A N 1
ATOM 5976 C CA . ASP A 1 762 ? 21.827 122.050 63.208 1.00 41.26 742 ASP A CA 1
ATOM 5977 C C . ASP A 1 762 ? 22.674 120.960 62.565 1.00 42.75 742 ASP A C 1
ATOM 5978 O O . ASP A 1 762 ? 22.603 119.801 62.987 1.00 42.05 742 ASP A O 1
ATOM 5983 N N . PHE A 1 763 ? 23.461 121.308 61.545 1.00 40.63 743 PHE A N 1
ATOM 5984 C CA . PHE A 1 763 ? 24.273 120.280 60.899 1.00 36.55 743 PHE A CA 1
ATOM 5985 C C . PHE A 1 763 ? 25.500 120.882 60.228 1.00 37.11 743 PHE A C 1
ATOM 5986 O O . PHE A 1 763 ? 25.618 122.103 60.042 1.00 35.36 743 PHE A O 1
ATOM 5994 N N . LEU A 1 764 ? 26.416 119.982 59.867 1.00 32.77 744 LEU A N 1
ATOM 5995 C CA . LEU A 1 764 ? 27.732 120.301 59.338 1.00 32.47 744 LEU A CA 1
ATOM 5996 C C . LEU A 1 764 ? 27.759 120.210 57.817 1.00 33.54 744 LEU A C 1
ATOM 5997 O O . LEU A 1 764 ? 27.055 119.403 57.202 1.00 34.95 744 LEU A O 1
ATOM 6002 N N . LEU A 1 765 ? 28.590 121.054 57.221 1.00 28.59 745 LEU A N 1
ATOM 6003 C CA . LEU A 1 765 ? 28.835 121.073 55.788 1.00 28.71 745 LEU A CA 1
ATOM 6004 C C . LEU A 1 765 ? 30.090 120.253 55.467 1.00 29.81 745 LEU A C 1
ATOM 6005 O O . LEU A 1 765 ? 30.816 119.814 56.362 1.00 28.04 745 LEU A O 1
ATOM 6010 N N . GLN A 1 766 ? 30.338 120.050 54.171 1.00 31.00 746 GLN A N 1
ATOM 6011 C CA . GLN A 1 766 ? 31.518 119.301 53.749 1.00 27.81 746 GLN A CA 1
ATOM 6012 C C . GLN A 1 766 ? 32.795 120.038 54.162 1.00 33.56 746 GLN A C 1
ATOM 6013 O O . GLN A 1 766 ? 32.848 121.276 54.103 1.00 31.47 746 GLN A O 1
ATOM 6019 N N . PRO A 1 767 ? 33.849 119.312 54.551 1.00 32.45 747 PRO A N 1
ATOM 6020 C CA . PRO A 1 767 ? 35.091 119.964 54.986 1.00 29.89 747 PRO A CA 1
ATOM 6021 C C . PRO A 1 767 ? 35.794 120.632 53.819 1.00 32.58 747 PRO A C 1
ATOM 6022 O O . PRO A 1 767 ? 35.676 120.195 52.670 1.00 29.67 747 PRO A O 1
ATOM 6026 N N . THR A 1 768 ? 36.548 121.697 54.116 1.00 32.28 748 THR A N 1
ATOM 6027 C CA . THR A 1 768 ? 37.174 122.464 53.049 1.00 27.26 748 THR A CA 1
ATOM 6028 C C . THR A 1 768 ? 38.494 123.056 53.519 1.00 28.38 748 THR A C 1
ATOM 6029 O O . THR A 1 768 ? 38.885 122.938 54.684 1.00 29.05 748 THR A O 1
ATOM 6033 N N . TYR A 1 769 ? 39.182 123.693 52.571 1.00 28.93 749 TYR A N 1
ATOM 6034 C CA . TYR A 1 769 ? 40.392 124.476 52.832 1.00 27.38 749 TYR A CA 1
ATOM 6035 C C . TYR A 1 769 ? 40.487 125.402 51.613 1.00 32.65 749 TYR A C 1
ATOM 6036 O O . TYR A 1 769 ? 41.001 125.019 50.559 1.00 26.80 749 TYR A O 1
ATOM 6045 N N . TYR A 1 770 ? 39.920 126.592 51.760 1.00 26.89 750 TYR A N 1
ATOM 6046 C CA . TYR A 1 770 ? 39.550 127.414 50.619 1.00 28.94 750 TYR A CA 1
ATOM 6047 C C . TYR A 1 770 ? 39.870 128.863 50.949 1.00 30.03 750 TYR A C 1
ATOM 6048 O O . TYR A 1 770 ? 39.343 129.408 51.925 1.00 28.54 750 TYR A O 1
ATOM 6057 N N . THR A 1 771 ? 40.755 129.477 50.167 1.00 30.20 751 THR A N 1
ATOM 6058 C CA . THR A 1 771 ? 41.067 130.894 50.340 1.00 29.65 751 THR A CA 1
ATOM 6059 C C . THR A 1 771 ? 40.148 131.708 49.440 1.00 26.61 751 THR A C 1
ATOM 6060 O O . THR A 1 771 ? 40.273 131.661 48.213 1.00 26.36 751 THR A O 1
ATOM 6064 N N . ILE A 1 772 ? 39.204 132.420 50.044 1.00 27.98 752 ILE A N 1
ATOM 6065 C CA . ILE A 1 772 ? 38.469 133.472 49.341 1.00 29.23 752 ILE A CA 1
ATOM 6066 C C . ILE A 1 772 ? 39.433 134.633 49.114 1.00 30.14 752 ILE A C 1
ATOM 6067 O O . ILE A 1 772 ? 40.036 135.139 50.079 1.00 31.02 752 ILE A O 1
ATOM 6072 N N . PRO A 1 773 ? 39.660 135.056 47.876 1.00 26.96 753 PRO A N 1
ATOM 6073 C CA . PRO A 1 773 ? 40.579 136.176 47.640 1.00 29.91 753 PRO A CA 1
ATOM 6074 C C . PRO A 1 773 ? 39.891 137.503 47.924 1.00 34.39 753 PRO A C 1
ATOM 6075 O O . PRO A 1 773 ? 38.663 137.626 47.864 1.00 29.33 753 PRO A O 1
ATOM 6079 N N . SER A 1 774 ? 40.708 138.503 48.251 1.00 35.53 754 SER A N 1
ATOM 6080 C CA . SER A 1 774 ? 40.167 139.838 48.453 1.00 32.05 754 SER A CA 1
ATOM 6081 C C . SER A 1 774 ? 39.463 140.296 47.180 1.00 28.85 754 SER A C 1
ATOM 6082 O O . SER A 1 774 ? 39.849 139.930 46.071 1.00 27.90 754 SER A O 1
ATOM 6085 N N . GLY A 1 775 ? 38.386 141.068 47.346 1.00 33.31 755 GLY A N 1
ATOM 6086 C CA . GLY A 1 775 ? 37.547 141.444 46.229 1.00 28.93 755 GLY A CA 1
ATOM 6087 C C . GLY A 1 775 ? 36.417 140.482 45.918 1.00 35.76 755 GLY A C 1
ATOM 6088 O O . GLY A 1 775 ? 35.524 140.840 45.139 1.00 33.59 755 GLY A O 1
ATOM 6089 N N . SER A 1 776 ? 36.424 139.271 46.486 1.00 32.70 756 SER A N 1
ATOM 6090 C CA . SER A 1 776 ? 35.326 138.325 46.304 1.00 33.75 756 SER A CA 1
ATOM 6091 C C . SER A 1 776 ? 34.313 138.448 47.440 1.00 31.02 756 SER A C 1
ATOM 6092 O O . SER A 1 776 ? 34.607 138.987 48.509 1.00 29.72 756 SER A O 1
ATOM 6095 N N . LYS A 1 777 ? 33.110 137.922 47.196 1.00 31.02 757 LYS A N 1
ATOM 6096 C CA . LYS A 1 777 ? 32.078 137.819 48.220 1.00 34.77 757 LYS A CA 1
ATOM 6097 C C . LYS A 1 777 ? 31.847 136.365 48.624 1.00 36.13 757 LYS A C 1
ATOM 6098 O O . LYS A 1 777 ? 32.132 135.431 47.866 1.00 33.37 757 LYS A O 1
ATOM 6104 N N . LEU A 1 778 ? 31.340 136.185 49.844 1.00 36.31 758 LEU A N 1
ATOM 6105 C CA . LEU A 1 778 ? 30.893 134.888 50.342 1.00 28.41 758 LEU A CA 1
ATOM 6106 C C . LEU A 1 778 ? 29.374 134.872 50.400 1.00 34.97 758 LEU A C 1
ATOM 6107 O O . LEU A 1 778 ? 28.768 135.767 51.004 1.00 33.80 758 LEU A O 1
ATOM 6112 N N . ALA A 1 779 ? 28.763 133.861 49.781 1.00 32.84 759 ALA A N 1
ATOM 6113 C CA . ALA A 1 779 ? 27.312 133.709 49.747 1.00 30.72 759 ALA A CA 1
ATOM 6114 C C . ALA A 1 779 ? 26.888 132.462 50.506 1.00 32.85 759 ALA A C 1
ATOM 6115 O O . ALA A 1 779 ? 27.394 131.365 50.249 1.00 34.32 759 ALA A O 1
ATOM 6117 N N . LEU A 1 780 ? 25.963 132.634 51.441 1.00 36.18 760 LEU A N 1
ATOM 6118 C CA . LEU A 1 780 ? 25.232 131.522 52.029 1.00 30.32 760 LEU A CA 1
ATOM 6119 C C . LEU A 1 780 ? 23.938 131.336 51.254 1.00 30.93 760 LEU A C 1
ATOM 6120 O O . LEU A 1 780 ? 23.177 132.290 51.083 1.00 34.88 760 LEU A O 1
ATOM 6125 N N . ILE A 1 781 ? 23.699 130.124 50.753 1.00 33.44 761 ILE A N 1
ATOM 6126 C CA . ILE A 1 781 ? 22.472 129.812 50.022 1.00 29.20 761 ILE A CA 1
ATOM 6127 C C . ILE A 1 781 ? 21.695 128.772 50.814 1.00 35.59 761 ILE A C 1
ATOM 6128 O O . ILE A 1 781 ? 22.250 127.733 51.198 1.00 34.41 761 ILE A O 1
ATOM 6133 N N . ILE A 1 782 ? 20.418 129.051 51.058 1.00 34.92 762 ILE A N 1
ATOM 6134 C CA . ILE A 1 782 ? 19.496 128.094 51.666 1.00 34.18 762 ILE A CA 1
ATOM 6135 C C . ILE A 1 782 ? 18.468 127.707 50.621 1.00 31.71 762 ILE A C 1
ATOM 6136 O O . ILE A 1 782 ? 17.843 128.571 49.997 1.00 35.06 762 ILE A O 1
ATOM 6141 N N . TYR A 1 783 ? 18.317 126.411 50.405 1.00 33.75 763 TYR A N 1
ATOM 6142 C CA . TYR A 1 783 ? 17.407 125.930 49.386 1.00 34.66 763 TYR A CA 1
ATOM 6143 C C . TYR A 1 783 ? 16.978 124.528 49.794 1.00 32.64 763 TYR A C 1
ATOM 6144 O O . TYR A 1 783 ? 17.174 124.113 50.945 1.00 32.68 763 TYR A O 1
ATOM 6153 N N . SER A 1 784 ? 16.400 123.793 48.856 1.00 28.35 764 SER A N 1
ATOM 6154 C CA . SER A 1 784 ? 15.937 122.455 49.184 1.00 33.67 764 SER A CA 1
ATOM 6155 C C . SER A 1 784 ? 16.376 121.442 48.138 1.00 33.16 764 SER A C 1
ATOM 6156 O O . SER A 1 784 ? 17.296 120.657 48.384 1.00 29.46 764 SER A O 1
ATOM 6159 N N . THR A 1 785 ? 15.720 121.439 46.979 1.00 31.99 765 THR A N 1
ATOM 6160 C CA . THR A 1 785 ? 16.007 120.441 45.960 1.00 27.84 765 THR A CA 1
ATOM 6161 C C . THR A 1 785 ? 17.291 120.806 45.224 1.00 33.90 765 THR A C 1
ATOM 6162 O O . THR A 1 785 ? 17.388 121.884 44.615 1.00 30.83 765 THR A O 1
ATOM 6166 N N . ASP A 1 786 ? 18.275 119.904 45.291 1.00 35.43 766 ASP A N 1
ATOM 6167 C CA . ASP A 1 786 ? 19.514 120.000 44.529 1.00 30.40 766 ASP A CA 1
ATOM 6168 C C . ASP A 1 786 ? 19.374 119.099 43.310 1.00 32.84 766 ASP A C 1
ATOM 6169 O O . ASP A 1 786 ? 19.408 117.867 43.433 1.00 29.82 766 ASP A O 1
ATOM 6174 N N . GLN A 1 787 ? 19.221 119.715 42.131 1.00 28.77 767 GLN A N 1
ATOM 6175 C CA . GLN A 1 787 ? 18.872 118.948 40.942 1.00 31.11 767 GLN A CA 1
ATOM 6176 C C . GLN A 1 787 ? 19.876 117.831 40.640 1.00 35.21 767 GLN A C 1
ATOM 6177 O O . GLN A 1 787 ? 19.513 116.859 39.967 1.00 33.42 767 GLN A O 1
ATOM 6183 N N . GLY A 1 788 ? 21.114 117.933 41.134 1.00 33.73 768 GLY A N 1
ATOM 6184 C CA . GLY A 1 788 ? 22.120 116.924 40.853 1.00 30.35 768 GLY A CA 1
ATOM 6185 C C . GLY A 1 788 ? 22.407 115.943 41.978 1.00 31.09 768 GLY A C 1
ATOM 6186 O O . GLY A 1 788 ? 23.146 114.973 41.770 1.00 30.53 768 GLY A O 1
ATOM 6187 N N . MET A 1 789 ? 21.850 116.159 43.175 1.00 31.17 769 MET A N 1
ATOM 6188 C CA . MET A 1 789 ? 22.208 115.290 44.294 1.00 30.44 769 MET A CA 1
ATOM 6189 C C . MET A 1 789 ? 21.070 114.854 45.227 1.00 32.23 769 MET A C 1
ATOM 6190 O O . MET A 1 789 ? 21.224 113.810 45.868 1.00 33.69 769 MET A O 1
ATOM 6195 N N . THR A 1 790 ? 19.958 115.581 45.359 1.00 33.09 770 THR A N 1
ATOM 6196 C CA . THR A 1 790 ? 18.800 115.104 46.110 1.00 30.75 770 THR A CA 1
ATOM 6197 C C . THR A 1 790 ? 17.787 114.464 45.175 1.00 29.88 770 THR A C 1
ATOM 6198 O O . THR A 1 790 ? 17.889 114.548 43.949 1.00 31.13 770 THR A O 1
ATOM 6202 N N . LYS A 1 791 ? 16.770 113.857 45.780 1.00 30.97 771 LYS A N 1
ATOM 6203 C CA . LYS A 1 791 ? 15.554 113.545 45.047 1.00 29.59 771 LYS A CA 1
ATOM 6204 C C . LYS A 1 791 ? 14.952 114.819 44.477 1.00 31.93 771 LYS A C 1
ATOM 6205 O O . LYS A 1 791 ? 15.078 115.903 45.046 1.00 28.49 771 LYS A O 1
ATOM 6211 N N . ARG A 1 792 ? 14.291 114.679 43.336 1.00 33.54 772 ARG A N 1
ATOM 6212 C CA . ARG A 1 792 ? 13.708 115.810 42.627 1.00 33.95 772 ARG A CA 1
ATOM 6213 C C . ARG A 1 792 ? 12.195 115.660 42.650 1.00 32.04 772 ARG A C 1
ATOM 6214 O O . ARG A 1 792 ? 11.611 115.052 41.737 1.00 34.38 772 ARG A O 1
ATOM 6222 N N . PRO A 1 793 ? 11.521 116.193 43.673 1.00 34.77 773 PRO A N 1
ATOM 6223 C CA . PRO A 1 793 ? 10.089 115.929 43.847 1.00 35.49 773 PRO A CA 1
ATOM 6224 C C . PRO A 1 793 ? 9.258 116.434 42.684 1.00 37.52 773 PRO A C 1
ATOM 6225 O O . PRO A 1 793 ? 9.644 117.342 41.945 1.00 36.79 773 PRO A O 1
ATOM 6229 N N . LEU A 1 794 ? 8.099 115.799 42.526 1.00 42.71 774 LEU A N 1
ATOM 6230 C CA . LEU A 1 794 ? 7.112 116.132 41.508 1.00 39.99 774 LEU A CA 1
ATOM 6231 C C . LEU A 1 794 ? 6.056 117.111 42.012 1.00 39.32 774 LEU A C 1
ATOM 6232 O O . LEU A 1 794 ? 5.138 117.450 41.259 1.00 43.61 774 LEU A O 1
ATOM 6237 N N . GLU A 1 795 ? 6.175 117.574 43.257 1.00 35.83 775 GLU A N 1
ATOM 6238 C CA . GLU A 1 795 ? 5.254 118.524 43.868 1.00 38.66 775 GLU A CA 1
ATOM 6239 C C . GLU A 1 795 ? 6.029 119.733 44.393 1.00 38.24 775 GLU A C 1
ATOM 6240 O O . GLU A 1 795 ? 7.251 119.682 44.583 1.00 35.74 775 GLU A O 1
ATOM 6246 N N . ASP A 1 796 ? 5.304 120.828 44.626 1.00 38.37 776 ASP A N 1
ATOM 6247 C CA . ASP A 1 796 ? 5.893 121.998 45.263 1.00 32.80 776 ASP A CA 1
ATOM 6248 C C . ASP A 1 796 ? 5.954 121.811 46.769 1.00 33.56 776 ASP A C 1
ATOM 6249 O O . ASP A 1 796 ? 5.251 120.987 47.353 1.00 40.99 776 ASP A O 1
ATOM 6254 N N . GLU A 1 797 ? 6.797 122.611 47.405 1.00 40.72 777 GLU A N 1
ATOM 6255 C CA . GLU A 1 797 ? 6.833 122.665 48.859 1.00 40.15 777 GLU A CA 1
ATOM 6256 C C . GLU A 1 797 ? 7.473 123.981 49.275 1.00 39.89 777 GLU A C 1
ATOM 6257 O O . GLU A 1 797 ? 8.557 124.323 48.788 1.00 46.67 777 GLU A O 1
ATOM 6263 N N . THR A 1 798 ? 6.815 124.709 50.170 1.00 39.71 778 THR A N 1
ATOM 6264 C CA . THR A 1 798 ? 7.277 126.028 50.588 1.00 39.01 778 THR A CA 1
ATOM 6265 C C . THR A 1 798 ? 8.001 125.932 51.923 1.00 37.29 778 THR A C 1
ATOM 6266 O O . THR A 1 798 ? 7.495 125.330 52.874 1.00 39.09 778 THR A O 1
ATOM 6270 N N . TYR A 1 799 ? 9.181 126.530 51.997 1.00 39.86 779 TYR A N 1
ATOM 6271 C CA . TYR A 1 799 ? 9.929 126.591 53.241 1.00 40.36 779 TYR A CA 1
ATOM 6272 C C . TYR A 1 799 ? 9.995 128.032 53.721 1.00 38.34 779 TYR A C 1
ATOM 6273 O O . TYR A 1 799 ? 10.136 128.958 52.917 1.00 41.95 779 TYR A O 1
ATOM 6282 N N . THR A 1 800 ? 9.890 128.212 55.034 1.00 39.95 780 THR A N 1
ATOM 6283 C CA . THR A 1 800 ? 10.010 129.512 55.681 1.00 40.94 780 THR A CA 1
ATOM 6284 C C . THR A 1 800 ? 11.155 129.435 56.676 1.00 40.42 780 THR A C 1
ATOM 6285 O O . THR A 1 800 ? 11.186 128.528 57.515 1.00 38.65 780 THR A O 1
ATOM 6289 N N . ILE A 1 801 ? 12.094 130.371 56.584 1.00 37.82 781 ILE A N 1
ATOM 6290 C CA . ILE A 1 801 ? 13.268 130.382 57.447 1.00 41.79 781 ILE A CA 1
ATOM 6291 C C . ILE A 1 801 ? 13.154 131.569 58.392 1.00 42.44 781 ILE A C 1
ATOM 6292 O O . ILE A 1 801 ? 12.882 132.692 57.958 1.00 40.32 781 ILE A O 1
ATOM 6297 N N . ASP A 1 802 ? 13.356 131.318 59.681 1.00 43.90 782 ASP A N 1
ATOM 6298 C CA . ASP A 1 802 ? 13.409 132.376 60.683 1.00 42.16 782 ASP A CA 1
ATOM 6299 C C . ASP A 1 802 ? 14.838 132.918 60.717 1.00 41.82 782 ASP A C 1
ATOM 6300 O O . ASP A 1 802 ? 15.735 132.295 61.289 1.00 35.17 782 ASP A O 1
ATOM 6305 N N . LEU A 1 803 ? 15.043 134.108 60.132 1.00 43.57 783 LEU A N 1
ATOM 6306 C CA . LEU A 1 803 ? 16.387 134.684 60.077 1.00 39.23 783 LEU A CA 1
ATOM 6307 C C . LEU A 1 803 ? 16.953 134.957 61.465 1.00 39.27 783 LEU A C 1
ATOM 6308 O O . LEU A 1 803 ? 18.174 134.901 61.660 1.00 43.54 783 LEU A O 1
ATOM 6313 N N . ALA A 1 804 ? 16.096 135.224 62.447 1.00 41.30 784 ALA A N 1
ATOM 6314 C CA . ALA A 1 804 ? 16.577 135.486 63.799 1.00 38.78 784 ALA A CA 1
ATOM 6315 C C . ALA A 1 804 ? 17.128 134.244 64.498 1.00 40.78 784 ALA A C 1
ATOM 6316 O O . ALA A 1 804 ? 17.698 134.369 65.594 1.00 39.31 784 ALA A O 1
ATOM 6318 N N . ASN A 1 805 ? 16.971 133.055 63.916 1.00 38.25 785 ASN A N 1
ATOM 6319 C CA . ASN A 1 805 ? 17.539 131.839 64.502 1.00 44.85 785 ASN A CA 1
ATOM 6320 C C . ASN A 1 805 ? 18.297 131.029 63.466 1.00 43.62 785 ASN A C 1
ATOM 6321 O O . ASN A 1 805 ? 18.271 129.796 63.460 1.00 43.55 785 ASN A O 1
ATOM 6326 N N . THR A 1 806 ? 18.991 131.722 62.581 1.00 40.11 786 THR A N 1
ATOM 6327 C CA . THR A 1 806 ? 19.760 131.110 61.520 1.00 38.01 786 THR A CA 1
ATOM 6328 C C . THR A 1 806 ? 21.146 131.724 61.553 1.00 38.21 786 THR A C 1
ATOM 6329 O O . THR A 1 806 ? 21.299 132.914 61.847 1.00 42.42 786 THR A O 1
ATOM 6333 N N . GLU A 1 807 ? 22.157 130.905 61.291 1.00 36.13 787 GLU A N 1
ATOM 6334 C CA . GLU A 1 807 ? 23.529 131.381 61.316 1.00 37.16 787 GLU A CA 1
ATOM 6335 C C . GLU A 1 807 ? 24.395 130.360 60.604 1.00 38.70 787 GLU A C 1
ATOM 6336 O O . GLU A 1 807 ? 24.028 129.190 60.472 1.00 34.73 787 GLU A O 1
ATOM 6342 N N . ILE A 1 808 ? 25.553 130.814 60.149 1.00 35.44 788 ILE A N 1
ATOM 6343 C CA . ILE A 1 808 ? 26.567 129.928 59.605 1.00 35.39 788 ILE A CA 1
ATOM 6344 C C . ILE A 1 808 ? 27.872 130.216 60.332 1.00 37.37 788 ILE A C 1
ATOM 6345 O O . ILE A 1 808 ? 28.285 131.378 60.452 1.00 36.79 788 ILE A O 1
ATOM 6350 N N . LYS A 1 809 ? 28.490 129.162 60.856 1.00 34.18 789 LYS A N 1
ATOM 6351 C CA . LYS A 1 809 ? 29.703 129.252 61.650 1.00 33.35 789 LYS A CA 1
ATOM 6352 C C . LYS A 1 809 ? 30.792 128.434 60.978 1.00 38.65 789 LYS A C 1
ATOM 6353 O O . LYS A 1 809 ? 30.555 127.288 60.577 1.00 38.75 789 LYS A O 1
ATOM 6359 N N . PHE A 1 810 ? 31.974 129.024 60.834 1.00 36.94 790 PHE A N 1
ATOM 6360 C CA . PHE A 1 810 ? 33.099 128.292 60.278 1.00 37.20 790 PHE A CA 1
ATOM 6361 C C . PHE A 1 810 ? 34.374 128.871 60.850 1.00 34.14 790 PHE A C 1
ATOM 6362 O O . PHE A 1 810 ? 34.386 129.964 61.420 1.00 39.25 790 PHE A O 1
ATOM 6370 N N . TYR A 1 811 ? 35.454 128.126 60.686 1.00 36.82 791 TYR A N 1
ATOM 6371 C CA . TYR A 1 811 ? 36.751 128.544 61.182 1.00 36.91 791 TYR A CA 1
ATOM 6372 C C . TYR A 1 811 ? 37.574 129.086 60.026 1.00 36.74 791 TYR A C 1
ATOM 6373 O O . TYR A 1 811 ? 37.455 128.614 58.892 1.00 35.39 791 TYR A O 1
ATOM 6382 N N . GLU A 1 812 ? 38.382 130.105 60.310 1.00 36.81 792 GLU A N 1
ATOM 6383 C CA . GLU A 1 812 ? 39.136 130.768 59.260 1.00 35.71 792 GLU A CA 1
ATOM 6384 C C . GLU A 1 812 ? 40.530 131.135 59.751 1.00 38.07 792 GLU A C 1
ATOM 6385 O O . GLU A 1 812 ? 40.778 131.315 60.948 1.00 36.97 792 GLU A O 1
ATOM 6391 N N . LYS A 1 813 ? 41.423 131.275 58.781 1.00 31.49 793 LYS A N 1
ATOM 6392 C CA . LYS A 1 813 ? 42.859 131.360 58.979 1.00 38.38 793 LYS A CA 1
ATOM 6393 C C . LYS A 1 813 ? 43.360 132.509 58.117 1.00 39.68 793 LYS A C 1
ATOM 6394 O O . LYS A 1 813 ? 42.670 132.839 57.139 1.00 35.06 793 LYS A O 1
#

Organism: Lactobacillus helveticus (NCBI:txid1587)

Solvent-accessible surface area: 29498 Å² total; per-residue (Å²): 140,54,99,8,22,40,36,1,26,21,149,20,97,46,148,72,18,14,136,18,0,43,63,0,74,1,7,18,165,76,35,118,115,77,94,10,15,48,0,1,19,68,0,2,30,27,2,2,5,79,5,145,84,86,75,41,33,70,73,67,9,56,110,17,23,1,22,108,151,32,46,0,20,70,11,30,160,116,178,20,105,97,7,36,30,114,49,5,4,3,5,0,0,66,19,1,33,7,103,52,137,186,38,10,88,61,69,59,0,19,14,11,0,115,116,6,37,6,40,50,43,135,68,4,53,55,38,93,69,0,0,19,1,1,1,41,4,0,4,2,6,3,55,18,5,16,14,3,4,7,33,0,2,16,72,5,19,3,47,91,9,50,52,91,43,95,29,10,57,3,2,14,13,1,6,10,4,2,21,12,113,111,29,32,65,20,2,2,12,0,5,2,40,2,6,1,4,108,42,55,112,6,0,1,0,30,0,2,0,1,24,3,26,1,13,91,115,50,36,99,0,0,0,0,0,2,1,4,0,63,20,5,15,101,26,98,23,119,201,74,34,46,91,7,23,58,57,26,41,60,2,54,113,59,125,47,22,100,58,94,64,16,58,91,47,164,13,103,146,47,93,68,64,43,151,85,24,102,64,129,17,122,42,170,26,72,10,42,1,0,21,11,0,1,0,1,0,0,0,0,0,1,1,6,2,0,0,2,90,9,1,14,0,2,1,11,5,3,10,33,2,1,12,72,0,0,10,3,0,0,54,4,3,70,53,69,36,3,0,3,4,54,88,92,53,102,56,53,9,38,7,94,16,14,50,15,37,0,0,0,0,2,81,17,5,15,0,0,3,0,2,0,0,1,18,75,22,19,154,7,13,90,0,0,0,1,2,4,5,5,0,1,4,15,16,20,2,4,7,25,0,7,12,5,6,0,84,73,22,22,2,32,0,4,0,1,15,2,28,18,0,1,0,0,24,118,37,76,58,27,89,141,96,5,69,65,19,14,63,137,19,6,151,69,2,113,125,34,1,20,30,98,7,2,0,20,5,60,23,5,52,30,6,9,13,20,100,109,4,132,23,15,138,5,0,2,0,2,3,1,0,18,27,0,29,34,1,15,2,9,0,5,17,71,1,1,38,68,4,43,157,39,139,84,75,34,3,0,0,0,2,7,0,31,38,58,27,0,13,12,2,0,0,2,2,1,20,10,0,0,4,0,0,0,0,27,23,0,38,66,63,141,9,49,0,68,115,36,20,36,42,0,0,0,0,6,10,60,109,10,28,99,15,38,105,11,106,23,0,6,43,127,21,10,131,86,67,41,24,73,0,17,49,142,29,64,0,53,104,126,14,102,5,132,36,112,76,61,8,61,6,44,1,1,68,52,10,114,141,36,67,36,62,52,80,45,6,46,80,77,4,7,39,25,55,154,109,15,11,169,23,11,22,52,6,53,8,94,103,25,129,110,80,4,16,0,0,0,20,0,40,0,80,1,78,0,9,4,48,47,79,34,4,4,0,0,0,2,0,0,0,23,26,101,53,104,12,22,27,80,54,7,111,107,62,72,152,28,20,16,57,14,0,58,189,22,43,66,18,12,1,7,1,5,32,91,52,172,134,40,116,4,51,15,11,0,3,1,3,3,14,1,2,1,58,150,57,66,100,116,10,55,78,12,93,34,111,110,63,24,80,1,70,5,64,0,6,3,8,8,9,13,0,21,60,36,4,68,0,0,0,0,0,3,2,8,1,12,9,9,0,13,16,10,108,56,76,12,43,2,24,0,16,4,54,63,5,26,0,36,2,54,28,124

Foldseek 3Di:
DFALDEQQQFDDDLVRLVVQCVVLVQAPPPNVPDADLRRVLSNLLLLVLLQDDPVSSLVCQQVAFQAPPGTRNRVSVVVDRWHAQLSVLSRLLVLLVDDDPVQHHSVPSVVSCVVRNWDADRDTRHPSSVSVRSLSQQVTQGPQSRRSVQVSQQSVSQCVQEPVLDFGDRLLFTAQNFDPVQWAKFKWWFFFQADQLPPLGTKIWIKIKTFTPSLVVVAAAAEAEFAALCQQHFDDDLVVQAALAAAADALQVDDFDADDDGDTHGADWDDPDADDADGGDDTDDPDLLQLLVRSRGYMYMYTSFDLGALIHHFDQFLFVNSLRRSLSVLCQLQRTTWIGNHPVNPGTHGNPSHPLAYEYDDEEVRLQSNLSNQLQLRGRHAEYARELYAQFQLLQQAAAFFGWHQFVRHRDDRLNVRVRSSHNCVVVVCVVSCVVSNVVSSVVRVVNRCNNGRFDHNNSVSNRSLVSLVSGDHEYEYEAEQAASNSFQLRVQSSQVSNVPDPHHAAYEYANAYRDDDCFESQYPVSSLVSSVCCCRRVVDPSCNSPRAARYWHAAFARRNDIDGDNGFALVVFAKAKWFAAPVQATHSPHAHFDWDKAKAQFCPVVVVVVDDLVVLVQCCLQCPPVNVRQKRKHKYPFAQAKKKFGHKKKKKWKKFKQDFWFKKKKFKKKFAWDFTWDNHWDFDAQQSRDSGHVSGGHTYTTIDGDHIGGMDTFKMGMHIPQCLPHSNRGHTGDGPDIGIRMGIIGGGTHIRGGRIMMMMMMGGHSPRIGRGYNGMMMMIIGSNGIMMMTGID

B-factor: mean 33.99, std 7.77, range [16.84, 84.43]

Seque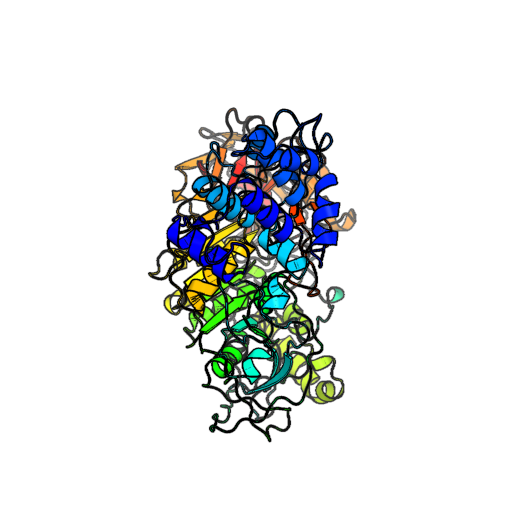nce (794 aa):
HMKYNQYAYVETDFQQQVKELIDINFLPKNYQVWDFGSLLAKLVKNAIAEAKTDAAKNAKLAEFAVSDHQTLADFLKEKPTEIGTKQFYNVALQLLGYHVHYDYDFADPTGFMQRNALPFLQDISDNQKLISAFYRLLNTRAKNGQILLDVMAGKGYFTQFWGQNKFKFFNGKSIPVFDTNKVIREVVYVETDLDTDHDGKSDLIQVTVFRPEETNKGLKVPALYTASPYFGGIIANEKRNHNVDENLSDSTEWNDPQYVHSPIVKAEKPDGSSRPATEEAVHKSSYPLNEYMLARGFASVFAGAIGTRGSDGVRITGAPEETESAAAVIEWLHGDRVAYTDRTRTVRTTADWCNGNIGMTGRSYLGTLQIAIATTGVKGLKTVVSEAAISSWYDYYREHGSVIAPEACQGEDLDLLAETCQSNLWDAGSYLKIKPEYDKMQKQLREKEDRNTGQYSDFWEAGNYRHHADGIKCSWISVHGLNDWNVKPKNVYKIWQLVKKMPMMKHHLFLHQGPHYNMNNLVSIDFTDLMNLWFVHELLGIENNAYNQWPTVMIQDNLQADKWHEEPDWSNDLGQEKIYYPTDEGELFQDGNGKAQKSFTDVGGIEFKKAGISESDWQYKFICGDEKWAKPSLRFETDEFTHPTTIVGRPEVKVRVSASLPKGEISVALVELGERQRLTATPKFLMHGGQELGYRFGTDTLQEFVPDKKTKAKLITKAHMNLQNFKDMKKPEAIDADKFYDLDFLLQPTYYTIPSGSKLALIIYSTDQGMTKRPLEDETYTIDLANTEIKFYEK

Nearest PDB structures (foldseek):
  6nff-assembly1_A-2  TM=1.001E+00  e=0.000E+00  Lactobacillus helveticus
  1lns-assembly1_A-2  TM=9.380E-01  e=2.789E-82  Lactococcus lactis
  1l7r-assembly1_A  TM=6.919E-01  e=4.715E-29  Rhodococcus sp. MB1
  4pf1-assembly1_C  TM=6.488E-01  e=4.273E-27  Thaumarchaeota archaeon SCGC AB-539-E09
  1mpx-assembly1_D  TM=6.345E-01  e=2.244E-27  Xanthomonas citri

InterPro domains:
  IPR000383 Xaa-Pro dipeptidyl-peptidase-like domain [PF02129] (198-516)
  IPR005674 CocE/Serine esterase [TIGR00976] (204-767)
  IPR008252 Peptidase S15, X-Pro dipeptidyl-peptidase [MF_00698] (1-792)
  IPR008252 Peptidase S15, X-Pro dipeptidyl-peptidase [PR00923] (168-180)
  IPR008252 Peptidase S15, X-Pro dipeptidyl-peptidase [PR00923] (184-194)
  IPR008252 Peptidase S15, X-Pro dipeptidyl-peptidase [PR00923] (202-211)
  IPR008252 Peptidase S15, X-Pro dipeptidyl-peptidase [PR00923] (219-235)
  IPR008252 Peptidase S15, X-Pro dipeptidyl-peptidase [PR00923] (386-402)
  IPR008252 Peptidase S15, X-Pro dipeptidyl-peptidase [PR00923] (522-538)
  IPR008252 Peptidase S15, X-Pro dipeptidyl-peptidase [PR00923] (757-772)
  IPR008979 Galactose-binding-like domain superfamily [SSF49785] (582-791)
  IPR013736 Xaa-Pro dipeptidyl-peptidase, C-terminal [PF08530] (546-786)
  IPR013736 Xaa-Pro dipeptidyl-peptidase, C-terminal [SM00939] (530-789)
  IPR015251 X-Prolyl dipeptidyl aminopeptidase PepX, N-terminal domain [PF09168] (1-156)
  IPR015251 X-Prolyl dipeptidyl aminopeptidase PepX, N-terminal domain [SM00940] (1-156)
  IPR029058 Alpha/Beta hydrolase fold [G3DSA:3.40.50.1820] (185-710)
  IPR029058 Alpha/Beta hydrolase fold [SSF53474] (163-568)
  IPR036313 PepX, N-terminal domain superfamily [SSF81761] (1-158)

CATH classification: 3.40.50.1820 (+1 more: 1.10.246.70)